Protein 5A57 (pdb70)

InterPro domains:
  IPR000421 Coagulation factor 5/8, C-terminal domain [PF00754] (1504-1621)
  IPR005877 YSIRK Gram-positive signal peptide [PF04650] (7-32)
  IPR005877 YSIRK Gram-positive signal peptide [TIGR01168] (1-39)
  IPR008979 Galactose-binding-like domain superfamily [SSF49785] (1490-1622)
  IPR013780 Glycosyl hydrolase, all-beta [G3DSA:2.60.40.1180] (894-1050)
  IPR014718 Glycoside hydrolase-type carbohydrate-binding [G3DSA:2.70.98.10] (316-599)
  IPR019931 LPXTG cell wall anchor motif [PF00746] (1735-1766)
  IPR019931 LPXTG cell wall anchor motif [PS50847] (1735-1767)
  IPR025706 Endo-alpha-N-acetylgalactosaminidase [PF12905] (587-877)
  IPR025706 Endo-alpha-N-acetylgalactosaminidase [cd14244] (600-900)
  IPR035364 Glycosyl hydrolase 101, beta-sandwich domain [PF17451] (883-1017)
  IPR040502 Endo-alpha-N-acetylgalactosaminidase, domain 6 [PF17974] (1207-1404)
  IPR040575 Endo-alpha-N-acetylgalactosaminidase, N-terminal [PF17995] (125-306)
  IPR040633 Galactose mutarotase-like fold domain [PF18080] (334-586)
  IPR049314 Endo-alpha-N-acetylgalactosaminidase, domain 5 [PF21466] (1059-1206)

Solvent-accessible surface area: 40754 Å² total; per-residue (Å²): 146,85,132,32,111,17,107,134,49,114,40,93,202,26,85,55,32,42,0,69,20,211,75,2,67,0,25,0,1,59,46,0,5,3,4,67,60,0,26,18,105,79,49,53,0,8,1,10,28,58,57,52,42,28,0,53,0,26,122,56,154,5,101,12,116,33,83,52,122,67,56,74,118,37,4,0,47,0,57,0,95,2,178,28,91,90,77,68,6,69,4,38,1,16,0,82,1,66,3,56,94,42,28,0,27,6,39,1,60,122,24,50,24,97,30,163,28,63,42,36,105,154,14,135,49,80,66,78,5,4,35,10,0,8,7,50,24,10,6,15,0,2,0,7,26,101,43,98,36,9,60,1,8,0,0,7,5,14,22,35,0,18,80,52,4,18,36,105,46,100,5,63,29,47,16,165,124,17,81,76,5,1,0,0,1,0,0,0,6,63,101,0,0,0,0,0,20,0,16,2,13,8,54,95,34,56,52,55,71,22,10,1,4,0,14,1,101,14,48,28,15,2,81,4,0,38,0,4,1,6,4,0,44,6,24,20,12,61,18,58,161,11,44,2,11,32,96,62,7,40,59,76,1,13,0,41,0,2,1,16,59,53,44,27,93,31,188,86,17,19,26,12,0,0,0,40,14,0,42,84,8,13,26,70,2,77,11,54,98,72,0,46,14,0,1,0,1,0,0,1,1,8,8,1,1,26,5,13,10,2,3,16,38,1,1,5,8,0,0,21,0,22,13,12,0,14,16,1,2,0,0,0,1,8,2,4,13,8,13,19,4,21,15,6,7,15,1,30,5,16,33,1,0,156,32,7,22,11,41,114,30,0,90,38,0,7,101,67,0,99,128,22,0,5,40,2,0,0,6,2,0,0,0,5,0,1,5,16,4,132,55,2,50,67,133,15,4,70,80,50,150,123,53,53,40,12,57,18,121,52,58,2,8,10,0,0,6,0,18,2,22,46,2,7,13,82,45,3,44,48,11,0,78,61,0,57,183,75,2,19,117,42,7,2,0,0,1,0,18,16,5,21,73,31,45,2,34,91,15,24,3,31,9,3,17,2,0,0,48,2,0,19,169,15,49,4,2,0,0,1,22,46,4,72,5,2,1,15,12,0,0,2,0,3,56,3,1,1,9,75,26,36,27,51,62,66,3,0,2,8,5,23,0,0,16,0,0,2,4,11,2,0,4,0,10,6,2,26,72,158,72,15,1,2,13,1,11,28,5,0,2,10,1,9,8,4,100,4,21,18,5,30,80,12,57,20,86,25,76,21,2,3,40,11,1,1,46,48,0,0,4,4,0,4,0,3,23,10,39,2,12,38,23,60,82,21,90,85,12,66,19,102,28,76,85,49,92,30,148,26,62,0,16,35,86,0,13,0,54,38,107,101,133,42,93,0,20,0,44,6,88,29,34,78,25,136,24,99,67,1,62,44,15,34,0,27,27,92,63,32,63,0,11,61,11,44,2,7,0,0,12,3,53,38,49,10,62,20,138,174,35,66,95,93,96,38,10,3,0,2,2,6,47,110,88,33,65,31,80,10,67,7,30,107,91,9,26,207,35,126,0,21,4,5,39,0,33,24,67,0,26,38,126,84,95,86,22,118,44,150,132,18,96,3,79,3,104,41,105,40,69,31,4,10,0,0,10,42,47,137,25,122,61,84,124,6,47,11,2,45,47,7,37,9,67,0,2,14,3,17,22,57,39,23,174,48,9,99,54,71,50,74,52,85,65,9,81,44,25,120,9,84,20,38,49,13,0,0,49,0,64,29,4,184,141,117,1,13,0,33,15,106,2,81,70,11,98,71,126,26,92,3,0,0,3,0,0,0,0,0,34,6,106,14,75,0,12,0,22,0,50,8,57,143,91,109,10,76,18,53,5,59,105,14,14,7,34,6,43,10,57,2,30,38,6,1,20,141,172,68,5,0,5,43,115,71,38,0,30,0,17,30,0,9,0,5,1,43,3,33,100,96,35,75,83,0,31,0,25,0,6,0,72,55,18,125,106,5,0,15,0,10,25,0,11,6,24,96,15,87,7,59,7,32,31,94,150,10,20,29,44,198,56,42,3,70,7,67,0,44,59,10,11,13,4,3,15,0,5,17,7,6,18,20,34,29,40,32,18,11,55,3,0,1,1,50,68,42,100,63,27,0,21,58,56,39,32,35,9,60,0,21,7,1,29,100,33,85,40,0,1,8,0,8,22,3,18,50,104,167,27,3,2,0,7,0,6,15,13,12,28,38,0,68,45,56,93,23,10,76,0,26,1,37,5,0,0,0,1,70,53,0,1,0,3,0,18,8,129,15,58,33,89,89,139,82,33,148,35,85,85,59,84,10,62,7,0,45,72,109,31,196,138,5,49,160,10,76,28,54,5,79,4,21,153,105,20,34,4,2,0,0,0,31,0,4,30,61,88,30,68,38,107,82,38,85,52,17,56,7,54,8,45,0,5,26,2,0,0,2,0,39,2,49,2,32,103,24,115,61,86,60,184,47,126,93,101

CATH classification: 2.70.98.10 (+4 more: 3.20.20.80, 2.60.40.1180, 2.60.120.260)

Foldseek 3Di:
DDFDFDAADDCVVWDWDWADDPFKIFIATQQAGATQWMDGPRDIWGWQNHDDQWKAWVNHIWRWGWGKDAPDRFKIKIKTFTDDVVQQFGKIWMWMWGDDRQKTKIFGPDIGQPQDDDALAFDPDQSSDRWKIGPPSRFRTKHKQVAAAWKKKFAFFFLFLFDARMDIGHFHGVDDWFWAFGQWMWIDHQFKIKIKEWPAQDAPDPGRRANRQKIWGWDHHGSIIMIGIGGGMHTAWDADPRGTFHRVLGDTIMMMMGMDGQDQPPSGHDVLRNLVRCLVVYAAFPQLQQLLQALAEAEFWFFFQFLQDALLNVLQVLLLCCQQVVFGAHEYEYQQQADSTHQAQALQLQRGYVLSPHLVSNLVSLVVSVVSNYAYEYEHELWKHFLQHPPDDPQFFDADPVGHFLWDDQFLATITTGQNSSCSSPDSLVSLVSNCVSNPDRHEAYEYEPQPVQSNHDRGRSSVVSVSVSNVVSVYAYEYAFLPHDPRHHAEHNQQQAVPPDASRTYFGNYPSSCLNPLLRHQNHAAADCQSDRCNPAPQLHGHHHDYQQFVQLHNQPLVSSLSSVQGRVSNSVQSQWHWNDWAWDDWDWDDHPHDIHIHIGIAWIWTAHPVGWIKIKGQQDPHSPDLSNNWIWIDINRFTQGTGQKGWAKDQAGNSGHGHDQQPTKTKIAGQDFDKDKGAAPPVQQPAWKWKFWRRSQHGDDIDIFDRDPRMGMDGDDHSTMMMMGRDDDDDDDSQDSPPQQWGNQQQSNQDLVQWDKDADCVQWDWDAALSGGTWIKGAQDQFKIKTKHARPDDDAQAKKKKWKWKAAQAQWWKKKWKDQVVDIAMFTDGHQAAAAQASSHQCHQCQSSDRPPSTGRIDIFMWIDTHHDDRPGMMIMIMTGDDHDMMIIGGIGMGGWDDQAAQRHGGPDHHKGKFQVQTDSGADPQKHFHCLPGNDSASKHKAFDDPPQQADPHLRAQHHCHQDDGIWIKGFQSFQRLTFGIKGWVSRPWQAAFFKKKKKWWKAALAWQQKWKWKAFGHQDSVGGDIDTGGGGHAGPPHPHTDMDIDMDHGHNSRGMMIGMGGRNDDFDLPPDDDSSSRNRHSRMMIIGTIIMGTDDQDDCSVVD

Nearest PDB structures (foldseek):
  5a5a-assembly1_A  TM=1.001E+00  e=0.000E+00  Streptococcus pneumoniae TIGR4
  5a58-assembly1_A  TM=1.001E+00  e=0.000E+00  Streptococcus pneumoniae TIGR4
  5a56-assembly1_A  TM=1.001E+00  e=0.000E+00  Streptococcus pneumoniae TIGR4
  3ecq-assembly2_B  TM=9.953E-01  e=0.000E+00  Streptococcus pneumoniae R6
  3ecq-assembly1_A  TM=9.976E-01  e=0.000E+00  Streptococcus pneumoniae R6

Secondary structure (DSSP, 8-state):
-PPP-------TT--EEEEE-SSEEEEEETTSS-EEEEEETTEEEE---S----EEETTEEE--EEEEEEEETTEEEEEEEEEEGGGTEEEEEEEEEEEETTEEEEEEEEEEE-S---TTSB-S-GGGS--EEE-TTS-SEEEETTSTT-EEEEE-----TTS--EEEEE--SS----EEEESEEEEE-SS-EEEEEE-----SSSGGGSS--EEEEEEEETTEEEEEEEEPPEE---EETTEEPPGGG----EEEEEEES-SSSSS--SHHHHHHHHTTTS---TTGGGGGGEEEEEEEE--TT--SS-HHHHHHHHHHHHHHTTS-EEEEEEET-BTTSTTSSTT-TT-B-TTTTHHHHHHHHHHHHGGGTEEEEEEEESSEE-TTSTT--GGGB-B-TTS-B-EEEESSSEEEEB-HHHHHHTTHHHHHHHHHHHH-S---EEEEESTTSSTTS--SHHHHHHHHHHHHHTT-EEEESSTTS-TTT-SBBHHHHSTTSS-TTSSS---HHHHHHHGGG-B-S----GGG-GGGSS-TT-------SBBGGG---HHHHHHHIIIIIHHHHHHTTSEEEEEEE---EEEEETTEEEEE--EEEEEEE-TT--EEEEEES-S-TTSGGGG-EEEEETTEEEEETTEEEEEE-B-TTSPBPPGGG-EEEEEESS-S-EEEEPPHHHHTS--EEEEEETTEEEEEEEPPPBTTEEEE---TT--EEEESS--------TTTTTTSS-TTS-SS--TTSEEES-GGGEEEEE-TTS-EEEEE-SBSS-EEEEEE--SPPTT-EEEEEEEEEE-SSS-EEEEEE-SS-EEEEEESS------BTTSTT-SSGGG-SBTTB---EEEEEEEE--S--TT-EEEEEE-SBSS-EEEEEEEEEE-----BTTBSSS-SS-EEE-STT-SSTBTTEEE-STTSSBS-SEEEEE--TTTTSTTGGG--S-S-SSTTEEEEE-S--S--EEEEEE-TTTS---BT-EEEEEEEEEESSTTSEEEEEEESS----PPP-EEEE---SSTT-SS-EEEEEEEEB-TTS-EEEEEEE-SSPP--TT--HHHHHHHTTT-EEEEEEEEEEE---GGGGG-

Radius of gyration: 33.56 Å; Cα contacts (8 Å, |Δi|>4): 3228; chains: 1; bounding box: 84×86×98 Å

B-factor: mean 14.47, std 9.48, range [5.16, 58.96]

Structure (mmCIF, N/CA/C/O backbone):
data_5A57
#
_entry.id   5A57
#
_cell.length_a   87.150
_cell.length_b   122.190
_cell.length_c   139.850
_cell.angle_alpha   90.00
_cell.angle_beta   90.00
_cell.angle_gamma   90.00
#
_symmetry.space_group_name_H-M   'P 2 21 21'
#
loop_
_entity.id
_entity.type
_entity.pdbx_description
1 polymer ENDO-ALPHA-N-ACETYLGALACTOSAMINIDASE
2 non-polymer 'CALCIUM ION'
3 non-polymer 'CITRIC ACID'
4 non-polymer '(Z)-[(3R,4R,5R,6R)-3-acetamido-6-(hydroxymethyl)-4,5-bis(oxidanyl)oxan-2-ylidene]amino] N-phenylcarbamate'
5 non-polymer 1,2-ETHANEDIOL
6 non-polymer beta-D-galactopyranose
7 water water
#
loop_
_atom_site.group_PDB
_atom_site.id
_atom_site.type_symbol
_atom_site.label_atom_id
_atom_site.label_alt_id
_atom_site.label_comp_id
_atom_site.label_asym_id
_atom_site.label_entity_id
_atom_site.label_seq_id
_atom_site.pdbx_PDB_ins_code
_atom_site.Cartn_x
_atom_site.Cartn_y
_atom_site.Cartn_z
_atom_site.occupancy
_atom_site.B_iso_or_equiv
_atom_site.auth_seq_id
_atom_site.auth_comp_id
_atom_site.auth_asym_id
_atom_site.auth_atom_id
_atom_site.pdbx_PDB_model_num
ATOM 1 N N . MET A 1 1 ? -12.465 10.868 -64.569 1.00 26.16 316 MET A N 1
ATOM 2 C CA . MET A 1 1 ? -11.471 9.861 -64.099 1.00 29.90 316 MET A CA 1
ATOM 3 C C . MET A 1 1 ? -11.703 8.592 -64.904 1.00 26.57 316 MET A C 1
ATOM 4 O O . MET A 1 1 ? -12.844 8.211 -65.078 1.00 26.25 316 MET A O 1
ATOM 9 N N . GLU A 1 2 ? -10.635 7.969 -65.408 1.00 28.30 317 GLU A N 1
ATOM 10 C CA . GLU A 1 2 ? -10.738 6.702 -66.150 1.00 26.87 317 GLU A CA 1
ATOM 11 C C . GLU A 1 2 ? -10.928 5.526 -65.175 1.00 25.75 317 GLU A C 1
ATOM 12 O O . GLU A 1 2 ? -10.463 5.617 -64.029 1.00 25.11 317 GLU A O 1
ATOM 14 N N . LYS A 1 3 ? -11.612 4.472 -65.643 1.00 24.79 318 LYS A N 1
ATOM 15 C CA . LYS A 1 3 ? -11.721 3.195 -64.902 1.00 24.19 318 LYS A CA 1
ATOM 16 C C . LYS A 1 3 ? -10.363 2.684 -64.454 1.00 21.90 318 LYS A C 1
ATOM 17 O O . LYS A 1 3 ? -9.396 2.668 -65.203 1.00 22.91 318 LYS A O 1
ATOM 23 N N . GLU A 1 4 ? -10.290 2.286 -63.196 1.00 15.87 319 GLU A N 1
ATOM 24 C CA . GLU A 1 4 ? -9.035 1.983 -62.563 1.00 14.33 319 GLU A CA 1
ATOM 25 C C . GLU A 1 4 ? -8.743 0.495 -62.632 1.00 12.86 319 GLU A C 1
ATOM 26 O O . GLU A 1 4 ? -9.650 -0.322 -62.656 1.00 14.43 319 GLU A O 1
ATOM 32 N N A THR A 1 5 ? -7.459 0.166 -62.643 0.26 13.90 320 THR A N 1
ATOM 33 N N B THR A 1 5 ? -7.452 0.192 -62.675 0.74 14.11 320 THR A N 1
ATOM 34 C CA A THR A 1 5 ? -7.028 -1.229 -62.651 0.26 14.17 320 THR A CA 1
ATOM 35 C CA B THR A 1 5 ? -6.970 -1.207 -62.641 0.74 14.69 320 THR A CA 1
ATOM 36 C C A THR A 1 5 ? -5.826 -1.400 -61.732 0.26 13.72 320 THR A C 1
ATOM 37 C C B THR A 1 5 ? -5.836 -1.374 -61.655 0.74 14.17 320 THR A C 1
ATOM 38 O O A THR A 1 5 ? -5.051 -0.469 -61.523 0.26 14.36 320 THR A O 1
ATOM 39 O O B THR A 1 5 ? -5.090 -0.456 -61.303 0.74 15.41 320 THR A O 1
ATOM 46 N N . GLY A 1 6 ? -5.669 -2.614 -61.193 1.00 12.67 321 GLY A N 1
ATOM 47 C CA . GLY A 1 6 ? -4.585 -2.980 -60.339 1.00 12.70 321 GLY A CA 1
ATOM 48 C C . GLY A 1 6 ? -4.219 -4.425 -60.610 1.00 11.45 321 GLY A C 1
ATOM 49 O O . GLY A 1 6 ? -4.882 -5.098 -61.391 1.00 12.57 321 GLY A O 1
ATOM 50 N N . PRO A 1 7 ? -3.165 -4.868 -59.935 1.00 11.48 322 PRO A N 1
ATOM 51 C CA . PRO A 1 7 ? -2.771 -6.276 -60.137 1.00 10.83 322 PRO A CA 1
ATOM 52 C C . PRO A 1 7 ? -3.883 -7.231 -59.820 1.00 10.90 322 PRO A C 1
ATOM 53 O O . PRO A 1 7 ? -4.623 -7.067 -58.842 1.00 10.60 322 PRO A O 1
ATOM 57 N N . GLU A 1 8 ? -4.000 -8.284 -60.629 1.00 10.07 323 GLU A N 1
ATOM 58 C CA . GLU A 1 8 ? -4.802 -9.453 -60.281 1.00 10.93 323 GLU A CA 1
ATOM 59 C C . GLU A 1 8 ? -4.079 -10.245 -59.184 1.00 9.98 323 GLU A C 1
ATOM 60 O O . GLU A 1 8 ? -2.941 -9.934 -58.811 1.00 11.77 323 GLU A O 1
ATOM 66 N N . VAL A 1 9 ? -4.791 -11.243 -58.657 1.00 10.87 324 VAL A N 1
ATOM 67 C CA . VAL A 1 9 ? -4.290 -12.057 -57.575 1.00 10.65 324 VAL A CA 1
ATOM 68 C C . VAL A 1 9 ? -3.957 -13.490 -58.055 1.00 8.93 324 VAL A C 1
ATOM 69 O O . VAL A 1 9 ? -4.803 -14.189 -58.628 1.00 8.95 324 VAL A O 1
ATOM 73 N N . ASP A 1 10 ? -2.690 -13.816 -57.841 1.00 9.39 325 ASP A N 1
ATOM 74 C CA . ASP A 1 10 ? -2.156 -15.182 -58.068 1.00 9.31 325 ASP A CA 1
ATOM 75 C C . ASP A 1 10 ? -1.959 -15.832 -56.712 1.00 9.20 325 ASP A C 1
ATOM 76 O O . ASP A 1 10 ? -1.029 -15.501 -56.012 1.00 9.66 325 ASP A O 1
ATOM 81 N N . ASP A 1 11 ? -2.865 -16.741 -56.387 1.00 9.04 326 ASP A N 1
ATOM 82 C CA . ASP A 1 11 ? -2.823 -17.458 -55.108 1.00 8.92 326 ASP A CA 1
ATOM 83 C C . ASP A 1 11 ? -2.291 -18.889 -55.263 1.00 9.39 326 ASP A C 1
ATOM 84 O O . ASP A 1 11 ? -2.532 -19.784 -54.425 1.00 9.46 326 ASP A O 1
ATOM 89 N N . SER A 1 12 ? -1.533 -19.113 -56.329 1.00 9.19 327 SER A N 1
ATOM 90 C CA . SER A 1 12 ? -0.933 -20.475 -56.532 1.00 9.34 327 SER A CA 1
ATOM 91 C C . SER A 1 12 ? -0.047 -20.945 -55.418 1.00 10.42 327 SER A C 1
ATOM 92 O O . SER A 1 12 ? 0.031 -22.147 -55.152 1.00 11.79 327 SER A O 1
ATOM 95 N N . LYS A 1 13 ? 0.643 -20.052 -54.729 1.00 10.10 328 LYS A N 1
ATOM 96 C CA . LYS A 1 13 ? 1.560 -20.427 -53.651 1.00 11.50 328 LYS A CA 1
ATOM 97 C C . LYS A 1 13 ? 0.918 -20.263 -52.249 1.00 13.49 328 LYS A C 1
ATOM 98 O O . LYS A 1 13 ? 1.602 -20.423 -51.249 1.00 17.61 328 LYS A O 1
ATOM 104 N N . VAL A 1 14 ? -0.386 -20.062 -52.197 1.00 10.63 329 VAL A N 1
ATOM 105 C CA . VAL A 1 14 ? -1.095 -19.853 -50.936 1.00 11.33 329 VAL A CA 1
ATOM 106 C C . VAL A 1 14 ? -1.908 -21.100 -50.566 1.00 10.65 329 VAL A C 1
ATOM 107 O O . VAL A 1 14 ? -2.577 -21.701 -51.423 1.00 10.71 329 VAL A O 1
ATOM 111 N N . THR A 1 15 ? -1.807 -21.471 -49.286 1.00 11.39 330 THR A N 1
ATOM 112 C CA . THR A 1 15 ? -2.552 -22.546 -48.666 1.00 11.57 330 THR A CA 1
ATOM 113 C C . THR A 1 15 ? -3.623 -21.905 -47.747 1.00 10.72 330 THR A C 1
ATOM 114 O O . THR A 1 15 ? -3.253 -21.371 -46.703 1.00 12.36 330 THR A O 1
ATOM 118 N N . TYR A 1 16 ? -4.869 -21.981 -48.152 1.00 11.59 331 TYR A N 1
ATOM 119 C CA . TYR A 1 16 ? -6.003 -21.546 -47.352 1.00 11.40 331 TYR A CA 1
ATOM 120 C C . TYR A 1 16 ? -6.607 -22.648 -46.513 1.00 12.34 331 TYR A C 1
ATOM 121 O O . TYR A 1 16 ? -6.504 -23.828 -46.857 1.00 14.01 331 TYR A O 1
ATOM 130 N N . ASP A 1 17 ? -7.164 -22.263 -45.381 1.00 12.48 332 ASP A N 1
ATOM 131 C CA . ASP A 1 17 ? -7.993 -23.114 -44.545 1.00 12.23 332 ASP A CA 1
ATOM 132 C C . ASP A 1 17 ? -9.347 -22.407 -44.366 1.00 11.64 332 ASP A C 1
ATOM 133 O O . ASP A 1 17 ? -9.544 -21.284 -44.833 1.00 11.43 332 ASP A O 1
ATOM 138 N N . THR A 1 18 ? -10.282 -23.050 -43.700 1.00 12.21 333 THR A N 1
ATOM 139 C CA A THR A 1 18 ? -11.518 -22.384 -43.337 0.53 12.16 333 THR A CA 1
ATOM 140 C CA B THR A 1 18 ? -11.541 -22.428 -43.357 0.47 11.84 333 THR A CA 1
ATOM 141 C C . THR A 1 18 ? -11.792 -22.613 -41.868 1.00 12.68 333 THR A C 1
ATOM 142 O O . THR A 1 18 ? -11.510 -23.685 -41.301 1.00 14.43 333 THR A O 1
ATOM 149 N N . ILE A 1 19 ? -12.309 -21.588 -41.224 1.00 11.41 334 ILE A N 1
ATOM 150 C CA . ILE A 1 19 ? -12.910 -21.704 -39.902 1.00 11.04 334 ILE A CA 1
ATOM 151 C C . ILE A 1 19 ? -14.344 -21.247 -40.021 1.00 10.43 334 ILE A C 1
ATOM 152 O O . ILE A 1 19 ? -14.695 -20.383 -40.840 1.00 11.09 334 ILE A O 1
ATOM 157 N N . GLN A 1 20 ? -15.254 -21.844 -39.237 1.00 10.77 335 GLN A N 1
ATOM 158 C CA . GLN A 1 20 ? -16.648 -21.587 -39.407 1.00 10.99 335 GLN A CA 1
ATOM 159 C C . GLN A 1 20 ? -17.485 -21.929 -38.183 1.00 10.81 335 GLN A C 1
ATOM 160 O O . GLN A 1 20 ? -17.176 -22.880 -37.471 1.00 12.90 335 GLN A O 1
ATOM 166 N N . SER A 1 21 ? -18.524 -21.136 -38.002 1.00 10.00 336 SER A N 1
ATOM 167 C CA . SER A 1 21 ? -19.626 -21.409 -37.078 1.00 10.73 336 SER A CA 1
ATOM 168 C C . SER A 1 21 ? -20.708 -22.078 -37.891 1.00 12.02 336 SER A C 1
ATOM 169 O O . SER A 1 21 ? -20.480 -22.398 -39.090 1.00 13.21 336 SER A O 1
ATOM 172 N N . LYS A 1 22 ? -21.903 -22.249 -37.332 1.00 13.00 337 LYS A N 1
ATOM 173 C CA . LYS A 1 22 ? -23.033 -22.734 -38.136 1.00 14.23 337 LYS A CA 1
ATOM 174 C C . LYS A 1 22 ? -23.543 -21.710 -39.145 1.00 14.46 337 LYS A C 1
ATOM 175 O O . LYS A 1 22 ? -24.181 -22.078 -40.131 1.00 17.62 337 LYS A O 1
ATOM 181 N N . VAL A 1 23 ? -23.255 -20.409 -38.961 1.00 12.68 338 VAL A N 1
ATOM 182 C CA . VAL A 1 23 ? -23.792 -19.395 -39.842 1.00 12.01 338 VAL A CA 1
ATOM 183 C C . VAL A 1 23 ? -22.741 -18.664 -40.694 1.00 10.58 338 VAL A C 1
ATOM 184 O O . VAL A 1 23 ? -23.098 -18.094 -41.735 1.00 12.31 338 VAL A O 1
ATOM 188 N N . LEU A 1 24 ? -21.492 -18.638 -40.239 1.00 9.69 339 LEU A N 1
ATOM 189 C CA . LEU A 1 24 ? -20.446 -17.846 -40.911 1.00 9.22 339 LEU A CA 1
ATOM 190 C C . LEU A 1 24 ? -19.213 -18.656 -41.185 1.00 9.57 339 LEU A C 1
ATOM 191 O O . LEU A 1 24 ? -18.657 -19.284 -40.285 1.00 9.77 339 LEU A O 1
ATOM 196 N N . LYS A 1 25 ? -18.742 -18.597 -42.441 1.00 9.77 340 LYS A N 1
ATOM 197 C CA A LYS A 1 25 ? -17.493 -19.226 -42.792 0.53 10.64 340 LYS A CA 1
ATOM 198 C CA B LYS A 1 25 ? -17.480 -19.224 -42.868 0.47 10.57 340 LYS A CA 1
ATOM 199 C C . LYS A 1 25 ? -16.472 -18.167 -43.203 1.00 10.21 340 LYS A C 1
ATOM 200 O O . LYS A 1 25 ? -16.826 -17.214 -43.902 1.00 10.58 340 LYS A O 1
ATOM 211 N N . ALA A 1 26 ? -15.238 -18.336 -42.725 1.00 9.57 341 ALA A N 1
ATOM 212 C CA . ALA A 1 26 ? -14.116 -17.476 -43.081 1.00 9.79 341 ALA A CA 1
ATOM 213 C C . ALA A 1 26 ? -13.023 -18.334 -43.727 1.00 10.76 341 ALA A C 1
ATOM 214 O O . ALA A 1 26 ? -12.510 -19.283 -43.116 1.00 11.02 341 ALA A O 1
ATOM 216 N N . VAL A 1 27 ? -12.611 -17.950 -44.934 1.00 10.45 342 VAL A N 1
ATOM 217 C CA . VAL A 1 27 ? -11.441 -18.539 -45.585 1.00 10.35 342 VAL A CA 1
ATOM 218 C C . VAL A 1 27 ? -10.221 -17.774 -45.115 1.00 10.05 342 VAL A C 1
ATOM 219 O O . VAL A 1 27 ? -10.165 -16.534 -45.276 1.00 10.47 342 VAL A O 1
ATOM 223 N N . ILE A 1 28 ? -9.257 -18.448 -44.515 1.00 8.96 343 ILE A N 1
ATOM 224 C CA . ILE A 1 28 ? -8.115 -17.839 -43.901 1.00 9.25 343 ILE A CA 1
ATOM 225 C C . ILE A 1 28 ? -6.808 -18.354 -44.465 1.00 9.60 343 ILE A C 1
ATOM 226 O O . ILE A 1 28 ? -6.694 -19.558 -44.818 1.00 10.62 343 ILE A O 1
ATOM 231 N N . ASP A 1 29 ? -5.806 -17.529 -44.587 1.00 8.71 344 ASP A N 1
ATOM 232 C CA . ASP A 1 29 ? -4.487 -17.936 -45.034 1.00 9.85 344 ASP A CA 1
ATOM 233 C C . ASP A 1 29 ? -3.760 -18.665 -43.931 1.00 10.43 344 ASP A C 1
ATOM 234 O O . ASP A 1 29 ? -3.699 -18.197 -42.803 1.00 10.60 344 ASP A O 1
ATOM 239 N N . GLN A 1 30 ? -3.132 -19.801 -44.216 1.00 10.26 345 GLN A N 1
ATOM 240 C CA . GLN A 1 30 ? -2.265 -20.417 -43.223 1.00 11.47 345 GLN A CA 1
ATOM 241 C C . GLN A 1 30 ? -0.938 -19.699 -42.971 1.00 11.58 345 GLN A C 1
ATOM 242 O O . GLN A 1 30 ? -0.264 -19.934 -41.948 1.00 12.31 345 GLN A O 1
ATOM 248 N N . ALA A 1 31 ? -0.564 -18.783 -43.864 1.00 11.39 346 ALA A N 1
ATOM 249 C CA . ALA A 1 31 ? 0.730 -18.121 -43.783 1.00 11.61 346 ALA A CA 1
ATOM 250 C C . ALA A 1 31 ? 0.713 -16.853 -42.916 1.00 11.00 346 ALA A C 1
ATOM 251 O O . ALA A 1 31 ? 1.788 -16.336 -42.571 1.00 12.84 346 ALA A O 1
ATOM 253 N N . PHE A 1 32 ? -0.466 -16.362 -42.579 1.00 11.25 347 PHE A N 1
ATOM 254 C CA . PHE A 1 32 ? -0.590 -15.016 -41.999 1.00 10.87 347 PHE A CA 1
ATOM 255 C C . PHE A 1 32 ? -2.043 -14.881 -41.589 1.00 10.28 347 PHE A C 1
ATOM 256 O O . PHE A 1 32 ? -2.925 -15.425 -42.265 1.00 10.67 347 PHE A O 1
ATOM 264 N N . PRO A 1 33 ? -2.369 -14.178 -40.466 1.00 9.27 348 PRO A N 1
ATOM 265 C CA . PRO A 1 33 ? -3.748 -14.083 -40.024 1.00 9.58 348 PRO A CA 1
ATOM 266 C C . PRO A 1 33 ? -4.567 -13.091 -40.829 1.00 10.64 348 PRO A C 1
ATOM 267 O O . PRO A 1 33 ? -4.838 -11.955 -40.382 1.00 12.40 348 PRO A O 1
ATOM 271 N N . ARG A 1 34 ? -4.951 -13.539 -42.014 1.00 10.17 349 ARG A N 1
ATOM 272 C CA . ARG A 1 34 ? -5.705 -12.792 -43.016 1.00 10.33 349 ARG A CA 1
ATOM 273 C C . ARG A 1 34 ? -6.965 -13.604 -43.344 1.00 11.06 349 ARG A C 1
ATOM 274 O O . ARG A 1 34 ? -6.881 -14.827 -43.629 1.00 10.62 349 ARG A O 1
ATOM 282 N N . VAL A 1 35 ? -8.111 -12.948 -43.423 1.00 9.72 350 VAL A N 1
ATOM 283 C CA . VAL A 1 35 ? -9.360 -13.500 -43.940 1.00 9.03 350 VAL A CA 1
ATOM 284 C C . VAL A 1 35 ? -9.475 -13.086 -45.393 1.00 9.62 350 VAL A C 1
ATOM 285 O O . VAL A 1 35 ? -9.515 -11.898 -45.711 1.00 9.45 350 VAL A O 1
ATOM 289 N N . LYS A 1 36 ? -9.499 -14.049 -46.308 1.00 8.90 351 LYS A N 1
ATOM 290 C CA . LYS A 1 36 ? -9.728 -13.771 -47.726 1.00 9.66 351 LYS A CA 1
ATOM 291 C C . LYS A 1 36 ? -11.169 -13.359 -47.995 1.00 9.31 351 LYS A C 1
ATOM 292 O O . LYS A 1 36 ? -11.426 -12.400 -48.709 1.00 10.16 351 LYS A O 1
ATOM 298 N N . GLU A 1 37 ? -12.134 -14.104 -47.444 1.00 9.68 352 GLU A N 1
ATOM 299 C CA A GLU A 1 37 ? -13.549 -13.911 -47.755 0.52 10.09 352 GLU A CA 1
ATOM 300 C CA B GLU A 1 37 ? -13.530 -13.813 -47.664 0.48 10.44 352 GLU A CA 1
ATOM 301 C C . GLU A 1 37 ? -14.425 -14.537 -46.665 1.00 9.91 352 GLU A C 1
ATOM 302 O O . GLU A 1 37 ? -14.030 -15.550 -46.045 1.00 11.12 352 GLU A O 1
ATOM 313 N N . TYR A 1 38 ? -15.601 -13.990 -46.489 1.00 9.44 353 TYR A N 1
ATOM 314 C CA . TYR A 1 38 ? -16.632 -14.458 -45.574 1.00 9.24 353 TYR A CA 1
ATOM 315 C C . TYR A 1 38 ? -17.854 -14.919 -46.361 1.00 9.58 353 TYR A C 1
ATOM 316 O O . TYR A 1 38 ? -18.207 -14.276 -47.372 1.00 10.13 353 TYR A O 1
ATOM 325 N N . SER A 1 39 ? -18.546 -15.947 -45.857 1.00 9.76 354 SER A N 1
ATOM 326 C CA A SER A 1 39 ? -19.819 -16.365 -46.420 0.35 9.85 354 SER A CA 1
ATOM 327 C CA B SER A 1 39 ? -19.829 -16.320 -46.420 0.23 9.89 354 SER A CA 1
ATOM 328 C CA C SER A 1 39 ? -19.793 -16.396 -46.419 0.42 10.10 354 SER A CA 1
ATOM 329 C C . SER A 1 39 ? -20.845 -16.520 -45.315 1.00 9.61 354 SER A C 1
ATOM 330 O O . SER A 1 39 ? -20.541 -17.139 -44.291 1.00 9.74 354 SER A O 1
ATOM 337 N N . LEU A 1 40 ? -22.022 -15.961 -45.541 1.00 9.27 355 LEU A N 1
ATOM 338 C CA . LEU A 1 40 ? -23.167 -16.101 -44.625 1.00 10.02 355 LEU A CA 1
ATOM 339 C C . LEU A 1 40 ? -24.446 -16.143 -45.456 1.00 10.64 355 LEU A C 1
ATOM 340 O O . LEU A 1 40 ? -24.699 -15.266 -46.287 1.00 10.65 355 LEU A O 1
ATOM 345 N N . ASN A 1 41 ? -25.253 -17.200 -45.237 1.00 11.89 356 ASN A N 1
ATOM 346 C CA . ASN A 1 41 ? -26.501 -17.432 -45.986 1.00 13.35 356 ASN A CA 1
ATOM 347 C C . ASN A 1 41 ? -26.371 -17.330 -47.504 1.00 12.89 356 ASN A C 1
ATOM 348 O O . ASN A 1 41 ? -27.251 -16.767 -48.194 1.00 14.78 356 ASN A O 1
ATOM 353 N N . GLY A 1 42 ? -25.255 -17.852 -47.998 1.00 13.08 357 GLY A N 1
ATOM 354 C CA . GLY A 1 42 ? -24.983 -17.900 -49.420 1.00 13.97 357 GLY A CA 1
ATOM 355 C C . GLY A 1 42 ? -24.582 -16.575 -50.034 1.00 13.08 357 GLY A C 1
ATOM 356 O O . GLY A 1 42 ? -24.474 -16.458 -51.242 1.00 15.76 357 GLY A O 1
ATOM 357 N N . HIS A 1 43 ? -24.338 -15.551 -49.200 1.00 11.22 358 HIS A N 1
ATOM 358 C CA . HIS A 1 43 ? -23.814 -14.257 -49.617 1.00 10.93 358 HIS A CA 1
ATOM 359 C C . HIS A 1 43 ? -22.390 -14.107 -49.142 1.00 10.25 358 HIS A C 1
ATOM 360 O O . HIS A 1 43 ? -21.963 -14.778 -48.186 1.00 10.76 358 HIS A O 1
ATOM 367 N N . THR A 1 44 ? -21.615 -13.238 -49.796 1.00 9.79 359 THR A N 1
ATOM 368 C CA . THR A 1 44 ? -20.228 -13.102 -49.451 1.00 11.08 359 THR A CA 1
ATOM 369 C C . THR A 1 44 ? -19.835 -11.635 -49.231 1.00 9.90 359 THR A C 1
ATOM 370 O O . THR A 1 44 ? -20.361 -10.723 -49.832 1.00 10.12 359 THR A O 1
ATOM 374 N N . LEU A 1 45 ? -18.839 -11.442 -48.364 1.00 8.88 360 LEU A N 1
ATOM 375 C CA . LEU A 1 45 ? -18.082 -10.213 -48.276 1.00 8.65 360 LEU A CA 1
ATOM 376 C C . LEU A 1 45 ? -16.611 -10.582 -48.320 1.00 8.19 360 LEU A C 1
ATOM 377 O O . LEU A 1 45 ? -16.169 -11.495 -47.623 1.00 8.81 360 LEU A O 1
ATOM 382 N N . PRO A 1 46 ? -15.838 -9.867 -49.117 1.00 8.20 361 PRO A N 1
ATOM 383 C CA . PRO A 1 46 ? -14.381 -10.045 -49.095 1.00 8.47 361 PRO A CA 1
ATOM 384 C C . PRO A 1 46 ? -13.768 -9.597 -47.791 1.00 8.38 361 PRO A C 1
ATOM 385 O O . PRO A 1 46 ? -14.400 -8.841 -47.026 1.00 8.48 361 PRO A O 1
ATOM 389 N N . GLY A 1 47 ? -12.559 -10.052 -47.543 1.00 8.36 362 GLY A N 1
ATOM 390 C CA . GLY A 1 47 ? -11.724 -9.613 -46.461 1.00 8.36 362 GLY A CA 1
ATOM 391 C C . GLY A 1 47 ? -10.589 -8.832 -47.031 1.00 8.44 362 GLY A C 1
ATOM 392 O O . GLY A 1 47 ? -10.760 -7.706 -47.517 1.00 9.26 362 GLY A O 1
ATOM 393 N N . GLN A 1 48 ? -9.385 -9.381 -46.974 1.00 7.87 363 GLN A N 1
ATOM 394 C CA . GLN A 1 48 ? -8.200 -8.860 -47.594 1.00 7.99 363 GLN A CA 1
ATOM 395 C C . GLN A 1 48 ? -7.882 -9.886 -48.715 1.00 8.58 363 GLN A C 1
ATOM 396 O O . GLN A 1 48 ? -7.363 -10.961 -48.444 1.00 8.73 363 GLN A O 1
ATOM 402 N N . VAL A 1 49 ? -8.242 -9.531 -49.947 1.00 9.47 364 VAL A N 1
ATOM 403 C CA A VAL A 1 49 ? -8.150 -10.479 -51.078 0.57 10.20 364 VAL A CA 1
ATOM 404 C CA B VAL A 1 49 ? -8.129 -10.544 -51.017 0.43 10.16 364 VAL A CA 1
ATOM 405 C C . VAL A 1 49 ? -6.698 -10.637 -51.537 1.00 11.12 364 VAL A C 1
ATOM 406 O O . VAL A 1 49 ? -6.269 -11.720 -51.941 1.00 13.38 364 VAL A O 1
ATOM 413 N N . GLN A 1 50 ? -5.927 -9.563 -51.476 1.00 10.43 365 GLN A N 1
ATOM 414 C CA . GLN A 1 50 ? -4.523 -9.518 -51.890 1.00 11.79 365 GLN A CA 1
ATOM 415 C C . GLN A 1 50 ? -3.635 -9.698 -50.666 1.00 11.88 365 GLN A C 1
ATOM 416 O O . GLN A 1 50 ? -3.666 -8.854 -49.767 1.00 11.53 365 GLN A O 1
ATOM 422 N N . GLN A 1 51 ? -2.837 -10.766 -50.606 1.00 11.98 366 GLN A N 1
ATOM 423 C CA A GLN A 1 51 ? -1.861 -11.058 -49.508 0.47 12.51 366 GLN A CA 1
ATOM 424 C CA B GLN A 1 51 ? -1.969 -10.923 -49.462 0.53 11.92 366 GLN A CA 1
ATOM 425 C C . GLN A 1 51 ? -0.978 -9.800 -49.283 1.00 12.78 366 GLN A C 1
ATOM 426 O O . GLN A 1 51 ? -0.541 -9.146 -50.242 1.00 14.35 366 GLN A O 1
ATOM 437 N N . PHE A 1 52 ? -0.699 -9.504 -48.023 1.00 11.84 367 PHE A N 1
ATOM 438 C CA . PHE A 1 52 ? 0.201 -8.465 -47.625 1.00 11.85 367 PHE A CA 1
ATOM 439 C C . PHE A 1 52 ? 0.866 -8.983 -46.339 1.00 11.48 367 PHE A C 1
ATOM 440 O O . PHE A 1 52 ? 0.460 -8.647 -45.216 1.00 10.66 367 PHE A O 1
ATOM 448 N N . ASN A 1 53 ? 1.891 -9.840 -46.457 1.00 11.66 368 ASN A N 1
ATOM 449 C CA . ASN A 1 53 ? 2.445 -10.540 -45.322 1.00 12.37 368 ASN A CA 1
ATOM 450 C C . ASN A 1 53 ? 3.527 -9.718 -44.644 1.00 14.34 368 ASN A C 1
ATOM 451 O O . ASN A 1 53 ? 4.718 -10.079 -44.622 1.00 19.06 368 ASN A O 1
ATOM 456 N N . GLN A 1 54 ? 3.118 -8.564 -44.126 1.00 12.77 369 GLN A N 1
ATOM 457 C CA . GLN A 1 54 ? 3.998 -7.628 -43.437 1.00 14.30 369 GLN A CA 1
ATOM 458 C C . GLN A 1 54 ? 3.210 -7.033 -42.284 1.00 11.70 369 GLN A C 1
ATOM 459 O O . GLN A 1 54 ? 1.991 -6.905 -42.380 1.00 12.77 369 GLN A O 1
ATOM 465 N N . VAL A 1 55 ? 3.910 -6.706 -41.219 1.00 11.03 370 VAL A N 1
ATOM 466 C CA . VAL A 1 55 ? 3.349 -5.892 -40.119 1.00 10.52 370 VAL A CA 1
ATOM 467 C C . VAL A 1 55 ? 4.336 -4.766 -39.896 1.00 11.65 370 VAL A C 1
ATOM 468 O O . VAL A 1 55 ? 5.447 -4.769 -40.386 1.00 12.13 370 VAL A O 1
ATOM 472 N N . PHE A 1 56 ? 3.915 -3.759 -39.145 1.00 10.99 371 PHE A N 1
ATOM 473 C CA . PHE A 1 56 ? 4.810 -2.670 -38.783 1.00 10.94 371 PHE A CA 1
ATOM 474 C C . PHE A 1 56 ? 4.945 -2.642 -37.282 1.00 11.53 371 PHE A C 1
ATOM 475 O O . PHE A 1 56 ? 3.963 -2.562 -36.538 1.00 10.30 371 PHE A O 1
ATOM 483 N N . ILE A 1 57 ? 6.164 -2.848 -36.811 1.00 10.67 372 ILE A N 1
ATOM 484 C CA . ILE A 1 57 ? 6.485 -2.894 -35.397 1.00 11.33 372 ILE A CA 1
ATOM 485 C C . ILE A 1 57 ? 7.368 -1.684 -35.101 1.00 11.66 372 ILE A C 1
ATOM 486 O O . ILE A 1 57 ? 8.380 -1.480 -35.756 1.00 11.55 372 ILE A O 1
ATOM 491 N N . ASN A 1 58 ? 6.923 -0.821 -34.181 1.00 11.91 373 ASN A N 1
ATOM 492 C CA . ASN A 1 58 ? 7.636 0.430 -33.921 1.00 12.42 373 ASN A CA 1
ATOM 493 C C . ASN A 1 58 ? 7.854 1.254 -35.190 1.00 13.49 373 ASN A C 1
ATOM 494 O O . ASN A 1 58 ? 8.879 1.910 -35.338 1.00 13.80 373 ASN A O 1
ATOM 499 N N . ASN A 1 59 ? 6.870 1.237 -36.092 1.00 13.30 374 ASN A N 1
ATOM 500 C CA . ASN A 1 59 ? 6.930 1.899 -37.367 1.00 14.29 374 ASN A CA 1
ATOM 501 C C . ASN A 1 59 ? 8.017 1.377 -38.308 1.00 14.35 374 ASN A C 1
ATOM 502 O O . ASN A 1 59 ? 8.379 2.071 -39.266 1.00 17.48 374 ASN A O 1
ATOM 507 N N . HIS A 1 60 ? 8.429 0.116 -38.117 1.00 13.49 375 HIS A N 1
ATOM 508 C CA . HIS A 1 60 ? 9.379 -0.548 -39.027 1.00 14.33 375 HIS A CA 1
ATOM 509 C C . HIS A 1 60 ? 8.724 -1.732 -39.677 1.00 13.19 375 HIS A C 1
ATOM 510 O O . HIS A 1 60 ? 8.082 -2.513 -39.014 1.00 12.33 375 HIS A O 1
ATOM 517 N N . ARG A 1 61 ? 8.864 -1.853 -40.974 1.00 14.27 376 ARG A N 1
ATOM 518 C CA . ARG A 1 61 ? 8.306 -2.983 -41.719 1.00 15.95 376 ARG A CA 1
ATOM 519 C C . ARG A 1 61 ? 8.984 -4.295 -41.358 1.00 15.45 376 ARG A C 1
ATOM 520 O O . ARG A 1 61 ? 10.243 -4.383 -41.355 1.00 15.86 376 ARG A O 1
ATOM 528 N N . ILE A 1 62 ? 8.191 -5.300 -40.995 1.00 13.42 377 ILE A N 1
ATOM 529 C CA . ILE A 1 62 ? 8.734 -6.613 -40.635 1.00 14.34 377 ILE A CA 1
ATOM 530 C C . ILE A 1 62 ? 7.953 -7.677 -41.379 1.00 13.92 377 ILE A C 1
ATOM 531 O O . ILE A 1 62 ? 6.736 -7.619 -41.485 1.00 13.86 377 ILE A O 1
ATOM 536 N N . THR A 1 63 ? 8.680 -8.629 -41.983 1.00 13.35 378 THR A N 1
ATOM 537 C CA . THR A 1 63 ? 8.069 -9.821 -42.575 1.00 13.62 378 THR A CA 1
ATOM 538 C C . THR A 1 63 ? 8.081 -10.900 -41.519 1.00 14.04 378 THR A C 1
ATOM 539 O O . THR A 1 63 ? 9.127 -11.420 -41.142 1.00 14.57 378 THR A O 1
ATOM 543 N N . PRO A 1 64 ? 6.947 -11.168 -40.882 1.00 12.89 379 PRO A N 1
ATOM 544 C CA . PRO A 1 64 ? 6.980 -12.096 -39.778 1.00 13.54 379 PRO A CA 1
ATOM 545 C C . PRO A 1 64 ? 7.267 -13.540 -40.216 1.00 13.56 379 PRO A C 1
ATOM 546 O O . PRO A 1 64 ? 6.907 -13.906 -41.317 1.00 14.25 379 PRO A O 1
ATOM 550 N N . GLU A 1 65 ? 7.917 -14.305 -39.343 1.00 13.53 380 GLU A N 1
ATOM 551 C CA . GLU A 1 65 ? 8.078 -15.747 -39.551 1.00 14.72 380 GLU A CA 1
ATOM 552 C C . GLU A 1 65 ? 6.935 -16.455 -38.824 1.00 12.58 380 GLU A C 1
ATOM 553 O O . GLU A 1 65 ? 6.825 -16.407 -37.587 1.00 12.15 380 GLU A O 1
ATOM 559 N N . VAL A 1 66 ? 6.046 -17.067 -39.593 1.00 12.86 381 VAL A N 1
ATOM 560 C CA . VAL A 1 66 ? 4.725 -17.498 -39.084 1.00 12.56 381 VAL A CA 1
ATOM 561 C C . VAL A 1 66 ? 4.597 -18.994 -39.067 1.00 13.86 381 VAL A C 1
ATOM 562 O O . VAL A 1 66 ? 4.960 -19.654 -40.042 1.00 16.24 381 VAL A O 1
ATOM 566 N N . THR A 1 67 ? 4.114 -19.520 -37.977 1.00 13.17 382 THR A N 1
ATOM 567 C CA . THR A 1 67 ? 3.643 -20.903 -37.932 1.00 14.40 382 THR A CA 1
ATOM 568 C C . THR A 1 67 ? 2.163 -20.968 -37.545 1.00 14.35 382 THR A C 1
ATOM 569 O O . THR A 1 67 ? 1.656 -20.099 -36.802 1.00 15.48 382 THR A O 1
ATOM 573 N N . TYR A 1 68 ? 1.444 -21.959 -38.038 1.00 13.07 383 TYR A N 1
ATOM 574 C CA . TYR A 1 68 ? 0.020 -22.012 -38.011 1.00 12.09 383 TYR A CA 1
ATOM 575 C C . TYR A 1 68 ? -0.479 -23.278 -37.336 1.00 12.99 383 TYR A C 1
ATOM 576 O O . TYR A 1 68 ? 0.083 -24.382 -37.580 1.00 14.52 383 TYR A O 1
ATOM 585 N N . LYS A 1 69 ? -1.576 -23.178 -36.591 1.00 13.14 384 LYS A N 1
ATOM 586 C CA . LYS A 1 69 ? -2.293 -24.364 -36.133 1.00 14.81 384 LYS A CA 1
ATOM 587 C C . LYS A 1 69 ? -3.785 -24.110 -36.126 1.00 14.43 384 LYS A C 1
ATOM 588 O O . LYS A 1 69 ? -4.225 -23.107 -35.522 1.00 13.97 384 LYS A O 1
ATOM 594 N N . LYS A 1 70 ? -4.570 -24.972 -36.751 1.00 14.28 385 LYS A N 1
ATOM 595 C CA . LYS A 1 70 ? -6.017 -24.926 -36.642 1.00 14.09 385 LYS A CA 1
ATOM 596 C C . LYS A 1 70 ? -6.394 -25.582 -35.334 1.00 14.89 385 LYS A C 1
ATOM 597 O O . LYS A 1 70 ? -6.097 -26.786 -35.117 1.00 17.72 385 LYS A O 1
ATOM 603 N N . ILE A 1 71 ? -6.937 -24.811 -34.394 1.00 14.36 386 ILE A N 1
ATOM 604 C CA . ILE A 1 71 ? -7.194 -25.299 -33.036 1.00 14.81 386 ILE A CA 1
ATOM 605 C C . ILE A 1 71 ? -8.455 -26.135 -33.013 1.00 16.63 386 ILE A C 1
ATOM 606 O O . ILE A 1 71 ? -8.510 -27.192 -32.365 1.00 19.46 386 ILE A O 1
ATOM 611 N N . ASN A 1 72 ? -9.494 -25.678 -33.672 1.00 14.65 387 ASN A N 1
ATOM 612 C CA . ASN A 1 72 ? -10.756 -26.384 -33.746 1.00 14.76 387 ASN A CA 1
ATOM 613 C C . ASN A 1 72 ? -11.574 -25.839 -34.904 1.00 14.53 387 ASN A C 1
ATOM 614 O O . ASN A 1 72 ? -11.009 -25.100 -35.736 1.00 13.79 387 ASN A O 1
ATOM 619 N N . GLU A 1 73 ? -12.845 -26.197 -35.028 1.00 15.30 388 GLU A N 1
ATOM 620 C CA . GLU A 1 73 ? -13.608 -25.876 -36.239 1.00 14.99 388 GLU A CA 1
ATOM 621 C C . GLU A 1 73 ? -13.751 -24.364 -36.412 1.00 12.64 388 GLU A C 1
ATOM 622 O O . GLU A 1 73 ? -13.926 -23.880 -37.516 1.00 12.84 388 GLU A O 1
ATOM 628 N N . THR A 1 74 ? -13.686 -23.627 -35.305 1.00 11.71 389 THR A N 1
ATOM 629 C CA . THR A 1 74 ? -13.921 -22.168 -35.341 1.00 10.74 389 THR A CA 1
ATOM 630 C C . THR A 1 74 ? -12.685 -21.318 -35.159 1.00 10.07 389 THR A C 1
ATOM 631 O O . THR A 1 74 ? -12.829 -20.069 -35.242 1.00 10.19 389 THR A O 1
ATOM 635 N N . THR A 1 75 ? -11.556 -21.887 -34.850 1.00 10.53 390 THR A N 1
ATOM 636 C CA . THR A 1 75 ? -10.421 -21.155 -34.274 1.00 10.96 390 THR A CA 1
ATOM 637 C C . THR A 1 75 ? -9.102 -21.557 -34.852 1.00 11.37 390 THR A C 1
ATOM 638 O O . THR A 1 75 ? -8.799 -22.779 -34.974 1.00 11.39 390 THR A O 1
ATOM 642 N N . ALA A 1 76 ? -8.272 -20.601 -35.259 1.00 10.97 391 ALA A N 1
ATOM 643 C CA . ALA A 1 76 ? -6.949 -20.810 -35.730 1.00 10.20 391 ALA A CA 1
ATOM 644 C C . ALA A 1 76 ? -5.945 -19.930 -34.998 1.00 10.94 391 ALA A C 1
ATOM 645 O O . ALA A 1 76 ? -6.329 -18.811 -34.580 1.00 10.93 391 ALA A O 1
ATOM 647 N N . GLU A 1 77 ? -4.714 -20.380 -34.825 1.00 10.96 392 GLU A N 1
ATOM 648 C CA . GLU A 1 77 ? -3.665 -19.689 -34.102 1.00 10.94 392 GLU A CA 1
ATOM 649 C C . GLU A 1 77 ? -2.423 -19.575 -34.934 1.00 10.86 392 GLU A C 1
ATOM 650 O O . GLU A 1 77 ? -2.088 -20.471 -35.697 1.00 11.15 392 GLU A O 1
ATOM 656 N N . TYR A 1 78 ? -1.759 -18.430 -34.828 1.00 9.65 393 TYR A N 1
ATOM 657 C CA . TYR A 1 78 ? -0.574 -18.100 -35.536 1.00 9.86 393 TYR A CA 1
ATOM 658 C C . TYR A 1 78 ? 0.493 -17.633 -34.576 1.00 11.55 393 TYR A C 1
ATOM 659 O O . TYR A 1 78 ? 0.253 -16.698 -33.805 1.00 12.17 393 TYR A O 1
ATOM 668 N N . LEU A 1 79 ? 1.693 -18.211 -34.634 1.00 10.59 394 LEU A N 1
ATOM 669 C CA . LEU A 1 79 ? 2.834 -17.676 -33.931 1.00 11.38 394 LEU A CA 1
ATOM 670 C C . LEU A 1 79 ? 3.679 -16.890 -34.927 1.00 11.47 394 LEU A C 1
ATOM 671 O O . LEU A 1 79 ? 4.032 -17.411 -35.980 1.00 11.79 394 LEU A O 1
ATOM 676 N N . MET A 1 80 ? 3.971 -15.624 -34.611 1.00 11.55 395 MET A N 1
ATOM 677 C CA . MET A 1 80 ? 4.570 -14.683 -35.519 1.00 11.63 395 MET A CA 1
ATOM 678 C C . MET A 1 80 ? 5.854 -14.135 -34.919 1.00 11.73 395 MET A C 1
ATOM 679 O O . MET A 1 80 ? 5.813 -13.335 -33.969 1.00 12.77 395 MET A O 1
ATOM 684 N N . LYS A 1 81 ? 6.995 -14.617 -35.411 1.00 12.38 396 LYS A N 1
ATOM 685 C CA . LYS A 1 81 ? 8.288 -14.168 -34.925 1.00 13.37 396 LYS A CA 1
ATOM 686 C C . LYS A 1 81 ? 8.687 -12.906 -35.690 1.00 13.00 396 LYS A C 1
ATOM 687 O O . LYS A 1 81 ? 8.514 -12.829 -36.880 1.00 13.15 396 LYS A O 1
ATOM 693 N N . LEU A 1 82 ? 9.174 -11.908 -34.918 1.00 13.56 397 LEU A N 1
ATOM 694 C CA . LEU A 1 82 ? 9.485 -10.588 -35.406 1.00 14.83 397 LEU A CA 1
ATOM 695 C C . LEU A 1 82 ? 10.950 -10.229 -35.132 1.00 14.45 397 LEU A C 1
ATOM 696 O O . LEU A 1 82 ? 11.358 -10.087 -33.988 1.00 15.64 397 LEU A O 1
ATOM 701 N N . ARG A 1 83 ? 11.706 -10.040 -36.202 1.00 14.61 398 ARG A N 1
ATOM 702 C CA . ARG A 1 83 ? 13.128 -9.767 -36.056 1.00 17.62 398 ARG A CA 1
ATOM 703 C C . ARG A 1 83 ? 13.611 -8.663 -37.007 1.00 17.15 398 ARG A C 1
ATOM 704 O O . ARG A 1 83 ? 13.365 -8.694 -38.215 1.00 19.14 398 ARG A O 1
ATOM 712 N N . ASP A 1 84 ? 14.261 -7.651 -36.418 1.00 16.92 399 ASP A N 1
ATOM 713 C CA . ASP A 1 84 ? 14.906 -6.608 -37.183 1.00 18.86 399 ASP A CA 1
ATOM 714 C C . ASP A 1 84 ? 16.060 -6.116 -36.321 1.00 19.54 399 ASP A C 1
ATOM 715 O O . ASP A 1 84 ? 15.881 -5.285 -35.470 1.00 18.23 399 ASP A O 1
ATOM 720 N N . ASP A 1 85 ? 17.255 -6.669 -36.550 1.00 20.59 400 ASP A N 1
ATOM 721 C CA . ASP A 1 85 ? 18.400 -6.348 -35.711 1.00 20.98 400 ASP A CA 1
ATOM 722 C C . ASP A 1 85 ? 18.794 -4.886 -35.781 1.00 19.31 400 ASP A C 1
ATOM 723 O O . ASP A 1 85 ? 19.156 -4.320 -34.770 1.00 21.19 400 ASP A O 1
ATOM 728 N N . ALA A 1 86 ? 18.709 -4.310 -36.969 1.00 20.59 401 ALA A N 1
ATOM 729 C CA . ALA A 1 86 ? 19.047 -2.895 -37.197 1.00 20.36 401 ALA A CA 1
ATOM 730 C C . ALA A 1 86 ? 18.212 -1.967 -36.320 1.00 22.68 401 ALA A C 1
ATOM 731 O O . ALA A 1 86 ? 18.661 -0.896 -35.909 1.00 22.62 401 ALA A O 1
ATOM 733 N N . HIS A 1 87 ? 16.994 -2.383 -36.008 1.00 21.42 402 HIS A N 1
ATOM 734 C CA . HIS A 1 87 ? 16.093 -1.549 -35.203 1.00 20.38 402 HIS A CA 1
ATOM 735 C C . HIS A 1 87 ? 15.780 -2.140 -33.866 1.00 19.03 402 HIS A C 1
ATOM 736 O O . HIS A 1 87 ? 14.820 -1.737 -33.203 1.00 17.23 402 HIS A O 1
ATOM 743 N N . LEU A 1 88 ? 16.585 -3.101 -33.426 1.00 17.61 403 LEU A N 1
ATOM 744 C CA . LEU A 1 88 ? 16.511 -3.680 -32.107 1.00 17.42 403 LEU A CA 1
ATOM 745 C C . LEU A 1 88 ? 15.132 -4.300 -31.812 1.00 16.71 403 LEU A C 1
ATOM 746 O O . LEU A 1 88 ? 14.637 -4.241 -30.692 1.00 18.20 403 LEU A O 1
ATOM 751 N N . ILE A 1 89 ? 14.586 -4.964 -32.828 1.00 14.85 404 ILE A N 1
ATOM 752 C CA . ILE A 1 89 ? 13.313 -5.667 -32.649 1.00 15.06 404 ILE A CA 1
ATOM 753 C C . ILE A 1 89 ? 13.605 -7.163 -32.599 1.00 14.69 404 ILE A C 1
ATOM 754 O O . ILE A 1 89 ? 14.207 -7.725 -33.544 1.00 16.02 404 ILE A O 1
ATOM 759 N N . ASN A 1 90 ? 13.186 -7.788 -31.516 1.00 14.20 405 ASN A N 1
ATOM 760 C CA . ASN A 1 90 ? 13.358 -9.221 -31.312 1.00 15.71 405 ASN A CA 1
ATOM 761 C C . ASN A 1 90 ? 12.231 -9.675 -30.418 1.00 13.83 405 ASN A C 1
ATOM 762 O O . ASN A 1 90 ? 12.284 -9.553 -29.213 1.00 15.05 405 ASN A O 1
ATOM 767 N N . ALA A 1 91 ? 11.161 -10.178 -31.037 1.00 14.66 406 ALA A N 1
ATOM 768 C CA . ALA A 1 91 ? 9.938 -10.431 -30.315 1.00 14.24 406 ALA A CA 1
ATOM 769 C C . ALA A 1 91 ? 9.101 -11.480 -31.016 1.00 14.15 406 ALA A C 1
ATOM 770 O O . ALA A 1 91 ? 9.410 -11.929 -32.116 1.00 13.98 406 ALA A O 1
ATOM 772 N N . GLU A 1 92 ? 8.02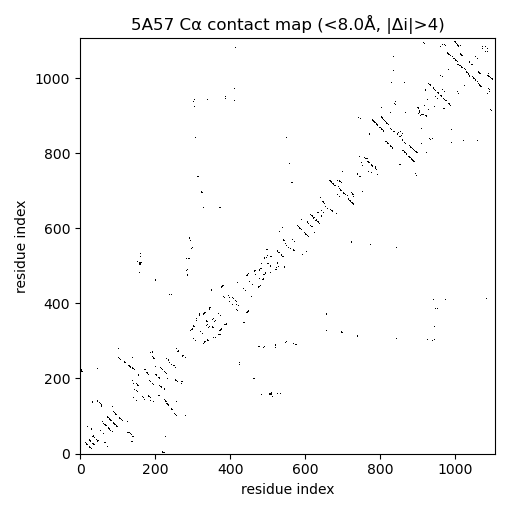9 -11.892 -30.376 1.00 14.20 407 GLU A N 1
ATOM 773 C CA . GLU A 1 92 ? 7.053 -12.746 -31.017 1.00 14.91 407 GLU A CA 1
ATOM 774 C C . GLU A 1 92 ? 5.682 -12.459 -30.464 1.00 13.59 407 GLU A C 1
ATOM 775 O O . GLU A 1 92 ? 5.500 -12.150 -29.275 1.00 16.00 407 GLU A O 1
ATOM 781 N N . MET A 1 93 ? 4.713 -12.629 -31.333 1.00 12.54 408 MET A N 1
ATOM 782 C CA . MET A 1 93 ? 3.330 -12.414 -30.949 1.00 12.09 408 MET A CA 1
ATOM 783 C C . MET A 1 93 ? 2.493 -13.599 -31.477 1.00 11.42 408 MET A C 1
ATOM 784 O O . MET A 1 93 ? 2.773 -14.147 -32.569 1.00 11.66 408 MET A O 1
ATOM 789 N N . THR A 1 94 ? 1.484 -13.953 -30.717 1.00 10.40 409 THR A N 1
ATOM 790 C CA . THR A 1 94 ? 0.528 -14.997 -31.073 1.00 10.30 409 THR A CA 1
ATOM 791 C C . THR A 1 94 ? -0.804 -14.337 -31.382 1.00 10.56 409 THR A C 1
ATOM 792 O O . THR A 1 94 ? -1.280 -13.500 -30.605 1.00 9.98 409 THR A O 1
ATOM 796 N N . VAL A 1 95 ? -1.378 -14.697 -32.510 1.00 9.54 410 VAL A N 1
ATOM 797 C CA . VAL A 1 95 ? -2.656 -14.182 -32.994 1.00 9.20 410 VAL A CA 1
ATOM 798 C C . VAL A 1 95 ? -3.633 -15.316 -33.132 1.00 9.52 410 VAL A C 1
ATOM 799 O O . VAL A 1 95 ? -3.295 -16.371 -33.679 1.00 9.74 410 VAL A O 1
ATOM 803 N N . ARG A 1 96 ? -4.844 -15.135 -32.666 1.00 9.24 411 ARG A N 1
ATOM 804 C CA . ARG A 1 96 ? -5.958 -16.051 -32.935 1.00 9.35 411 ARG A CA 1
ATOM 805 C C . ARG A 1 96 ? -7.006 -15.394 -33.774 1.00 9.69 411 ARG A C 1
ATOM 806 O O . ARG A 1 96 ? -7.366 -14.211 -33.569 1.00 10.38 411 ARG A O 1
ATOM 814 N N . LEU A 1 97 ? -7.528 -16.140 -34.749 1.00 8.23 412 LEU A N 1
ATOM 815 C CA . LEU A 1 97 ? -8.749 -15.875 -35.448 1.00 8.23 412 LEU A CA 1
ATOM 816 C C . LEU A 1 97 ? -9.822 -16.823 -34.988 1.00 8.41 412 LEU A C 1
ATOM 817 O O . LEU A 1 97 ? -9.581 -18.019 -35.005 1.00 9.43 412 LEU A O 1
ATOM 822 N N . GLN A 1 98 ? -10.970 -16.314 -34.611 1.00 8.43 413 GLN A N 1
ATOM 823 C CA . GLN A 1 98 ? -12.054 -17.156 -34.088 1.00 8.86 413 GLN A CA 1
ATOM 824 C C . GLN A 1 98 ? -13.376 -16.700 -34.553 1.00 8.86 413 GLN A C 1
ATOM 825 O O . GLN A 1 98 ? -13.747 -15.508 -34.428 1.00 8.86 413 GLN A O 1
ATOM 831 N N . VAL A 1 99 ? -14.172 -17.612 -35.088 1.00 8.58 414 VAL A N 1
ATOM 832 C CA . VAL A 1 99 ? -15.548 -17.321 -35.481 1.00 8.38 414 VAL A CA 1
ATOM 833 C C . VAL A 1 99 ? -16.489 -17.667 -34.313 1.00 8.80 414 VAL A C 1
ATOM 834 O O . VAL A 1 99 ? -16.400 -18.762 -33.728 1.00 9.61 414 VAL A O 1
ATOM 838 N N . VAL A 1 100 ? -17.311 -16.709 -33.914 1.00 7.87 415 VAL A N 1
ATOM 839 C CA . VAL A 1 100 ? -18.333 -16.867 -32.891 1.00 8.59 415 VAL A CA 1
ATOM 840 C C . VAL A 1 100 ? -19.638 -16.482 -33.522 1.00 7.67 415 VAL A C 1
ATOM 841 O O . VAL A 1 100 ? -19.954 -15.303 -33.737 1.00 8.28 415 VAL A O 1
ATOM 845 N N . ASP A 1 101 ? -20.419 -17.471 -33.939 1.00 8.17 416 ASP A N 1
ATOM 846 C CA . ASP A 1 101 ? -21.653 -17.229 -34.701 1.00 8.13 416 ASP A CA 1
ATOM 847 C C . ASP A 1 101 ? -21.338 -16.294 -35.905 1.00 7.96 416 ASP A C 1
ATOM 848 O O . ASP A 1 101 ? -20.546 -16.700 -36.771 1.00 8.20 416 ASP A O 1
ATOM 853 N N . ASN A 1 102 ? -21.961 -15.115 -35.960 1.00 7.68 417 ASN A N 1
ATOM 854 C CA . ASN A 1 102 ? -21.753 -14.158 -37.063 1.00 7.88 417 ASN A CA 1
ATOM 855 C C . ASN A 1 102 ? -20.637 -13.132 -36.789 1.00 7.55 417 ASN A C 1
ATOM 856 O O . ASN A 1 102 ? -20.598 -12.117 -37.464 1.00 7.97 417 ASN A O 1
ATOM 861 N N . GLN A 1 103 ? -19.749 -13.421 -35.864 1.00 7.32 418 GLN A N 1
ATOM 862 C CA . GLN A 1 103 ? -18.612 -12.546 -35.515 1.00 7.21 418 GLN A CA 1
ATOM 863 C C . GLN A 1 103 ? -17.323 -13.234 -35.859 1.00 7.28 418 GLN A C 1
ATOM 864 O O . GLN A 1 103 ? -17.164 -14.465 -35.715 1.00 8.69 418 GLN A O 1
ATOM 870 N N . LEU A 1 104 ? -16.330 -12.446 -36.233 1.00 7.58 419 LEU A N 1
ATOM 871 C CA . LEU A 1 104 ? -14.964 -12.871 -36.381 1.00 8.16 419 LEU A CA 1
ATOM 872 C C . LEU A 1 104 ? -14.123 -12.080 -35.400 1.00 8.06 419 LEU A C 1
ATOM 873 O O . LEU A 1 104 ? -14.146 -10.843 -35.411 1.00 8.96 419 LEU A O 1
ATOM 878 N N . HIS A 1 105 ? -13.407 -12.777 -34.532 1.00 7.67 420 HIS A N 1
ATOM 879 C CA . HIS A 1 105 ? -12.562 -12.167 -33.500 1.00 7.74 420 HIS A CA 1
ATOM 880 C C . HIS A 1 105 ? -11.120 -12.286 -33.905 1.00 8.14 420 HIS A C 1
ATOM 881 O O . HIS A 1 105 ? -10.635 -13.377 -34.236 1.00 9.15 420 HIS A O 1
ATOM 888 N N . PHE A 1 106 ? -10.395 -11.171 -33.879 1.00 7.75 421 PHE A N 1
ATOM 889 C CA . PHE A 1 106 ? -8.964 -11.073 -34.122 1.00 7.81 421 PHE A CA 1
ATOM 890 C C . PHE A 1 106 ? -8.321 -10.693 -32.794 1.00 8.27 421 PHE A C 1
ATOM 891 O O . PHE A 1 106 ? -8.619 -9.621 -32.242 1.00 8.39 421 PHE A O 1
ATOM 899 N N . ASP A 1 107 ? -7.516 -11.542 -32.193 1.00 8.06 422 ASP A N 1
ATOM 900 C CA . ASP A 1 107 ? -6.864 -11.245 -30.915 1.00 8.59 422 ASP A CA 1
ATOM 901 C C . ASP A 1 107 ? -5.399 -11.526 -30.938 1.00 9.01 422 ASP A C 1
ATOM 902 O O . ASP A 1 107 ? -4.989 -12.643 -31.337 1.00 9.59 422 ASP A O 1
ATOM 907 N N . VAL A 1 108 ? -4.574 -10.597 -30.478 1.00 9.07 423 VAL A N 1
ATOM 908 C CA . VAL A 1 108 ? -3.187 -10.866 -30.122 1.00 9.71 423 VAL A CA 1
ATOM 909 C C . VAL A 1 108 ? -3.230 -11.383 -28.715 1.00 10.13 423 VAL A C 1
ATOM 910 O O . VAL A 1 108 ? -3.557 -10.638 -27.783 1.00 10.81 423 VAL A O 1
ATOM 914 N N . THR A 1 109 ? -3.000 -12.676 -28.526 1.00 10.12 424 THR A N 1
ATOM 915 C CA . THR A 1 109 ? -3.235 -13.330 -27.261 1.00 10.65 424 THR A CA 1
ATOM 916 C C . THR A 1 109 ? -1.999 -13.348 -26.361 1.00 11.50 424 THR A C 1
ATOM 917 O O . THR A 1 109 ? -2.120 -13.613 -25.164 1.00 12.81 424 THR A O 1
ATOM 921 N N . LYS A 1 110 ? -0.839 -13.125 -26.945 1.00 11.67 425 LYS A N 1
ATOM 922 C CA . LYS A 1 110 ? 0.444 -13.149 -26.225 1.00 12.52 425 LYS A CA 1
ATOM 923 C C . LYS A 1 110 ? 1.471 -12.346 -26.998 1.00 12.50 425 LYS A C 1
ATOM 924 O O . LYS A 1 110 ? 1.535 -12.459 -28.212 1.00 12.20 425 LYS A O 1
ATOM 930 N N . ILE A 1 111 ? 2.257 -11.524 -26.291 1.00 11.14 426 ILE A N 1
ATOM 931 C CA . ILE A 1 111 ? 3.371 -10.786 -26.837 1.00 11.29 426 ILE A CA 1
ATOM 932 C C . ILE A 1 111 ? 4.584 -11.036 -25.954 1.00 13.09 426 ILE A C 1
ATOM 933 O O . ILE A 1 111 ? 4.491 -10.863 -24.722 1.00 15.48 426 ILE A O 1
ATOM 938 N N . VAL A 1 112 ? 5.717 -11.395 -26.596 1.00 13.52 427 VAL A N 1
ATOM 939 C CA . VAL A 1 112 ? 6.986 -11.574 -25.887 1.00 14.08 427 VAL A CA 1
ATOM 940 C C . VAL A 1 112 ? 7.990 -10.686 -26.546 1.00 13.96 427 VAL A C 1
ATOM 941 O O . VAL A 1 112 ? 8.238 -10.828 -27.739 1.00 14.70 427 VAL A O 1
ATOM 945 N N . ASN A 1 113 ? 8.568 -9.742 -25.779 1.00 13.55 428 ASN A N 1
ATOM 946 C CA . ASN A 1 113 ? 9.710 -8.973 -26.197 1.00 14.62 428 ASN A CA 1
ATOM 947 C C . ASN A 1 113 ? 10.933 -9.584 -25.546 1.00 14.73 428 ASN A C 1
ATOM 948 O O . ASN A 1 113 ? 10.998 -9.686 -24.336 1.00 15.75 428 ASN A O 1
ATOM 953 N N . HIS A 1 114 ? 11.844 -10.078 -26.379 1.00 15.06 429 HIS A N 1
ATOM 954 C CA . HIS A 1 114 ? 13.085 -10.672 -25.894 1.00 15.92 429 HIS A CA 1
ATOM 955 C C . HIS A 1 114 ? 14.075 -9.643 -25.391 1.00 16.93 429 HIS A C 1
ATOM 956 O O . HIS A 1 114 ? 15.031 -9.999 -24.668 1.00 19.00 429 HIS A O 1
ATOM 963 N N . ASN A 1 115 ? 13.872 -8.364 -25.680 1.00 16.18 430 ASN A N 1
ATOM 964 C CA . ASN A 1 115 ? 14.641 -7.315 -25.016 1.00 16.30 430 ASN A CA 1
ATOM 965 C C . ASN A 1 115 ? 14.205 -7.214 -23.559 1.00 18.35 430 ASN A C 1
ATOM 966 O O . ASN A 1 115 ? 13.012 -7.425 -23.235 1.00 19.94 430 ASN A O 1
ATOM 971 N N . GLN A 1 116 ? 15.132 -6.856 -22.681 1.00 18.39 431 GLN A N 1
ATOM 972 C CA . GLN A 1 116 ? 14.786 -6.716 -21.275 1.00 20.75 431 GLN A CA 1
ATOM 973 C C . GLN A 1 116 ? 14.027 -5.393 -21.004 1.00 18.33 431 GLN A C 1
ATOM 974 O O . GLN A 1 116 ? 14.534 -4.310 -21.296 1.00 20.59 431 GLN A O 1
ATOM 980 N N . VAL A 1 117 ? 12.815 -5.538 -20.490 1.00 18.49 432 VAL A N 1
ATOM 981 C CA . VAL A 1 117 ? 11.948 -4.386 -20.178 1.00 17.20 432 VAL A CA 1
ATOM 982 C C . VAL A 1 117 ? 11.268 -4.684 -18.865 1.00 17.59 432 VAL A C 1
ATOM 983 O O . VAL A 1 117 ? 10.702 -5.762 -18.669 1.00 19.68 432 VAL A O 1
ATOM 987 N N . THR A 1 118 ? 11.265 -3.724 -17.947 1.00 16.66 433 THR A N 1
ATOM 988 C CA . THR A 1 118 ? 10.618 -3.930 -16.671 1.00 17.90 433 THR A CA 1
ATOM 989 C C . THR A 1 118 ? 9.662 -2.748 -16.423 1.00 16.28 433 THR A C 1
ATOM 990 O O . THR A 1 118 ? 10.140 -1.655 -16.148 1.00 16.91 433 THR A O 1
ATOM 994 N N . PRO A 1 119 ? 8.334 -2.993 -16.551 1.00 16.38 434 PRO A N 1
ATOM 995 C CA . PRO A 1 119 ? 7.381 -1.911 -16.289 1.00 16.95 434 PRO A CA 1
ATOM 996 C C . PRO A 1 119 ? 7.659 -1.275 -14.940 1.00 15.90 434 PRO A C 1
ATOM 997 O O . PRO A 1 119 ? 7.904 -1.992 -13.941 1.00 16.48 434 PRO A O 1
ATOM 1001 N N . GLY A 1 120 ? 7.683 0.047 -14.914 1.00 15.87 435 GLY A N 1
ATOM 1002 C CA . GLY A 1 120 ? 7.986 0.807 -13.722 1.00 16.74 435 GLY A CA 1
ATOM 1003 C C . GLY A 1 120 ? 9.432 1.147 -13.469 1.00 18.62 435 GLY A C 1
ATOM 1004 O O . GLY A 1 120 ? 9.731 1.833 -12.504 1.00 20.41 435 GLY A O 1
ATOM 1005 N N . GLN A 1 121 ? 10.333 0.631 -14.300 1.00 20.26 436 GLN A N 1
ATOM 1006 C CA . GLN A 1 121 ? 11.771 0.837 -14.130 1.00 20.33 436 GLN A CA 1
ATOM 1007 C C . GLN A 1 121 ? 12.353 1.552 -15.348 1.00 20.64 436 GLN A C 1
ATOM 1008 O O . GLN A 1 121 ? 11.749 1.604 -16.422 1.00 19.02 436 GLN A O 1
ATOM 1014 N N . LYS A 1 122 ? 13.563 2.068 -15.204 1.00 19.65 437 LYS A N 1
ATOM 1015 C CA . LYS A 1 122 ? 14.257 2.726 -16.263 1.00 21.33 437 LYS A CA 1
ATOM 1016 C C . LYS A 1 122 ? 14.610 1.733 -17.396 1.00 20.93 437 LYS A C 1
ATOM 1017 O O . LYS A 1 122 ? 14.825 0.526 -17.139 1.00 22.85 437 LYS A O 1
ATOM 1023 N N . ILE A 1 123 ? 14.563 2.242 -18.626 1.00 18.00 438 ILE A N 1
ATOM 1024 C CA . ILE A 1 123 ? 15.134 1.526 -19.789 1.00 19.56 438 ILE A CA 1
ATOM 1025 C C . ILE A 1 123 ? 16.200 2.401 -20.440 1.00 20.73 438 ILE A C 1
ATOM 1026 O O . ILE A 1 123 ? 15.976 3.584 -20.681 1.00 19.95 438 ILE A O 1
ATOM 1031 N N . ASP A 1 124 ? 17.385 1.843 -20.746 1.00 24.26 439 ASP A N 1
ATOM 1032 C CA . ASP A 1 124 ? 18.395 2.749 -21.305 1.00 27.81 439 ASP A CA 1
ATOM 1033 C C . ASP A 1 124 ? 18.235 3.052 -22.765 1.00 23.73 439 ASP A C 1
ATOM 1034 O O . ASP A 1 124 ? 18.722 4.050 -23.233 1.00 24.24 439 ASP A O 1
ATOM 1039 N N . ASP A 1 125 ? 17.505 2.216 -23.513 1.00 22.07 440 ASP A N 1
ATOM 1040 C CA . ASP A 1 125 ? 17.185 2.568 -24.874 1.00 21.37 440 ASP A CA 1
ATOM 1041 C C . ASP A 1 125 ? 15.691 2.296 -25.155 1.00 19.10 440 ASP A C 1
ATOM 1042 O O . ASP A 1 125 ? 15.294 1.137 -25.242 1.00 17.29 440 ASP A O 1
ATOM 1047 N N . GLU A 1 126 ? 14.883 3.343 -25.265 1.00 20.46 441 GLU A N 1
ATOM 1048 C CA . GLU A 1 126 ? 13.442 3.181 -25.567 1.00 19.46 441 GLU A CA 1
ATOM 1049 C C . GLU A 1 126 ? 13.142 2.482 -26.897 1.00 17.43 441 GLU A C 1
ATOM 1050 O O . GLU A 1 126 ? 12.082 1.923 -27.029 1.00 16.76 441 GLU A O 1
ATOM 1056 N N . SER A 1 127 ? 14.073 2.470 -27.865 1.00 18.18 442 SER A N 1
ATOM 1057 C CA A SER A 1 127 ? 13.916 1.702 -29.091 0.46 18.30 442 SER A CA 1
ATOM 1058 C CA B SER A 1 127 ? 13.850 1.723 -29.088 0.54 18.27 442 SER A CA 1
ATOM 1059 C C . SER A 1 127 ? 13.767 0.223 -28.799 1.00 16.96 442 SER A C 1
ATOM 1060 O O . SER A 1 127 ? 13.209 -0.556 -29.606 1.00 17.75 442 SER A O 1
ATOM 1065 N N . LYS A 1 128 ? 14.242 -0.213 -27.638 1.00 15.54 443 LYS A N 1
ATOM 1066 C CA . LYS A 1 128 ? 14.112 -1.618 -27.253 1.00 15.41 443 LYS A CA 1
ATOM 1067 C C . LYS A 1 128 ? 12.715 -2.037 -26.823 1.00 14.83 443 LYS A C 1
ATOM 1068 O O . LYS A 1 128 ? 12.417 -3.199 -26.682 1.00 13.85 443 LYS A O 1
ATOM 1074 N N . LEU A 1 129 ? 11.867 -1.046 -26.572 1.00 13.82 444 LEU A N 1
ATOM 1075 C CA . LEU A 1 129 ? 10.492 -1.307 -26.222 1.00 13.03 444 LEU A CA 1
ATOM 1076 C C . LEU A 1 129 ? 9.747 -1.817 -27.463 1.00 12.30 444 LEU A C 1
ATOM 1077 O O . LEU A 1 129 ? 10.072 -1.404 -28.569 1.00 13.96 444 LEU A O 1
ATOM 1082 N N . LEU A 1 130 ? 8.765 -2.661 -27.259 1.00 11.61 445 LEU A N 1
ATOM 1083 C CA . LEU A 1 130 ? 7.854 -3.042 -28.344 1.00 11.99 445 LEU A CA 1
ATOM 1084 C C . LEU A 1 130 ? 6.608 -2.149 -28.125 1.00 10.50 445 LEU A C 1
ATOM 1085 O O . LEU A 1 130 ? 5.735 -2.522 -27.310 1.00 11.10 445 LEU A O 1
ATOM 1090 N N . SER A 1 131 ? 6.626 -1.008 -28.787 1.00 10.86 446 SER A N 1
ATOM 1091 C CA A SER A 1 131 ? 5.690 0.066 -28.457 0.51 10.72 446 SER A CA 1
ATOM 1092 C CA B SER A 1 131 ? 5.717 0.099 -28.496 0.49 11.18 446 SER A CA 1
ATOM 1093 C C . SER A 1 131 ? 4.488 0.148 -29.369 1.00 11.21 446 SER A C 1
ATOM 1094 O O . SER A 1 131 ? 3.446 0.609 -28.909 1.00 10.84 446 SER A O 1
ATOM 1099 N N . SER A 1 132 ? 4.586 -0.278 -30.624 1.00 10.21 447 SER A N 1
ATOM 1100 C CA . SER A 1 132 ? 3.427 -0.242 -31.485 1.00 10.54 447 SER A CA 1
ATOM 1101 C C . SER A 1 132 ? 3.420 -1.472 -32.378 1.00 10.67 447 SER A C 1
ATOM 1102 O O . SER A 1 132 ? 4.484 -1.946 -32.830 1.00 11.22 447 SER A O 1
ATOM 1105 N N . ILE A 1 133 ? 2.211 -1.967 -32.654 1.00 9.78 448 ILE A N 1
ATOM 1106 C CA . ILE A 1 133 ? 1.984 -3.123 -33.516 1.00 10.07 448 ILE A CA 1
ATOM 1107 C C . ILE A 1 133 ? 0.919 -2.722 -34.487 1.00 9.77 448 ILE A C 1
ATOM 1108 O O . ILE A 1 133 ? -0.216 -2.415 -34.078 1.00 8.40 448 ILE A O 1
ATOM 1113 N N . SER A 1 134 ? 1.216 -2.754 -35.787 1.00 9.28 449 SER A N 1
ATOM 1114 C CA . SER A 1 134 ? 0.239 -2.392 -36.826 1.00 9.16 449 SER A CA 1
ATOM 1115 C C . SER A 1 134 ? 0.038 -3.507 -37.857 1.00 9.51 449 SER A C 1
ATOM 1116 O O . SER A 1 134 ? 1.033 -4.025 -38.440 1.00 9.37 449 SER A O 1
ATOM 1119 N N . PHE A 1 135 ? -1.210 -3.843 -38.081 1.00 8.76 450 PHE A N 1
ATOM 1120 C CA . PHE A 1 135 ? -1.625 -4.754 -39.143 1.00 9.31 450 PHE A CA 1
ATOM 1121 C C . PHE A 1 135 ? -2.338 -3.931 -40.211 1.00 9.33 450 PHE A C 1
ATOM 1122 O O . PHE A 1 135 ? -3.161 -4.447 -40.973 1.00 9.38 450 PHE A O 1
ATOM 1130 N N . LEU A 1 136 ? -2.057 -2.624 -40.307 1.00 9.63 451 LEU A N 1
ATOM 1131 C CA . LEU A 1 136 ? -2.561 -1.859 -41.452 1.00 10.45 451 LEU A CA 1
ATOM 1132 C C . LEU A 1 136 ? -2.089 -2.493 -42.736 1.00 10.05 451 LEU A C 1
ATOM 1133 O O . LEU A 1 136 ? -0.918 -2.926 -42.813 1.00 10.84 451 LEU A O 1
ATOM 1138 N N . GLY A 1 137 ? -2.980 -2.573 -43.704 1.00 9.75 452 GLY A N 1
ATOM 1139 C CA . GLY A 1 137 ? -2.698 -3.281 -44.951 1.00 9.90 452 GLY A CA 1
ATOM 1140 C C . GLY A 1 137 ? -3.392 -4.617 -45.041 1.00 9.53 452 GLY A C 1
ATOM 1141 O O . GLY A 1 137 ? -3.461 -5.224 -46.154 1.00 11.30 452 GLY A O 1
ATOM 1142 N N . ASN A 1 138 ? -3.925 -5.125 -43.929 1.00 9.11 453 ASN A N 1
ATOM 1143 C CA . ASN A 1 138 ? -4.761 -6.307 -43.921 1.00 9.16 453 ASN A CA 1
ATOM 1144 C C . ASN A 1 138 ? -6.161 -5.959 -43.468 1.00 8.70 453 ASN A C 1
ATOM 1145 O O . ASN A 1 138 ? -6.432 -5.901 -42.260 1.00 9.85 453 ASN A O 1
ATOM 1150 N N . ALA A 1 139 ? -7.030 -5.689 -44.423 1.00 7.84 454 ALA A N 1
ATOM 1151 C CA . ALA A 1 139 ? -8.443 -5.384 -44.123 1.00 7.73 454 ALA A CA 1
ATOM 1152 C C . ALA A 1 139 ? -9.078 -6.526 -43.399 1.00 7.76 454 ALA A C 1
ATOM 1153 O O . ALA A 1 139 ? -8.936 -7.703 -43.807 1.00 8.52 454 ALA A O 1
ATOM 1155 N N . LEU A 1 140 ? -9.789 -6.253 -42.307 1.00 7.40 455 LEU A N 1
ATOM 1156 C CA . LEU A 1 140 ? -10.601 -7.265 -41.629 1.00 7.98 455 LEU A CA 1
ATOM 1157 C C . LEU A 1 140 ? -11.870 -7.605 -42.412 1.00 7.50 455 LEU A C 1
ATOM 1158 O O . LEU A 1 140 ? -12.419 -8.725 -42.302 1.00 8.14 455 LEU A O 1
ATOM 1163 N N . VAL A 1 141 ? -12.411 -6.680 -43.197 1.00 6.96 456 VAL A N 1
ATOM 1164 C CA . VAL A 1 141 ? -13.569 -6.898 -44.052 1.00 7.33 456 VAL A CA 1
ATOM 1165 C C . VAL A 1 141 ? -13.550 -5.795 -45.087 1.00 7.28 456 VAL A C 1
ATOM 1166 O O . VAL A 1 141 ? -12.979 -4.715 -44.848 1.00 8.10 456 VAL A O 1
ATOM 1170 N N . SER A 1 142 ? -14.159 -6.060 -46.233 1.00 7.39 457 SER A N 1
ATOM 1171 C CA . SER A 1 142 ? -14.207 -5.099 -47.342 1.00 7.52 457 SER A CA 1
ATOM 1172 C C . SER A 1 142 ? -15.447 -5.346 -48.181 1.00 7.79 457 SER A C 1
ATOM 1173 O O . SER A 1 142 ? -16.228 -6.262 -47.924 1.00 8.15 457 SER A O 1
ATOM 1176 N N . VAL A 1 143 ? -15.645 -4.465 -49.153 1.00 8.35 458 VAL A N 1
ATOM 1177 C CA . VAL A 1 143 ? -16.634 -4.644 -50.176 1.00 8.78 458 VAL A CA 1
ATOM 1178 C C . VAL A 1 143 ? -15.995 -4.201 -51.510 1.00 8.50 458 VAL A C 1
ATOM 1179 O O . VAL A 1 143 ? -15.146 -3.318 -51.560 1.00 9.16 458 VAL A O 1
ATOM 1183 N N . SER A 1 144 ? -16.433 -4.830 -52.609 1.00 8.91 459 SER A N 1
ATOM 1184 C CA . SER A 1 144 ? -15.913 -4.579 -53.964 1.00 9.70 459 SER A CA 1
ATOM 1185 C C . SER A 1 144 ? -16.939 -3.846 -54.789 1.00 10.09 459 SER A C 1
ATOM 1186 O O . SER A 1 144 ? -18.144 -4.118 -54.706 1.00 9.99 459 SER A O 1
ATOM 1189 N N . SER A 1 145 ? -16.420 -2.985 -55.669 1.00 9.78 460 SER A N 1
ATOM 1190 C CA . SER A 1 145 ? -17.254 -2.305 -56.641 1.00 10.10 460 SER A CA 1
ATOM 1191 C C . SER A 1 145 ? -17.986 -3.197 -57.620 1.00 11.70 460 SER A C 1
ATOM 1192 O O . SER A 1 145 ? -18.963 -2.748 -58.233 1.00 13.30 460 SER A O 1
ATOM 1195 N N . ASP A 1 146 ? -17.564 -4.448 -57.742 1.00 11.55 461 ASP A N 1
ATOM 1196 C CA . ASP A 1 146 ? -18.295 -5.412 -58.550 1.00 13.65 461 ASP A CA 1
ATOM 1197 C C . ASP A 1 146 ? -19.529 -5.972 -57.865 1.00 13.96 461 ASP A C 1
ATOM 1198 O O . ASP A 1 146 ? -20.322 -6.701 -58.474 1.00 16.01 461 ASP A O 1
ATOM 1203 N N . GLN A 1 147 ? -19.711 -5.701 -56.572 1.00 11.56 462 GLN A N 1
ATOM 1204 C CA . GLN A 1 147 ? -20.854 -6.189 -55.876 1.00 11.29 462 GLN A CA 1
ATOM 1205 C C . GLN A 1 147 ? -21.980 -5.168 -55.900 1.00 11.34 462 GLN A C 1
ATOM 1206 O O . GLN A 1 147 ? -21.743 -3.962 -55.695 1.00 12.76 462 GLN A O 1
ATOM 1212 N N . THR A 1 148 ? -23.206 -5.635 -56.014 1.00 11.51 463 THR A N 1
ATOM 1213 C CA . THR A 1 148 ? -24.353 -4.766 -56.032 1.00 12.04 463 THR A CA 1
ATOM 1214 C C . THR A 1 148 ? -24.543 -4.072 -54.682 1.00 11.75 463 THR A C 1
ATOM 1215 O O . THR A 1 148 ? -24.460 -4.731 -53.632 1.00 11.82 463 THR A O 1
ATOM 1219 N N . GLY A 1 149 ? -24.794 -2.772 -54.718 1.00 12.06 464 GLY A N 1
ATOM 1220 C CA . GLY A 1 149 ? -25.099 -2.036 -53.488 1.00 12.18 464 GLY A CA 1
ATOM 1221 C C . GLY A 1 149 ? -23.868 -1.737 -52.644 1.00 12.37 464 GLY A C 1
ATOM 1222 O O . GLY A 1 149 ? -24.026 -1.348 -51.475 1.00 12.18 464 GLY A O 1
ATOM 1223 N N . ALA A 1 150 ? -22.673 -1.859 -53.208 1.00 10.51 465 ALA A N 1
ATOM 1224 C CA . ALA A 1 150 ? -21.426 -1.701 -52.450 1.00 10.08 465 ALA A CA 1
ATOM 1225 C C . ALA A 1 150 ? -21.313 -0.280 -51.905 1.00 10.30 465 ALA A C 1
ATOM 1226 O O . ALA A 1 150 ? -21.270 0.700 -52.626 1.00 9.91 465 ALA A O 1
ATOM 1228 N N . LYS A 1 151 ? -21.175 -0.169 -50.588 1.00 9.62 466 LYS A N 1
ATOM 1229 C CA . LYS A 1 151 ? -21.065 1.136 -49.915 1.00 10.16 466 LYS A CA 1
ATOM 1230 C C . LYS A 1 151 ? -20.273 1.038 -48.623 1.00 9.07 466 LYS A C 1
ATOM 1231 O O . LYS A 1 151 ? -20.240 -0.014 -47.955 1.00 8.62 466 LYS A O 1
ATOM 1237 N N . PHE A 1 152 ? -19.614 2.144 -48.284 1.00 8.27 467 PHE A N 1
ATOM 1238 C CA . PHE A 1 152 ? -18.893 2.332 -47.038 1.00 7.87 467 PHE A CA 1
ATOM 1239 C C . PHE A 1 152 ? -19.524 3.504 -46.297 1.00 7.76 467 PHE A C 1
ATOM 1240 O O . PHE A 1 152 ? -19.853 4.536 -46.886 1.00 8.70 467 PHE A O 1
ATOM 1248 N N . ASP A 1 153 ? -19.684 3.369 -44.986 1.00 7.43 468 ASP A N 1
ATOM 1249 C CA . ASP A 1 153 ? -20.200 4.441 -44.138 1.00 7.72 468 ASP A CA 1
ATOM 1250 C C . ASP A 1 153 ? -19.329 4.503 -42.908 1.00 7.85 468 ASP A C 1
ATOM 1251 O O . ASP A 1 153 ? -19.115 3.488 -42.243 1.00 7.82 468 ASP A O 1
ATOM 1256 N N . GLY A 1 154 ? -18.819 5.688 -42.554 1.00 7.46 469 GLY A N 1
ATOM 1257 C CA . GLY A 1 154 ? -17.912 5.844 -41.418 1.00 7.31 469 GLY A CA 1
ATOM 1258 C C . GLY A 1 154 ? -18.154 7.122 -40.683 1.00 7.38 469 GLY A C 1
ATOM 1259 O O . GLY A 1 154 ? -18.583 8.101 -41.281 1.00 7.97 469 GLY A O 1
ATOM 1260 N N . ALA A 1 155 ? -17.802 7.100 -39.417 1.00 6.76 470 ALA A N 1
ATOM 1261 C CA . ALA A 1 155 ? -17.927 8.268 -38.548 1.00 6.73 470 ALA A CA 1
ATOM 1262 C C . ALA A 1 155 ? -16.564 8.756 -38.099 1.00 6.83 470 ALA A C 1
ATOM 1263 O O . ALA A 1 155 ? -15.727 7.958 -37.655 1.00 6.74 470 ALA A O 1
ATOM 1265 N N . THR A 1 156 ? -16.375 10.075 -38.135 1.00 7.43 471 THR A N 1
ATOM 1266 C CA . THR A 1 156 ? -15.283 10.760 -37.501 1.00 7.50 471 THR A CA 1
ATOM 1267 C C . THR A 1 156 ? -15.797 11.735 -36.464 1.00 7.51 471 THR A C 1
ATOM 1268 O O . THR A 1 156 ? -16.967 12.110 -36.516 1.00 7.73 471 THR A O 1
ATOM 1272 N N . MET A 1 157 ? -14.923 12.205 -35.570 1.00 7.39 472 MET A N 1
ATOM 1273 C CA . MET A 1 157 ? -15.316 13.174 -34.546 1.00 7.26 472 MET A CA 1
ATOM 1274 C C . MET A 1 157 ? -15.518 14.549 -35.169 1.00 7.82 472 MET A C 1
ATOM 1275 O O . MET A 1 157 ? -14.587 15.134 -35.745 1.00 8.45 472 MET A O 1
ATOM 1280 N N . SER A 1 158 ? -16.714 15.106 -34.994 1.00 8.02 473 SER A N 1
ATOM 1281 C CA . SER A 1 158 ? -17.015 16.518 -35.239 1.00 7.58 473 SER A CA 1
ATOM 1282 C C . SER A 1 158 ? -17.780 17.008 -34.049 1.00 7.34 473 SER A C 1
ATOM 1283 O O . SER A 1 158 ? -18.701 16.338 -33.580 1.00 8.00 473 SER A O 1
ATOM 1286 N N . ASN A 1 159 ? -17.445 18.209 -33.560 1.00 7.09 474 ASN A N 1
ATOM 1287 C CA . ASN A 1 159 ? -18.150 18.897 -32.492 1.00 7.36 474 ASN A CA 1
ATOM 1288 C C . ASN A 1 159 ? -18.778 20.192 -32.996 1.00 7.09 474 ASN A C 1
ATOM 1289 O O . ASN A 1 159 ? -19.300 20.959 -32.199 1.00 7.53 474 ASN A O 1
ATOM 1294 N N . ASN A 1 160 ? -18.761 20.390 -34.305 1.00 7.38 475 ASN A N 1
ATOM 1295 C CA . ASN A 1 160 ? -19.334 21.575 -34.952 1.00 7.69 475 ASN A CA 1
ATOM 1296 C C . ASN A 1 160 ? -20.726 21.227 -35.421 1.00 7.54 475 ASN A C 1
ATOM 1297 O O . ASN A 1 160 ? -20.887 20.305 -36.214 1.00 7.42 475 ASN A O 1
ATOM 1302 N N . THR A 1 161 ? -21.743 21.949 -34.935 1.00 7.70 476 THR A N 1
ATOM 1303 C CA . THR A 1 161 ? -23.140 21.606 -35.231 1.00 7.99 476 THR A CA 1
ATOM 1304 C C . THR A 1 161 ? -23.493 21.724 -36.718 1.00 8.00 476 THR A C 1
ATOM 1305 O O . THR A 1 161 ? -24.469 21.136 -37.151 1.00 8.19 476 THR A O 1
ATOM 1309 N N . HIS A 1 162 ? -22.657 22.437 -37.491 1.00 8.24 477 HIS A N 1
ATOM 1310 C CA . HIS A 1 162 ? -22.855 22.573 -38.936 1.00 8.44 477 HIS A CA 1
ATOM 1311 C C . HIS A 1 162 ? -22.297 21.451 -39.751 1.00 8.82 477 HIS A C 1
ATOM 1312 O O . HIS A 1 162 ? -22.578 21.373 -40.969 1.00 10.06 477 HIS A O 1
ATOM 1319 N N . VAL A 1 163 ? -21.403 20.624 -39.162 1.00 8.56 478 VAL A N 1
ATOM 1320 C CA . VAL A 1 163 ? -20.572 19.704 -39.974 1.00 8.49 478 VAL A CA 1
ATOM 1321 C C . VAL A 1 163 ? -20.744 18.299 -39.409 1.00 8.21 478 VAL A C 1
ATOM 1322 O O . VAL A 1 163 ? -20.301 17.999 -38.307 1.00 8.60 478 VAL A O 1
ATOM 1326 N N . SER A 1 164 ? -21.397 17.451 -40.174 1.00 7.75 479 SER A N 1
ATOM 1327 C CA . SER A 1 164 ? -21.492 16.040 -39.821 1.00 7.76 479 SER A CA 1
ATOM 1328 C C . SER A 1 164 ? -20.125 15.410 -39.874 1.00 7.84 479 SER A C 1
ATOM 1329 O O . SER A 1 164 ? -19.349 15.645 -40.813 1.00 9.85 479 SER A O 1
ATOM 1332 N N . GLY A 1 165 ? -19.825 14.538 -38.898 1.00 6.95 480 GLY A N 1
ATOM 1333 C CA . GLY A 1 165 ? -18.591 13.703 -38.939 1.00 7.62 480 GLY A CA 1
ATOM 1334 C C . GLY A 1 165 ? -18.679 12.530 -39.848 1.00 7.84 480 GLY A C 1
ATOM 1335 O O . GLY A 1 165 ? -17.702 11.788 -39.936 1.00 8.79 480 GLY A O 1
ATOM 1336 N N . ASP A 1 166 ? -19.799 12.267 -40.483 1.00 7.42 481 ASP A N 1
ATOM 1337 C CA . ASP A 1 166 ? -20.036 11.000 -41.179 1.00 8.18 481 ASP A CA 1
ATOM 1338 C C . ASP A 1 166 ? -19.742 11.131 -42.664 1.00 8.87 481 ASP A C 1
ATOM 1339 O O . ASP A 1 166 ? -20.112 12.118 -43.310 1.00 9.62 481 ASP A O 1
ATOM 1344 N N . ASP A 1 167 ? -19.146 10.076 -43.212 1.00 8.82 482 ASP A N 1
ATOM 1345 C CA . ASP A 1 167 ? -18.962 9.895 -44.633 1.00 9.35 482 ASP A CA 1
ATOM 1346 C C . ASP A 1 167 ? -19.809 8.713 -45.112 1.00 8.83 482 ASP A C 1
ATOM 1347 O O . ASP A 1 167 ? -19.874 7.641 -44.466 1.00 8.72 482 ASP A O 1
ATOM 1352 N N . HIS A 1 168 ? -20.442 8.883 -46.264 1.00 9.11 483 HIS A N 1
ATOM 1353 C CA . HIS A 1 168 ? -21.234 7.868 -46.934 1.00 9.11 483 HIS A CA 1
ATOM 1354 C C . HIS A 1 168 ? -20.732 7.788 -48.353 1.00 9.84 483 HIS A C 1
ATOM 1355 O O . HIS A 1 168 ? -20.900 8.747 -49.120 1.00 11.25 483 HIS A O 1
ATOM 1362 N N . ILE A 1 169 ? -20.053 6.701 -48.684 1.00 10.16 484 ILE A N 1
ATOM 1363 C CA . ILE A 1 169 ? -19.216 6.591 -49.942 1.00 11.86 484 ILE A CA 1
ATOM 1364 C C . ILE A 1 169 ? -19.688 5.376 -50.710 1.00 11.43 484 ILE A C 1
ATOM 1365 O O . ILE A 1 169 ? -19.568 4.231 -50.242 1.00 12.48 484 ILE A O 1
ATOM 1370 N N . ASP A 1 170 ? -20.199 5.572 -51.923 1.00 11.69 485 ASP A N 1
ATOM 1371 C CA . ASP A 1 170 ? -20.467 4.465 -52.807 1.00 11.53 485 ASP A CA 1
ATOM 1372 C C . ASP A 1 170 ? -19.130 3.909 -53.326 1.00 10.84 485 ASP A C 1
ATOM 1373 O O . ASP A 1 170 ? -18.211 4.663 -53.669 1.00 10.74 485 ASP A O 1
ATOM 1378 N N . VAL A 1 171 ? -19.033 2.579 -53.307 1.00 10.42 486 VAL A N 1
ATOM 1379 C CA . VAL A 1 171 ? -17.826 1.904 -53.731 1.00 9.73 486 VAL A CA 1
ATOM 1380 C C . VAL A 1 171 ? -17.990 1.564 -55.221 1.00 10.30 486 VAL A C 1
ATOM 1381 O O . VAL A 1 171 ? -18.721 0.656 -55.587 1.00 10.68 486 VAL A O 1
ATOM 1385 N N . THR A 1 172 ? -17.283 2.363 -56.011 1.00 10.50 487 THR A N 1
ATOM 1386 C CA . THR A 1 172 ? -17.435 2.365 -57.462 1.00 11.63 487 THR A CA 1
ATOM 1387 C C . THR A 1 172 ? -16.064 2.320 -58.113 1.00 10.18 487 THR A C 1
ATOM 1388 O O . THR A 1 172 ? -15.031 2.543 -57.494 1.00 11.67 487 THR A O 1
ATOM 1392 N N . ASN A 1 173 ? -16.076 2.050 -59.437 1.00 12.20 488 ASN A N 1
ATOM 1393 C CA . ASN A 1 173 ? -14.851 2.132 -60.215 1.00 12.09 488 ASN A CA 1
ATOM 1394 C C . ASN A 1 173 ? -15.110 2.964 -61.490 1.00 12.74 488 ASN A C 1
ATOM 1395 O O . ASN A 1 173 ? -15.848 2.503 -62.364 1.00 14.19 488 ASN A O 1
ATOM 1400 N N . PRO A 1 174 ? -14.570 4.207 -61.542 1.00 11.88 489 PRO A N 1
ATOM 1401 C CA . PRO A 1 174 ? -13.572 4.798 -60.652 1.00 12.08 489 PRO A CA 1
ATOM 1402 C C . PRO A 1 174 ? -14.206 5.365 -59.367 1.00 10.62 489 PRO A C 1
ATOM 1403 O O . PRO A 1 174 ? -15.422 5.544 -59.308 1.00 11.63 489 PRO A O 1
ATOM 1407 N N . MET A 1 175 ? -13.350 5.648 -58.411 1.00 10.86 490 MET A N 1
ATOM 1408 C CA . MET A 1 175 ? -13.765 6.472 -57.252 1.00 11.46 490 MET A CA 1
ATOM 1409 C C . MET A 1 175 ? -12.582 7.216 -56.721 1.00 12.47 490 MET A C 1
ATOM 1410 O O . MET A 1 175 ? -11.434 6.919 -57.007 1.00 13.20 490 MET A O 1
ATOM 1415 N N . LYS A 1 176 ? -12.870 8.212 -55.862 1.00 14.17 491 LYS A N 1
ATOM 1416 C CA . LYS A 1 176 ? -11.814 8.913 -55.192 1.00 15.91 491 LYS A CA 1
ATOM 1417 C C . LYS A 1 176 ? -10.986 8.054 -54.254 1.00 15.17 491 LYS A C 1
ATOM 1418 O O . LYS A 1 176 ? -11.511 7.111 -53.643 1.00 13.83 491 LYS A O 1
ATOM 1424 N N . ASP A 1 177 ? -9.703 8.327 -54.175 1.00 15.72 492 ASP A N 1
ATOM 1425 C CA . ASP A 1 177 ? -8.824 7.622 -53.237 1.00 15.78 492 ASP A CA 1
ATOM 1426 C C . ASP A 1 177 ? -9.357 7.819 -51.834 1.00 14.92 492 ASP A C 1
ATOM 1427 O O . ASP A 1 177 ? -9.971 8.825 -51.504 1.00 16.17 492 ASP A O 1
ATOM 1432 N N . LEU A 1 178 ? -9.086 6.837 -50.992 1.00 12.66 493 LEU A N 1
ATOM 1433 C CA . LEU A 1 178 ? -9.534 6.817 -49.603 1.00 11.50 493 LEU A CA 1
ATOM 1434 C C . LEU A 1 178 ? -8.476 6.135 -48.779 1.00 10.71 493 LEU A C 1
ATOM 1435 O O . LEU A 1 178 ? -8.097 4.986 -49.037 1.00 10.19 493 LEU A O 1
ATOM 1440 N N . ALA A 1 179 ? -7.962 6.843 -47.771 1.00 9.24 494 ALA A N 1
ATOM 1441 C CA . ALA A 1 179 ? -7.016 6.375 -46.822 1.00 9.45 494 ALA A CA 1
ATOM 1442 C C . ALA A 1 179 ? -7.165 7.231 -45.570 1.00 9.72 494 ALA A C 1
ATOM 1443 O O . ALA A 1 179 ? -6.548 8.273 -45.424 1.00 11.12 494 ALA A O 1
ATOM 1445 N N . LYS A 1 180 ? -8.040 6.789 -44.654 1.00 8.72 495 LYS A N 1
ATOM 1446 C CA A LYS A 1 180 ? -8.583 7.694 -43.648 0.45 8.54 495 LYS A CA 1
ATOM 1447 C CA B LYS A 1 180 ? -8.584 7.690 -43.652 0.55 8.42 495 LYS A CA 1
ATOM 1448 C C . LYS A 1 180 ? -8.984 6.963 -42.382 1.00 8.16 495 LYS A C 1
ATOM 1449 O O . LYS A 1 180 ? -9.569 5.864 -42.445 1.00 8.48 495 LYS A O 1
ATOM 1460 N N . GLY A 1 181 ? -8.703 7.585 -41.245 1.00 7.91 496 GLY A N 1
ATOM 1461 C CA . GLY A 1 181 ? -9.128 7.041 -39.951 1.00 7.54 496 GLY A CA 1
ATOM 1462 C C . GLY A 1 181 ? -10.574 7.319 -39.623 1.00 7.33 496 GLY A C 1
ATOM 1463 O O . GLY A 1 181 ? -11.129 8.338 -40.000 1.00 7.43 496 GLY A O 1
ATOM 1464 N N . TYR A 1 182 ? -11.167 6.357 -38.945 1.00 6.61 497 TYR A N 1
ATOM 1465 C CA . TYR A 1 182 ? -12.525 6.418 -38.501 1.00 6.68 497 TYR A CA 1
ATOM 1466 C C . TYR A 1 182 ? -12.717 5.862 -37.121 1.00 6.73 497 TYR A C 1
ATOM 1467 O O . TYR A 1 182 ? -11.980 4.998 -36.655 1.00 6.59 497 TYR A O 1
ATOM 1476 N N . MET A 1 183 ? -13.722 6.383 -36.414 1.00 6.47 498 MET A N 1
ATOM 1477 C CA . MET A 1 183 ? -14.172 5.841 -35.136 1.00 6.57 498 MET A CA 1
ATOM 1478 C C . MET A 1 183 ? -15.043 4.584 -35.272 1.00 6.59 498 MET A C 1
ATOM 1479 O O . MET A 1 183 ? -14.906 3.646 -34.464 1.00 6.71 498 MET A O 1
ATOM 1484 N N . TYR A 1 184 ? -15.908 4.588 -36.261 1.00 6.38 499 TYR A N 1
ATOM 1485 C CA . TYR A 1 184 ? -16.901 3.559 -36.582 1.00 6.40 499 TYR A CA 1
ATOM 1486 C C . TYR A 1 184 ? -16.880 3.444 -38.081 1.00 6.90 499 TYR A C 1
ATOM 1487 O O . TYR A 1 184 ? -16.713 4.442 -38.805 1.00 7.46 499 TYR A O 1
ATOM 1496 N N . GLY A 1 185 ? -17.006 2.223 -38.587 1.00 6.59 500 GLY A N 1
ATOM 1497 C CA . GLY A 1 185 ? -16.989 1.974 -40.006 1.00 6.58 500 GLY A CA 1
ATOM 1498 C C . GLY A 1 185 ? -17.744 0.719 -40.382 1.00 6.57 500 GLY A C 1
ATOM 1499 O O . GLY A 1 185 ? -17.654 -0.284 -39.687 1.00 6.69 500 GLY A O 1
ATOM 1500 N N . PHE A 1 186 ? -18.446 0.808 -41.510 1.00 6.81 501 PHE A N 1
ATOM 1501 C CA . PHE A 1 186 ? -19.321 -0.229 -42.012 1.00 6.83 501 PHE A CA 1
ATOM 1502 C C . PHE A 1 186 ? -19.106 -0.381 -43.503 1.00 7.26 501 PHE A C 1
ATOM 1503 O O . PHE A 1 186 ? -19.011 0.615 -44.209 1.00 7.59 501 PHE A O 1
ATOM 1511 N N . VAL A 1 187 ? -19.119 -1.611 -43.990 1.00 7.01 502 VAL A N 1
ATOM 1512 C CA . VAL A 1 187 ? -19.232 -1.894 -45.420 1.00 7.36 502 VAL A CA 1
ATOM 1513 C C . VAL A 1 187 ? -20.458 -2.730 -45.638 1.00 7.70 502 VAL A C 1
ATOM 1514 O O . VAL A 1 187 ? -20.856 -3.493 -44.780 1.00 8.17 502 VAL A O 1
ATOM 1518 N N . SER A 1 188 ? -21.056 -2.618 -46.801 1.00 7.93 503 SER A N 1
ATOM 1519 C CA . SER A 1 188 ? -22.283 -3.390 -47.088 1.00 7.95 503 SER A CA 1
ATOM 1520 C C . SER A 1 188 ? -22.490 -3.510 -48.572 1.00 8.63 503 SER A C 1
ATOM 1521 O O . SER A 1 188 ? -22.038 -2.676 -49.345 1.00 8.59 503 SER A O 1
ATOM 1524 N N . THR A 1 189 ? -23.164 -4.620 -48.915 1.00 8.73 504 THR A N 1
ATOM 1525 C CA . THR A 1 189 ? -23.759 -4.820 -50.226 1.00 8.86 504 THR A CA 1
ATOM 1526 C C . THR A 1 189 ? -25.257 -4.716 -50.066 1.00 9.65 504 THR A C 1
ATOM 1527 O O . THR A 1 189 ? -25.785 -4.260 -49.013 1.00 11.07 504 THR A O 1
ATOM 1531 N N . ASP A 1 190 ? -26.032 -5.156 -51.075 1.00 10.02 505 ASP A N 1
ATOM 1532 C CA . ASP A 1 190 ? -27.476 -5.297 -50.897 1.00 11.22 505 ASP A CA 1
ATOM 1533 C C . ASP A 1 190 ? -27.884 -6.530 -50.135 1.00 11.07 505 ASP A C 1
ATOM 1534 O O . ASP A 1 190 ? -29.067 -6.714 -49.866 1.00 12.20 505 ASP A O 1
ATOM 1539 N N . LYS A 1 191 ? -26.936 -7.340 -49.707 1.00 10.16 506 LYS A N 1
ATOM 1540 C CA . LYS A 1 191 ? -27.220 -8.586 -49.008 1.00 10.94 506 LYS A CA 1
ATOM 1541 C C . LYS A 1 191 ? -26.617 -8.725 -47.630 1.00 9.64 506 LYS A C 1
ATOM 1542 O O . LYS A 1 191 ? -27.187 -9.413 -46.767 1.00 10.08 506 LYS A O 1
ATOM 1548 N N . LEU A 1 192 ? -25.447 -8.119 -47.414 1.00 8.95 507 LEU A N 1
ATOM 1549 C CA . LEU A 1 192 ? -24.732 -8.251 -46.130 1.00 8.97 507 LEU A CA 1
ATOM 1550 C C . LEU A 1 192 ? -24.167 -6.891 -45.743 1.00 8.52 507 LEU A C 1
ATOM 1551 O O . LEU A 1 192 ? -23.711 -6.106 -46.581 1.00 9.00 507 LEU A O 1
ATOM 1556 N N . ALA A 1 193 ? -24.161 -6.654 -44.438 1.00 8.46 508 ALA A N 1
ATOM 1557 C CA . ALA A 1 193 ? -23.478 -5.512 -43.828 1.00 7.93 508 ALA A CA 1
ATOM 1558 C C . ALA A 1 193 ? -22.501 -5.985 -42.799 1.00 7.92 508 ALA A C 1
ATOM 1559 O O . ALA A 1 193 ? -22.728 -7.003 -42.119 1.00 9.12 508 ALA A O 1
ATOM 1561 N N . ALA A 1 194 ? -21.388 -5.281 -42.632 1.00 6.97 509 ALA A N 1
ATOM 1562 C CA . ALA A 1 194 ? -20.364 -5.628 -41.630 1.00 6.98 509 ALA A CA 1
ATOM 1563 C C . ALA A 1 194 ? -19.902 -4.354 -40.918 1.00 7.59 509 ALA A C 1
ATOM 1564 O O . ALA A 1 194 ? -19.747 -3.295 -41.522 1.00 7.77 509 ALA A O 1
ATOM 1566 N N . GLY A 1 195 ? -19.705 -4.497 -39.621 1.00 7.34 510 GLY A N 1
ATOM 1567 C CA . GLY A 1 195 ? -19.111 -3.455 -38.780 1.00 7.13 510 GLY A CA 1
ATOM 1568 C C . GLY A 1 195 ? -17.851 -3.968 -38.139 1.00 7.33 510 GLY A C 1
ATOM 1569 O O . GLY A 1 195 ? -17.679 -5.175 -37.880 1.00 7.36 510 GLY A O 1
ATOM 1570 N N . VAL A 1 196 ? -16.923 -3.068 -37.859 1.00 7.01 511 VAL A N 1
ATOM 1571 C CA . VAL A 1 196 ? -15.632 -3.394 -37.260 1.00 6.77 511 VAL A CA 1
ATOM 1572 C C . VAL A 1 196 ? -15.389 -2.613 -35.979 1.00 6.90 511 VAL A C 1
ATOM 1573 O O . VAL A 1 196 ? -15.526 -1.397 -35.972 1.00 6.18 511 VAL A O 1
ATOM 1577 N N . TRP A 1 197 ? -14.938 -3.310 -34.948 1.00 6.67 512 TRP A N 1
ATOM 1578 C CA . TRP A 1 197 ? -14.516 -2.725 -33.667 1.00 6.62 512 TRP A CA 1
ATOM 1579 C C . TRP A 1 197 ? -13.050 -3.037 -33.501 1.00 6.61 512 TRP A C 1
ATOM 1580 O O . TRP A 1 197 ? -12.550 -4.089 -33.927 1.00 6.62 512 TRP A O 1
ATOM 1591 N N . SER A 1 198 ? -12.326 -2.136 -32.839 1.00 6.77 513 SER A N 1
ATOM 1592 C CA . SER A 1 198 ? -10.975 -2.353 -32.392 1.00 6.43 513 SER A CA 1
ATOM 1593 C C . SER A 1 198 ? -10.744 -1.643 -31.077 1.00 6.23 513 SER A C 1
ATOM 1594 O O . SER A 1 198 ? -11.328 -0.577 -30.883 1.00 6.45 513 SER A O 1
ATOM 1597 N N . ASN A 1 199 ? -9.896 -2.211 -30.225 1.00 6.38 514 ASN A N 1
ATOM 1598 C CA . ASN A 1 199 ? -9.433 -1.509 -29.020 1.00 6.49 514 ASN A CA 1
ATOM 1599 C C . ASN A 1 199 ? -8.208 -0.647 -29.244 1.00 6.72 514 ASN A C 1
ATOM 1600 O O . ASN A 1 199 ? -7.711 -0.019 -28.310 1.00 6.62 514 ASN A O 1
ATOM 1605 N N . SER A 1 200 ? -7.776 -0.472 -30.506 1.00 6.57 515 SER A N 1
ATOM 1606 C CA . SER A 1 200 ? -6.681 0.413 -30.860 1.00 6.77 515 SER A CA 1
ATOM 1607 C C . SER A 1 200 ? -6.937 1.816 -30.296 1.00 6.83 515 SER A C 1
ATOM 1608 O O . SER A 1 200 ? -7.967 2.426 -30.610 1.00 7.12 515 SER A O 1
ATOM 1611 N N . GLN A 1 201 ? -5.943 2.357 -29.597 1.00 6.84 516 GLN A N 1
ATOM 1612 C CA . GLN A 1 201 ? -5.988 3.785 -29.201 1.00 7.25 516 GLN A CA 1
ATOM 1613 C C . GLN A 1 201 ? -5.136 4.665 -30.065 1.00 7.50 516 GLN A C 1
ATOM 1614 O O . GLN A 1 201 ? -4.603 5.711 -29.645 1.00 8.28 516 GLN A O 1
ATOM 1620 N N . ASN A 1 202 ? -5.068 4.315 -31.348 1.00 7.27 517 ASN A N 1
ATOM 1621 C CA . ASN A 1 202 ? -4.437 5.138 -32.365 1.00 7.73 517 ASN A CA 1
ATOM 1622 C C . ASN A 1 202 ? -5.022 6.545 -32.448 1.00 8.46 517 ASN A C 1
ATOM 1623 O O . ASN A 1 202 ? -6.253 6.736 -32.304 1.00 8.61 517 ASN A O 1
ATOM 1628 N N . SER A 1 203 ? -4.165 7.492 -32.822 1.00 9.40 518 SER A N 1
ATOM 1629 C CA . SER A 1 203 ? -4.595 8.790 -33.308 1.00 10.11 518 SER A CA 1
ATOM 1630 C C . SER A 1 203 ? -3.784 9.192 -34.519 1.00 9.96 518 SER A C 1
ATOM 1631 O O . SER A 1 203 ? -2.556 8.939 -34.530 1.00 12.18 518 SER A O 1
ATOM 1634 N N . TYR A 1 204 ? -4.419 9.841 -35.470 1.00 10.05 519 TYR A N 1
ATOM 1635 C CA . TYR A 1 204 ? -3.745 10.437 -36.650 1.00 10.33 519 TYR A CA 1
ATOM 1636 C C . TYR A 1 204 ? -3.638 11.954 -36.507 1.00 10.89 519 TYR A C 1
ATOM 1637 O O . TYR A 1 204 ? -3.222 12.632 -37.459 1.00 13.69 519 TYR A O 1
ATOM 1646 N N . GLY A 1 205 ? -4.057 12.482 -35.357 1.00 10.65 520 GLY A N 1
ATOM 1647 C CA . GLY A 1 205 ? -4.096 13.932 -35.167 1.00 10.66 520 GLY A CA 1
ATOM 1648 C C . GLY A 1 205 ? -5.288 14.328 -34.322 1.00 11.76 520 GLY A C 1
ATOM 1649 O O . GLY A 1 205 ? -6.009 13.491 -33.749 1.00 12.75 520 GLY A O 1
ATOM 1650 N N . GLY A 1 206 ? -5.471 15.635 -34.186 1.00 11.87 521 GLY A N 1
ATOM 1651 C CA . GLY A 1 206 ? -6.637 16.148 -33.484 1.00 11.78 521 GLY A CA 1
ATOM 1652 C C . GLY A 1 206 ? -7.873 16.153 -34.344 1.00 12.58 521 GLY A C 1
ATOM 1653 O O . GLY A 1 206 ? -7.859 15.805 -35.537 1.00 12.53 521 GLY A O 1
ATOM 1654 N N . GLY A 1 207 ? -8.975 16.636 -33.746 1.00 11.99 522 GLY A N 1
ATOM 1655 C CA . GLY A 1 207 ? -10.186 16.854 -34.501 1.00 11.94 522 GLY A CA 1
ATOM 1656 C C . GLY A 1 207 ? -10.658 15.534 -35.110 1.00 10.29 522 GLY A C 1
ATOM 1657 O O . GLY A 1 207 ? -10.736 14.504 -34.370 1.00 12.35 522 GLY A O 1
ATOM 1658 N N . SER A 1 208 ? -10.987 15.604 -36.378 1.00 11.71 523 SER A N 1
ATOM 1659 C CA . SER A 1 208 ? -11.554 14.473 -37.093 1.00 11.28 523 SER A CA 1
ATOM 1660 C C . SER A 1 208 ? -10.510 13.371 -37.300 1.00 11.96 523 SER A C 1
ATOM 1661 O O . SER A 1 208 ? -10.884 12.294 -37.747 1.00 10.68 523 SER A O 1
ATOM 1664 N N . ASN A 1 209 ? -9.234 13.641 -37.006 1.00 10.07 524 ASN A N 1
ATOM 1665 C CA . ASN A 1 209 ? -8.196 12.604 -37.099 1.00 10.17 524 ASN A CA 1
ATOM 1666 C C . ASN A 1 209 ? -7.982 11.850 -35.814 1.00 9.46 524 ASN A C 1
ATOM 1667 O O . ASN A 1 209 ? -7.165 10.903 -35.754 1.00 10.35 524 ASN A O 1
ATOM 1672 N N . ASP A 1 210 ? -8.750 12.135 -34.770 1.00 9.48 525 ASP A N 1
ATOM 1673 C CA . ASP A 1 210 ? -8.538 11.560 -33.500 1.00 8.52 525 ASP A CA 1
ATOM 1674 C C . ASP A 1 210 ? -9.546 10.393 -33.201 1.00 7.79 525 ASP A C 1
ATOM 1675 O O . ASP A 1 210 ? -10.534 10.278 -33.904 1.00 7.94 525 ASP A O 1
ATOM 1680 N N . TRP A 1 211 ? -9.250 9.522 -32.235 1.00 7.58 526 TRP A N 1
ATOM 1681 C CA . TRP A 1 211 ? -10.121 8.415 -31.874 1.00 7.17 526 TRP A CA 1
ATOM 1682 C C . TRP A 1 211 ? -10.261 7.462 -33.064 1.00 7.07 526 TRP A C 1
ATOM 1683 O O . TRP A 1 211 ? -11.237 6.711 -33.218 1.00 7.19 526 TRP A O 1
ATOM 1694 N N . THR A 1 212 ? -9.224 7.430 -33.902 1.00 6.99 527 THR A N 1
ATOM 1695 C CA . THR A 1 212 ? -9.273 6.742 -35.184 1.00 6.99 527 THR A CA 1
ATOM 1696 C C . THR A 1 212 ? -8.782 5.313 -35.041 1.00 7.19 527 THR A C 1
ATOM 1697 O O . THR A 1 212 ? -7.705 4.946 -35.468 1.00 7.45 527 THR A O 1
ATOM 1701 N N . ARG A 1 213 ? -9.622 4.513 -34.411 1.00 6.60 528 ARG A N 1
ATOM 1702 C CA . ARG A 1 213 ? -9.345 3.097 -34.086 1.00 6.34 528 ARG A CA 1
ATOM 1703 C C . ARG A 1 213 ? -9.418 2.239 -35.330 1.00 6.36 528 ARG A C 1
ATOM 1704 O O . ARG A 1 213 ? -8.864 1.131 -35.308 1.00 6.60 528 ARG A O 1
ATOM 1712 N N . LEU A 1 214 ? -10.075 2.731 -36.369 1.00 6.13 529 LEU A N 1
ATOM 1713 C CA . LEU A 1 214 ? -10.139 2.066 -37.677 1.00 6.09 529 LEU A CA 1
ATOM 1714 C C . LEU A 1 214 ? -9.462 2.894 -38.727 1.00 6.80 529 LEU A C 1
ATOM 1715 O O . LEU A 1 214 ? -9.372 4.125 -38.592 1.00 7.13 529 LEU A O 1
ATOM 1720 N N . THR A 1 215 ? -9.016 2.258 -39.805 1.00 7.16 530 THR A N 1
ATOM 1721 C CA . THR A 1 215 ? -8.586 2.994 -41.004 1.00 7.52 530 THR A CA 1
ATOM 1722 C C . THR A 1 215 ? -9.280 2.345 -42.197 1.00 7.59 530 THR A C 1
ATOM 1723 O O . THR A 1 215 ? -9.281 1.098 -42.330 1.00 8.15 530 THR A O 1
ATOM 1727 N N . ALA A 1 216 ? -9.922 3.147 -43.043 1.00 7.93 531 ALA A N 1
ATOM 1728 C CA . ALA A 1 216 ? -10.500 2.658 -44.285 1.00 7.94 531 ALA A CA 1
ATOM 1729 C C . ALA A 1 216 ? -9.567 2.954 -45.432 1.00 8.81 531 ALA A C 1
ATOM 1730 O O . ALA A 1 216 ? -9.006 4.026 -45.503 1.00 9.07 531 ALA A O 1
ATOM 1732 N N . TYR A 1 217 ? -9.452 1.996 -46.356 1.00 9.31 532 TYR A N 1
ATOM 1733 C CA A TYR A 1 217 ? -8.501 2.115 -47.460 0.50 10.05 532 TYR A CA 1
ATOM 1734 C CA B TYR A 1 217 ? -8.501 2.086 -47.494 0.50 10.05 532 TYR A CA 1
ATOM 1735 C C . TYR A 1 217 ? -9.127 1.555 -48.731 1.00 10.16 532 TYR A C 1
ATOM 1736 O O . TYR A 1 217 ? -9.706 0.448 -48.753 1.00 9.02 532 TYR A O 1
ATOM 1753 N N . LYS A 1 218 ? -9.023 2.324 -49.813 1.00 9.83 533 LYS A N 1
ATOM 1754 C CA . LYS A 1 218 ? -9.379 1.853 -51.148 1.00 10.92 533 LYS A CA 1
ATOM 1755 C C . LYS A 1 218 ? -8.173 1.129 -51.738 1.00 10.99 533 LYS A C 1
ATOM 1756 O O . LYS A 1 218 ? -7.072 1.659 -51.738 1.00 13.85 533 LYS A O 1
ATOM 1762 N N . GLU A 1 219 ? -8.397 -0.072 -52.240 1.00 10.04 534 GLU A N 1
ATOM 1763 C CA . GLU A 1 219 ? -7.362 -0.835 -52.949 1.00 11.21 534 GLU A CA 1
ATOM 1764 C C . GLU A 1 219 ? -7.980 -1.324 -54.238 1.00 10.62 534 GLU A C 1
ATOM 1765 O O . GLU A 1 219 ? -9.053 -1.940 -54.239 1.00 10.79 534 GLU A O 1
ATOM 1771 N N . THR A 1 220 ? -7.289 -1.102 -55.373 1.00 10.55 535 THR A N 1
ATOM 1772 C CA . THR A 1 220 ? -7.737 -1.565 -56.676 1.00 11.10 535 THR A CA 1
ATOM 1773 C C . THR A 1 220 ? -7.076 -2.929 -56.957 1.00 10.82 535 THR A C 1
ATOM 1774 O O . THR A 1 220 ? -5.829 -3.048 -56.876 1.00 12.03 535 THR A O 1
ATOM 1778 N N . VAL A 1 221 ? -7.921 -3.925 -57.162 1.00 10.51 536 VAL A N 1
ATOM 1779 C CA . VAL A 1 221 ? -7.491 -5.299 -57.458 1.00 10.63 536 VAL A CA 1
ATOM 1780 C C . VAL A 1 221 ? -8.160 -5.702 -58.747 1.00 10.47 536 VAL A C 1
ATOM 1781 O O . VAL A 1 221 ? -9.361 -5.732 -58.886 1.00 11.20 536 VAL A O 1
ATOM 1785 N N . GLY A 1 222 ? -7.346 -6.008 -59.761 1.00 11.97 537 GLY A N 1
ATOM 1786 C CA . GLY A 1 222 ? -7.916 -6.253 -61.081 1.00 12.82 537 GLY A CA 1
ATOM 1787 C C . GLY A 1 222 ? -8.728 -5.070 -61.565 1.00 11.96 537 GLY A C 1
ATOM 1788 O O . GLY A 1 222 ? -8.206 -3.955 -61.485 1.00 12.98 537 GLY A O 1
ATOM 1789 N N . ASN A 1 223 ? -9.953 -5.319 -62.004 1.00 13.57 538 ASN A N 1
ATOM 1790 C CA . ASN A 1 223 ? -10.839 -4.286 -62.495 1.00 14.73 538 ASN A CA 1
ATOM 1791 C C . ASN A 1 223 ? -11.777 -3.739 -61.446 1.00 13.18 538 ASN A C 1
ATOM 1792 O O . ASN A 1 223 ? -12.776 -3.114 -61.792 1.00 13.47 538 ASN A O 1
ATOM 1797 N N . ALA A 1 224 ? -11.510 -4.030 -60.178 1.00 12.28 539 ALA A N 1
ATOM 1798 C CA . ALA A 1 224 ? -12.464 -3.613 -59.093 1.00 11.45 539 ALA A CA 1
ATOM 1799 C C . ALA A 1 224 ? -11.764 -2.782 -58.040 1.00 10.69 539 ALA A C 1
ATOM 1800 O O . ALA A 1 224 ? -10.624 -2.979 -57.699 1.00 10.83 539 ALA A O 1
ATOM 1802 N N . ASN A 1 225 ? -12.511 -1.834 -57.478 1.00 10.13 540 ASN A N 1
ATOM 1803 C CA . ASN A 1 225 ? -12.050 -1.139 -56.297 1.00 10.13 540 ASN A CA 1
ATOM 1804 C C . ASN A 1 225 ? -12.697 -1.788 -55.075 1.00 9.18 540 ASN A C 1
ATOM 1805 O O . ASN A 1 225 ? -13.900 -2.037 -55.049 1.00 10.60 540 ASN A O 1
ATOM 1810 N N . TYR A 1 226 ? -11.869 -2.020 -54.089 1.00 9.80 541 TYR A N 1
ATOM 1811 C CA . TYR A 1 226 ? -12.316 -2.528 -52.768 1.00 9.74 541 TYR A CA 1
ATOM 1812 C C . TYR A 1 226 ? -12.139 -1.419 -51.783 1.00 10.44 541 TYR A C 1
ATOM 1813 O O . TYR A 1 226 ? -11.130 -0.750 -51.792 1.00 11.83 541 TYR A O 1
ATOM 1822 N N . VAL A 1 227 ? -13.114 -1.239 -50.892 1.00 9.05 542 VAL A N 1
ATOM 1823 C CA . VAL A 1 227 ? -12.894 -0.413 -49.708 1.00 8.36 542 VAL A CA 1
ATOM 1824 C C . VAL A 1 227 ? -12.914 -1.391 -48.533 1.00 7.51 542 VAL A C 1
ATOM 1825 O O . VAL A 1 227 ? -13.908 -2.077 -48.305 1.00 8.36 542 VAL A O 1
ATOM 1829 N N . GLY A 1 228 ? -11.782 -1.425 -47.833 1.00 7.39 543 GLY A N 1
ATOM 1830 C CA . GLY A 1 228 ? -11.637 -2.287 -46.669 1.00 7.67 543 GLY A CA 1
ATOM 1831 C C . GLY A 1 228 ? -11.469 -1.494 -45.405 1.00 7.50 543 GLY A C 1
ATOM 1832 O O . GLY A 1 228 ? -10.956 -0.360 -45.410 1.00 8.05 543 GLY A O 1
ATOM 1833 N N . ILE A 1 229 ? -11.813 -2.139 -44.292 1.00 7.14 544 ILE A N 1
ATOM 1834 C CA . ILE A 1 229 ? -11.709 -1.549 -42.972 1.00 6.98 544 ILE A CA 1
ATOM 1835 C C . ILE A 1 229 ? -10.661 -2.338 -42.203 1.00 7.39 544 ILE A C 1
ATOM 1836 O O . ILE A 1 229 ? -10.803 -3.579 -42.054 1.00 7.22 544 ILE A O 1
ATOM 1841 N N . HIS A 1 230 ? -9.633 -1.625 -41.773 1.00 7.24 545 HIS A N 1
ATOM 1842 C CA . HIS A 1 230 ? -8.479 -2.145 -41.040 1.00 7.27 545 HIS A CA 1
ATOM 1843 C C . HIS A 1 230 ? -8.546 -1.683 -39.616 1.00 7.26 545 HIS A C 1
ATOM 1844 O O . HIS A 1 230 ? -9.035 -0.582 -39.358 1.00 7.43 545 HIS A O 1
ATOM 1851 N N . SER A 1 231 ? -8.023 -2.449 -38.675 1.00 7.25 546 SER A N 1
ATOM 1852 C CA . SER A 1 231 ? -7.694 -1.857 -37.400 1.00 7.36 546 SER A CA 1
ATOM 1853 C C . SER A 1 231 ? -6.526 -0.909 -37.563 1.00 7.51 546 SER A C 1
ATOM 1854 O O . SER A 1 231 ? -5.541 -1.200 -38.213 1.00 8.01 546 SER A O 1
ATOM 1857 N N . SER A 1 232 ? -6.617 0.272 -36.955 1.00 7.34 547 SER A N 1
ATOM 1858 C CA . SER A 1 232 ? -5.473 1.106 -36.813 1.00 7.46 547 SER A CA 1
ATOM 1859 C C . SER A 1 232 ? -4.452 0.468 -35.845 1.00 7.41 547 SER A C 1
ATOM 1860 O O . SER A 1 232 ? -4.774 -0.494 -35.132 1.00 6.74 547 SER A O 1
ATOM 1863 N N . GLU A 1 233 ? -3.258 1.036 -35.779 1.00 7.94 548 GLU A N 1
ATOM 1864 C CA A GLU A 1 233 ? -2.129 0.613 -34.958 0.53 8.39 548 GLU A CA 1
ATOM 1865 C CA B GLU A 1 233 ? -2.222 0.440 -34.990 0.47 8.62 548 GLU A CA 1
ATOM 1866 C C . GLU A 1 233 ? -2.528 0.430 -33.499 1.00 7.93 548 GLU A C 1
ATOM 1867 O O . GLU A 1 233 ? -3.237 1.311 -32.943 1.00 8.02 548 GLU A O 1
ATOM 1878 N N . TRP A 1 234 ? -2.005 -0.566 -32.830 1.00 7.68 549 TRP A N 1
ATOM 1879 C CA . TRP A 1 234 ? -2.180 -0.775 -31.413 1.00 7.79 549 TRP A CA 1
ATOM 1880 C C . TRP A 1 234 ? -0.931 -0.361 -30.690 1.00 8.45 549 TRP A C 1
ATOM 1881 O O . TRP A 1 234 ? 0.199 -0.420 -31.247 1.00 8.90 549 TRP A O 1
ATOM 1892 N N . GLN A 1 235 ? -1.088 0.032 -29.434 1.00 8.96 550 GLN A N 1
ATOM 1893 C CA . GLN A 1 235 ? 0.020 0.414 -28.548 1.00 8.80 550 GLN A CA 1
ATOM 1894 C C . GLN A 1 235 ? 0.313 -0.705 -27.575 1.00 8.87 550 GLN A C 1
ATOM 1895 O O . GLN A 1 235 ? -0.540 -1.521 -27.225 1.00 9.07 550 GLN A O 1
ATOM 1901 N N . TRP A 1 236 ? 1.554 -0.729 -27.060 1.00 9.23 551 TRP A N 1
ATOM 1902 C CA . TRP A 1 236 ? 1.981 -1.777 -26.128 1.00 8.74 551 TRP A CA 1
ATOM 1903 C C . TRP A 1 236 ? 2.933 -1.190 -25.075 1.00 10.09 551 TRP A C 1
ATOM 1904 O O . TRP A 1 236 ? 2.434 -0.445 -24.190 1.00 9.70 551 TRP A O 1
ATOM 1915 N N . GLU A 1 237 ? 4.234 -1.511 -25.076 1.00 9.97 552 GLU A N 1
ATOM 1916 C CA . GLU A 1 237 ? 5.183 -1.012 -24.051 1.00 10.29 552 GLU A CA 1
ATOM 1917 C C . GLU A 1 237 ? 5.627 0.381 -24.398 1.00 10.73 552 GLU A C 1
ATOM 1918 O O . GLU A 1 237 ? 6.155 0.637 -25.474 1.00 11.20 552 GLU A O 1
ATOM 1924 N N . LYS A 1 238 ? 5.429 1.315 -23.448 1.00 10.28 553 LYS A N 1
ATOM 1925 C CA . LYS A 1 238 ? 5.749 2.703 -23.618 1.00 10.04 553 LYS A CA 1
ATOM 1926 C C . LYS A 1 238 ? 6.405 3.205 -22.330 1.00 9.63 553 LYS A C 1
ATOM 1927 O O . LYS A 1 238 ? 6.262 2.629 -21.255 1.00 9.57 553 LYS A O 1
ATOM 1933 N N . ALA A 1 239 ? 7.092 4.324 -22.498 1.00 11.01 554 ALA A N 1
ATOM 1934 C CA . ALA A 1 239 ? 7.862 4.940 -21.412 1.00 11.02 554 ALA A CA 1
ATOM 1935 C C . ALA A 1 239 ? 7.749 6.460 -21.526 1.00 11.02 554 ALA A C 1
ATOM 1936 O O . ALA A 1 239 ? 7.407 7.000 -22.572 1.00 11.98 554 ALA A O 1
ATOM 1938 N N . TYR A 1 240 ? 8.129 7.146 -20.427 1.00 10.53 555 TYR A N 1
ATOM 1939 C CA . TYR A 1 240 ? 8.282 8.582 -20.440 1.00 10.75 555 TYR A CA 1
ATOM 1940 C C . TYR A 1 240 ? 9.617 8.934 -19.799 1.00 10.73 555 TYR A C 1
ATOM 1941 O O . TYR A 1 240 ? 9.905 8.546 -18.708 1.00 11.40 555 TYR A O 1
ATOM 1950 N N . LYS A 1 241 ? 10.425 9.629 -20.600 1.00 12.43 556 LYS A N 1
ATOM 1951 C CA . LYS A 1 241 ? 11.780 9.991 -20.184 1.00 12.44 556 LYS A CA 1
ATOM 1952 C C . LYS A 1 241 ? 12.537 8.788 -19.647 1.00 13.56 556 LYS A C 1
ATOM 1953 O O . LYS A 1 241 ? 13.215 8.833 -18.642 1.00 14.31 556 LYS A O 1
ATOM 1959 N N . GLY A 1 242 ? 12.392 7.667 -20.366 1.00 13.91 557 GLY A N 1
ATOM 1960 C CA . GLY A 1 242 ? 13.101 6.477 -19.973 1.00 14.76 557 GLY A CA 1
ATOM 1961 C C . GLY A 1 242 ? 12.505 5.606 -18.902 1.00 15.94 557 GLY A C 1
ATOM 1962 O O . GLY A 1 242 ? 13.039 4.531 -18.604 1.00 18.93 557 GLY A O 1
ATOM 1963 N N . ILE A 1 243 ? 11.400 6.050 -18.264 1.00 12.59 558 ILE A N 1
ATOM 1964 C CA . ILE A 1 243 ? 10.770 5.268 -17.241 1.00 11.76 558 ILE A CA 1
ATOM 1965 C C . ILE A 1 243 ? 9.577 4.528 -17.840 1.00 11.36 558 ILE A C 1
ATOM 1966 O O . ILE A 1 243 ? 8.644 5.152 -18.339 1.00 11.22 558 ILE A O 1
ATOM 1971 N N . VAL A 1 244 ? 9.649 3.221 -17.842 1.00 10.56 559 VAL A N 1
ATOM 1972 C CA . VAL A 1 244 ? 8.616 2.388 -18.448 1.00 10.54 559 VAL A CA 1
ATOM 1973 C C . VAL A 1 244 ? 7.334 2.520 -17.627 1.00 10.29 559 VAL A C 1
ATOM 1974 O O . VAL A 1 244 ? 7.331 2.468 -16.399 1.00 10.46 559 VAL A O 1
ATOM 1978 N N . PHE A 1 245 ? 6.228 2.716 -18.334 1.00 9.12 560 PHE A N 1
ATOM 1979 C CA . PHE A 1 245 ? 4.950 2.858 -17.666 1.00 8.90 560 PHE A CA 1
ATOM 1980 C C . PHE A 1 245 ? 4.490 1.606 -16.939 1.00 9.15 560 PHE A C 1
ATOM 1981 O O . PHE A 1 245 ? 4.977 0.464 -17.212 1.00 9.98 560 PHE A O 1
ATOM 1989 N N . PRO A 1 246 ? 3.541 1.707 -16.009 1.00 8.31 561 PRO A N 1
ATOM 1990 C CA . PRO A 1 246 ? 3.058 0.496 -15.331 1.00 8.58 561 PRO A CA 1
ATOM 1991 C C . PRO A 1 246 ? 2.467 -0.551 -16.273 1.00 8.51 561 PRO A C 1
ATOM 1992 O O . PRO A 1 246 ? 1.929 -0.240 -17.344 1.00 7.99 561 PRO A O 1
ATOM 1996 N N . GLU A 1 247 ? 2.506 -1.805 -15.823 1.00 9.52 562 GLU A N 1
ATOM 1997 C CA . GLU A 1 247 ? 1.971 -2.927 -16.589 1.00 9.30 562 GLU A CA 1
ATOM 1998 C C . GLU A 1 247 ? 0.520 -2.727 -16.987 1.00 9.04 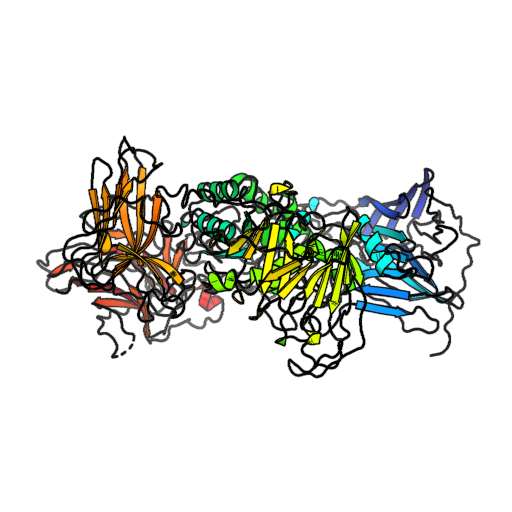562 GLU A C 1
ATOM 1999 O O . GLU A 1 247 ? 0.133 -3.103 -18.099 1.00 9.22 562 GLU A O 1
ATOM 2005 N N . TYR A 1 248 ? -0.287 -2.072 -16.129 1.00 8.61 563 TYR A N 1
ATOM 2006 C CA . TYR A 1 248 ? -1.709 -1.957 -16.423 1.00 8.35 563 TYR A CA 1
ATOM 2007 C C . TYR A 1 248 ? -1.977 -1.097 -17.650 1.00 8.16 563 TYR A C 1
ATOM 2008 O O . TYR A 1 248 ? -3.117 -1.087 -18.189 1.00 8.57 563 TYR A O 1
ATOM 2017 N N . THR A 1 249 ? -0.967 -0.346 -18.098 1.00 7.89 564 THR A N 1
ATOM 2018 C CA . THR A 1 249 ? -1.111 0.455 -19.295 1.00 8.07 564 THR A CA 1
ATOM 2019 C C . THR A 1 249 ? -1.030 -0.384 -20.582 1.00 9.57 564 THR A C 1
ATOM 2020 O O . THR A 1 249 ? -1.292 0.145 -21.657 1.00 8.91 564 THR A O 1
ATOM 2024 N N . LYS A 1 250 ? -0.664 -1.659 -20.482 1.00 9.26 565 LYS A N 1
ATOM 2025 C CA . LYS A 1 250 ? -0.576 -2.568 -21.646 1.00 10.15 565 LYS A CA 1
ATOM 2026 C C . LYS A 1 250 ? -1.870 -3.345 -21.745 1.00 10.02 565 LYS A C 1
ATOM 2027 O O . LYS A 1 250 ? -2.259 -4.034 -20.811 1.00 11.13 565 LYS A O 1
ATOM 2033 N N . GLU A 1 251 ? -2.563 -3.197 -22.878 1.00 9.44 566 GLU A N 1
ATOM 2034 C CA . GLU A 1 251 ? -3.800 -3.897 -23.159 1.00 9.49 566 GLU A CA 1
ATOM 2035 C C . GLU A 1 251 ? -3.596 -4.685 -24.471 1.00 8.64 566 GLU A C 1
ATOM 2036 O O . GLU A 1 251 ? -3.152 -4.130 -25.462 1.00 8.67 566 GLU A O 1
ATOM 2042 N N . LEU A 1 252 ? -3.832 -5.999 -24.381 1.00 8.65 567 LEU A N 1
ATOM 2043 C CA . LEU A 1 252 ? -3.588 -6.844 -25.568 1.00 8.57 567 LEU A CA 1
ATOM 2044 C C . LEU A 1 252 ? -4.465 -6.364 -26.751 1.00 8.05 567 LEU A C 1
ATOM 2045 O O . LEU A 1 252 ? -5.673 -6.177 -26.597 1.00 8.54 567 LEU A O 1
ATOM 2050 N N . PRO A 1 253 ? -3.879 -6.254 -27.937 1.00 7.77 568 PRO A N 1
ATOM 2051 C CA . PRO A 1 253 ? -4.650 -5.888 -29.144 1.00 7.80 568 PRO A CA 1
ATOM 2052 C C . PRO A 1 253 ? -5.814 -6.821 -29.401 1.00 7.57 568 PRO A C 1
ATOM 2053 O O . PRO A 1 253 ? -5.672 -8.076 -29.351 1.00 7.44 568 PRO A O 1
ATOM 2057 N N . SER A 1 254 ? -6.939 -6.244 -29.785 1.00 7.64 569 SER A N 1
ATOM 2058 C CA A SER A 1 254 ? -8.154 -6.967 -30.094 0.62 7.48 569 SER A CA 1
ATOM 2059 C CA B SER A 1 254 ? -8.127 -6.990 -30.147 0.38 7.83 569 SER A CA 1
ATOM 2060 C C . SER A 1 254 ? -8.969 -6.197 -31.138 1.00 7.64 569 SER A C 1
ATOM 2061 O O . SER A 1 254 ? -9.046 -4.962 -31.089 1.00 8.08 569 SER A O 1
ATOM 2066 N N . ALA A 1 255 ? -9.586 -6.922 -32.059 1.00 7.12 570 ALA A N 1
ATOM 2067 C CA . ALA A 1 255 ? -10.554 -6.364 -32.968 1.00 7.02 570 ALA A CA 1
ATOM 2068 C C . ALA A 1 255 ? -11.610 -7.408 -33.302 1.00 7.30 570 ALA A C 1
ATOM 2069 O O . ALA A 1 255 ? -11.414 -8.599 -33.054 1.00 7.07 570 ALA A O 1
ATOM 2071 N N . LYS A 1 256 ? -12.749 -6.959 -33.794 1.00 6.85 571 LYS A N 1
ATOM 2072 C CA . LYS A 1 256 ? -13.831 -7.844 -34.146 1.00 6.66 571 LYS A CA 1
ATOM 2073 C C . LYS A 1 256 ? -14.582 -7.339 -35.342 1.00 7.13 571 LYS A C 1
ATOM 2074 O O . LYS A 1 256 ? -14.684 -6.127 -35.555 1.00 7.22 571 LYS A O 1
ATOM 2080 N N . VAL A 1 257 ? -15.096 -8.257 -36.132 1.00 6.98 572 VAL A N 1
ATOM 2081 C CA . VAL A 1 257 ? -16.022 -8.003 -37.208 1.00 6.97 572 VAL A CA 1
ATOM 2082 C C . VAL A 1 257 ? -17.364 -8.661 -36.924 1.00 7.07 572 VAL A C 1
ATOM 2083 O O . VAL A 1 257 ? -17.368 -9.779 -36.395 1.00 7.51 572 VAL A O 1
ATOM 2087 N N . VAL A 1 258 ? -18.464 -8.041 -37.266 1.00 6.74 573 VAL A N 1
ATOM 2088 C CA . VAL A 1 258 ? -19.776 -8.707 -37.224 1.00 7.05 573 VAL A CA 1
ATOM 2089 C C . VAL A 1 258 ? -20.420 -8.531 -38.583 1.00 7.21 573 VAL A C 1
ATOM 2090 O O . VAL A 1 258 ? -20.319 -7.468 -39.213 1.00 7.76 573 VAL A O 1
ATOM 2094 N N . ILE A 1 259 ? -21.073 -9.606 -39.057 1.00 7.94 574 ILE A N 1
ATOM 2095 C CA . ILE A 1 259 ? -21.666 -9.673 -40.380 1.00 8.29 574 ILE A CA 1
ATOM 2096 C C . ILE A 1 259 ? -23.121 -10.027 -40.248 1.00 7.84 574 ILE A C 1
ATOM 2097 O O . ILE A 1 259 ? -23.458 -10.981 -39.521 1.00 8.97 574 ILE A O 1
ATOM 2102 N N . THR A 1 260 ? -23.980 -9.264 -40.894 1.00 7.95 575 THR A N 1
ATOM 2103 C CA . THR A 1 260 ? -25.395 -9.378 -40.717 1.00 8.79 575 THR A CA 1
ATOM 2104 C C . THR A 1 260 ? -26.205 -9.191 -41.975 1.00 8.75 575 THR A C 1
ATOM 2105 O O . THR A 1 260 ? -25.801 -8.459 -42.876 1.00 8.97 575 THR A O 1
ATOM 2109 N N . GLU A 1 261 ? -27.380 -9.842 -42.044 1.00 9.80 576 GLU A N 1
ATOM 2110 C CA . GLU A 1 261 ? -28.373 -9.507 -43.021 1.00 10.34 576 GLU A CA 1
ATOM 2111 C C . GLU A 1 261 ? -29.312 -8.442 -42.415 1.00 9.86 576 GLU A C 1
ATOM 2112 O O . GLU A 1 261 ? -28.968 -7.829 -41.368 1.00 10.13 576 GLU A O 1
ATOM 2118 N N . ASP A 1 262 ? -30.454 -8.170 -43.018 1.00 10.24 577 ASP A N 1
ATOM 2119 C CA . ASP A 1 262 ? -31.363 -7.139 -42.523 1.00 10.45 577 ASP A CA 1
ATOM 2120 C C . ASP A 1 262 ? -31.638 -7.365 -41.051 1.00 11.04 577 ASP A C 1
ATOM 2121 O O . ASP A 1 262 ? -31.959 -8.469 -40.641 1.00 11.82 577 ASP A O 1
ATOM 2126 N N . ALA A 1 263 ? -31.479 -6.318 -40.227 1.00 9.97 578 ALA A N 1
ATOM 2127 C CA . ALA A 1 263 ? -31.607 -6.406 -38.773 1.00 10.64 578 ALA A CA 1
ATOM 2128 C C . ALA A 1 263 ? -32.686 -5.481 -38.220 1.00 11.58 578 ALA A C 1
ATOM 2129 O O . ALA A 1 263 ? -32.959 -5.506 -37.004 1.00 13.06 578 ALA A O 1
ATOM 2131 N N . ASN A 1 264 ? -33.280 -4.631 -39.062 1.00 10.81 579 ASN A N 1
ATOM 2132 C CA . ASN A 1 264 ? -34.385 -3.739 -38.658 1.00 11.45 579 ASN A CA 1
ATOM 2133 C C . ASN A 1 264 ? -35.655 -3.886 -39.492 1.00 12.55 579 ASN A C 1
ATOM 2134 O O . ASN A 1 264 ? -36.517 -3.015 -39.478 1.00 13.44 579 ASN A O 1
ATOM 2139 N N . ALA A 1 265 ? -35.715 -4.996 -40.236 1.00 12.78 580 ALA A N 1
ATOM 2140 C CA . ALA A 1 265 ? -36.946 -5.373 -40.971 1.00 13.88 580 ALA A CA 1
ATOM 2141 C C . ALA A 1 265 ? -37.412 -4.355 -41.997 1.00 15.00 580 ALA A C 1
ATOM 2142 O O . ALA A 1 265 ? -38.606 -4.333 -42.377 1.00 18.47 580 ALA A O 1
ATOM 2144 N N . ASP A 1 266 ? -36.508 -3.511 -42.525 1.00 13.12 581 ASP A N 1
ATOM 2145 C CA . ASP A 1 266 ? -36.857 -2.535 -43.557 1.00 13.65 581 ASP A CA 1
ATOM 2146 C C . ASP A 1 266 ? -36.624 -3.093 -44.999 1.00 13.86 581 ASP A C 1
ATOM 2147 O O . ASP A 1 266 ? -36.849 -2.378 -45.985 1.00 14.99 581 ASP A O 1
ATOM 2152 N N . LYS A 1 267 ? -36.166 -4.340 -45.034 1.00 15.05 582 LYS A N 1
ATOM 2153 C CA . LYS A 1 267 ? -35.893 -5.102 -46.266 1.00 17.01 582 LYS A CA 1
ATOM 2154 C C . LYS A 1 267 ? -34.821 -4.463 -47.097 1.00 16.40 582 LYS A C 1
ATOM 2155 O O . LYS A 1 267 ? -34.717 -4.736 -48.306 1.00 17.81 582 LYS A O 1
ATOM 2161 N N . ASN A 1 268 ? -33.984 -3.620 -46.481 1.00 14.85 583 ASN A N 1
ATOM 2162 C CA . ASN A 1 268 ? -32.788 -3.068 -47.096 1.00 15.84 583 ASN A CA 1
ATOM 2163 C C . ASN A 1 268 ? -31.589 -3.418 -46.208 1.00 13.35 583 ASN A C 1
ATOM 2164 O O . ASN A 1 268 ? -31.735 -3.536 -45.002 1.00 14.29 583 ASN A O 1
ATOM 2169 N N . VAL A 1 269 ? -30.451 -3.671 -46.837 1.00 11.55 584 VAL A N 1
ATOM 2170 C CA . VAL A 1 269 ? -29.200 -3.963 -46.116 1.00 10.80 584 VAL A CA 1
ATOM 2171 C C . VAL A 1 269 ? -28.283 -2.770 -46.290 1.00 10.78 584 VAL A C 1
ATOM 2172 O O . VAL A 1 269 ? -27.941 -2.348 -47.394 1.00 10.86 584 VAL A O 1
ATOM 2176 N N . ASP A 1 270 ? -27.921 -2.130 -45.154 1.00 9.43 585 ASP A N 1
ATOM 2177 C CA . ASP A 1 270 ? -27.121 -0.951 -45.185 1.00 10.07 585 ASP A CA 1
ATOM 2178 C C . ASP A 1 270 ? -26.392 -0.784 -43.834 1.00 9.07 585 ASP A C 1
ATOM 2179 O O . ASP A 1 270 ? -26.388 -1.672 -43.008 1.00 8.62 585 ASP A O 1
ATOM 2184 N N . TRP A 1 271 ? -25.730 0.340 -43.668 1.00 8.47 586 TRP A N 1
ATOM 2185 C CA . TRP A 1 271 ? -24.919 0.497 -42.450 1.00 8.05 586 TRP A CA 1
ATOM 2186 C C . TRP A 1 271 ? -25.733 0.372 -41.191 1.00 8.46 586 TRP A C 1
ATOM 2187 O O . TRP A 1 271 ? -25.174 0.035 -40.155 1.00 8.06 586 TRP A O 1
ATOM 2198 N N . GLN A 1 272 ? -27.029 0.701 -41.225 1.00 7.88 587 GLN A N 1
ATOM 2199 C CA . GLN A 1 272 ? -27.833 0.656 -40.010 1.00 8.34 587 GLN A CA 1
ATOM 2200 C C . GLN A 1 272 ? -27.931 -0.726 -39.478 1.00 8.36 587 GLN A C 1
ATOM 2201 O O . GLN A 1 272 ? -27.944 -0.964 -38.265 1.00 8.43 587 GLN A O 1
ATOM 2207 N N . ASP A 1 273 ? -28.035 -1.732 -40.361 1.00 7.72 588 ASP A N 1
ATOM 2208 C CA . ASP A 1 273 ? -27.998 -3.113 -39.940 1.00 7.58 588 ASP A CA 1
ATOM 2209 C C . ASP A 1 273 ? -26.683 -3.488 -39.260 1.00 7.53 588 ASP A C 1
ATOM 2210 O O . ASP A 1 273 ? -26.637 -4.151 -38.237 1.00 7.53 588 ASP A O 1
ATOM 2215 N N . GLY A 1 274 ? -25.569 -3.051 -39.891 1.00 7.29 589 GLY A N 1
ATOM 2216 C CA . GLY A 1 274 ? -24.287 -3.225 -39.330 1.00 7.25 589 GLY A CA 1
ATOM 2217 C C . GLY A 1 274 ? -24.158 -2.577 -37.927 1.00 7.05 589 GLY A C 1
ATOM 2218 O O . GLY A 1 274 ? -23.557 -3.151 -37.033 1.00 7.58 589 GLY A O 1
ATOM 2219 N N . ALA A 1 275 ? -24.740 -1.375 -37.772 1.00 7.29 590 ALA A N 1
ATOM 2220 C CA . ALA A 1 275 ? -24.669 -0.658 -36.502 1.00 7.12 590 ALA A CA 1
ATOM 2221 C C . ALA A 1 275 ? -25.429 -1.355 -35.387 1.00 8.22 590 ALA A C 1
ATOM 2222 O O . ALA A 1 275 ? -24.963 -1.433 -34.254 1.00 8.17 590 ALA A O 1
ATOM 2224 N N . ILE A 1 276 ? -26.570 -1.938 -35.703 1.00 7.40 591 ILE A N 1
ATOM 2225 C CA . ILE A 1 276 ? -27.312 -2.718 -34.744 1.00 7.58 591 ILE A CA 1
ATOM 2226 C C . ILE A 1 276 ? -26.463 -3.904 -34.330 1.00 7.72 591 ILE A C 1
ATOM 2227 O O . ILE A 1 276 ? -26.294 -4.187 -33.124 1.00 8.44 591 ILE A O 1
ATOM 2232 N N . ALA A 1 277 ? -25.924 -4.645 -35.310 1.00 7.17 592 ALA A N 1
ATOM 2233 C CA . ALA A 1 277 ? -25.110 -5.797 -35.004 1.00 7.34 592 ALA A CA 1
ATOM 2234 C C . ALA A 1 277 ? -23.862 -5.426 -34.180 1.00 7.16 592 ALA A C 1
ATOM 2235 O O . ALA A 1 277 ? -23.416 -6.193 -33.318 1.00 8.11 592 ALA A O 1
ATOM 2237 N N . TYR A 1 278 ? -23.265 -4.282 -34.515 1.00 6.99 593 TYR A N 1
ATOM 2238 C CA . TYR A 1 278 ? -22.057 -3.789 -33.872 1.00 6.65 593 TYR A CA 1
ATOM 2239 C C . TYR A 1 278 ? -22.205 -3.689 -32.350 1.00 6.12 593 TYR A C 1
ATOM 2240 O O . TYR A 1 278 ? -21.197 -3.825 -31.652 1.00 6.18 593 TYR A O 1
ATOM 2249 N N . ARG A 1 279 ? -23.426 -3.450 -31.856 1.00 6.24 594 ARG A N 1
ATOM 2250 C CA . ARG A 1 279 ? -23.565 -3.368 -30.386 1.00 6.64 594 ARG A CA 1
ATOM 2251 C C . ARG A 1 279 ? -23.155 -4.633 -29.669 1.00 7.12 594 ARG A C 1
ATOM 2252 O O . ARG A 1 279 ? -22.796 -4.588 -28.491 1.00 7.32 594 ARG A O 1
ATOM 2260 N N . SER A 1 280 ? -23.132 -5.800 -30.358 1.00 7.02 595 SER A N 1
ATOM 2261 C CA . SER A 1 280 ? -22.675 -7.043 -29.741 1.00 7.37 595 SER A CA 1
ATOM 2262 C C . SER A 1 280 ? -21.186 -7.182 -29.632 1.00 7.33 595 SER A C 1
ATOM 2263 O O . SER A 1 280 ? -20.715 -8.017 -28.908 1.00 8.40 595 SER A O 1
ATOM 2266 N N . ILE A 1 281 ? -20.427 -6.442 -30.439 1.00 6.72 596 ILE A N 1
ATOM 2267 C CA . ILE A 1 281 ? -18.978 -6.555 -30.468 1.00 6.84 596 ILE A CA 1
ATOM 2268 C C . ILE A 1 281 ? -18.232 -5.353 -29.884 1.00 7.46 596 ILE A C 1
ATOM 2269 O O . ILE A 1 281 ? -17.046 -5.392 -29.750 1.00 8.27 596 ILE A O 1
ATOM 2274 N N . MET A 1 282 ? -18.953 -4.279 -29.618 1.00 6.64 597 MET A N 1
ATOM 2275 C CA . MET A 1 282 ? -18.294 -3.022 -29.212 1.00 6.77 597 MET A CA 1
ATOM 2276 C C . MET A 1 282 ? -17.921 -3.003 -27.729 1.00 6.75 597 MET A C 1
ATOM 2277 O O . MET A 1 282 ? -18.579 -3.627 -26.903 1.00 7.36 597 MET A O 1
ATOM 2282 N N . ASN A 1 283 ? -16.917 -2.202 -27.407 1.00 6.82 598 ASN A N 1
ATOM 2283 C CA . ASN A 1 283 ? -16.736 -1.764 -26.036 1.00 6.58 598 ASN A CA 1
ATOM 2284 C C . ASN A 1 283 ? -17.975 -0.978 -25.562 1.00 6.57 598 ASN A C 1
ATOM 2285 O O . ASN A 1 283 ? -18.580 -0.250 -26.353 1.00 6.94 598 ASN A O 1
ATOM 2290 N N . ASN A 1 284 ? -18.267 -1.071 -24.277 1.00 7.04 599 ASN A N 1
ATOM 2291 C CA . ASN A 1 284 ? -19.347 -0.319 -23.634 1.00 7.08 599 ASN A CA 1
ATOM 2292 C C . ASN A 1 284 ? -18.736 0.443 -22.463 1.00 8.04 599 ASN A C 1
ATOM 2293 O O . ASN A 1 284 ? -18.198 -0.205 -21.537 1.00 8.82 599 ASN A O 1
ATOM 2298 N N . PRO A 1 285 ? -18.871 1.775 -22.461 1.00 7.32 600 PRO A N 1
ATOM 2299 C CA . PRO A 1 285 ? -18.254 2.560 -21.385 1.00 7.50 600 PRO A CA 1
ATOM 2300 C C . PRO A 1 285 ? -18.791 2.176 -20.052 1.00 7.55 600 PRO A C 1
ATOM 2301 O O . PRO A 1 285 ? -20.003 2.033 -19.881 1.00 7.77 600 PRO A O 1
ATOM 2305 N N . GLN A 1 286 ? -17.905 2.018 -19.064 1.00 7.00 601 GLN A N 1
ATOM 2306 C CA . GLN A 1 286 ? -18.324 1.458 -17.806 1.00 7.22 601 GLN A CA 1
ATOM 2307 C C . GLN A 1 286 ? -19.318 2.395 -17.119 1.00 6.91 601 GLN A C 1
ATOM 2308 O O . GLN A 1 286 ? -19.119 3.631 -17.068 1.00 7.32 601 GLN A O 1
ATOM 2314 N N . GLY A 1 287 ? -20.399 1.818 -16.615 1.00 7.09 602 GLY A N 1
ATOM 2315 C CA . GLY A 1 287 ? -21.488 2.589 -15.994 1.00 7.30 602 GLY A CA 1
ATOM 2316 C C . GLY A 1 287 ? -22.545 3.076 -16.920 1.00 7.27 602 GLY A C 1
ATOM 2317 O O . GLY A 1 287 ? -23.503 3.711 -16.458 1.00 7.63 602 GLY A O 1
ATOM 2318 N N . TRP A 1 288 ? -22.475 2.713 -18.201 1.00 7.32 603 TRP A N 1
ATOM 2319 C CA . TRP A 1 288 ? -23.448 3.225 -19.188 1.00 7.54 603 TRP A CA 1
ATOM 2320 C C . TRP A 1 288 ? -24.881 2.897 -18.842 1.00 7.94 603 TRP A C 1
ATOM 2321 O O . TRP A 1 288 ? -25.786 3.683 -19.171 1.00 7.84 603 TRP A O 1
ATOM 2332 N N . GLU A 1 289 ? -25.111 1.754 -18.209 1.00 8.85 604 GLU A N 1
ATOM 2333 C CA . GLU A 1 289 ? -26.502 1.366 -17.925 1.00 9.14 604 GLU A CA 1
ATOM 2334 C C . GLU A 1 289 ? -27.226 2.364 -17.076 1.00 9.31 604 GLU A C 1
ATOM 2335 O O . GLU A 1 289 ? -28.454 2.455 -17.173 1.00 9.96 604 GLU A O 1
ATOM 2341 N N . LYS A 1 290 ? -26.523 3.116 -16.254 1.00 8.38 605 LYS A N 1
ATOM 2342 C CA . LYS A 1 290 ? -27.174 4.084 -15.370 1.00 9.08 605 LYS A CA 1
ATOM 2343 C C . LYS A 1 290 ? -27.703 5.300 -16.114 1.00 8.40 605 LYS A C 1
ATOM 2344 O O . LYS A 1 290 ? -28.592 6.003 -15.630 1.00 8.91 605 LYS A O 1
ATOM 2350 N N . VAL A 1 291 ? -27.065 5.661 -17.229 1.00 7.65 606 VAL A N 1
ATOM 2351 C CA . VAL A 1 291 ? -27.283 6.956 -17.865 1.00 7.73 606 VAL A CA 1
ATOM 2352 C C . VAL A 1 291 ? -28.747 7.239 -18.154 1.00 7.30 606 VAL A C 1
ATOM 2353 O O . VAL A 1 291 ? -29.243 8.322 -17.852 1.00 6.68 606 VAL A O 1
ATOM 2357 N N . LYS A 1 292 ? -29.464 6.262 -18.719 1.00 7.34 607 LYS A N 1
ATOM 2358 C CA . LYS A 1 292 ? -30.856 6.477 -19.156 1.00 6.93 607 LYS A CA 1
ATOM 2359 C C . LYS A 1 292 ? -31.779 6.913 -18.010 1.00 7.21 607 LYS A C 1
ATOM 2360 O O . LYS A 1 292 ? -32.788 7.527 -18.295 1.00 7.24 607 LYS A O 1
ATOM 2366 N N . ASP A 1 293 ? -31.418 6.601 -16.765 1.00 6.96 608 ASP A N 1
ATOM 2367 C CA . ASP A 1 293 ? -32.265 7.008 -15.614 1.00 7.54 608 ASP A CA 1
ATOM 2368 C C . ASP A 1 293 ? -31.742 8.194 -14.826 1.00 7.98 608 ASP A C 1
ATOM 2369 O O . ASP A 1 293 ? -32.410 8.623 -13.865 1.00 8.10 608 ASP A O 1
ATOM 2374 N N . ILE A 1 294 ? -30.607 8.737 -15.242 1.00 7.96 609 ILE A N 1
ATOM 2375 C CA . ILE A 1 294 ? -30.155 9.990 -14.621 1.00 8.38 609 ILE A CA 1
ATOM 2376 C C . ILE A 1 294 ? -30.749 11.135 -15.381 1.00 8.40 609 ILE A C 1
ATOM 2377 O O . ILE A 1 294 ? -30.204 11.666 -16.343 1.00 8.98 609 ILE A O 1
ATOM 2382 N N . THR A 1 295 ? -31.943 11.522 -14.974 1.00 7.93 610 THR A N 1
ATOM 2383 C CA . THR A 1 295 ? -32.727 12.551 -15.620 1.00 8.38 610 THR A CA 1
ATOM 2384 C C . THR A 1 295 ? -32.343 13.945 -15.175 1.00 7.44 610 THR A C 1
ATOM 2385 O O . THR A 1 295 ? -32.362 14.899 -15.974 1.00 7.77 610 THR A O 1
ATOM 2389 N N . ALA A 1 296 ? -31.963 14.068 -13.916 1.00 7.16 611 ALA A N 1
ATOM 2390 C CA . ALA A 1 296 ? -31.692 15.391 -13.286 1.00 6.83 611 ALA A CA 1
ATOM 2391 C C . ALA A 1 296 ? -30.217 15.531 -12.857 1.00 6.35 611 ALA A C 1
ATOM 2392 O O . ALA A 1 296 ? -29.876 15.298 -11.694 1.00 6.77 611 ALA A O 1
ATOM 2394 N N . TYR A 1 297 ? -29.359 15.918 -13.806 1.00 6.17 612 TYR A N 1
ATOM 2395 C CA . TYR A 1 297 ? -27.996 16.285 -13.551 1.00 6.03 612 TYR A CA 1
ATOM 2396 C C . TYR A 1 297 ? -27.959 17.726 -13.074 1.00 5.95 612 TYR A C 1
ATOM 2397 O O . TYR A 1 297 ? -28.757 18.584 -13.534 1.00 6.65 612 TYR A O 1
ATOM 2406 N N . ARG A 1 298 ? -26.964 18.019 -12.265 1.00 5.51 613 ARG A N 1
ATOM 2407 C CA . ARG A 1 298 ? -26.638 19.384 -11.841 1.00 5.76 613 ARG A CA 1
ATOM 2408 C C . ARG A 1 298 ? -25.378 19.348 -11.007 1.00 5.98 613 ARG A C 1
ATOM 2409 O O . ARG A 1 298 ? -24.912 18.279 -10.615 1.00 6.27 613 ARG A O 1
ATOM 2417 N N . ILE A 1 299 ? -24.861 20.538 -10.704 1.00 6.13 614 ILE A N 1
ATOM 2418 C CA . ILE A 1 299 ? -23.663 20.735 -9.922 1.00 6.14 614 ILE A CA 1
ATOM 2419 C C . ILE A 1 299 ? -23.998 21.432 -8.620 1.00 6.25 614 ILE A C 1
ATOM 2420 O O . ILE A 1 299 ? -24.699 22.450 -8.612 1.00 6.62 614 ILE A O 1
ATOM 2425 N N . ALA A 1 300 ? -23.462 20.937 -7.514 1.00 6.01 615 ALA A N 1
ATOM 2426 C CA . ALA A 1 300 ? -23.495 21.593 -6.215 1.00 5.91 615 ALA A CA 1
ATOM 2427 C C . ALA A 1 300 ? -22.088 22.059 -5.875 1.00 6.10 615 ALA A C 1
ATOM 2428 O O . ALA A 1 300 ? -21.154 21.258 -5.829 1.00 6.07 615 ALA A O 1
ATOM 2430 N N . MET A 1 301 ? -21.906 23.362 -5.714 1.00 6.32 616 MET A N 1
ATOM 2431 C CA . MET A 1 301 ? -20.600 23.979 -5.655 1.00 6.19 616 MET A CA 1
ATOM 2432 C C . MET A 1 301 ? -20.201 24.466 -4.254 1.00 5.73 616 MET A C 1
ATOM 2433 O O . MET A 1 301 ? -21.001 25.038 -3.511 1.00 6.47 616 MET A O 1
ATOM 2438 N N . ASN A 1 302 ? -18.937 24.202 -3.929 1.00 5.81 617 ASN A N 1
ATOM 2439 C CA . ASN A 1 302 ? -18.291 24.804 -2.759 1.00 5.34 617 ASN A CA 1
ATOM 2440 C C . ASN A 1 302 ? -17.047 25.498 -3.238 1.00 5.71 617 ASN A C 1
ATOM 2441 O O . ASN A 1 302 ? -16.431 25.050 -4.223 1.00 5.97 617 ASN A O 1
ATOM 2446 N N . PHE A 1 303 ? -16.681 26.594 -2.585 1.00 5.68 618 PHE A N 1
ATOM 2447 C CA . PHE A 1 303 ? -15.587 27.410 -3.066 1.00 5.84 618 PHE A CA 1
ATOM 2448 C C . PHE A 1 303 ? -15.043 28.312 -1.982 1.00 5.96 618 PHE A C 1
ATOM 2449 O O . PHE A 1 303 ? -15.812 28.929 -1.242 1.00 6.32 618 PHE A O 1
ATOM 2457 N N . GLY A 1 304 ? -13.740 28.416 -1.912 1.00 5.89 619 GLY A N 1
ATOM 2458 C CA . GLY A 1 304 ? -13.048 29.433 -1.127 1.00 6.06 619 GLY A CA 1
ATOM 2459 C C . GLY A 1 304 ? -13.298 29.371 0.359 1.00 6.12 619 GLY A C 1
ATOM 2460 O O . GLY A 1 304 ? -13.403 30.420 1.026 1.00 5.86 619 GLY A O 1
ATOM 2461 N N . SER A 1 305 ? -13.415 28.146 0.897 1.00 5.68 620 SER A N 1
ATOM 2462 C CA . SER A 1 305 ? -13.544 27.915 2.328 1.00 5.83 620 SER A CA 1
ATOM 2463 C C . SER A 1 305 ? -14.936 28.218 2.832 1.00 5.49 620 SER A C 1
ATOM 2464 O O . SER A 1 305 ? -15.199 28.062 4.046 1.00 5.87 620 SER A O 1
ATOM 2467 N N . GLN A 1 306 ? -15.879 28.607 1.975 1.00 5.50 621 GLN A N 1
ATOM 2468 C CA . GLN A 1 306 ? -17.194 29.059 2.387 1.00 5.77 621 GLN A CA 1
ATOM 2469 C C . GLN A 1 306 ? -18.155 27.979 2.763 1.00 5.64 621 GLN A C 1
ATOM 2470 O O . GLN A 1 306 ? -19.113 28.253 3.476 1.00 5.49 621 GLN A O 1
ATOM 2476 N N . ALA A 1 307 ? -17.984 26.759 2.258 1.00 5.56 622 ALA A N 1
ATOM 2477 C CA . ALA A 1 307 ? -18.908 25.683 2.567 1.00 5.88 622 ALA A CA 1
ATOM 2478 C C . ALA A 1 307 ? -20.356 26.068 2.259 1.00 6.05 622 ALA A C 1
ATOM 2479 O O . ALA A 1 307 ? -21.283 25.850 3.051 1.00 6.64 622 ALA A O 1
ATOM 2481 N N . GLN A 1 308 ? -20.557 26.559 1.035 1.00 6.08 623 GLN A N 1
ATOM 2482 C CA . GLN A 1 308 ? -21.858 26.915 0.496 1.00 6.04 623 GLN A CA 1
ATOM 2483 C C . GLN A 1 308 ? -22.844 25.767 0.491 1.00 6.48 623 GLN A C 1
ATOM 2484 O O . GLN A 1 308 ? -24.059 25.958 0.661 1.00 7.91 623 GLN A O 1
ATOM 2490 N N . ASN A 1 309 ? -22.323 24.597 0.223 1.00 6.31 624 ASN A N 1
ATOM 2491 C CA . ASN A 1 309 ? -23.116 23.415 0.029 1.00 6.24 624 ASN A CA 1
ATOM 2492 C C . ASN A 1 309 ? -22.556 22.197 0.800 1.00 6.09 624 ASN A C 1
ATOM 2493 O O . ASN A 1 309 ? -21.913 21.300 0.219 1.00 6.45 624 ASN A O 1
ATOM 2498 N N . PRO A 1 310 ? -22.743 22.178 2.114 1.00 6.05 625 PRO A N 1
ATOM 2499 C CA . PRO A 1 310 ? -22.332 21.023 2.907 1.00 6.19 625 PRO A CA 1
ATOM 2500 C C . PRO A 1 310 ? -22.980 19.741 2.379 1.00 6.01 625 PRO A C 1
ATOM 2501 O O . PRO A 1 310 ? -24.074 19.781 1.852 1.00 6.35 625 PRO A O 1
ATOM 2505 N N . PHE A 1 311 ? -22.293 18.614 2.556 1.00 5.96 626 PHE A N 1
ATOM 2506 C CA . PHE A 1 311 ? -22.764 17.347 2.002 1.00 5.93 626 PHE A CA 1
ATOM 2507 C C . PHE A 1 311 ? -24.210 17.077 2.422 1.00 6.38 626 PHE A C 1
ATOM 2508 O O . PHE A 1 311 ? -25.033 16.617 1.626 1.00 6.94 626 PHE A O 1
ATOM 2516 N N . LEU A 1 312 ? -24.534 17.306 3.706 1.00 6.44 627 LEU A N 1
ATOM 2517 C CA . LEU A 1 312 ? -25.871 16.904 4.160 1.00 6.73 627 LEU A CA 1
ATOM 2518 C C . LEU A 1 312 ? -26.958 17.840 3.616 1.00 7.30 627 LEU A C 1
ATOM 2519 O O . LEU A 1 312 ? -28.110 17.444 3.440 1.00 7.30 627 LEU A O 1
ATOM 2524 N N . MET A 1 313 ? -26.597 19.062 3.261 1.00 6.87 628 MET A N 1
ATOM 2525 C CA A MET A 1 313 ? -27.564 19.961 2.682 0.53 7.13 628 MET A CA 1
ATOM 2526 C CA B MET A 1 313 ? -27.546 19.995 2.662 0.47 7.34 628 MET A CA 1
ATOM 2527 C C . MET A 1 313 ? -27.958 19.515 1.267 1.00 7.39 628 MET A C 1
ATOM 2528 O O . MET A 1 313 ? -29.101 19.662 0.848 1.00 6.96 628 MET A O 1
ATOM 2537 N N . THR A 1 314 ? -26.994 18.949 0.539 1.00 6.58 629 THR A N 1
ATOM 2538 C CA . THR A 1 314 ? -27.268 18.465 -0.819 1.00 6.71 629 THR A CA 1
ATOM 2539 C C . THR A 1 314 ? -28.374 17.420 -0.778 1.00 6.57 629 THR A C 1
ATOM 2540 O O . THR A 1 314 ? -29.145 17.307 -1.726 1.00 6.97 629 THR A O 1
ATOM 2544 N N . LEU A 1 315 ? -28.476 16.642 0.299 1.00 6.44 630 LEU A N 1
ATOM 2545 C CA . LEU A 1 315 ? -29.561 15.678 0.430 1.00 6.90 630 LEU A CA 1
ATOM 2546 C C . LEU A 1 315 ? -30.931 16.321 0.443 1.00 6.99 630 LEU A C 1
ATOM 2547 O O . LEU A 1 315 ? -31.887 15.778 -0.113 1.00 7.32 630 LEU A O 1
ATOM 2552 N N . ASP A 1 316 ? -31.066 17.508 1.008 1.00 7.31 631 ASP A N 1
ATOM 2553 C CA . ASP A 1 316 ? -32.332 18.220 0.941 1.00 7.58 631 ASP A CA 1
ATOM 2554 C C . ASP A 1 316 ? -32.670 18.676 -0.456 1.00 6.73 631 ASP A C 1
ATOM 2555 O O . ASP A 1 316 ? -33.831 18.599 -0.880 1.00 6.68 631 ASP A O 1
ATOM 2560 N N . GLY A 1 317 ? -31.667 19.116 -1.248 1.00 6.40 632 GLY A N 1
ATOM 2561 C CA . GLY A 1 317 ? -31.966 19.407 -2.646 1.00 6.38 632 GLY A CA 1
ATOM 2562 C C . GLY A 1 317 ? -32.414 18.193 -3.431 1.00 6.49 632 GLY A C 1
ATOM 2563 O O . GLY A 1 317 ? -33.321 18.275 -4.256 1.00 6.78 632 GLY A O 1
ATOM 2564 N N . ILE A 1 318 ? -31.802 17.044 -3.135 1.00 5.96 633 ILE A N 1
ATOM 2565 C CA . ILE A 1 318 ? -32.220 15.772 -3.727 1.00 6.26 633 ILE A CA 1
ATOM 2566 C C . ILE A 1 318 ? -33.679 15.470 -3.393 1.00 6.72 633 ILE A C 1
ATOM 2567 O O . ILE A 1 318 ? -34.454 15.057 -4.261 1.00 6.64 633 ILE A O 1
ATOM 2572 N N . LYS A 1 319 ? -34.077 15.722 -2.156 1.00 6.94 634 LYS A N 1
ATOM 2573 C CA . LYS A 1 319 ? -35.469 15.476 -1.766 1.00 7.17 634 LYS A CA 1
ATOM 2574 C C . LYS A 1 319 ? -36.453 16.432 -2.433 1.00 7.15 634 LYS A C 1
ATOM 2575 O O . LYS A 1 319 ? -37.552 16.009 -2.851 1.00 7.36 634 LYS A O 1
ATOM 2581 N N . LYS A 1 320 ? -36.094 17.696 -2.614 1.00 6.84 635 LYS A N 1
ATOM 2582 C CA . LYS A 1 320 ? -36.964 18.631 -3.360 1.00 7.23 635 LYS A CA 1
ATOM 2583 C C . LYS A 1 320 ? -37.200 18.072 -4.763 1.00 7.35 635 LYS A C 1
ATOM 2584 O O . LYS A 1 320 ? -38.319 18.005 -5.245 1.00 8.13 635 LYS A O 1
ATOM 2590 N N . ILE A 1 321 ? -36.127 17.663 -5.438 1.00 7.16 636 ILE A N 1
ATOM 2591 C CA . ILE A 1 321 ? -36.212 17.223 -6.819 1.00 7.46 636 ILE A CA 1
ATOM 2592 C C . ILE A 1 321 ? -36.957 15.904 -6.885 1.00 7.68 636 ILE A C 1
ATOM 2593 O O . ILE A 1 321 ? -37.692 15.675 -7.842 1.00 7.39 636 ILE A O 1
ATOM 2598 N N . ASN A 1 322 ? -36.791 15.030 -5.897 1.00 7.85 637 ASN A N 1
ATOM 2599 C CA . ASN A 1 322 ? -37.544 13.774 -5.843 1.00 7.84 637 ASN A CA 1
ATOM 2600 C C . ASN A 1 322 ? -39.029 14.037 -5.804 1.00 8.21 637 ASN A C 1
ATOM 2601 O O . ASN A 1 322 ? -39.781 13.433 -6.550 1.00 8.56 637 ASN A O 1
ATOM 2606 N N . LEU A 1 323 ? -39.459 14.994 -4.980 1.00 8.24 638 LEU A N 1
ATOM 2607 C CA . LEU A 1 323 ? -40.861 15.368 -4.914 1.00 8.90 638 LEU A CA 1
ATOM 2608 C C . LEU A 1 323 ? -41.325 15.959 -6.221 1.00 9.12 638 LEU A C 1
ATOM 2609 O O . LEU A 1 323 ? -42.401 15.573 -6.757 1.00 10.46 638 LEU A O 1
ATOM 2614 N N . HIS A 1 324 ? -40.603 16.942 -6.715 1.00 8.55 639 HIS A N 1
ATOM 2615 C CA . HIS A 1 324 ? -41.025 17.765 -7.814 1.00 8.27 639 HIS A CA 1
ATOM 2616 C C . HIS A 1 324 ? -41.058 17.001 -9.124 1.00 8.82 639 HIS A C 1
ATOM 2617 O O . HIS A 1 324 ? -41.826 17.328 -10.052 1.00 9.44 639 HIS A O 1
ATOM 2624 N N . THR A 1 325 ? -40.228 15.979 -9.243 1.00 8.85 640 THR A N 1
ATOM 2625 C CA . THR A 1 325 ? -40.205 15.119 -10.425 1.00 9.15 640 THR A CA 1
ATOM 2626 C C . THR A 1 325 ? -41.018 13.833 -10.243 1.00 9.25 640 THR A C 1
ATOM 2627 O O . THR A 1 325 ? -41.096 12.995 -11.185 1.00 9.56 640 THR A O 1
ATOM 2631 N N . ASP A 1 326 ? -41.613 13.595 -9.076 1.00 9.18 641 ASP A N 1
ATOM 2632 C CA . ASP A 1 326 ? -42.214 12.317 -8.754 1.00 9.71 641 ASP A CA 1
ATOM 2633 C C . ASP A 1 326 ? -41.260 11.161 -9.029 1.00 9.76 641 ASP A C 1
ATOM 2634 O O . ASP A 1 326 ? -41.634 10.124 -9.579 1.00 10.79 641 ASP A O 1
ATOM 2639 N N . GLY A 1 327 ? -40.051 11.267 -8.476 1.00 8.48 642 GLY A N 1
ATOM 2640 C CA . GLY A 1 327 ? -39.180 10.115 -8.474 1.00 8.52 642 GLY A CA 1
ATOM 2641 C C . GLY A 1 327 ? -38.351 9.873 -9.724 1.00 8.41 642 GLY A C 1
ATOM 2642 O O . GLY A 1 327 ? -38.041 8.705 -10.001 1.00 9.35 642 GLY A O 1
ATOM 2643 N N . LEU A 1 328 ? -37.899 10.912 -10.384 1.00 7.87 643 LEU A N 1
ATOM 2644 C CA . LEU A 1 328 ? -36.887 10.743 -11.470 1.00 8.39 643 LEU A CA 1
ATOM 2645 C C . LEU A 1 328 ? -35.504 10.712 -10.879 1.00 8.21 643 LEU A C 1
ATOM 2646 O O . LEU A 1 328 ? -35.229 11.300 -9.840 1.00 8.83 643 LEU A O 1
ATOM 2651 N N . GLY A 1 329 ? -34.626 9.966 -11.525 1.00 7.34 644 GLY A N 1
ATOM 2652 C CA . GLY A 1 329 ? -33.228 9.842 -11.042 1.00 6.63 644 GLY A CA 1
ATOM 2653 C C . GLY A 1 329 ? -32.436 11.097 -11.245 1.00 6.68 644 GLY A C 1
ATOM 2654 O O . GLY A 1 329 ? -32.765 11.962 -12.045 1.00 6.65 644 GLY A O 1
ATOM 2655 N N . GLN A 1 330 ? -31.352 11.166 -10.478 1.00 6.56 645 GLN A N 1
ATOM 2656 C CA . GLN A 1 330 ? -30.546 12.372 -10.390 1.00 6.56 645 GLN A CA 1
ATOM 2657 C C . GLN A 1 330 ? -29.071 12.057 -10.413 1.00 6.68 645 GLN A C 1
ATOM 2658 O O . GLN A 1 330 ? -28.656 10.974 -10.026 1.00 7.19 645 GLN A O 1
ATOM 2664 N N . GLY A 1 331 ? -28.281 13.053 -10.790 1.00 6.16 646 GLY A N 1
ATOM 2665 C CA . GLY A 1 331 ? -26.831 12.993 -10.807 1.00 6.02 646 GLY A CA 1
ATOM 2666 C C . GLY A 1 331 ? -26.304 14.327 -10.345 1.00 5.94 646 GLY A C 1
ATOM 2667 O O . GLY A 1 331 ? -26.436 15.339 -11.061 1.00 7.01 646 GLY A O 1
ATOM 2668 N N . VAL A 1 332 ? -25.732 14.355 -9.145 1.00 6.12 647 VAL A N 1
ATOM 2669 C CA . VAL A 1 332 ? -25.216 15.607 -8.604 1.00 6.27 647 VAL A CA 1
ATOM 2670 C C . VAL A 1 332 ? -23.701 15.587 -8.550 1.00 5.99 647 VAL A C 1
ATOM 2671 O O . VAL A 1 332 ? -23.134 14.771 -7.843 1.00 6.32 647 VAL A O 1
ATOM 2675 N N . LEU A 1 333 ? -23.091 16.448 -9.357 1.00 5.96 648 LEU A N 1
ATOM 2676 C CA . LEU A 1 333 ? -21.649 16.629 -9.424 1.00 6.35 648 LEU A CA 1
ATOM 2677 C C . LEU A 1 333 ? -21.232 17.593 -8.350 1.00 6.09 648 LEU A C 1
ATOM 2678 O O . LEU A 1 333 ? -21.656 18.762 -8.330 1.00 6.26 648 LEU A O 1
ATOM 2683 N N . LEU A 1 334 ? -20.394 17.120 -7.451 1.00 5.91 649 LEU A N 1
ATOM 2684 C CA . LEU A 1 334 ? -19.934 17.883 -6.289 1.00 5.85 649 LEU A CA 1
ATOM 2685 C C . LEU A 1 334 ? -18.639 18.567 -6.678 1.00 6.08 649 LEU A C 1
ATOM 2686 O O . LEU A 1 334 ? -17.539 17.996 -6.632 1.00 6.59 649 LEU A O 1
ATOM 2691 N N . LYS A 1 335 ? -18.765 19.781 -7.200 1.00 6.46 650 LYS A N 1
ATOM 2692 C CA . LYS A 1 335 ? -17.664 20.605 -7.632 1.00 6.78 650 LYS A CA 1
ATOM 2693 C C . LYS A 1 335 ? -17.200 21.404 -6.446 1.00 6.54 650 LYS A C 1
ATOM 2694 O O . LYS A 1 335 ? -17.841 22.397 -6.066 1.00 6.88 650 LYS A O 1
ATOM 2700 N N . GLY A 1 336 ? -16.098 20.989 -5.844 1.00 5.51 651 GLY A N 1
ATOM 2701 C CA . GLY A 1 336 ? -15.666 21.494 -4.549 1.00 5.68 651 GLY A CA 1
ATOM 2702 C C . GLY A 1 336 ? -15.897 20.520 -3.431 1.00 5.58 651 GLY A C 1
ATOM 2703 O O . GLY A 1 336 ? -15.876 20.937 -2.256 1.00 6.28 651 GLY A O 1
ATOM 2704 N N . TYR A 1 337 ? -16.002 19.205 -3.730 1.00 5.54 652 TYR A N 1
ATOM 2705 C CA . TYR A 1 337 ? -16.105 18.215 -2.688 1.00 5.67 652 TYR A CA 1
ATOM 2706 C C . TYR A 1 337 ? -14.870 18.110 -1.796 1.00 5.47 652 TYR A C 1
ATOM 2707 O O . TYR A 1 337 ? -14.960 17.554 -0.688 1.00 5.81 652 TYR A O 1
ATOM 2716 N N . GLY A 1 338 ? -13.725 18.588 -2.291 1.00 5.21 653 GLY A N 1
ATOM 2717 C CA . GLY A 1 338 ? -12.426 18.407 -1.682 1.00 5.37 653 GLY A CA 1
ATOM 2718 C C . GLY A 1 338 ? -11.833 19.690 -1.135 1.00 5.33 653 GLY A C 1
ATOM 2719 O O . GLY A 1 338 ? -12.188 20.797 -1.569 1.00 5.92 653 GLY A O 1
ATOM 2720 N N . SER A 1 339 ? -10.936 19.547 -0.196 1.00 5.44 654 SER A N 1
ATOM 2721 C CA . SER A 1 339 ? -10.090 20.656 0.228 1.00 5.62 654 SER A CA 1
ATOM 2722 C C . SER A 1 339 ? -11.000 21.828 0.654 1.00 6.22 654 SER A C 1
ATOM 2723 O O . SER A 1 339 ? -12.024 21.615 1.288 1.00 6.33 654 SER A O 1
ATOM 2726 N N . GLU A 1 340 ? -10.613 23.038 0.278 1.00 5.77 655 GLU A N 1
ATOM 2727 C CA . GLU A 1 340 ? -11.385 24.246 0.606 1.00 6.04 655 GLU A CA 1
ATOM 2728 C C . GLU A 1 340 ? -12.490 24.527 -0.387 1.00 5.78 655 GLU A C 1
ATOM 2729 O O . GLU A 1 340 ? -13.236 25.491 -0.236 1.00 6.02 655 GLU A O 1
ATOM 2735 N N . GLY A 1 341 ? -12.646 23.670 -1.390 1.00 5.58 656 GLY A N 1
ATOM 2736 C CA . GLY A 1 341 ? -13.677 23.803 -2.429 1.00 5.54 656 GLY A CA 1
ATOM 2737 C C . GLY A 1 341 ? -13.109 23.649 -3.820 1.00 5.97 656 GLY A C 1
ATOM 2738 O O . GLY A 1 341 ? -12.036 23.054 -4.029 1.00 5.74 656 GLY A O 1
ATOM 2739 N N . HIS A 1 342 ? -13.849 24.162 -4.792 1.00 5.90 657 HIS A N 1
ATOM 2740 C CA . HIS A 1 342 ? -13.508 24.039 -6.195 1.00 5.98 657 HIS A CA 1
ATOM 2741 C C . HIS A 1 342 ? -12.231 24.777 -6.492 1.00 6.01 657 HIS A C 1
ATOM 2742 O O . HIS A 1 342 ? -12.008 25.915 -6.082 1.00 6.61 657 HIS A O 1
ATOM 2749 N N . ASP A 1 343 ? -11.302 24.099 -7.169 1.00 6.24 658 ASP A N 1
ATOM 2750 C CA . ASP A 1 343 ? -10.017 24.655 -7.497 1.00 6.69 658 ASP A CA 1
ATOM 2751 C C . ASP A 1 343 ? -9.136 24.915 -6.314 1.00 7.17 658 ASP A C 1
ATOM 2752 O O . ASP A 1 343 ? -8.191 25.707 -6.386 1.00 8.78 658 ASP A O 1
ATOM 2757 N N . SER A 1 344 ? -9.357 24.195 -5.216 1.00 6.55 659 SER A N 1
ATOM 2758 C CA . SER A 1 344 ? -8.396 24.104 -4.099 1.00 6.79 659 SER A CA 1
ATOM 2759 C C . SER A 1 344 ? -7.869 22.669 -4.022 1.00 7.20 659 SER A C 1
ATOM 2760 O O . SER A 1 344 ? -8.619 21.695 -4.238 1.00 7.87 659 SER A O 1
ATOM 2763 N N . GLY A 1 345 ? -6.595 22.506 -3.691 1.00 7.13 660 GLY A N 1
ATOM 2764 C CA . GLY A 1 345 ? -6.067 21.202 -3.214 1.00 7.22 660 GLY A CA 1
ATOM 2765 C C . GLY A 1 345 ? -6.019 20.118 -4.283 1.00 7.03 660 GLY A C 1
ATOM 2766 O O . GLY A 1 345 ? -6.064 18.931 -3.952 1.00 7.72 660 GLY A O 1
ATOM 2767 N N . HIS A 1 346 ? -5.907 20.490 -5.557 1.00 6.58 661 HIS A N 1
ATOM 2768 C CA . HIS A 1 346 ? -6.000 19.471 -6.624 1.00 6.53 661 HIS A CA 1
ATOM 2769 C C . HIS A 1 346 ? -4.885 18.445 -6.495 1.00 6.80 661 HIS A C 1
ATOM 2770 O O . HIS A 1 346 ? -3.773 18.679 -6.025 1.00 7.47 661 HIS A O 1
ATOM 2777 N N . LEU A 1 347 ? -5.281 17.271 -7.000 1.00 6.46 662 LEU A N 1
ATOM 2778 C CA . LEU A 1 347 ? -4.495 16.029 -7.063 1.00 6.65 662 LEU A CA 1
ATOM 2779 C C . LEU A 1 347 ? -4.679 15.193 -5.808 1.00 6.66 662 LEU A C 1
ATOM 2780 O O . LEU A 1 347 ? -4.527 13.944 -5.878 1.00 6.92 662 LEU A O 1
ATOM 2785 N N . ASN A 1 348 ? -4.942 15.784 -4.629 1.00 6.23 663 ASN A N 1
ATOM 2786 C CA . ASN A 1 348 ? -5.134 15.018 -3.420 1.00 6.45 663 ASN A CA 1
ATOM 2787 C C . ASN A 1 348 ? -6.581 14.588 -3.352 1.00 6.38 663 ASN A C 1
ATOM 2788 O O . ASN A 1 348 ? -7.427 15.173 -2.659 1.00 6.29 663 ASN A O 1
ATOM 2793 N N . TYR A 1 349 ? -6.896 13.549 -4.130 1.00 6.58 664 TYR A N 1
ATOM 2794 C CA . TYR A 1 349 ? -8.293 13.177 -4.333 1.00 6.14 664 TYR A CA 1
ATOM 2795 C C . TYR A 1 349 ? -8.960 12.776 -3.039 1.00 6.16 664 TYR A C 1
ATOM 2796 O O . TYR A 1 349 ? -10.169 12.973 -2.832 1.00 6.78 664 TYR A O 1
ATOM 2805 N N . ALA A 1 350 ? -8.223 12.127 -2.149 1.00 6.32 665 ALA A N 1
ATOM 2806 C CA . ALA A 1 350 ? -8.717 11.653 -0.875 1.00 6.42 665 ALA A CA 1
ATOM 2807 C C . ALA A 1 350 ? -8.970 12.744 0.159 1.00 6.80 665 ALA A C 1
ATOM 2808 O O . ALA A 1 350 ? -9.547 12.461 1.174 1.00 7.06 665 ALA A O 1
ATOM 2810 N N . ASP A 1 351 ? -8.542 13.987 -0.112 1.00 6.73 666 ASP A N 1
ATOM 2811 C CA . ASP A 1 351 ? -8.736 15.083 0.848 1.00 7.49 666 ASP A CA 1
ATOM 2812 C C . ASP A 1 351 ? -10.168 15.623 0.667 1.00 7.17 666 ASP A C 1
ATOM 2813 O O . ASP A 1 351 ? -10.404 16.622 -0.004 1.00 8.17 666 ASP A O 1
ATOM 2818 N N . ILE A 1 352 ? -11.096 14.917 1.249 1.00 6.49 667 ILE A N 1
ATOM 2819 C CA . ILE A 1 352 ? -12.522 15.266 1.224 1.00 6.84 667 ILE A CA 1
ATOM 2820 C C . ILE A 1 352 ? -12.696 16.486 2.125 1.00 6.99 667 ILE A C 1
ATOM 2821 O O . ILE A 1 352 ? -12.163 16.568 3.224 1.00 8.32 667 ILE A O 1
ATOM 2826 N N . GLY A 1 353 ? -13.470 17.474 1.653 1.00 6.44 668 GLY A N 1
ATOM 2827 C CA . GLY A 1 353 ? -13.539 18.768 2.327 1.00 6.55 668 GLY A CA 1
ATOM 2828 C C . GLY A 1 353 ? -14.013 18.693 3.756 1.00 6.80 668 GLY A C 1
ATOM 2829 O O . GLY A 1 353 ? -15.133 18.255 4.036 1.00 6.83 668 GLY A O 1
ATOM 2830 N N . LYS A 1 354 ? -13.191 19.185 4.668 1.00 7.37 669 LYS A N 1
ATOM 2831 C CA . LYS A 1 354 ? -13.558 19.087 6.075 1.00 7.74 669 LYS A CA 1
ATOM 2832 C C . LYS A 1 354 ? -14.653 20.084 6.454 1.00 6.99 669 LYS A C 1
ATOM 2833 O O . LYS A 1 354 ? -15.530 19.798 7.256 1.00 6.86 669 LYS A O 1
ATOM 2839 N N . ARG A 1 355 ? -14.652 21.275 5.862 1.00 6.20 670 ARG A N 1
ATOM 2840 C CA . ARG A 1 355 ? -15.579 22.302 6.291 1.00 6.30 670 ARG A CA 1
ATOM 2841 C C . ARG A 1 355 ? -16.990 22.043 5.811 1.00 6.11 670 ARG A C 1
ATOM 2842 O O . ARG A 1 355 ? -17.939 22.693 6.294 1.00 6.11 670 ARG A O 1
ATOM 2850 N N . ILE A 1 356 ? -17.162 21.105 4.862 1.00 6.13 671 ILE A N 1
ATOM 2851 C CA . ILE A 1 356 ? -18.499 20.716 4.375 1.00 6.02 671 ILE A CA 1
ATOM 2852 C C . ILE A 1 356 ? -18.995 19.410 4.999 1.00 5.88 671 ILE A C 1
ATOM 2853 O O . ILE A 1 356 ? -20.086 18.925 4.623 1.00 6.43 671 ILE A O 1
ATOM 2858 N N . GLY A 1 357 ? -18.229 18.889 5.964 1.00 6.20 672 GLY A N 1
ATOM 2859 C CA . GLY A 1 357 ? -18.637 17.713 6.796 1.00 6.37 672 GLY A CA 1
ATOM 2860 C C . GLY A 1 357 ? -17.754 16.498 6.650 1.00 6.63 672 GLY A C 1
ATOM 2861 O O . GLY A 1 357 ? -18.014 15.469 7.323 1.00 7.07 672 GLY A O 1
ATOM 2862 N N . GLY A 1 358 ? -16.758 16.559 5.810 1.00 6.27 673 GLY A N 1
ATOM 2863 C CA . GLY A 1 358 ? -15.799 15.482 5.730 1.00 6.42 673 GLY A CA 1
ATOM 2864 C C . GLY A 1 358 ? -16.340 14.187 5.157 1.00 6.67 673 GLY A C 1
ATOM 2865 O O . GLY A 1 358 ? -17.446 14.106 4.643 1.00 6.55 673 GLY A O 1
ATOM 2866 N N . VAL A 1 359 ? -15.471 13.172 5.234 1.00 6.63 674 VAL A N 1
ATOM 2867 C CA . VAL A 1 359 ? -15.818 11.838 4.714 1.00 7.37 674 VAL A CA 1
ATOM 2868 C C . VAL A 1 359 ? -17.055 11.278 5.392 1.00 7.20 674 VAL A C 1
ATOM 2869 O O . VAL A 1 359 ? -17.873 10.630 4.728 1.00 6.91 674 VAL A O 1
ATOM 2873 N N . GLU A 1 360 ? -17.299 11.577 6.674 1.00 7.54 675 GLU A N 1
ATOM 2874 C CA . GLU A 1 360 ? -18.431 10.991 7.336 1.00 9.14 675 GLU A CA 1
ATOM 2875 C C . GLU A 1 360 ? -19.716 11.484 6.720 1.00 7.74 675 GLU A C 1
ATOM 2876 O O . GLU A 1 360 ? -20.642 10.716 6.438 1.00 7.17 675 GLU A O 1
ATOM 2882 N N . ASP A 1 361 ? -19.821 12.779 6.471 1.00 6.88 676 ASP A N 1
ATOM 2883 C CA . ASP A 1 361 ? -21.069 13.308 5.900 1.00 6.95 676 ASP A CA 1
ATOM 2884 C C . ASP A 1 361 ? -21.192 12.964 4.403 1.00 6.33 676 ASP A C 1
ATOM 2885 O O . ASP A 1 361 ? -22.260 12.813 3.888 1.00 6.26 676 ASP A O 1
ATOM 2890 N N . PHE A 1 362 ? -20.080 12.837 3.696 1.00 5.87 677 PHE A N 1
ATOM 2891 C CA . PHE A 1 362 ? -20.097 12.387 2.305 1.00 5.86 677 PHE A CA 1
ATOM 2892 C C . PHE A 1 362 ? -20.665 10.968 2.249 1.00 6.21 677 PHE A C 1
ATOM 2893 O O . PHE A 1 362 ? -21.531 10.664 1.435 1.00 6.50 677 PHE A O 1
ATOM 2901 N N . LYS A 1 363 ? -20.157 10.114 3.124 1.00 6.28 678 LYS A N 1
ATOM 2902 C CA . LYS A 1 363 ? -20.681 8.727 3.175 1.00 6.94 678 LYS A CA 1
ATOM 2903 C C . LYS A 1 363 ? -22.164 8.711 3.454 1.00 6.53 678 LYS A C 1
ATOM 2904 O O . LYS A 1 363 ? -22.944 7.972 2.783 1.00 7.41 678 LYS A O 1
ATOM 2910 N N . THR A 1 364 ? -22.642 9.542 4.381 1.00 6.48 679 THR A N 1
ATOM 2911 C CA . THR A 1 364 ? -24.082 9.596 4.659 1.00 6.90 679 THR A CA 1
ATOM 2912 C C . THR A 1 364 ? -24.890 10.075 3.469 1.00 7.50 679 THR A C 1
ATOM 2913 O O . THR A 1 364 ? -25.928 9.510 3.114 1.00 7.27 679 THR A O 1
ATOM 2917 N N . LEU A 1 365 ? -24.394 11.109 2.807 1.00 6.76 680 LEU A N 1
ATOM 2918 C CA . LEU A 1 365 ? -25.055 11.601 1.611 1.00 6.93 680 LEU A CA 1
ATOM 2919 C C . LEU A 1 365 ? -25.183 10.498 0.564 1.00 6.73 680 LEU A C 1
ATOM 2920 O O . LEU A 1 365 ? -26.266 10.338 -0.020 1.00 6.71 680 LEU A O 1
ATOM 2925 N N . ILE A 1 366 ? -24.078 9.826 0.242 1.00 7.00 681 ILE A N 1
ATOM 2926 C CA . ILE A 1 366 ? -24.100 8.727 -0.780 1.00 7.22 681 ILE A CA 1
ATOM 2927 C C . ILE A 1 366 ? -25.134 7.693 -0.357 1.00 7.22 681 ILE A C 1
ATOM 2928 O O . ILE A 1 366 ? -25.979 7.288 -1.205 1.00 7.57 681 ILE A O 1
ATOM 2933 N N . GLU A 1 367 ? -25.130 7.227 0.880 1.00 7.03 682 GLU A N 1
ATOM 2934 C CA . GLU A 1 367 ? -26.053 6.180 1.296 1.00 7.69 682 GLU A CA 1
ATOM 2935 C C . GLU A 1 367 ? -27.483 6.580 1.298 1.00 7.68 682 GLU A C 1
ATOM 2936 O O . GLU A 1 367 ? -28.333 5.860 0.760 1.00 7.82 682 GLU A O 1
ATOM 2942 N N . LYS A 1 368 ? -27.772 7.726 1.864 1.00 7.65 683 LYS A N 1
ATOM 2943 C CA . LYS A 1 368 ? -29.154 8.158 1.961 1.00 8.30 683 LYS A CA 1
ATOM 2944 C C . LYS A 1 368 ? -29.764 8.569 0.630 1.00 7.85 683 LYS A C 1
ATOM 2945 O O . LYS A 1 368 ? -30.983 8.533 0.441 1.00 7.88 683 LYS A O 1
ATOM 2951 N N . ALA A 1 369 ? -28.919 8.939 -0.308 1.00 7.27 684 ALA A N 1
ATOM 2952 C CA . ALA A 1 369 ? -29.371 9.361 -1.627 1.00 7.33 684 ALA A CA 1
ATOM 2953 C C . ALA A 1 369 ? -29.846 8.165 -2.479 1.00 7.85 684 ALA A C 1
ATOM 2954 O O . ALA A 1 369 ? -30.587 8.356 -3.434 1.00 7.58 684 ALA A O 1
ATOM 2956 N N . LYS A 1 370 ? -29.397 6.962 -2.176 1.00 8.25 685 LYS A N 1
ATOM 2957 C CA . LYS A 1 370 ? -29.723 5.782 -3.008 1.00 8.57 685 LYS A CA 1
ATOM 2958 C C . LYS A 1 370 ? -31.208 5.591 -3.192 1.00 8.77 685 LYS A C 1
ATOM 2959 O O . LYS A 1 370 ? -31.662 5.290 -4.296 1.00 8.68 685 LYS A O 1
ATOM 2965 N N . LYS A 1 371 ? -31.990 5.752 -2.135 1.00 8.47 686 LYS A N 1
ATOM 2966 C CA . LYS A 1 371 ? -33.417 5.502 -2.273 1.00 9.89 686 LYS A CA 1
ATOM 2967 C C . LYS A 1 371 ? -34.139 6.501 -3.152 1.00 9.59 686 LYS A C 1
ATOM 2968 O O . LYS A 1 371 ? -35.243 6.222 -3.625 1.00 10.94 686 LYS A O 1
ATOM 2974 N N . TYR A 1 372 ? -33.510 7.648 -3.458 1.00 8.21 687 TYR A N 1
ATOM 2975 C CA . TYR A 1 372 ? -34.009 8.666 -4.356 1.00 8.25 687 TYR A CA 1
ATOM 2976 C C . TYR A 1 372 ? -33.410 8.528 -5.766 1.00 7.90 687 TYR A C 1
ATOM 2977 O O . TYR A 1 372 ? -33.651 9.348 -6.619 1.00 7.89 687 TYR A O 1
ATOM 2986 N N . GLY A 1 373 ? -32.687 7.440 -6.025 1.00 8.63 688 GLY A N 1
ATOM 2987 C CA . GLY A 1 373 ? -32.001 7.290 -7.302 1.00 8.43 688 GLY A CA 1
ATOM 2988 C C . GLY A 1 373 ? -31.077 8.436 -7.628 1.00 8.16 688 GLY A C 1
ATOM 2989 O O . GLY A 1 373 ? -30.910 8.806 -8.764 1.00 8.20 688 GLY A O 1
ATOM 2990 N N . ALA A 1 374 ? -30.478 9.002 -6.586 1.00 7.95 689 ALA A N 1
ATOM 2991 C CA . ALA A 1 374 ? -29.595 10.135 -6.751 1.00 7.68 689 ALA A CA 1
ATOM 2992 C C . ALA A 1 374 ? -28.175 9.704 -6.603 1.00 7.85 689 ALA A C 1
ATOM 2993 O O . ALA A 1 374 ? -27.781 9.188 -5.551 1.00 9.64 689 ALA A O 1
ATOM 2995 N N . HIS A 1 375 ? -27.453 9.828 -7.683 1.00 8.11 690 HIS A N 1
ATOM 2996 C CA . HIS A 1 375 ? -26.060 9.401 -7.829 1.00 8.64 690 HIS A CA 1
ATOM 2997 C C . HIS A 1 375 ? -25.171 10.588 -7.666 1.00 8.52 690 HIS A C 1
ATOM 2998 O O . HIS A 1 375 ? -25.466 11.660 -8.204 1.00 9.09 690 HIS A O 1
ATOM 3005 N N . LEU A 1 376 ? -24.104 10.444 -6.897 1.00 6.89 691 LEU A N 1
ATOM 3006 C CA . LEU A 1 376 ? -23.150 11.520 -6.681 1.00 6.31 691 LEU A CA 1
ATOM 3007 C C . LEU A 1 376 ? -21.930 11.309 -7.533 1.00 5.98 691 LEU A C 1
ATOM 3008 O O . LEU A 1 376 ? -21.478 10.168 -7.783 1.00 5.93 691 LEU A O 1
ATOM 3013 N N . GLY A 1 377 ? -21.359 12.410 -8.005 1.00 5.82 692 GLY A N 1
ATOM 3014 C CA . GLY A 1 377 ? -20.064 12.438 -8.647 1.00 5.75 692 GLY A CA 1
ATOM 3015 C C . GLY A 1 377 ? -19.191 13.516 -8.052 1.00 5.61 692 GLY A C 1
ATOM 3016 O O . GLY A 1 377 ? -19.686 14.379 -7.307 1.00 6.05 692 GLY A O 1
ATOM 3017 N N . ILE A 1 378 ? -17.887 13.453 -8.330 1.00 5.38 693 ILE A N 1
ATOM 3018 C CA . ILE A 1 378 ? -16.967 14.490 -7.856 1.00 5.61 693 ILE A CA 1
ATOM 3019 C C . ILE A 1 378 ? -16.190 15.051 -9.014 1.00 5.64 693 ILE A C 1
ATOM 3020 O O . ILE A 1 378 ? -15.906 14.378 -10.010 1.00 5.74 693 ILE A O 1
ATOM 3025 N N . HIS A 1 379 ? -15.786 16.321 -8.857 1.00 5.16 694 HIS A N 1
ATOM 3026 C CA . HIS A 1 379 ? -14.906 17.014 -9.812 1.00 5.46 694 HIS A CA 1
ATOM 3027 C C . HIS A 1 379 ? -13.478 16.909 -9.335 1.00 5.83 694 HIS A C 1
ATOM 3028 O O . HIS A 1 379 ? -13.151 17.331 -8.209 1.00 5.94 694 HIS A O 1
ATOM 3035 N N . VAL A 1 380 ? -12.604 16.363 -10.181 1.00 5.36 695 VAL A N 1
ATOM 3036 C CA . VAL A 1 380 ? -11.188 16.257 -9.900 1.00 5.90 695 VAL A CA 1
ATOM 3037 C C . VAL A 1 380 ? -10.391 16.836 -11.049 1.00 5.81 695 VAL A C 1
ATOM 3038 O O . VAL A 1 380 ? -10.942 17.165 -12.116 1.00 6.20 695 VAL A O 1
ATOM 3042 N N . ASN A 1 381 ? -9.071 16.981 -10.856 1.00 6.21 696 ASN A N 1
ATOM 3043 C CA . ASN A 1 381 ? -8.199 17.535 -11.852 1.00 5.93 696 ASN A CA 1
ATOM 3044 C C . ASN A 1 381 ? -6.963 16.642 -11.859 1.00 6.07 696 ASN A C 1
ATOM 3045 O O . ASN A 1 381 ? -6.483 16.260 -10.790 1.00 6.85 696 ASN A O 1
ATOM 3050 N N . ALA A 1 382 ? -6.470 16.313 -13.052 1.00 6.20 697 ALA A N 1
ATOM 3051 C CA . ALA A 1 382 ? -5.249 15.509 -13.242 1.00 6.58 697 ALA A CA 1
ATOM 3052 C C . ALA A 1 382 ? -4.277 16.294 -14.122 1.00 6.79 697 ALA A C 1
ATOM 3053 O O . ALA A 1 382 ? -3.406 15.701 -14.781 1.00 7.00 697 ALA A O 1
ATOM 3055 N N . SER A 1 383 ? -4.397 17.632 -14.176 1.00 6.03 698 SER A N 1
ATOM 3056 C CA . SER A 1 383 ? -3.602 18.463 -15.038 1.00 6.25 698 SER A CA 1
ATOM 3057 C C . SER A 1 383 ? -2.838 19.607 -14.390 1.00 6.62 698 SER A C 1
ATOM 3058 O O . SER A 1 383 ? -1.917 20.147 -15.040 1.00 7.03 698 SER A O 1
ATOM 3061 N N . GLU A 1 384 ? -3.198 20.018 -13.179 1.00 6.97 699 GLU A N 1
ATOM 3062 C CA . GLU A 1 384 ? -2.554 21.167 -12.544 1.00 8.02 699 GLU A CA 1
ATOM 3063 C C . GLU A 1 384 ? -2.746 21.054 -11.047 1.00 8.09 699 GLU A C 1
ATOM 3064 O O . GLU A 1 384 ? -3.647 20.362 -10.569 1.00 8.43 699 GLU A O 1
ATOM 3070 N N . THR A 1 385 ? -1.913 21.750 -10.295 1.00 7.43 700 THR A N 1
ATOM 3071 C CA . THR A 1 385 ? -2.024 21.738 -8.844 1.00 8.63 700 THR A CA 1
ATOM 3072 C C . THR A 1 385 ? -1.515 23.066 -8.243 1.00 7.95 700 THR A C 1
ATOM 3073 O O . THR A 1 385 ? -1.044 23.924 -8.976 1.00 8.24 700 THR A O 1
ATOM 3077 N N . TYR A 1 386 ? -1.648 23.196 -6.939 1.00 7.45 701 TYR A N 1
ATOM 3078 C CA . TYR A 1 386 ? -1.322 24.422 -6.195 1.00 7.34 701 TYR A CA 1
ATOM 3079 C C . TYR A 1 386 ? -0.368 24.072 -5.093 1.00 7.63 701 TYR A C 1
ATOM 3080 O O . TYR A 1 386 ? -0.428 22.935 -4.594 1.00 7.55 701 TYR A O 1
ATOM 3089 N N . PRO A 1 387 ? 0.509 24.991 -4.679 1.00 6.94 702 PRO A N 1
ATOM 3090 C CA . PRO A 1 387 ? 1.478 24.725 -3.637 1.00 7.22 702 PRO A CA 1
ATOM 3091 C C . PRO A 1 387 ? 0.915 24.050 -2.394 1.00 7.04 702 PRO A C 1
ATOM 3092 O O . PRO A 1 387 ? 1.563 23.199 -1.772 1.00 7.80 702 PRO A O 1
ATOM 3096 N N . GLU A 1 388 ? -0.282 24.439 -1.960 1.00 6.97 703 GLU A N 1
ATOM 3097 C CA . GLU A 1 388 ? -0.972 23.841 -0.810 1.00 7.30 703 GLU A CA 1
ATOM 3098 C C . GLU A 1 388 ? -1.148 22.316 -0.869 1.00 7.10 703 GLU A C 1
ATOM 3099 O O . GLU A 1 388 ? -1.182 21.653 0.173 1.00 8.03 703 GLU A O 1
ATOM 3105 N N . SER A 1 389 ? -1.273 21.756 -2.068 1.00 7.44 704 SER A N 1
ATOM 3106 C CA . SER A 1 389 ? -1.554 20.320 -2.188 1.00 7.73 704 SER A CA 1
ATOM 3107 C C . SER A 1 389 ? -0.425 19.463 -1.743 1.00 8.00 704 SER A C 1
ATOM 3108 O O . SER A 1 389 ? 0.728 19.721 -2.117 1.00 8.16 704 SER A O 1
ATOM 3111 N N . LYS A 1 390 ? -0.771 18.399 -1.038 1.00 8.39 705 LYS A N 1
ATOM 3112 C CA . LYS A 1 390 ? 0.189 17.375 -0.650 1.00 10.00 705 LYS A CA 1
ATOM 3113 C C . LYS A 1 390 ? 1.051 16.892 -1.812 1.00 9.73 705 LYS A C 1
ATOM 3114 O O . LYS A 1 390 ? 2.224 16.534 -1.640 1.00 10.10 705 LYS A O 1
ATOM 3120 N N . TYR A 1 391 ? 0.462 16.855 -2.996 1.00 8.62 706 TYR A N 1
ATOM 3121 C CA . TYR A 1 391 ? 1.132 16.305 -4.170 1.00 8.80 706 TYR A CA 1
ATOM 3122 C C . TYR A 1 391 ? 1.856 17.337 -5.024 1.00 9.36 706 TYR A C 1
ATOM 3123 O O . TYR A 1 391 ? 2.458 17.006 -6.049 1.00 10.33 706 TYR A O 1
ATOM 3132 N N . PHE A 1 392 ? 1.869 18.584 -4.581 1.00 8.97 707 PHE A N 1
ATOM 3133 C CA . PHE A 1 392 ? 2.747 19.565 -5.225 1.00 8.58 707 PHE A CA 1
ATOM 3134 C C . PHE A 1 392 ? 4.180 19.255 -4.837 1.00 8.97 707 PHE A C 1
ATOM 3135 O O . PHE A 1 392 ? 4.498 19.110 -3.656 1.00 9.99 707 PHE A O 1
ATOM 3143 N N . ASN A 1 393 ? 5.020 19.111 -5.852 1.00 9.20 708 ASN A N 1
ATOM 3144 C CA . ASN A 1 393 ? 6.431 18.774 -5.715 1.00 10.37 708 ASN A CA 1
ATOM 3145 C C . ASN A 1 393 ? 7.087 19.164 -7.006 1.00 10.18 708 ASN A C 1
ATOM 3146 O O . ASN A 1 393 ? 6.475 19.024 -8.086 1.00 10.12 708 ASN A O 1
ATOM 3151 N N . GLU A 1 394 ? 8.357 19.575 -6.971 1.00 10.06 709 GLU A N 1
ATOM 3152 C CA . GLU A 1 394 ? 9.001 19.977 -8.203 1.00 11.27 709 GLU A CA 1
ATOM 3153 C C . GLU A 1 394 ? 8.987 18.931 -9.311 1.00 10.29 709 GLU A C 1
ATOM 3154 O O . GLU A 1 394 ? 8.865 19.276 -10.481 1.00 10.71 709 GLU A O 1
ATOM 3160 N N . LYS A 1 395 ? 9.075 17.674 -8.906 1.00 10.45 710 LYS A N 1
ATOM 3161 C CA . LYS A 1 395 ? 9.227 16.589 -9.866 1.00 10.33 710 LYS A CA 1
ATOM 3162 C C . LYS A 1 395 ? 8.014 16.412 -10.763 1.00 9.68 710 LYS A C 1
ATOM 3163 O O . LYS A 1 395 ? 8.176 15.968 -11.896 1.00 10.21 710 LYS A O 1
ATOM 3169 N N . ILE A 1 396 ? 6.821 16.748 -10.249 1.00 8.67 711 ILE A N 1
ATOM 3170 C CA . ILE A 1 396 ? 5.598 16.544 -10.999 1.00 8.43 711 ILE A CA 1
ATOM 3171 C C . ILE A 1 396 ? 5.204 17.710 -11.901 1.00 8.28 711 ILE A C 1
ATOM 3172 O O . ILE A 1 396 ? 4.371 17.569 -12.769 1.00 8.58 711 ILE A O 1
ATOM 3177 N N . LEU A 1 397 ? 5.863 18.852 -11.713 1.00 8.38 712 LEU A N 1
ATOM 3178 C CA . LEU A 1 397 ? 5.464 20.050 -12.400 1.00 8.88 712 LEU A CA 1
ATOM 3179 C C . LEU A 1 397 ? 5.892 20.044 -13.825 1.00 9.05 712 LEU A C 1
ATOM 3180 O O . LEU A 1 397 ? 7.025 19.553 -14.149 1.00 8.93 712 LEU A O 1
ATOM 3185 N N . ARG A 1 398 ? 5.060 20.590 -14.699 1.00 9.25 713 ARG A N 1
ATOM 3186 C CA . ARG A 1 398 ? 5.372 20.703 -16.100 1.00 10.41 713 ARG A CA 1
ATOM 3187 C C . ARG A 1 398 ? 6.261 21.900 -16.360 1.00 11.44 713 ARG A C 1
ATOM 3188 O O . ARG A 1 398 ? 5.990 22.990 -15.886 1.00 11.11 713 ARG A O 1
ATOM 3196 N N . LYS A 1 399 ? 7.359 21.687 -17.087 1.00 13.53 714 LYS A N 1
ATOM 3197 C CA . LYS A 1 399 ? 8.249 22.764 -17.460 1.00 14.43 714 LYS A CA 1
ATOM 3198 C C . LYS A 1 399 ? 8.234 22.874 -18.974 1.00 16.02 714 LYS A C 1
ATOM 3199 O O . LYS A 1 399 ? 8.078 21.895 -19.696 1.00 17.70 714 LYS A O 1
ATOM 3205 N N . ASN A 1 400 ? 8.408 24.103 -19.445 1.00 16.14 715 ASN A N 1
ATOM 3206 C CA . ASN A 1 400 ? 8.560 24.417 -20.856 1.00 18.74 715 ASN A CA 1
ATOM 3207 C C . ASN A 1 400 ? 9.976 24.008 -21.317 1.00 20.78 715 ASN A C 1
ATOM 3208 O O . ASN A 1 400 ? 10.873 23.793 -20.498 1.00 20.27 715 ASN A O 1
ATOM 3213 N N . PRO A 1 401 ? 10.188 23.919 -22.645 1.00 24.37 716 PRO A N 1
ATOM 3214 C CA . PRO A 1 401 ? 11.530 23.554 -23.103 1.00 25.78 716 PRO A CA 1
ATOM 3215 C C . PRO A 1 401 ? 12.646 24.458 -22.573 1.00 24.35 716 PRO A C 1
ATOM 3216 O O . PRO A 1 401 ? 13.763 23.977 -22.318 1.00 28.63 716 PRO A O 1
ATOM 3220 N N . ASP A 1 402 ? 12.347 25.742 -22.365 1.00 24.03 717 ASP A N 1
ATOM 3221 C CA . ASP A 1 402 ? 13.299 26.697 -21.806 1.00 24.87 717 ASP A CA 1
ATOM 3222 C C . ASP A 1 402 ? 13.545 26.610 -20.292 1.00 24.07 717 ASP A C 1
ATOM 3223 O O . ASP A 1 402 ? 14.353 27.373 -19.741 1.00 27.29 717 ASP A O 1
ATOM 3228 N N . GLY A 1 403 ? 12.847 25.701 -19.596 1.00 21.56 718 GLY A N 1
ATOM 3229 C CA . GLY A 1 403 ? 13.072 25.538 -18.161 1.00 21.54 718 GLY A CA 1
ATOM 3230 C C . GLY A 1 403 ? 12.025 26.217 -17.275 1.00 18.86 718 GLY A C 1
ATOM 3231 O O . GLY A 1 403 ? 11.967 25.958 -16.066 1.00 20.00 718 GLY A O 1
ATOM 3232 N N . SER A 1 404 ? 11.255 27.109 -17.879 1.00 16.64 719 SER A N 1
ATOM 3233 C CA . SER A 1 404 ? 10.244 27.882 -17.147 1.00 15.55 719 SER A CA 1
ATOM 3234 C C . SER A 1 404 ? 9.100 26.926 -16.780 1.00 13.50 719 SER A C 1
ATOM 3235 O O . SER A 1 404 ? 8.842 25.917 -17.446 1.00 14.01 719 SER A O 1
ATOM 3238 N N . TYR A 1 405 ? 8.425 27.277 -15.701 1.00 13.23 720 TYR A N 1
ATOM 3239 C CA . TYR A 1 405 ? 7.166 26.579 -15.380 1.00 11.58 720 TYR A CA 1
ATOM 3240 C C . TYR A 1 405 ? 6.102 26.844 -16.378 1.00 11.12 720 TYR A C 1
ATOM 3241 O O . TYR A 1 405 ? 5.933 27.950 -16.887 1.00 11.78 720 TYR A O 1
ATOM 3250 N N . SER A 1 406 ? 5.314 25.801 -16.652 1.00 9.80 721 SER A N 1
ATOM 3251 C CA . SER A 1 406 ? 4.096 25.955 -17.390 1.00 10.05 721 SER A CA 1
ATOM 3252 C C . SER A 1 406 ? 3.013 26.305 -16.372 1.00 9.88 721 SER A C 1
ATOM 3253 O O . SER A 1 406 ? 2.447 25.415 -15.723 1.00 9.16 721 SER A O 1
ATOM 3256 N N . TYR A 1 407 ? 2.763 27.577 -16.191 1.00 8.18 722 TYR A N 1
ATOM 3257 C CA . TYR A 1 407 ? 1.786 28.010 -15.189 1.00 8.72 722 TYR A CA 1
ATOM 3258 C C . TYR A 1 407 ? 0.385 27.637 -15.630 1.00 8.76 722 TYR A C 1
ATOM 3259 O O . TYR A 1 407 ? 0.039 27.724 -16.800 1.00 9.44 722 TYR A O 1
ATOM 3268 N N . GLY A 1 408 ? -0.435 27.295 -14.626 1.00 9.29 723 GLY A N 1
ATOM 3269 C CA . GLY A 1 408 ? -1.797 26.876 -14.833 1.00 9.73 723 GLY A CA 1
ATOM 3270 C C . GLY A 1 408 ? -2.757 27.924 -14.337 1.00 9.91 723 GLY A C 1
ATOM 3271 O O . GLY A 1 408 ? -2.455 29.120 -14.387 1.00 9.89 723 GLY A O 1
ATOM 3272 N N . TRP A 1 409 ? -3.917 27.461 -13.847 1.00 9.77 724 TRP A N 1
ATOM 3273 C CA . TRP A 1 409 ? -4.973 28.357 -13.474 1.00 9.62 724 TRP A CA 1
ATOM 3274 C C . TRP A 1 409 ? -4.560 29.221 -12.274 1.00 10.58 724 TRP A C 1
ATOM 3275 O O . TRP A 1 409 ? -3.851 28.786 -11.365 1.00 10.66 724 TRP A O 1
ATOM 3286 N N . ASN A 1 410 ? -4.972 30.484 -12.281 1.00 10.21 725 ASN A N 1
ATOM 3287 C CA . ASN A 1 410 ? -4.826 31.422 -11.180 1.00 10.73 725 ASN A CA 1
ATOM 3288 C C . ASN A 1 410 ? -6.217 31.876 -10.782 1.00 10.35 725 ASN A C 1
ATOM 3289 O O . ASN A 1 410 ? -6.989 32.391 -11.586 1.00 10.94 725 ASN A O 1
ATOM 3294 N N . TRP A 1 411 ? -6.550 31.666 -9.526 1.00 9.30 726 TRP A N 1
ATOM 3295 C CA . TRP A 1 411 ? -7.864 32.180 -8.996 1.00 8.17 726 TRP A CA 1
ATOM 3296 C C . TRP A 1 411 ? -7.765 32.446 -7.506 1.00 9.42 726 TRP A C 1
ATOM 3297 O O . TRP A 1 411 ? -7.542 33.576 -7.056 1.00 9.45 726 TRP A O 1
ATOM 3308 N N . LEU A 1 412 ? -7.807 31.414 -6.675 1.00 8.59 727 LEU A N 1
ATOM 3309 C CA . LEU A 1 412 ? -7.529 31.586 -5.257 1.00 7.94 727 LEU A CA 1
ATOM 3310 C C . LEU A 1 412 ? -6.025 31.676 -4.962 1.00 7.46 727 LEU A C 1
ATOM 3311 O O . LEU A 1 412 ? -5.555 32.307 -4.009 1.00 7.70 727 LEU A O 1
ATOM 3316 N N . ASP A 1 413 ? -5.283 30.897 -5.742 1.00 7.11 728 ASP A N 1
ATOM 3317 C CA . ASP A 1 413 ? -3.816 30.823 -5.720 1.00 7.46 728 ASP A CA 1
ATOM 3318 C C . ASP A 1 413 ? -3.358 30.672 -7.180 1.00 7.21 728 ASP A C 1
ATOM 3319 O O . ASP A 1 413 ? -4.167 30.390 -8.072 1.00 8.18 728 ASP A O 1
ATOM 3324 N N . GLN A 1 414 ? -2.040 30.778 -7.397 1.00 8.03 729 GLN A N 1
ATOM 3325 C CA . GLN A 1 414 ? -1.479 30.527 -8.709 1.00 7.94 729 GLN A CA 1
ATOM 3326 C C . GLN A 1 414 ? -1.046 29.064 -8.812 1.00 8.01 729 GLN A C 1
ATOM 3327 O O . GLN A 1 414 ? -0.115 28.638 -8.086 1.00 8.95 729 GLN A O 1
ATOM 3333 N N . GLY A 1 415 ? -1.701 28.342 -9.707 1.00 7.62 730 GLY A N 1
ATOM 3334 C CA . GLY A 1 415 ? -1.399 26.923 -9.955 1.00 8.56 730 GLY A CA 1
ATOM 3335 C C . GLY A 1 415 ? -0.307 26.756 -11.000 1.00 7.95 730 GLY A C 1
ATOM 3336 O O . GLY A 1 415 ? 0.015 27.672 -11.757 1.00 7.61 730 GLY A O 1
ATOM 3337 N N . ILE A 1 416 ? 0.240 25.548 -11.045 1.00 7.85 731 ILE A N 1
ATOM 3338 C CA . ILE A 1 416 ? 1.242 25.143 -12.045 1.00 7.77 731 ILE A CA 1
ATOM 3339 C C . ILE A 1 416 ? 0.739 23.837 -12.682 1.00 7.67 731 ILE A C 1
ATOM 3340 O O . ILE A 1 416 ? 0.268 22.937 -11.967 1.00 7.57 731 ILE A O 1
ATOM 3345 N N . ASN A 1 417 ? 0.838 23.748 -13.984 1.00 7.65 732 ASN A N 1
ATOM 3346 C CA . ASN A 1 417 ? 0.451 22.543 -14.693 1.00 7.92 732 ASN A CA 1
ATOM 3347 C C . ASN A 1 417 ? 1.390 21.417 -14.265 1.00 7.63 732 ASN A C 1
ATOM 3348 O O . ASN A 1 417 ? 2.567 21.643 -13.935 1.00 7.87 732 ASN A O 1
ATOM 3353 N N . ILE A 1 418 ? 0.854 20.194 -14.290 1.00 7.82 733 ILE A N 1
ATOM 3354 C CA . ILE A 1 418 ? 1.628 19.000 -14.033 1.00 7.69 733 ILE A CA 1
ATOM 3355 C C . ILE A 1 418 ? 1.892 18.277 -15.333 1.00 7.58 733 ILE A C 1
ATOM 3356 O O . ILE A 1 418 ? 1.221 18.487 -16.349 1.00 7.93 733 ILE A O 1
ATOM 3361 N N . ASP A 1 419 ? 2.888 17.408 -15.290 1.00 7.41 734 ASP A N 1
ATOM 3362 C CA . ASP A 1 419 ? 3.225 16.572 -16.429 1.00 7.84 734 ASP A CA 1
ATOM 3363 C C . ASP A 1 419 ? 2.530 15.227 -16.230 1.00 7.69 734 ASP A C 1
ATOM 3364 O O . ASP A 1 419 ? 2.902 14.431 -15.380 1.00 7.11 734 ASP A O 1
ATOM 3369 N N . ALA A 1 420 ? 1.449 15.042 -16.990 1.00 7.15 735 ALA A N 1
ATOM 3370 C CA . ALA A 1 420 ? 0.561 13.889 -16.796 1.00 6.88 735 ALA A CA 1
ATOM 3371 C C . ALA A 1 420 ? 1.270 12.587 -17.108 1.00 6.78 735 ALA A C 1
ATOM 3372 O O . ALA A 1 420 ? 0.964 11.544 -16.493 1.00 7.15 735 ALA A O 1
ATOM 3374 N N . ALA A 1 421 ? 2.176 12.598 -18.066 1.00 7.21 736 ALA A N 1
ATOM 3375 C CA . ALA A 1 421 ? 2.934 11.374 -18.404 1.00 7.19 736 ALA A CA 1
ATOM 3376 C C . ALA A 1 421 ? 3.874 11.012 -17.252 1.00 7.50 736 ALA A C 1
ATOM 3377 O O . ALA A 1 421 ? 3.958 9.841 -16.811 1.00 7.77 736 ALA A O 1
ATOM 3379 N N . TYR A 1 422 ? 4.574 12.019 -16.692 1.00 6.98 737 TYR A N 1
ATOM 3380 C CA . TYR A 1 422 ? 5.365 11.770 -15.495 1.00 7.42 737 TYR A CA 1
ATOM 3381 C C . TYR A 1 422 ? 4.494 11.206 -14.381 1.00 7.10 737 TYR A C 1
ATOM 3382 O O . TYR A 1 422 ? 4.840 10.247 -13.682 1.00 7.52 737 TYR A O 1
ATOM 3391 N N . ASP A 1 423 ? 3.304 11.813 -14.200 1.00 7.26 738 ASP A N 1
ATOM 3392 C CA . ASP A 1 423 ? 2.396 11.417 -13.145 1.00 7.17 738 ASP A CA 1
ATOM 3393 C C . ASP A 1 423 ? 2.012 9.930 -13.239 1.00 6.87 738 ASP A C 1
ATOM 3394 O O . ASP A 1 423 ? 2.139 9.169 -12.274 1.00 6.91 738 ASP A O 1
ATOM 3399 N N . LEU A 1 424 ? 1.569 9.529 -14.432 1.00 7.28 739 LEU A N 1
ATOM 3400 C CA . LEU A 1 424 ? 1.225 8.134 -14.709 1.00 7.39 739 LEU A CA 1
ATOM 3401 C C . LEU A 1 424 ? 2.396 7.230 -14.353 1.00 7.48 739 LEU A C 1
ATOM 3402 O O . LEU A 1 424 ? 2.216 6.177 -13.750 1.00 7.22 739 LEU A O 1
ATOM 3407 N N . ALA A 1 425 ? 3.614 7.644 -14.727 1.00 6.99 740 ALA A N 1
ATOM 3408 C CA . ALA A 1 425 ? 4.824 6.826 -14.505 1.00 7.53 740 ALA A CA 1
ATOM 3409 C C . ALA A 1 425 ? 5.310 6.815 -13.075 1.00 8.49 740 ALA A C 1
ATOM 3410 O O . ALA A 1 425 ? 6.199 6.026 -12.751 1.00 9.27 740 ALA A O 1
ATOM 3412 N N . HIS A 1 426 ? 4.714 7.633 -12.213 1.00 7.84 741 HIS A N 1
ATOM 3413 C CA . HIS A 1 426 ? 5.136 7.831 -10.835 1.00 8.40 741 HIS A CA 1
ATOM 3414 C C . HIS A 1 426 ? 3.957 7.867 -9.903 1.00 8.47 741 HIS A C 1
ATOM 3415 O O . HIS A 1 426 ? 3.778 8.771 -9.094 1.00 9.37 741 HIS A O 1
ATOM 3422 N N . GLY A 1 427 ? 3.128 6.842 -9.976 1.00 8.29 742 GLY A N 1
ATOM 3423 C CA . GLY A 1 427 ? 2.181 6.550 -8.918 1.00 8.40 742 GLY A CA 1
ATOM 3424 C C . GLY A 1 427 ? 0.830 7.244 -8.916 1.00 7.41 742 GLY A C 1
ATOM 3425 O O . GLY A 1 427 ? 0.138 7.235 -7.890 1.00 8.43 742 GLY A O 1
ATOM 3426 N N . ARG A 1 428 ? 0.394 7.752 -10.063 1.00 7.13 743 ARG A N 1
ATOM 3427 C CA . ARG A 1 428 ? -0.954 8.343 -10.086 1.00 6.73 743 ARG A CA 1
ATOM 3428 C C . ARG A 1 428 ? -2.069 7.411 -9.579 1.00 6.89 743 ARG A C 1
ATOM 3429 O O . ARG A 1 428 ? -2.975 7.809 -8.870 1.00 7.23 743 ARG A O 1
ATOM 3437 N N . LEU A 1 429 ? -2.009 6.135 -9.962 1.00 6.87 744 LEU A N 1
ATOM 3438 C CA . LEU A 1 429 ? -3.028 5.179 -9.603 1.00 7.18 744 LEU A CA 1
ATOM 3439 C C . LEU A 1 429 ? -3.301 5.176 -8.104 1.00 7.25 744 LEU A C 1
ATOM 3440 O O . LEU A 1 429 ? -4.460 5.113 -7.691 1.00 6.67 744 LEU A O 1
ATOM 3445 N N . ALA A 1 430 ? -2.269 5.217 -7.280 1.00 7.26 745 ALA A N 1
ATOM 3446 C CA . ALA A 1 430 ? -2.444 5.147 -5.877 1.00 6.94 745 ALA A CA 1
ATOM 3447 C C . ALA A 1 430 ? -3.298 6.299 -5.300 1.00 7.01 745 ALA A C 1
ATOM 3448 O O . ALA A 1 430 ? -3.955 6.126 -4.265 1.00 7.51 745 ALA A O 1
ATOM 3450 N N . ARG A 1 431 ? -3.299 7.454 -5.972 1.00 6.50 746 ARG A N 1
ATOM 3451 C CA . ARG A 1 431 ? -4.124 8.537 -5.466 1.00 6.40 746 ARG A CA 1
ATOM 3452 C C . ARG A 1 431 ? -5.613 8.196 -5.572 1.00 5.97 746 ARG A C 1
ATOM 3453 O O . ARG A 1 431 ? -6.406 8.536 -4.693 1.00 6.30 746 ARG A O 1
ATOM 3461 N N . TRP A 1 432 ? -6.006 7.519 -6.664 1.00 6.21 747 TRP A N 1
ATOM 3462 C CA . TRP A 1 432 ? -7.390 7.041 -6.784 1.00 6.13 747 TRP A CA 1
ATOM 3463 C C . TRP A 1 432 ? -7.701 5.988 -5.739 1.00 6.09 747 TRP A C 1
ATOM 3464 O O . TRP A 1 432 ? -8.747 5.965 -5.115 1.00 6.81 747 TRP A O 1
ATOM 3475 N N . GLU A 1 433 ? -6.756 5.047 -5.569 1.00 6.89 748 GLU A N 1
ATOM 3476 C CA . GLU A 1 433 ? -6.911 3.985 -4.585 1.00 6.76 748 GLU A CA 1
ATOM 3477 C C . GLU A 1 433 ? -7.079 4.543 -3.174 1.00 6.63 748 GLU A C 1
ATOM 3478 O O . GLU A 1 433 ? -7.872 4.031 -2.383 1.00 6.60 748 GLU A O 1
ATOM 3484 N N . ASP A 1 434 ? -6.350 5.597 -2.842 1.00 6.61 749 ASP A N 1
ATOM 3485 C CA . ASP A 1 434 ? -6.464 6.208 -1.523 1.00 7.17 749 ASP A CA 1
ATOM 3486 C C . ASP A 1 434 ? -7.862 6.818 -1.297 1.00 6.48 749 ASP A C 1
ATOM 3487 O O . ASP A 1 434 ? -8.465 6.686 -0.253 1.00 6.53 749 ASP A O 1
ATOM 3492 N N . LEU A 1 435 ? -8.376 7.509 -2.336 1.00 6.52 750 LEU A N 1
ATOM 3493 C CA . LEU A 1 435 ? -9.755 7.987 -2.247 1.00 6.67 750 LEU A CA 1
ATOM 3494 C C . LEU A 1 435 ? -10.749 6.861 -2.030 1.00 6.45 750 LEU A C 1
ATOM 3495 O O . LEU A 1 435 ? -11.622 6.951 -1.194 1.00 6.08 750 LEU A O 1
ATOM 3500 N N . LYS A 1 436 ? -10.600 5.785 -2.804 1.00 6.29 751 LYS A N 1
ATOM 3501 C CA . LYS A 1 436 ? -11.521 4.677 -2.682 1.00 6.32 751 LYS A CA 1
ATOM 3502 C C . LYS A 1 436 ? -11.491 4.051 -1.306 1.00 5.89 751 LYS A C 1
ATOM 3503 O O . LYS A 1 436 ? -12.536 3.726 -0.753 1.00 6.31 751 LYS A O 1
ATOM 3509 N N . LYS A 1 437 ? -10.298 3.897 -0.754 1.00 6.38 752 LYS A N 1
ATOM 3510 C CA . LYS A 1 437 ? -10.147 3.359 0.606 1.00 7.38 752 LYS A CA 1
ATOM 3511 C C . LYS A 1 437 ? -10.850 4.217 1.628 1.00 7.92 752 LYS A C 1
ATOM 3512 O O . LYS A 1 437 ? -11.547 3.709 2.510 1.00 9.13 752 LYS A O 1
ATOM 3518 N N . LYS A 1 438 ? -10.692 5.536 1.515 1.00 6.96 753 LYS A N 1
ATOM 3519 C CA . LYS A 1 438 ? -11.271 6.449 2.496 1.00 8.03 753 LYS A CA 1
ATOM 3520 C C . LYS A 1 438 ? -12.781 6.589 2.354 1.00 7.48 753 LYS A C 1
ATOM 3521 O O . LYS A 1 438 ? -13.502 6.582 3.350 1.00 7.88 753 LYS A O 1
ATOM 3527 N N . LEU A 1 439 ? -13.245 6.702 1.119 1.00 7.30 754 LEU A N 1
ATOM 3528 C CA . LEU A 1 439 ? -14.667 6.991 0.865 1.00 7.60 754 LEU A CA 1
ATOM 3529 C C . LEU A 1 439 ? -15.575 5.754 0.895 1.00 7.84 754 LEU A C 1
ATOM 3530 O O . LEU A 1 439 ? -16.712 5.832 1.296 1.00 8.96 754 LEU A O 1
ATOM 3535 N N . GLY A 1 440 ? -15.055 4.625 0.448 1.00 7.41 755 GLY A N 1
ATOM 3536 C CA . GLY A 1 440 ? -15.855 3.431 0.330 1.00 7.81 755 GLY A CA 1
ATOM 3537 C C . GLY A 1 440 ? -16.652 3.350 -0.929 1.00 7.83 755 GLY A C 1
ATOM 3538 O O . GLY A 1 440 ? -16.326 3.996 -1.940 1.00 8.02 755 GLY A O 1
ATOM 3539 N N . ASP A 1 441 ? -17.725 2.586 -0.886 1.00 7.59 756 ASP A N 1
ATOM 3540 C CA . ASP A 1 441 ? -18.491 2.249 -2.052 1.00 7.91 756 ASP A CA 1
ATOM 3541 C C . ASP A 1 441 ? -19.601 3.278 -2.301 1.00 7.76 756 ASP A C 1
ATOM 3542 O O . ASP A 1 441 ? -19.997 4.060 -1.423 1.00 8.90 756 ASP A O 1
ATOM 3547 N N . GLY A 1 442 ? -20.150 3.216 -3.493 1.00 8.07 757 GLY A N 1
ATOM 3548 C CA . GLY A 1 442 ? -21.393 3.893 -3.810 1.00 7.78 757 GLY A CA 1
ATOM 3549 C C . GLY A 1 442 ? -21.277 5.186 -4.568 1.00 7.35 757 GLY A C 1
ATOM 3550 O O . GLY A 1 442 ? -22.285 5.674 -5.067 1.00 7.80 757 GLY A O 1
ATOM 3551 N N . LEU A 1 443 ? -20.072 5.754 -4.645 1.00 6.82 758 LEU A N 1
ATOM 3552 C CA . LEU A 1 443 ? -19.878 6.917 -5.524 1.00 6.69 758 LEU A CA 1
ATOM 3553 C C . LEU A 1 443 ? -20.138 6.470 -6.945 1.00 6.64 758 LEU A C 1
ATOM 3554 O O . LEU A 1 443 ? -19.648 5.400 -7.367 1.00 7.44 758 LEU A O 1
ATOM 3559 N N . ASP A 1 444 ? -20.821 7.301 -7.742 1.00 6.43 759 ASP A N 1
ATOM 3560 C CA . ASP A 1 444 ? -21.102 6.947 -9.108 1.00 6.62 759 ASP A CA 1
ATOM 3561 C C . ASP A 1 444 ? -19.974 7.378 -10.037 1.00 6.82 759 ASP A C 1
ATOM 3562 O O . ASP A 1 444 ? -19.263 6.524 -10.606 1.00 7.50 759 ASP A O 1
ATOM 3567 N N . PHE A 1 445 ? -19.705 8.669 -10.190 1.00 6.25 760 PHE A N 1
ATOM 3568 C CA . PHE A 1 445 ? -18.852 9.144 -11.294 1.00 6.16 760 PHE A CA 1
ATOM 3569 C C . PHE A 1 445 ? -17.729 10.035 -10.835 1.00 6.07 760 PHE A C 1
ATOM 3570 O O . PHE A 1 445 ? -17.852 10.778 -9.845 1.00 6.11 760 PHE A O 1
ATOM 3578 N N . ILE A 1 446 ? -16.664 10.001 -11.594 1.00 6.04 761 ILE A N 1
ATOM 3579 C CA . ILE A 1 446 ? -15.562 10.944 -11.495 1.00 6.12 761 ILE A CA 1
ATOM 3580 C C . ILE A 1 446 ? -15.593 11.784 -12.743 1.00 6.32 761 ILE A C 1
ATOM 3581 O O . ILE A 1 446 ? -15.470 11.279 -13.861 1.00 6.84 761 ILE A O 1
ATOM 3586 N N . TYR A 1 447 ? -15.740 13.086 -12.566 1.00 6.01 762 TYR A N 1
ATOM 3587 C CA . TYR A 1 447 ? -15.635 14.077 -13.639 1.00 6.01 762 TYR A CA 1
ATOM 3588 C C . TYR A 1 447 ? -14.241 14.686 -13.574 1.00 5.72 762 TYR A C 1
ATOM 3589 O O . TYR A 1 447 ? -13.872 15.293 -12.558 1.00 5.76 762 TYR A O 1
ATOM 3598 N N . VAL A 1 448 ? -13.452 14.474 -14.617 1.00 5.58 763 VAL A N 1
ATOM 3599 C CA . VAL A 1 448 ? -12.079 14.996 -14.705 1.00 5.87 763 VAL A CA 1
ATOM 3600 C C . VAL A 1 448 ? -12.132 16.280 -15.526 1.00 5.93 763 VAL A C 1
ATOM 3601 O O . VAL A 1 448 ? -12.357 16.288 -16.735 1.00 6.81 763 VAL A O 1
ATOM 3605 N N . ASP A 1 449 ? -11.987 17.396 -14.827 1.00 5.92 764 ASP A N 1
ATOM 3606 C CA . ASP A 1 449 ? -11.971 18.708 -15.450 1.00 6.29 764 ASP A CA 1
ATOM 3607 C C . ASP A 1 449 ? -10.705 18.892 -16.260 1.00 6.39 764 ASP A C 1
ATOM 3608 O O . ASP A 1 449 ? -9.683 18.300 -15.927 1.00 6.28 764 ASP A O 1
ATOM 3613 N N . VAL A 1 450 ? -10.756 19.755 -17.277 1.00 6.85 765 VAL A N 1
ATOM 3614 C CA . VAL A 1 450 ? -9.571 20.260 -18.038 1.00 7.62 765 VAL A CA 1
ATOM 3615 C C . VAL A 1 450 ? -9.001 19.242 -19.038 1.00 7.50 765 VAL A C 1
ATOM 3616 O O . VAL A 1 450 ? -8.706 19.592 -20.187 1.00 7.02 765 VAL A O 1
ATOM 3620 N N . TRP A 1 451 ? -8.839 18.007 -18.593 1.00 6.69 766 TRP A N 1
ATOM 3621 C CA . TRP A 1 451 ? -8.192 16.943 -19.353 1.00 6.63 766 TRP A CA 1
ATOM 3622 C C . TRP A 1 451 ? -8.723 16.907 -20.762 1.00 7.43 766 TRP A C 1
ATOM 3623 O O . TRP A 1 451 ? -9.928 16.859 -20.984 1.00 7.24 766 TRP A O 1
ATOM 3634 N N . GLY A 1 452 ? -7.814 16.914 -21.726 1.00 7.98 767 GLY A N 1
ATOM 3635 C CA . GLY A 1 452 ? -8.144 16.927 -23.136 1.00 9.04 767 GLY A CA 1
ATOM 3636 C C . GLY A 1 452 ? -7.781 18.221 -23.785 1.00 10.68 767 GLY A C 1
ATOM 3637 O O . GLY A 1 452 ? -7.861 18.319 -25.022 1.00 14.07 767 GLY A O 1
ATOM 3638 N N . ASN A 1 453 ? -7.345 19.220 -23.017 1.00 10.21 768 ASN A N 1
ATOM 3639 C CA . ASN A 1 453 ? -6.857 20.471 -23.574 1.00 10.98 768 ASN A CA 1
ATOM 3640 C C . ASN A 1 453 ? -5.360 20.625 -23.678 1.00 11.53 768 ASN A C 1
ATOM 3641 O O . ASN A 1 453 ? -4.844 21.702 -24.055 1.00 14.24 768 ASN A O 1
ATOM 3646 N N . GLY A 1 454 ? -4.627 19.565 -23.310 1.00 10.87 769 GLY A N 1
ATOM 3647 C CA . GLY A 1 454 ? -3.163 19.619 -23.388 1.00 11.29 769 GLY A CA 1
ATOM 3648 C C . GLY A 1 454 ? -2.353 20.348 -22.338 1.00 11.41 769 GLY A C 1
ATOM 3649 O O . GLY A 1 454 ? -1.113 20.368 -22.418 1.00 11.43 769 GLY A O 1
ATOM 3650 N N . GLN A 1 455 ? -2.994 20.931 -21.317 1.00 11.52 770 GLN A N 1
ATOM 3651 C CA . GLN A 1 455 ? -2.279 21.628 -20.254 1.00 12.20 770 GLN A CA 1
ATOM 3652 C C . GLN A 1 455 ? -1.240 20.755 -19.607 1.00 10.63 770 GLN A C 1
ATOM 3653 O O . GLN A 1 455 ? -0.167 21.238 -19.247 1.00 11.40 770 GLN A O 1
ATOM 3659 N N . SER A 1 456 ? -1.544 19.476 -19.442 1.00 9.79 771 SER A N 1
ATOM 3660 C CA . SER A 1 456 ? -0.652 18.530 -18.783 1.00 9.22 771 SER A CA 1
ATOM 3661 C C . SER A 1 456 ? 0.106 17.653 -19.762 1.00 9.14 771 SER A C 1
ATOM 3662 O O . SER A 1 456 ? 0.652 16.638 -19.360 1.00 9.41 771 SER A O 1
ATOM 3665 N N . GLY A 1 457 ? 0.176 18.107 -21.023 1.00 9.07 772 GLY A N 1
ATOM 3666 C CA . GLY A 1 457 ? 0.812 17.358 -22.087 1.00 9.14 772 GLY A CA 1
ATOM 3667 C C . GLY A 1 457 ? -0.168 16.474 -22.828 1.00 9.90 772 GLY A C 1
ATOM 3668 O O . GLY A 1 457 ? -1.279 16.864 -23.120 1.00 11.93 772 GLY A O 1
ATOM 3669 N N . ASP A 1 458 ? 0.235 15.261 -23.117 1.00 9.88 773 ASP A N 1
ATOM 3670 C CA . ASP A 1 458 ? -0.577 14.360 -23.894 1.00 9.82 773 ASP A CA 1
ATOM 3671 C C . ASP A 1 458 ? -1.833 13.932 -23.099 1.00 8.46 773 ASP A C 1
ATOM 3672 O O . ASP A 1 458 ? -1.743 13.299 -22.035 1.00 8.68 773 ASP A O 1
ATOM 3677 N N . ASN A 1 459 ? -2.983 14.284 -23.656 1.00 8.06 774 ASN A N 1
ATOM 3678 C CA . ASN A 1 459 ? -4.280 13.931 -23.095 1.00 7.74 774 ASN A CA 1
ATOM 3679 C C . ASN A 1 459 ? -5.113 13.281 -24.201 1.00 7.73 774 ASN A C 1
ATOM 3680 O O . ASN A 1 459 ? -6.351 13.360 -24.191 1.00 8.54 774 ASN A O 1
ATOM 3685 N N . GLY A 1 460 ? -4.459 12.617 -25.157 1.00 7.96 775 GLY A N 1
ATOM 3686 C CA . GLY A 1 460 ? -5.137 12.003 -26.247 1.00 7.56 775 GLY A CA 1
ATOM 3687 C C . GLY A 1 460 ? -5.795 10.646 -25.972 1.00 7.23 775 GLY A C 1
ATOM 3688 O O . GLY A 1 460 ? -6.071 10.278 -24.826 1.00 7.30 775 GLY A O 1
ATOM 3689 N N . ALA A 1 461 ? -6.104 9.916 -27.037 1.00 7.44 776 ALA A N 1
ATOM 3690 C CA . ALA A 1 461 ? -6.866 8.691 -26.897 1.00 6.82 776 ALA A CA 1
ATOM 3691 C C . ALA A 1 461 ? -6.213 7.686 -25.946 1.00 6.53 776 ALA A C 1
ATOM 3692 O O . ALA A 1 461 ? -6.848 7.164 -25.032 1.00 6.28 776 ALA A O 1
ATOM 3694 N N . TRP A 1 462 ? -4.944 7.364 -26.198 1.00 6.91 777 TRP A N 1
ATOM 3695 C CA . TRP A 1 462 ? -4.261 6.385 -25.379 1.00 6.56 777 TRP A CA 1
ATOM 3696 C C . TRP A 1 462 ? -4.208 6.828 -23.922 1.00 6.37 777 TRP A C 1
ATOM 3697 O O . TRP A 1 462 ? -4.548 6.067 -23.028 1.00 6.89 777 TRP A O 1
ATOM 3708 N N . ALA A 1 463 ? -3.780 8.072 -23.676 1.00 6.37 778 ALA A N 1
ATOM 3709 C CA . ALA A 1 463 ? -3.596 8.549 -22.316 1.00 6.03 778 ALA A CA 1
ATOM 3710 C C . ALA A 1 463 ? -4.934 8.645 -21.588 1.00 6.00 778 ALA A C 1
ATOM 3711 O O . ALA A 1 463 ? -5.024 8.427 -20.392 1.00 5.86 778 ALA A O 1
ATOM 3713 N N . THR A 1 464 ? -5.983 8.987 -22.341 1.00 5.86 779 THR A N 1
ATOM 3714 C CA . THR A 1 464 ? -7.335 9.069 -21.761 1.00 5.75 779 THR A CA 1
ATOM 3715 C C . THR A 1 464 ? -7.867 7.695 -21.371 1.00 5.61 779 THR A C 1
ATOM 3716 O O . THR A 1 464 ? -8.504 7.519 -20.349 1.00 5.88 779 THR A O 1
ATOM 3720 N N . HIS A 1 465 ? -7.591 6.699 -22.221 1.00 5.81 780 HIS A N 1
ATOM 3721 C CA . HIS A 1 465 ? -8.012 5.337 -21.902 1.00 5.96 780 HIS A CA 1
ATOM 3722 C C . HIS A 1 465 ? -7.335 4.823 -20.635 1.00 5.66 780 HIS A C 1
ATOM 3723 O O . HIS A 1 465 ? -7.972 4.193 -19.791 1.00 6.08 780 HIS A O 1
ATOM 3730 N N . VAL A 1 466 ? -6.047 5.137 -20.486 1.00 5.83 781 VAL A N 1
ATOM 3731 C CA . VAL A 1 466 ? -5.328 4.738 -19.279 1.00 6.01 781 VAL A CA 1
ATOM 3732 C C . VAL A 1 466 ? -5.930 5.397 -18.035 1.00 5.83 781 VAL A C 1
ATOM 3733 O O . VAL A 1 466 ? -6.223 4.762 -17.046 1.00 6.41 781 VAL A O 1
ATOM 3737 N N . LEU A 1 467 ? -6.195 6.707 -18.120 1.00 6.03 782 LEU A N 1
ATOM 3738 C CA . LEU A 1 467 ? -6.816 7.424 -17.011 1.00 6.12 782 LEU A CA 1
ATOM 3739 C C . LEU A 1 467 ? -8.175 6.888 -16.632 1.00 6.20 782 LEU A C 1
ATOM 3740 O O . LEU A 1 467 ? -8.479 6.654 -15.463 1.00 6.32 782 LEU A O 1
ATOM 3745 N N . ALA A 1 468 ? -8.994 6.659 -17.653 1.00 6.04 783 ALA A N 1
ATOM 3746 C CA . ALA A 1 468 ? -10.334 6.116 -17.455 1.00 6.30 783 ALA A CA 1
ATOM 3747 C C . ALA A 1 468 ? -10.261 4.735 -16.815 1.00 6.23 783 ALA A C 1
ATOM 3748 O O . ALA A 1 468 ? -11.070 4.403 -15.967 1.00 6.92 783 ALA A O 1
ATOM 3750 N N . LYS A 1 469 ? -9.307 3.916 -17.242 1.00 6.73 784 LYS A N 1
ATOM 3751 C CA . LYS A 1 469 ? -9.172 2.567 -16.663 1.00 7.39 784 LYS A CA 1
ATOM 3752 C C . LYS A 1 469 ? -8.846 2.636 -15.176 1.00 7.20 784 LYS A C 1
ATOM 3753 O O . LYS A 1 469 ? -9.324 1.859 -14.376 1.00 7.03 784 LYS A O 1
ATOM 3759 N N . GLU A 1 470 ? -7.995 3.584 -14.777 1.00 6.38 785 GLU A N 1
ATOM 3760 C CA . GLU A 1 470 ? -7.662 3.731 -13.352 1.00 6.58 785 GLU A CA 1
ATOM 3761 C C . GLU A 1 470 ? -8.907 4.051 -12.531 1.00 6.75 785 GLU A C 1
ATOM 3762 O O . GLU A 1 470 ? -9.155 3.508 -11.443 1.00 6.91 785 GLU A O 1
ATOM 3768 N N . ILE A 1 471 ? -9.708 4.984 -13.057 1.00 6.25 786 ILE A N 1
ATOM 3769 C CA . ILE A 1 471 ? -10.947 5.415 -12.398 1.00 6.09 786 ILE A CA 1
ATOM 3770 C C . ILE A 1 471 ? -11.974 4.254 -12.364 1.00 6.14 786 ILE A C 1
ATOM 3771 O O . ILE A 1 471 ? -12.596 3.963 -11.323 1.00 6.01 786 ILE A O 1
ATOM 3776 N N . ASN A 1 472 ? -12.173 3.621 -13.543 1.00 6.34 787 ASN A N 1
ATOM 3777 C CA . ASN A 1 472 ? -13.128 2.534 -13.654 1.00 6.20 787 ASN A CA 1
ATOM 3778 C C . ASN A 1 472 ? -12.744 1.388 -12.713 1.00 6.58 787 ASN A C 1
ATOM 3779 O O . ASN A 1 472 ? -13.649 0.762 -12.139 1.00 6.66 787 ASN A O 1
ATOM 3784 N N . LYS A 1 473 ? -11.458 1.155 -12.513 1.00 6.83 788 LYS A N 1
ATOM 3785 C CA . LYS A 1 473 ? -11.045 0.035 -11.632 1.00 7.83 788 LYS A CA 1
ATOM 3786 C C . LYS A 1 473 ? -11.492 0.204 -10.199 1.00 7.68 788 LYS A C 1
ATOM 3787 O O . LYS A 1 473 ? -11.626 -0.774 -9.452 1.00 9.06 788 LYS A O 1
ATOM 3793 N N . GLN A 1 474 ? -11.673 1.445 -9.764 1.00 6.93 789 GLN A N 1
ATOM 3794 C CA . GLN A 1 474 ? -12.149 1.731 -8.434 1.00 6.91 789 GLN A CA 1
ATOM 3795 C C . GLN A 1 474 ? -13.666 1.515 -8.287 1.00 7.17 789 GLN A C 1
ATOM 3796 O O . GLN A 1 474 ? -14.249 1.678 -7.201 1.00 8.27 789 GLN A O 1
ATOM 3802 N N . GLY A 1 475 ? -14.339 1.267 -9.409 1.00 6.84 790 GLY A N 1
ATOM 3803 C CA . GLY A 1 475 ? -15.785 1.156 -9.492 1.00 7.30 790 GLY A CA 1
ATOM 3804 C C . GLY A 1 475 ? -16.544 2.374 -9.932 1.00 7.41 790 GLY A C 1
ATOM 3805 O O . GLY A 1 475 ? -17.761 2.456 -9.734 1.00 9.45 790 GLY A O 1
ATOM 3806 N N . TRP A 1 476 ? -15.827 3.339 -10.496 1.00 6.23 791 TRP A N 1
ATOM 3807 C CA . TRP A 1 476 ? -16.389 4.643 -10.840 1.00 5.93 791 TRP A CA 1
ATOM 3808 C C . TRP A 1 476 ? -16.561 4.800 -12.329 1.00 5.73 791 TRP A C 1
ATOM 3809 O O . TRP A 1 476 ? -15.749 4.350 -13.152 1.00 6.29 791 TRP A O 1
ATOM 3820 N N . ARG A 1 477 ? -17.602 5.508 -12.696 1.00 5.81 792 ARG A N 1
ATOM 3821 C CA . ARG A 1 477 ? -17.967 5.861 -14.062 1.00 6.13 792 ARG A CA 1
ATOM 3822 C C . ARG A 1 477 ? -17.193 7.091 -14.495 1.00 6.47 792 ARG A C 1
ATOM 3823 O O . ARG A 1 477 ? -17.015 8.023 -13.707 1.00 7.38 792 ARG A O 1
ATOM 3831 N N . PHE A 1 478 ? -16.759 7.151 -15.742 1.00 6.07 793 PHE A N 1
ATOM 3832 C CA . PHE A 1 478 ? -15.968 8.267 -16.263 1.00 5.98 793 PHE A CA 1
ATOM 3833 C C . PHE A 1 478 ? -16.778 9.375 -16.967 1.00 6.04 793 PHE A C 1
ATOM 3834 O O . PHE A 1 478 ? -17.733 9.070 -17.700 1.00 6.46 793 PHE A O 1
ATOM 3842 N N . ALA A 1 479 ? -16.401 10.629 -16.686 1.00 5.85 794 ALA A N 1
ATOM 3843 C CA . ALA A 1 479 ? -17.035 11.817 -17.244 1.00 5.90 794 ALA A CA 1
ATOM 3844 C C . ALA A 1 479 ? -15.956 12.844 -17.497 1.00 6.16 794 ALA A C 1
ATOM 3845 O O . ALA A 1 479 ? -14.970 12.919 -16.734 1.00 6.27 794 ALA A O 1
ATOM 3847 N N . ILE A 1 480 ? -16.101 13.668 -18.521 1.00 6.31 795 ILE A N 1
ATOM 3848 C CA . ILE A 1 480 ? -15.073 14.651 -18.905 1.00 6.86 795 ILE A CA 1
ATOM 3849 C C . ILE A 1 480 ? -15.750 15.932 -19.394 1.00 6.31 795 ILE A C 1
ATOM 3850 O O . ILE A 1 480 ? -16.980 16.042 -19.464 1.00 6.43 795 ILE A O 1
ATOM 3855 N N . GLU A 1 481 ? -14.927 16.939 -19.684 1.00 6.51 796 GLU A N 1
ATOM 3856 C CA . GLU A 1 481 ? -15.417 18.269 -19.973 1.00 6.78 796 GLU A CA 1
ATOM 3857 C C . GLU A 1 481 ? -15.832 18.414 -21.422 1.00 7.27 796 GLU A C 1
ATOM 3858 O O . GLU A 1 481 ? -16.913 18.961 -21.697 1.00 8.15 796 GLU A O 1
ATOM 3864 N N . TRP A 1 482 ? -14.965 18.058 -22.354 1.00 7.14 797 TRP A N 1
ATOM 3865 C CA . TRP A 1 482 ? -15.059 18.466 -23.752 1.00 7.30 797 TRP A CA 1
ATOM 3866 C C . TRP A 1 482 ? -15.915 17.520 -24.564 1.00 7.57 797 TRP A C 1
ATOM 3867 O O . TRP A 1 482 ? -15.941 16.300 -24.347 1.00 7.50 797 TRP A O 1
ATOM 3878 N N . GLY A 1 483 ? -16.583 18.075 -25.570 1.00 7.51 798 GLY A N 1
ATOM 3879 C CA . GLY A 1 483 ? -17.356 17.288 -26.531 1.00 7.45 798 GLY A CA 1
ATOM 3880 C C . GLY A 1 483 ? -16.511 16.240 -27.218 1.00 7.76 798 GLY A C 1
ATOM 3881 O O . GLY A 1 483 ? -16.977 15.145 -27.514 1.00 8.48 798 GLY A O 1
ATOM 3882 N N . HIS A 1 484 ? -15.256 16.556 -27.466 1.00 7.84 799 HIS A N 1
ATOM 3883 C CA . HIS A 1 484 ? -14.311 15.613 -28.132 1.00 8.81 799 HIS A CA 1
ATOM 3884 C C . HIS A 1 484 ? -13.586 14.695 -27.204 1.00 8.93 799 HIS A C 1
ATOM 3885 O O . HIS A 1 484 ? -12.788 13.864 -27.703 1.00 10.92 799 HIS A O 1
ATOM 3892 N N . GLY A 1 485 ? -13.731 14.845 -25.889 1.00 7.58 800 GLY A N 1
ATOM 3893 C CA . GLY A 1 485 ? -12.966 14.055 -24.951 1.00 7.80 800 GLY A CA 1
ATOM 3894 C C . GLY A 1 485 ? -13.485 12.669 -24.709 1.00 7.91 800 GLY A C 1
ATOM 3895 O O . GLY A 1 485 ? -14.651 12.384 -24.830 1.00 8.02 800 GLY A O 1
ATOM 3896 N N . GLY A 1 486 ? -12.590 11.767 -24.309 1.00 6.99 801 GLY A N 1
ATOM 3897 C CA . GLY A 1 486 ? -13.015 10.465 -23.807 1.00 6.54 801 GLY A CA 1
ATOM 3898 C C . GLY A 1 486 ? -14.016 9.723 -24.661 1.00 6.24 801 GLY A C 1
ATOM 3899 O O . GLY A 1 486 ? -14.982 9.157 -24.136 1.00 6.77 801 GLY A O 1
ATOM 3900 N N . GLU A 1 487 ? -13.834 9.649 -25.969 1.00 5.91 802 GLU A N 1
ATOM 3901 C CA . GLU A 1 487 ? -14.885 9.039 -26.807 1.00 6.18 802 GLU A CA 1
ATOM 3902 C C . GLU A 1 487 ? -15.051 7.563 -26.444 1.00 6.41 802 GLU A C 1
ATOM 3903 O O . GLU A 1 487 ? -16.161 7.052 -26.512 1.00 6.62 802 GLU A O 1
ATOM 3909 N N . TYR A 1 488 ? -13.962 6.907 -26.074 1.00 6.12 803 TYR A N 1
ATOM 3910 C CA . TYR A 1 488 ? -14.023 5.466 -25.783 1.00 6.01 803 TYR A CA 1
ATOM 3911 C C . TYR A 1 488 ? -14.725 5.156 -24.461 1.00 5.91 803 TYR A C 1
ATOM 3912 O O . TYR A 1 488 ? -15.556 4.248 -24.369 1.00 6.40 803 TYR A O 1
ATOM 3921 N N . ASP A 1 489 ? -14.354 5.882 -23.389 1.00 5.93 804 ASP A N 1
ATOM 3922 C CA . ASP A 1 489 ? -14.782 5.541 -22.030 1.00 6.17 804 ASP A CA 1
ATOM 3923 C C . ASP A 1 489 ? -15.757 6.477 -21.358 1.00 5.90 804 ASP A C 1
ATOM 3924 O O . ASP A 1 489 ? -16.307 6.119 -20.340 1.00 6.17 804 ASP A O 1
ATOM 3929 N N . SER A 1 490 ? -15.974 7.676 -21.883 1.00 5.86 805 SER A N 1
ATOM 3930 C CA . SER A 1 490 ? -16.863 8.628 -21.181 1.00 5.96 805 SER A CA 1
ATOM 3931 C C . SER A 1 490 ? -18.331 8.315 -21.362 1.00 6.18 805 SER A C 1
ATOM 3932 O O . SER A 1 490 ? -18.799 7.744 -22.366 1.00 6.67 805 SER A O 1
ATOM 3935 N N . THR A 1 491 ? -19.084 8.687 -20.336 1.00 5.93 806 THR A N 1
ATOM 3936 C CA . THR A 1 491 ? -20.526 8.582 -20.327 1.00 5.94 806 THR A CA 1
ATOM 3937 C C . THR A 1 491 ? -21.223 9.936 -20.247 1.00 5.71 806 THR A C 1
ATOM 3938 O O . THR A 1 491 ? -22.441 10.006 -20.246 1.00 5.96 806 THR A O 1
ATOM 3942 N N . PHE A 1 492 ? -20.441 11.007 -20.136 1.00 6.00 807 PHE A N 1
ATOM 3943 C CA . PHE A 1 492 ? -20.974 12.363 -19.900 1.00 5.98 807 PHE A CA 1
ATOM 3944 C C . PHE A 1 492 ? -19.913 13.337 -20.299 1.00 5.91 807 PHE A C 1
ATOM 3945 O O . PHE A 1 492 ? -18.766 13.231 -19.881 1.00 6.08 807 PHE A O 1
ATOM 3953 N N . HIS A 1 493 ? -20.319 14.360 -21.023 1.00 5.74 808 HIS A N 1
ATOM 3954 C CA . HIS A 1 493 ? -19.438 15.428 -21.480 1.00 6.02 808 HIS A CA 1
ATOM 3955 C C . HIS A 1 493 ? -20.063 16.725 -21.111 1.00 6.20 808 HIS A C 1
ATOM 3956 O O . HIS A 1 493 ? -21.134 17.063 -21.615 1.00 6.51 808 HIS A O 1
ATOM 3963 N N . HIS A 1 494 ? -19.414 17.489 -20.251 1.00 6.29 809 HIS A N 1
ATOM 3964 C CA . HIS A 1 494 ? -20.073 18.688 -19.743 1.00 6.22 809 HIS A CA 1
ATOM 3965 C C . HIS A 1 494 ? -20.443 19.675 -20.852 1.00 6.47 809 HIS A C 1
ATOM 3966 O O . HIS A 1 494 ? -21.557 20.262 -20.826 1.00 6.57 809 HIS A O 1
ATOM 3973 N N . TRP A 1 495 ? -19.558 19.892 -21.806 1.00 6.31 810 TRP A N 1
ATOM 3974 C CA . TRP A 1 495 ? -19.812 20.832 -22.888 1.00 7.14 810 TRP A CA 1
ATOM 3975 C C . TRP A 1 495 ? -20.719 20.282 -23.976 1.00 6.81 810 TRP A C 1
ATOM 3976 O O . TRP A 1 495 ? -21.093 21.028 -24.870 1.00 8.68 810 TRP A O 1
ATOM 3987 N N . ALA A 1 496 ? -21.115 19.028 -23.923 1.00 6.31 811 ALA A N 1
ATOM 3988 C CA . ALA A 1 496 ? -22.268 18.527 -24.686 1.00 6.95 811 ALA A CA 1
ATOM 3989 C C . ALA A 1 496 ? -23.570 18.802 -23.928 1.00 6.93 811 ALA A C 1
ATOM 3990 O O . ALA A 1 496 ? -24.575 19.213 -24.521 1.00 6.84 811 ALA A O 1
ATOM 3992 N N . ALA A 1 497 ? -23.587 18.560 -22.636 1.00 7.34 812 ALA A N 1
ATOM 3993 C CA . ALA A 1 497 ? -24.804 18.592 -21.808 1.00 7.77 812 ALA A CA 1
ATOM 3994 C C . ALA A 1 497 ? -25.207 19.963 -21.390 1.00 8.63 812 ALA A C 1
ATOM 3995 O O . ALA A 1 497 ? -26.443 20.209 -21.250 1.00 10.35 812 ALA A O 1
ATOM 3997 N N . ASP A 1 498 ? -24.274 20.880 -21.156 1.00 8.37 813 ASP A N 1
ATOM 3998 C CA . ASP A 1 498 ? -24.622 22.309 -20.932 1.00 8.75 813 ASP A CA 1
ATOM 3999 C C . ASP A 1 498 ? -24.554 22.959 -22.267 1.00 9.81 813 ASP A C 1
ATOM 4000 O O . ASP A 1 498 ? -23.471 23.188 -22.829 1.00 9.59 813 ASP A O 1
ATOM 4005 N N . LEU A 1 499 ? -25.737 23.210 -22.821 1.00 9.51 814 LEU A N 1
ATOM 4006 C CA . LEU A 1 499 ? -25.813 23.675 -24.196 1.00 9.84 814 LEU A CA 1
ATOM 4007 C C . LEU A 1 499 ? -25.269 25.065 -24.402 1.00 11.03 814 LEU A C 1
ATOM 4008 O O . LEU A 1 499 ? -24.914 25.439 -25.497 1.00 10.43 814 LEU A O 1
ATOM 4013 N N . THR A 1 500 ? -25.150 25.822 -23.322 1.00 10.77 815 THR A N 1
ATOM 4014 C CA . THR A 1 500 ? -24.697 27.222 -23.437 1.00 11.76 815 THR A CA 1
ATOM 4015 C C . THR A 1 500 ? -23.208 27.333 -23.706 1.00 11.98 815 THR A C 1
ATOM 4016 O O . THR A 1 500 ? -22.756 28.370 -24.247 1.00 13.77 815 THR A O 1
ATOM 4020 N N . TYR A 1 501 ? -22.381 26.349 -23.338 1.00 12.30 816 TYR A N 1
ATOM 4021 C CA . TYR A 1 501 ? -20.948 26.569 -23.464 1.00 12.12 816 TYR A CA 1
ATOM 4022 C C . TYR A 1 501 ? -20.408 26.481 -24.836 1.00 12.02 816 TYR A C 1
ATOM 4023 O O . TYR A 1 501 ? -20.829 25.668 -25.631 1.00 11.43 816 TYR A O 1
ATOM 4032 N N . GLY A 1 502 ? -19.385 27.289 -25.123 1.00 11.50 817 GLY A N 1
ATOM 4033 C CA . GLY A 1 502 ? -18.507 27.024 -26.244 1.00 11.96 817 GLY A CA 1
ATOM 4034 C C . GLY A 1 502 ? -18.930 27.510 -27.602 1.00 11.58 817 GLY A C 1
ATOM 4035 O O . GLY A 1 502 ? -18.095 27.631 -28.458 1.00 12.82 817 GLY A O 1
ATOM 4036 N N . GLY A 1 503 ? -20.222 27.672 -27.811 1.00 10.87 818 GLY A N 1
ATOM 4037 C CA . GLY A 1 503 ? -20.761 27.983 -29.119 1.00 10.37 818 GLY A CA 1
ATOM 4038 C C . GLY A 1 503 ? -20.753 26.777 -30.034 1.00 9.21 818 GLY A C 1
ATOM 4039 O O . GLY A 1 503 ? -20.387 25.631 -29.640 1.00 9.61 818 GLY A O 1
ATOM 4040 N N . TYR A 1 504 ? -21.124 27.038 -31.276 1.00 9.62 819 TYR A N 1
ATOM 4041 C CA . TYR A 1 504 ? -21.526 25.966 -32.170 1.00 9.49 819 TYR A CA 1
ATOM 4042 C C . TYR A 1 504 ? -20.421 25.007 -32.578 1.00 9.63 819 TYR A C 1
ATOM 4043 O O . TYR A 1 504 ? -20.708 23.925 -33.106 1.00 9.41 819 TYR A O 1
ATOM 4052 N N . THR A 1 505 ? -19.170 25.418 -32.422 1.00 9.30 820 THR A N 1
ATOM 4053 C CA . THR A 1 505 ? -18.025 24.572 -32.806 1.00 9.69 820 THR A CA 1
ATOM 4054 C C . THR A 1 505 ? -17.550 23.629 -31.716 1.00 9.90 820 THR A C 1
ATOM 4055 O O . THR A 1 505 ? -16.672 22.797 -31.988 1.00 10.49 820 THR A O 1
ATOM 4059 N N . ASN A 1 506 ? -18.122 23.724 -30.537 1.00 8.99 821 ASN A N 1
ATOM 4060 C CA . ASN A 1 506 ? -17.601 23.063 -29.322 1.00 9.78 821 ASN A CA 1
ATOM 4061 C C . ASN A 1 506 ? -18.659 22.254 -28.558 1.00 8.43 821 ASN A C 1
ATOM 4062 O O . ASN A 1 506 ? -18.612 22.151 -27.358 1.00 9.22 821 ASN A O 1
ATOM 4067 N N . LYS A 1 507 ? -19.609 21.668 -29.294 1.00 7.27 822 LYS A N 1
ATOM 4068 C CA . LYS A 1 507 ? -20.696 20.925 -28.686 1.00 7.38 822 LYS A CA 1
ATOM 4069 C C . LYS A 1 507 ? -20.464 19.424 -28.749 1.00 6.87 822 LYS A C 1
ATOM 4070 O O . LYS A 1 507 ? -19.323 18.971 -28.840 1.00 7.44 822 LYS A O 1
ATOM 4076 N N . GLY A 1 508 ? -21.536 18.654 -28.651 1.00 7.00 823 GLY A N 1
ATOM 4077 C CA . GLY A 1 508 ? -21.455 17.197 -28.661 1.00 6.83 823 GLY A CA 1
ATOM 4078 C C . GLY A 1 508 ? -21.101 16.620 -29.995 1.00 6.67 823 GLY A C 1
ATOM 4079 O O . GLY A 1 508 ? -20.817 17.326 -30.963 1.00 7.30 823 GLY A O 1
ATOM 4080 N N . ILE A 1 509 ? -21.106 15.290 -30.044 1.00 6.78 824 ILE A N 1
ATOM 4081 C CA . ILE A 1 509 ? -20.619 14.543 -31.210 1.00 6.60 824 ILE A CA 1
ATOM 4082 C C . ILE A 1 509 ? -21.653 14.612 -32.327 1.00 6.76 824 ILE A C 1
ATOM 4083 O O . ILE A 1 509 ? -22.739 14.016 -32.230 1.00 6.79 824 ILE A O 1
ATOM 4088 N N . ASN A 1 510 ? -21.327 15.342 -33.365 1.00 6.50 825 ASN A N 1
ATOM 4089 C CA . ASN A 1 510 ? -22.237 15.550 -34.486 1.00 6.88 825 ASN A CA 1
ATOM 4090 C C . ASN A 1 510 ? -22.086 14.433 -35.530 1.00 6.85 825 ASN A C 1
ATOM 4091 O O . ASN A 1 510 ? -21.465 14.600 -36.553 1.00 7.49 825 ASN A O 1
ATOM 4096 N N . SER A 1 511 ? -22.667 13.295 -35.213 1.00 6.17 826 SER A N 1
ATOM 4097 C CA . SER A 1 511 ? -22.542 12.068 -36.040 1.00 6.37 826 SER A CA 1
ATOM 4098 C C . SER A 1 511 ? -23.820 11.300 -35.832 1.00 6.60 826 SER A C 1
ATOM 4099 O O . SER A 1 511 ? -24.117 10.844 -34.735 1.00 7.20 826 SER A O 1
ATOM 4102 N N . ALA A 1 512 ? -24.577 11.082 -36.905 1.00 6.62 827 ALA A N 1
ATOM 4103 C CA . ALA A 1 512 ? -25.743 10.218 -36.887 1.00 6.68 827 ALA A CA 1
ATOM 4104 C C . ALA A 1 512 ? -25.356 8.775 -36.647 1.00 6.81 827 ALA A C 1
ATOM 4105 O O . ALA A 1 512 ? -26.031 8.052 -35.910 1.00 6.93 827 ALA A O 1
ATOM 4107 N N . ILE A 1 513 ? -24.266 8.318 -37.284 1.00 6.89 828 ILE A N 1
ATOM 4108 C CA . ILE A 1 513 ? -23.811 6.941 -37.096 1.00 6.82 828 ILE A CA 1
ATOM 4109 C C . ILE A 1 513 ? -23.481 6.690 -35.623 1.00 6.40 828 ILE A C 1
ATOM 4110 O O . ILE A 1 513 ? -23.914 5.707 -35.035 1.00 6.62 828 ILE A O 1
ATOM 4115 N N . THR A 1 514 ? -22.721 7.605 -35.038 1.00 6.03 829 THR A N 1
ATOM 4116 C CA . THR A 1 514 ? -22.288 7.382 -33.654 1.00 6.36 829 THR A CA 1
ATOM 4117 C C . THR A 1 514 ? -23.460 7.480 -32.676 1.00 6.19 829 THR A C 1
ATOM 4118 O O . THR A 1 514 ? -23.576 6.664 -31.765 1.00 6.62 829 THR A O 1
ATOM 4122 N N . ARG A 1 515 ? -24.345 8.446 -32.925 1.00 6.29 830 ARG A N 1
ATOM 4123 C CA . ARG A 1 515 ? -25.490 8.591 -32.044 1.00 6.11 830 ARG A CA 1
ATOM 4124 C C . ARG A 1 515 ? -26.462 7.429 -32.207 1.00 5.89 830 ARG A C 1
ATOM 4125 O O . ARG A 1 515 ? -27.017 6.913 -31.232 1.00 5.68 830 ARG A O 1
ATOM 4133 N N . PHE A 1 516 ? -26.632 6.935 -33.418 1.00 6.33 831 PHE A N 1
ATOM 4134 C CA . PHE A 1 516 ? -27.454 5.714 -33.617 1.00 6.38 831 PHE A CA 1
ATOM 4135 C C . PHE A 1 516 ? -26.925 4.603 -32.703 1.00 6.32 831 PHE A C 1
ATOM 4136 O O . PHE A 1 516 ? -27.661 3.939 -31.975 1.00 6.30 831 PHE A O 1
ATOM 4144 N N . ILE A 1 517 ? -25.605 4.388 -32.743 1.00 5.91 832 ILE A N 1
ATOM 4145 C CA . ILE A 1 517 ? -25.009 3.297 -32.022 1.00 6.33 832 ILE A CA 1
ATOM 4146 C C . ILE A 1 517 ? -25.116 3.454 -30.515 1.00 6.24 832 ILE A C 1
ATOM 4147 O O . ILE A 1 517 ? -25.460 2.505 -29.788 1.00 6.94 832 ILE A O 1
ATOM 4152 N N . ARG A 1 518 ? -24.796 4.663 -30.023 1.00 6.30 833 ARG A N 1
ATOM 4153 C CA . ARG A 1 518 ? -24.566 4.876 -28.606 1.00 6.56 833 ARG A CA 1
ATOM 4154 C C . ARG A 1 518 ? -25.501 5.853 -27.880 1.00 6.44 833 ARG A C 1
ATOM 4155 O O . ARG A 1 518 ? -25.218 6.157 -26.708 1.00 6.50 833 ARG A O 1
ATOM 4163 N N . ASN A 1 519 ? -26.576 6.329 -28.487 1.00 6.15 834 ASN A N 1
ATOM 4164 C CA . ASN A 1 519 ? -27.401 7.322 -27.857 1.00 6.40 834 ASN A CA 1
ATOM 4165 C C . ASN A 1 519 ? -27.788 6.952 -26.455 1.00 6.37 834 ASN A C 1
ATOM 4166 O O . ASN A 1 519 ? -27.894 7.829 -25.575 1.00 6.48 834 ASN A O 1
ATOM 4171 N N . HIS A 1 520 ? -28.124 5.699 -26.203 1.00 6.44 835 HIS A N 1
ATOM 4172 C CA . HIS A 1 520 ? -28.623 5.214 -24.919 1.00 6.51 835 HIS A CA 1
ATOM 4173 C C . HIS A 1 520 ? -27.562 5.082 -23.857 1.00 6.61 835 HIS A C 1
ATOM 4174 O O . HIS A 1 520 ? -27.907 4.782 -22.703 1.00 7.15 835 HIS A O 1
ATOM 4181 N N . GLN A 1 521 ? -26.293 5.227 -24.202 1.00 6.26 836 GLN A N 1
ATOM 4182 C CA . GLN A 1 521 ? -25.186 4.917 -23.290 1.00 6.07 836 GLN A CA 1
ATOM 4183 C C . GLN A 1 521 ? -24.479 6.125 -22.671 1.00 6.09 836 GLN A C 1
ATOM 4184 O O . GLN A 1 521 ? -23.613 5.930 -21.797 1.00 6.64 836 GLN A O 1
ATOM 4190 N N . LYS A 1 522 ? -24.768 7.319 -23.150 1.00 6.11 837 LYS A N 1
ATOM 4191 C CA . LYS A 1 522 ? -24.003 8.505 -22.720 1.00 6.53 837 LYS A CA 1
ATOM 4192 C C . LYS A 1 522 ? -24.752 9.768 -23.076 1.00 6.59 837 LYS A C 1
ATOM 4193 O O . LYS A 1 522 ? -25.660 9.738 -23.930 1.00 6.77 837 LYS A O 1
ATOM 4199 N N . ASP A 1 523 ? -24.407 10.862 -22.387 1.00 5.84 838 ASP A N 1
ATOM 4200 C CA . ASP A 1 523 ? -24.842 12.192 -22.747 1.00 6.20 838 ASP A CA 1
ATOM 4201 C C . ASP A 1 523 ? -23.643 12.881 -23.369 1.00 6.14 838 ASP A C 1
ATOM 4202 O O . ASP A 1 523 ? -22.805 13.480 -22.682 1.00 6.41 838 ASP A O 1
ATOM 4207 N N . ALA A 1 524 ? -23.544 12.752 -24.686 1.00 5.94 839 ALA A N 1
ATOM 4208 C CA . ALA A 1 524 ? -22.383 13.142 -25.493 1.00 5.94 839 ALA A CA 1
ATOM 4209 C C . ALA A 1 524 ? -22.798 13.807 -26.808 1.00 5.88 839 ALA A C 1
ATOM 4210 O O . ALA A 1 524 ? -21.976 13.872 -27.745 1.00 6.16 839 ALA A O 1
ATOM 4212 N N . TRP A 1 525 ? -24.073 14.207 -26.927 1.00 6.37 840 TRP A N 1
ATOM 4213 C CA . TRP A 1 525 ? -24.694 14.463 -28.223 1.00 6.11 840 TRP A CA 1
ATOM 4214 C C . TRP A 1 525 ? -24.981 15.929 -28.434 1.00 6.41 840 TRP A C 1
ATOM 4215 O O . TRP A 1 525 ? -24.694 16.769 -27.556 1.00 6.49 840 TRP A O 1
ATOM 4226 N N . VAL A 1 526 ? -25.570 16.248 -29.573 1.00 6.75 841 VAL A N 1
ATOM 4227 C CA . VAL A 1 526 ? -26.025 17.594 -29.889 1.00 7.25 841 VAL A CA 1
ATOM 4228 C C . VAL A 1 526 ? -27.479 17.739 -29.411 1.00 7.02 841 VAL A C 1
ATOM 4229 O O . VAL A 1 526 ? -28.393 17.071 -29.923 1.00 7.62 841 VAL A O 1
ATOM 4233 N N . GLY A 1 527 ? -27.720 18.623 -28.441 1.00 6.83 842 GLY A N 1
ATOM 4234 C CA . GLY A 1 527 ? -29.046 18.950 -27.961 1.00 7.86 842 GLY A CA 1
ATOM 4235 C C . GLY A 1 527 ? -29.655 20.124 -28.689 1.00 7.73 842 GLY A C 1
ATOM 4236 O O . GLY A 1 527 ? -29.042 20.740 -29.582 1.00 8.29 842 GLY A O 1
ATOM 4237 N N . ASP A 1 528 ? -30.897 20.432 -28.315 1.00 8.05 843 ASP A N 1
ATOM 4238 C CA . ASP A 1 528 ? -31.635 21.521 -28.957 1.00 8.11 843 ASP A CA 1
ATOM 4239 C C . ASP A 1 528 ? -31.151 22.898 -28.522 1.00 8.11 843 ASP A C 1
ATOM 4240 O O . ASP A 1 528 ? -31.342 23.305 -27.363 1.00 8.68 843 ASP A O 1
ATOM 4245 N N . TYR A 1 529 ? -30.546 23.641 -29.424 1.00 7.60 844 TYR A N 1
ATOM 4246 C CA . TYR A 1 529 ? -30.088 24.987 -29.146 1.00 8.38 844 TYR A CA 1
ATOM 4247 C C . TYR A 1 529 ? -30.107 25.680 -30.508 1.00 9.26 844 TYR A C 1
ATOM 4248 O O . TYR A 1 529 ? -29.144 25.656 -31.275 1.00 8.91 844 TYR A O 1
ATOM 4257 N N . ARG A 1 530 ? -31.247 26.291 -30.825 1.00 9.31 845 ARG A N 1
ATOM 4258 C CA . ARG A 1 530 ? -31.556 26.736 -32.180 1.00 9.83 845 ARG A CA 1
ATOM 4259 C C . ARG A 1 530 ? -30.518 27.688 -32.750 1.00 9.15 845 ARG A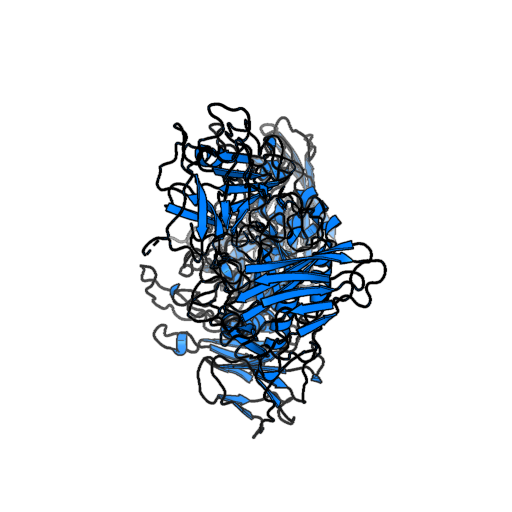 C 1
ATOM 4260 O O . ARG A 1 530 ? -30.212 27.664 -33.948 1.00 9.31 845 ARG A O 1
ATOM 4268 N N . SER A 1 531 ? -29.933 28.530 -31.907 1.00 9.84 846 SER A N 1
ATOM 4269 C CA . SER A 1 531 ? -28.992 29.519 -32.366 1.00 10.15 846 SER A CA 1
ATOM 4270 C C . SER A 1 531 ? -27.658 28.938 -32.900 1.00 10.00 846 SER A C 1
ATOM 4271 O O . SER A 1 531 ? -26.851 29.660 -33.497 1.00 11.93 846 SER A O 1
ATOM 4274 N N . TYR A 1 532 ? -27.417 27.647 -32.657 1.00 9.14 847 TYR A N 1
ATOM 4275 C CA . TYR A 1 532 ? -26.263 26.974 -33.247 1.00 9.02 847 TYR A CA 1
ATOM 4276 C C . TYR A 1 532 ? -26.525 26.362 -34.594 1.00 8.49 847 TYR A C 1
ATOM 4277 O O . TYR A 1 532 ? -25.584 25.926 -35.279 1.00 9.49 847 TYR A O 1
ATOM 4286 N N . GLY A 1 533 ? -27.808 26.265 -34.989 1.00 8.86 848 GLY A N 1
ATOM 4287 C CA . GLY A 1 533 ? -28.129 25.714 -36.269 1.00 8.44 848 GLY A CA 1
ATOM 4288 C C . GLY A 1 533 ? -27.746 24.269 -36.456 1.00 8.72 848 GLY A C 1
ATOM 4289 O O . GLY A 1 533 ? -27.514 23.532 -35.474 1.00 8.84 848 GLY A O 1
ATOM 4290 N N . GLY A 1 534 ? -27.732 23.826 -37.710 1.00 8.77 849 GLY A N 1
ATOM 4291 C CA . GLY A 1 534 ? -27.331 22.462 -38.030 1.00 8.53 849 GLY A CA 1
ATOM 4292 C C . GLY A 1 534 ? -28.064 21.429 -37.219 1.00 8.13 849 GLY A C 1
ATOM 4293 O O . GLY A 1 534 ? -29.288 21.480 -37.051 1.00 8.61 849 GLY A O 1
ATOM 4294 N N . ALA A 1 535 ? -27.288 20.458 -36.678 1.00 7.91 850 ALA A N 1
ATOM 4295 C CA . ALA A 1 535 ? -27.817 19.385 -35.871 1.00 7.65 850 ALA A CA 1
ATOM 4296 C C . ALA A 1 535 ? -28.515 19.827 -34.596 1.00 7.49 850 ALA A C 1
ATOM 4297 O O . ALA A 1 535 ? -29.271 19.041 -34.059 1.00 8.65 850 ALA A O 1
ATOM 4299 N N . ALA A 1 536 ? -28.228 21.047 -34.125 1.00 7.46 851 ALA A N 1
ATOM 4300 C CA . ALA A 1 536 ? -28.748 21.573 -32.891 1.00 7.49 851 ALA A CA 1
ATOM 4301 C C . ALA A 1 536 ? -30.089 22.283 -33.119 1.00 7.75 851 ALA A C 1
ATOM 4302 O O . ALA A 1 536 ? -30.723 22.679 -32.164 1.00 7.77 851 ALA A O 1
ATOM 4304 N N . ASN A 1 537 ? -30.544 22.428 -34.375 1.00 8.62 852 ASN A N 1
ATOM 4305 C CA . ASN A 1 537 ? -31.878 22.959 -34.619 1.00 8.76 852 ASN A CA 1
ATOM 4306 C C . ASN A 1 537 ? -32.921 21.846 -34.505 1.00 8.49 852 ASN A C 1
ATOM 4307 O O . ASN A 1 537 ? -33.330 21.233 -35.509 1.00 9.48 852 ASN A O 1
ATOM 4312 N N . TYR A 1 538 ? -33.271 21.509 -33.268 1.00 8.11 853 TYR A N 1
ATOM 4313 C CA . TYR A 1 538 ? -34.257 20.535 -32.926 1.00 7.96 853 TYR A CA 1
ATOM 4314 C C . TYR A 1 538 ? -33.883 19.102 -33.323 1.00 7.70 853 TYR A C 1
ATOM 4315 O O . TYR A 1 538 ? -34.508 18.441 -34.185 1.00 8.57 853 TYR A O 1
ATOM 4324 N N . PRO A 1 539 ? -32.866 18.539 -32.639 1.00 7.27 854 PRO A N 1
ATOM 4325 C CA . PRO A 1 539 ? -32.576 17.129 -32.866 1.00 7.10 854 PRO A CA 1
ATOM 4326 C C . PRO A 1 539 ? -33.749 16.251 -32.489 1.00 7.37 854 PRO A C 1
ATOM 4327 O O . PRO A 1 539 ? -34.355 16.425 -31.410 1.00 7.52 854 PRO A O 1
ATOM 4331 N N . LEU A 1 540 ? -34.068 15.242 -33.280 1.00 7.25 855 LEU A N 1
ATOM 4332 C CA . LEU A 1 540 ? -35.259 14.427 -32.970 1.00 7.43 855 LEU A CA 1
ATOM 4333 C C . LEU A 1 540 ? -35.107 13.619 -31.681 1.00 7.49 855 LEU A C 1
ATOM 4334 O O . LEU A 1 540 ? -36.089 13.394 -30.978 1.00 8.31 855 LEU A O 1
ATOM 4339 N N . LEU A 1 541 ? -33.879 13.168 -31.370 1.00 7.17 856 LEU A N 1
ATOM 4340 C CA . LEU A 1 541 ? -33.639 12.458 -30.126 1.00 7.38 856 LEU A CA 1
ATOM 4341 C C . LEU A 1 541 ? -33.466 13.379 -28.915 1.00 7.18 856 LEU A C 1
ATOM 4342 O O . LEU A 1 541 ? -33.192 12.915 -27.823 1.00 7.83 856 LEU A O 1
ATOM 4347 N N . GLY A 1 542 ? -33.641 14.679 -29.085 1.00 7.31 857 GLY A N 1
ATOM 4348 C CA . GLY A 1 542 ? -33.406 15.576 -27.980 1.00 7.07 857 GLY A CA 1
ATOM 4349 C C . GLY A 1 542 ? -31.905 15.655 -27.760 1.00 6.98 857 GLY A C 1
ATOM 4350 O O . GLY A 1 542 ? -31.109 15.742 -28.678 1.00 7.70 857 GLY A O 1
ATOM 4351 N N . GLY A 1 543 ? -31.555 15.594 -26.485 1.00 6.99 858 GLY A N 1
ATOM 4352 C CA . GLY A 1 543 ? -30.190 15.690 -26.043 1.00 6.82 858 GLY A CA 1
ATOM 4353 C C . GLY A 1 543 ? -30.137 16.435 -24.743 1.00 7.10 858 GLY A C 1
ATOM 4354 O O . GLY A 1 543 ? -30.830 17.440 -24.554 1.00 7.36 858 GLY A O 1
ATOM 4355 N N . TYR A 1 544 ? -29.303 15.946 -23.835 1.00 6.41 859 TYR A N 1
ATOM 4356 C CA . TYR A 1 544 ? -29.329 16.478 -22.475 1.00 6.72 859 TYR A CA 1
ATOM 4357 C C . TYR A 1 544 ? -29.080 17.980 -22.470 1.00 6.89 859 TYR A C 1
ATOM 4358 O O . TYR A 1 544 ? -28.217 18.499 -23.167 1.00 7.60 859 TYR A O 1
ATOM 4367 N N . SER A 1 545 ? -29.897 18.687 -21.676 1.00 7.01 860 SER A N 1
ATOM 4368 C CA . SER A 1 545 ? -29.734 20.081 -21.369 1.00 7.26 860 SER A CA 1
ATOM 4369 C C . SER A 1 545 ? -29.624 20.266 -19.866 1.00 7.30 860 SER A C 1
ATOM 4370 O O . SER A 1 545 ? -30.575 20.047 -19.115 1.00 6.80 860 SER A O 1
ATOM 4373 N N . MET A 1 546 ? -28.433 20.653 -19.433 1.00 7.43 861 MET A N 1
ATOM 4374 C CA . MET A 1 546 ? -28.104 20.799 -18.016 1.00 7.87 861 MET A CA 1
ATOM 4375 C C . MET A 1 546 ? -28.180 22.250 -17.582 1.00 8.22 861 MET A C 1
ATOM 4376 O O . MET A 1 546 ? -27.638 23.163 -18.227 1.00 10.12 861 MET A O 1
ATOM 4381 N N . LYS A 1 547 ? -28.925 22.439 -16.507 1.00 7.50 862 LYS A N 1
ATOM 4382 C CA . LYS A 1 547 ? -28.956 23.699 -15.759 1.00 7.98 862 LYS A CA 1
ATOM 4383 C C . LYS A 1 547 ? -28.632 23.369 -14.308 1.00 7.27 862 LYS A C 1
ATOM 4384 O O . LYS A 1 547 ? -28.413 22.202 -13.970 1.00 7.12 862 LYS A O 1
ATOM 4390 N N . ASP A 1 548 ? -28.611 24.381 -13.422 1.00 6.46 863 ASP A N 1
ATOM 4391 C CA . ASP A 1 548 ? -28.126 24.194 -12.072 1.00 6.72 863 ASP A CA 1
ATOM 4392 C C . ASP A 1 548 ? -28.855 25.135 -11.131 1.00 6.97 863 ASP A C 1
ATOM 4393 O O . ASP A 1 548 ? -29.369 26.168 -11.577 1.00 7.26 863 ASP A O 1
ATOM 4398 N N . PHE A 1 549 ? -28.888 24.803 -9.844 1.00 6.08 864 PHE A N 1
ATOM 4399 C CA . PHE A 1 549 ? -29.395 25.782 -8.852 1.00 6.61 864 PHE A CA 1
ATOM 4400 C C . PHE A 1 549 ? -28.566 25.864 -7.578 1.00 6.67 864 PHE A C 1
ATOM 4401 O O . PHE A 1 549 ? -28.912 26.672 -6.694 1.00 7.51 864 PHE A O 1
ATOM 4409 N N . GLU A 1 550 ? -27.471 25.111 -7.469 1.00 6.58 865 GLU A N 1
ATOM 4410 C CA . GLU A 1 550 ? -26.656 25.071 -6.239 1.00 6.52 865 GLU A CA 1
ATOM 4411 C C . GLU A 1 550 ? -25.278 25.664 -6.452 1.00 6.39 865 GLU A C 1
ATOM 4412 O O . GLU A 1 550 ? -24.269 25.207 -5.915 1.00 6.21 865 GLU A O 1
ATOM 4418 N N . GLY A 1 551 ? -25.216 26.755 -7.214 1.00 6.32 866 GLY A N 1
ATOM 4419 C CA . GLY A 1 551 ? -24.123 27.688 -7.099 1.00 6.43 866 GLY A CA 1
ATOM 4420 C C . GLY A 1 551 ? -23.111 27.740 -8.209 1.00 6.24 866 GLY A C 1
ATOM 4421 O O . GLY A 1 551 ? -22.336 28.682 -8.310 1.00 6.92 866 GLY A O 1
ATOM 4422 N N . TRP A 1 552 ? -23.116 26.740 -9.087 1.00 6.35 867 TRP A N 1
ATOM 4423 C CA . TRP A 1 552 ? -22.168 26.696 -10.218 1.00 6.94 867 TRP A CA 1
ATOM 4424 C C . TRP A 1 552 ? -22.436 27.861 -11.109 1.00 7.01 867 TRP A C 1
ATOM 4425 O O . TRP A 1 552 ? -23.581 28.077 -11.517 1.00 6.89 867 TRP A O 1
ATOM 4436 N N . GLN A 1 553 ? -21.379 28.638 -11.376 1.00 7.79 868 GLN A N 1
ATOM 4437 C CA . GLN A 1 553 ? -21.462 29.860 -12.210 1.00 9.09 868 GLN A CA 1
ATOM 4438 C C . GLN A 1 553 ? -22.616 30.755 -11.714 1.00 8.07 868 GLN A C 1
ATOM 4439 O O . GLN A 1 553 ? -23.290 31.451 -12.454 1.00 8.13 868 GLN A O 1
ATOM 4445 N N . GLY A 1 554 ? -22.762 30.768 -10.413 1.00 7.61 869 GLY A N 1
ATOM 4446 C CA . GLY A 1 554 ? -23.753 31.608 -9.729 1.00 8.08 869 GLY A CA 1
ATOM 4447 C C . GLY A 1 554 ? -25.153 31.158 -9.860 1.00 8.67 869 GLY A C 1
ATOM 4448 O O . GLY A 1 554 ? -26.102 31.857 -9.404 1.00 11.58 869 GLY A O 1
ATOM 4449 N N . ARG A 1 555 ? -25.415 29.993 -10.427 1.00 7.23 870 ARG A N 1
ATOM 4450 C CA . ARG A 1 555 ? -26.759 29.568 -10.738 1.00 7.66 870 ARG A CA 1
ATOM 4451 C C . ARG A 1 555 ? -27.563 29.196 -9.511 1.00 7.59 870 ARG A C 1
ATOM 4452 O O . ARG A 1 555 ? -27.086 28.462 -8.635 1.00 7.39 870 ARG A O 1
ATOM 4460 N N . SER A 1 556 ? -28.799 29.696 -9.433 1.00 7.94 871 SER A N 1
ATOM 4461 C CA . SER A 1 556 ? -29.687 29.561 -8.295 1.00 8.04 871 SER A CA 1
ATOM 4462 C C . SER A 1 556 ? -31.155 29.357 -8.669 1.00 8.03 871 SER A C 1
ATOM 4463 O O . SER A 1 556 ? -31.979 29.296 -7.772 1.00 9.00 871 SER A O 1
ATOM 4466 N N . ASP A 1 557 ? -31.481 29.205 -9.945 1.00 8.32 872 ASP A N 1
ATOM 4467 C CA . ASP A 1 557 ? -32.882 29.224 -10.382 1.00 8.53 872 ASP A CA 1
ATOM 4468 C C . ASP A 1 557 ? -33.463 27.829 -10.292 1.00 8.71 872 ASP A C 1
ATOM 4469 O O . ASP A 1 557 ? -33.425 27.054 -11.261 1.00 8.60 872 ASP A O 1
ATOM 4474 N N . TYR A 1 558 ? -34.026 27.519 -9.134 1.00 8.35 873 TYR A N 1
ATOM 4475 C CA . TYR A 1 558 ? -34.649 26.250 -8.885 1.00 8.08 873 TYR A CA 1
ATOM 4476 C C . TYR A 1 558 ? -35.817 25.964 -9.843 1.00 8.66 873 TYR A C 1
ATOM 4477 O O . TYR A 1 558 ? -35.906 24.892 -10.453 1.00 8.28 873 TYR A O 1
ATOM 4486 N N . ASN A 1 559 ? -36.740 26.927 -9.993 1.00 9.55 874 ASN A N 1
ATOM 4487 C CA . ASN A 1 559 ? -37.936 26.648 -10.806 1.00 9.98 874 ASN A CA 1
ATOM 4488 C C . ASN A 1 559 ? -37.548 26.465 -12.262 1.00 8.86 874 ASN A C 1
ATOM 4489 O O . ASN A 1 559 ? -38.074 25.568 -12.924 1.00 9.37 874 ASN A O 1
ATOM 4494 N N . GLY A 1 560 ? -36.633 27.254 -12.754 1.00 8.47 875 GLY A N 1
ATOM 4495 C CA . GLY A 1 560 ? -36.204 27.114 -14.143 1.00 8.07 875 GLY A CA 1
ATOM 4496 C C . GLY A 1 560 ? -35.427 25.830 -14.366 1.00 8.06 875 GLY A C 1
ATOM 4497 O O . GLY A 1 560 ? -35.477 25.261 -15.475 1.00 8.38 875 GLY A O 1
ATOM 4498 N N . TYR A 1 561 ? -34.745 25.369 -13.335 1.00 7.38 876 TYR A N 1
ATOM 4499 C CA . TYR A 1 561 ? -34.058 24.069 -13.389 1.00 7.30 876 TYR A CA 1
ATOM 4500 C C . TYR A 1 561 ? -35.100 22.978 -13.672 1.00 7.23 876 TYR A C 1
ATOM 4501 O O . TYR A 1 561 ? -34.905 22.128 -14.565 1.00 7.19 876 TYR A O 1
ATOM 4510 N N . VAL A 1 562 ? -36.172 22.951 -12.895 1.00 7.32 877 VAL A N 1
ATOM 4511 C CA . VAL A 1 562 ? -37.185 21.934 -13.044 1.00 8.05 877 VAL A CA 1
ATOM 4512 C C . VAL A 1 562 ? -37.940 22.038 -14.359 1.00 8.12 877 VAL A C 1
ATOM 4513 O O . VAL A 1 562 ? -38.183 21.037 -15.036 1.00 9.14 877 VAL A O 1
ATOM 4517 N N . THR A 1 563 ? -38.318 23.233 -14.768 1.00 7.78 878 THR A N 1
ATOM 4518 C CA A THR A 1 563 ? -38.990 23.421 -16.051 0.53 7.92 878 THR A CA 1
ATOM 4519 C CA B THR A 1 563 ? -39.025 23.323 -16.047 0.47 7.76 878 THR A CA 1
ATOM 4520 C C . THR A 1 563 ? -38.109 22.859 -17.183 1.00 7.72 878 THR A C 1
ATOM 4521 O O . THR A 1 563 ? -38.578 22.185 -18.086 1.00 8.09 878 THR A O 1
ATOM 4528 N N . ASN A 1 564 ? -36.816 23.157 -17.132 1.00 7.40 879 ASN A N 1
ATOM 4529 C CA . ASN A 1 564 ? -35.886 22.650 -18.138 1.00 7.65 879 ASN A CA 1
ATOM 4530 C C . ASN A 1 564 ? -35.773 21.126 -18.174 1.00 7.59 879 ASN A C 1
ATOM 4531 O O . ASN A 1 564 ? -35.684 20.529 -19.259 1.00 7.81 879 ASN A O 1
ATOM 4536 N N . LEU A 1 565 ? -35.826 20.479 -17.003 1.00 7.22 880 LEU A N 1
ATOM 4537 C CA . LEU A 1 565 ? -35.837 19.015 -16.979 1.00 6.83 880 LEU A CA 1
ATOM 4538 C C . LEU A 1 565 ? -37.008 18.507 -17.811 1.00 6.90 880 LEU A C 1
ATOM 4539 O O . LEU A 1 565 ? -36.864 17.568 -18.602 1.00 6.96 880 LEU A O 1
ATOM 4544 N N . PHE A 1 566 ? -38.189 19.064 -17.599 1.00 7.08 881 PHE A N 1
ATOM 4545 C CA . PHE A 1 566 ? -39.335 18.588 -18.338 1.00 7.65 881 PHE A CA 1
ATOM 4546 C C . PHE A 1 566 ? -39.366 19.036 -19.773 1.00 7.80 881 PHE A C 1
ATOM 4547 O O . PHE A 1 566 ? -39.852 18.314 -20.629 1.00 8.47 881 PHE A O 1
ATOM 4555 N N . ALA A 1 567 ? -38.821 20.178 -20.086 1.00 7.84 882 ALA A N 1
ATOM 4556 C CA . ALA A 1 567 ? -38.871 20.724 -21.480 1.00 8.38 882 ALA A CA 1
ATOM 4557 C C . ALA A 1 567 ? -37.919 19.931 -22.404 1.00 9.52 882 ALA A C 1
ATOM 4558 O O . ALA A 1 567 ? -38.207 19.798 -23.587 1.00 10.59 882 ALA A O 1
ATOM 4560 N N . HIS A 1 568 ? -36.778 19.456 -21.894 1.00 8.94 883 HIS A N 1
ATOM 4561 C CA . HIS A 1 568 ? -35.771 18.759 -22.706 1.00 9.13 883 HIS A CA 1
ATOM 4562 C C . HIS A 1 568 ? -35.426 17.376 -22.228 1.00 8.87 883 HIS A C 1
ATOM 4563 O O . HIS A 1 568 ? -35.168 16.470 -23.033 1.00 8.74 883 HIS A O 1
ATOM 4570 N N . ASP A 1 569 ? -35.261 17.167 -20.917 1.00 7.87 884 ASP A N 1
ATOM 4571 C CA . ASP A 1 569 ? -34.602 15.977 -20.411 1.00 7.47 884 ASP A CA 1
ATOM 4572 C C . ASP A 1 569 ? -35.458 14.735 -20.245 1.00 7.31 884 ASP A C 1
ATOM 4573 O O . ASP A 1 569 ? -34.959 13.617 -20.452 1.00 6.89 884 ASP A O 1
ATOM 4578 N N . VAL A 1 570 ? -36.723 14.913 -19.858 1.00 7.27 885 VAL A N 1
ATOM 4579 C CA . VAL A 1 570 ? -37.599 13.759 -19.703 1.00 7.73 885 VAL A CA 1
ATOM 4580 C C . VAL A 1 570 ? -37.685 12.960 -21.032 1.00 7.33 885 VAL A C 1
ATOM 4581 O O . VAL A 1 570 ? -37.484 11.747 -21.005 1.00 7.55 885 VAL A O 1
ATOM 4585 N N . MET A 1 571 ? -37.936 13.646 -22.150 1.00 7.41 886 MET A N 1
ATOM 4586 C CA . MET A 1 571 ? -38.028 12.903 -23.431 1.00 7.91 886 MET A CA 1
ATOM 4587 C C . MET A 1 571 ? -36.668 12.399 -23.918 1.00 7.34 886 MET A C 1
ATOM 4588 O O . MET A 1 571 ? -36.584 11.297 -24.443 1.00 7.98 886 MET A O 1
ATOM 4593 N N . THR A 1 572 ? -35.618 13.170 -23.669 1.00 7.31 887 THR A N 1
ATOM 4594 C CA . THR A 1 572 ? -34.259 12.733 -24.013 1.00 6.96 887 THR A CA 1
ATOM 4595 C C . THR A 1 572 ? -34.005 11.373 -23.336 1.00 7.21 887 THR A C 1
ATOM 4596 O O . THR A 1 572 ? -33.527 10.389 -23.926 1.00 7.15 887 THR A O 1
ATOM 4600 N N . LYS A 1 573 ? -34.308 11.312 -22.038 1.00 6.57 888 LYS A N 1
ATOM 4601 C CA . LYS A 1 573 ? -34.087 10.120 -21.245 1.00 7.07 888 LYS A CA 1
ATOM 4602 C C . LYS A 1 573 ? -35.044 8.994 -21.602 1.00 7.36 888 LYS A C 1
ATOM 4603 O O . LYS A 1 573 ? -34.658 7.826 -21.597 1.00 7.75 888 LYS A O 1
ATOM 4609 N N . TYR A 1 574 ? -36.301 9.337 -21.950 1.00 7.06 889 TYR A N 1
ATOM 4610 C CA . TYR A 1 574 ? -37.274 8.321 -22.401 1.00 7.66 889 TYR A CA 1
ATOM 4611 C C . TYR A 1 574 ? -36.610 7.549 -23.578 1.00 7.41 889 TYR A C 1
ATOM 4612 O O . TYR A 1 574 ? -36.535 6.306 -23.549 1.00 7.90 889 TYR A O 1
ATOM 4621 N N . PHE A 1 575 ? -36.107 8.305 -24.560 1.00 7.50 890 PHE A N 1
ATOM 4622 C CA . PHE A 1 575 ? -35.496 7.617 -25.700 1.00 7.03 890 PHE A CA 1
ATOM 4623 C C . PHE A 1 575 ? -34.315 6.716 -25.340 1.00 7.37 890 PHE A C 1
ATOM 4624 O O . PHE A 1 575 ? -34.085 5.713 -26.012 1.00 7.63 890 PHE A O 1
ATOM 4632 N N . GLN A 1 576 ? -33.547 7.103 -24.314 1.00 7.13 891 GLN A N 1
ATOM 4633 C CA . GLN A 1 576 ? -32.431 6.293 -23.899 1.00 6.82 891 GLN A CA 1
ATOM 4634 C C . GLN A 1 576 ? -32.797 4.976 -23.255 1.00 6.90 891 GLN A C 1
ATOM 4635 O O . GLN A 1 576 ? -31.907 4.168 -23.009 1.00 7.56 891 GLN A O 1
ATOM 4641 N N . HIS A 1 577 ? -34.113 4.760 -23.001 1.00 7.63 892 HIS A N 1
ATOM 4642 C CA . HIS A 1 577 ? -34.592 3.451 -22.565 1.00 8.12 892 HIS A CA 1
ATOM 4643 C C . HIS A 1 577 ? -34.833 2.482 -23.702 1.00 8.53 892 HIS A C 1
ATOM 4644 O O . HIS A 1 577 ? -35.301 1.356 -23.497 1.00 9.52 892 HIS A O 1
ATOM 4651 N N . PHE A 1 578 ? -34.450 2.901 -24.907 1.00 7.97 893 PHE A N 1
ATOM 4652 C CA . PHE A 1 578 ? -34.598 2.090 -26.144 1.00 8.18 893 PHE A CA 1
ATOM 4653 C C . PHE A 1 578 ? -33.273 2.227 -26.909 1.00 8.38 893 PHE A C 1
ATOM 4654 O O . PHE A 1 578 ? -32.451 3.095 -26.631 1.00 8.12 893 PHE A O 1
ATOM 4662 N N . THR A 1 579 ? -33.066 1.339 -27.861 1.00 8.23 894 THR A N 1
ATOM 4663 C CA . THR A 1 579 ? -31.940 1.448 -28.784 1.00 8.10 894 THR A CA 1
ATOM 4664 C C . THR A 1 579 ? -32.433 1.860 -30.172 1.00 7.99 894 THR A C 1
ATOM 4665 O O . THR A 1 579 ? -33.493 1.412 -30.641 1.00 8.71 894 THR A O 1
ATOM 4669 N N . VAL A 1 580 ? -31.678 2.722 -30.854 1.00 7.56 895 VAL A N 1
ATOM 4670 C CA . VAL A 1 580 ? -32.036 3.152 -32.181 1.00 7.59 895 VAL A CA 1
ATOM 4671 C C . VAL A 1 580 ? -32.002 1.967 -33.142 1.00 7.56 895 VAL A C 1
ATOM 4672 O O . VAL A 1 580 ? -31.071 1.145 -33.124 1.00 8.17 895 VAL A O 1
ATOM 4676 N N . SER A 1 581 ? -33.050 1.868 -33.946 1.00 8.23 896 SER A N 1
ATOM 4677 C CA . SER A 1 581 ? -33.179 0.805 -34.958 1.00 9.03 896 SER A CA 1
ATOM 4678 C C . SER A 1 581 ? -33.204 1.280 -36.388 1.00 9.57 896 SER A C 1
ATOM 4679 O O . SER A 1 581 ? -32.828 0.494 -37.281 1.00 9.41 896 SER A O 1
ATOM 4682 N N . LYS A 1 582 ? -33.631 2.487 -36.645 1.00 8.77 897 LYS A N 1
ATOM 4683 C CA . LYS A 1 582 ? -33.709 3.049 -37.991 1.00 9.55 897 LYS A CA 1
ATOM 4684 C C . LYS A 1 582 ? -33.535 4.544 -37.956 1.00 9.41 897 LYS A C 1
ATOM 4685 O O . LYS A 1 582 ? -33.998 5.206 -36.974 1.00 9.23 897 LYS A O 1
ATOM 4691 N N . TRP A 1 583 ? -32.904 5.106 -38.959 1.00 9.03 898 TRP A N 1
ATOM 4692 C CA . TRP A 1 583 ? -32.606 6.509 -39.027 1.00 8.61 898 TRP A CA 1
ATOM 4693 C C . TRP A 1 583 ? -32.798 6.942 -40.463 1.00 10.07 898 TRP A C 1
ATOM 4694 O O . TRP A 1 583 ? -32.117 6.418 -41.364 1.00 10.95 898 TRP A O 1
ATOM 4705 N N . GLU A 1 584 ? -33.696 7.880 -40.698 1.00 9.63 899 GLU A N 1
ATOM 4706 C CA . GLU A 1 584 ? -34.003 8.392 -42.047 1.00 11.31 899 GLU A CA 1
ATOM 4707 C C . GLU A 1 584 ? -33.750 9.860 -42.131 1.00 11.07 899 GLU A C 1
ATOM 4708 O O . GLU A 1 584 ? -34.319 10.621 -41.357 1.00 11.08 899 GLU A O 1
ATOM 4714 N N . ASN A 1 585 ? -32.873 10.290 -43.049 1.00 11.11 900 ASN A N 1
ATOM 4715 C CA . ASN A 1 585 ? -32.607 11.687 -43.324 1.00 11.58 900 ASN A CA 1
ATOM 4716 C C . ASN A 1 585 ? -33.542 12.234 -44.405 1.00 12.34 900 ASN A C 1
ATOM 4717 O O . ASN A 1 585 ? -34.120 11.471 -45.204 1.00 13.79 900 ASN A O 1
ATOM 4722 N N . GLY A 1 586 ? -33.752 13.530 -44.379 1.00 11.37 901 GLY A N 1
ATOM 4723 C CA . GLY A 1 586 ? -34.541 14.227 -45.375 1.00 12.17 901 GLY A CA 1
ATOM 4724 C C . GLY A 1 586 ? -33.707 14.906 -46.426 1.00 12.14 901 GLY A C 1
ATOM 4725 O O . GLY A 1 586 ? -32.558 14.547 -46.700 1.00 14.47 901 GLY A O 1
ATOM 4726 N N . THR A 1 587 ? -34.311 15.893 -47.045 1.00 12.96 902 THR A N 1
ATOM 4727 C CA . THR A 1 587 ? -33.644 16.663 -48.077 1.00 14.32 902 THR A CA 1
ATOM 4728 C C . THR A 1 587 ? -32.857 17.780 -47.431 1.00 13.75 902 THR A C 1
ATOM 4729 O O . THR A 1 587 ? -33.231 18.311 -46.355 1.00 12.50 902 THR A O 1
ATOM 4733 N N . PRO A 1 588 ? -31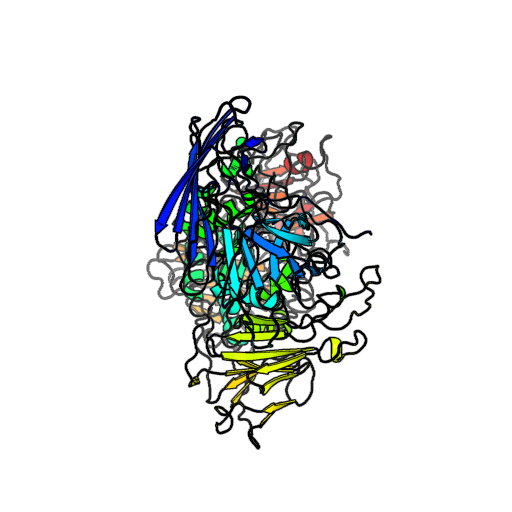.760 18.180 -48.061 1.00 12.66 903 PRO A N 1
ATOM 4734 C CA . PRO A 1 588 ? -30.972 19.241 -47.482 1.00 13.21 903 PRO A CA 1
ATOM 4735 C C . PRO A 1 588 ? -31.743 20.520 -47.351 1.00 13.43 903 PRO A C 1
ATOM 4736 O O . PRO A 1 588 ? -32.657 20.852 -48.182 1.00 14.28 903 PRO A O 1
ATOM 4740 N N . VAL A 1 589 ? -31.403 21.270 -46.308 1.00 11.96 904 VAL A N 1
ATOM 4741 C CA . VAL A 1 589 ? -31.957 22.584 -46.043 1.00 11.31 904 VAL A CA 1
ATOM 4742 C C . VAL A 1 589 ? -30.844 23.591 -46.006 1.00 11.83 904 VAL A C 1
ATOM 4743 O O . VAL A 1 589 ? -29.672 23.235 -45.782 1.00 11.85 904 VAL A O 1
ATOM 4747 N N . THR A 1 590 ? -31.183 24.873 -46.202 1.00 11.93 905 THR A N 1
ATOM 4748 C CA . THR A 1 590 ? -30.239 25.944 -46.092 1.00 12.46 905 THR A CA 1
ATOM 4749 C C . THR A 1 590 ? -30.504 26.750 -44.829 1.00 12.61 905 THR A C 1
ATOM 4750 O O . THR A 1 590 ? -31.644 27.136 -44.535 1.00 13.56 905 THR A O 1
ATOM 4754 N N . MET A 1 591 ? -29.442 26.947 -44.044 1.00 12.61 906 MET A N 1
ATOM 4755 C CA A MET A 1 591 ? -29.476 27.692 -42.818 0.47 12.63 906 MET A CA 1
ATOM 4756 C CA B MET A 1 591 ? -29.507 27.733 -42.821 0.53 12.32 906 MET A CA 1
ATOM 4757 C C . MET A 1 591 ? -28.447 28.825 -42.843 1.00 11.36 906 MET A C 1
ATOM 4758 O O . MET A 1 591 ? -27.453 28.736 -43.526 1.00 12.52 906 MET A O 1
ATOM 4767 N N . THR A 1 592 ? -28.704 29.886 -42.087 1.00 12.68 907 THR A N 1
ATOM 4768 C CA . THR A 1 592 ? -27.794 31.003 -41.925 1.00 12.89 907 THR A CA 1
ATOM 4769 C C . THR A 1 592 ? -27.723 31.323 -40.438 1.00 13.38 907 THR A C 1
ATOM 4770 O O . THR A 1 592 ? -28.730 31.675 -39.803 1.00 13.46 907 THR A O 1
ATOM 4774 N N . ASP A 1 593 ? -26.523 31.147 -39.877 1.00 12.62 908 ASP A N 1
ATOM 4775 C CA . ASP A 1 593 ? -26.258 31.504 -38.468 1.00 12.40 908 ASP A CA 1
ATOM 4776 C C . ASP A 1 593 ? -24.778 31.470 -38.255 1.00 12.11 908 ASP A C 1
ATOM 4777 O O . ASP A 1 593 ? -24.056 30.846 -39.019 1.00 12.20 908 ASP A O 1
ATOM 4782 N N . ASN A 1 594 ? -24.319 32.154 -37.229 1.00 12.40 909 ASN A N 1
ATOM 4783 C CA . ASN A 1 594 ? -22.910 32.143 -36.858 1.00 13.10 909 ASN A CA 1
ATOM 4784 C C . ASN A 1 594 ? -21.934 32.542 -37.963 1.00 13.44 909 ASN A C 1
ATOM 4785 O O . ASN A 1 594 ? -20.805 32.036 -38.064 1.00 16.35 909 ASN A O 1
ATOM 4790 N N . GLY A 1 595 ? -22.439 33.461 -38.794 1.00 14.82 910 GLY A N 1
ATOM 4791 C CA . GLY A 1 595 ? -21.616 34.053 -39.835 1.00 16.04 910 GLY A CA 1
ATOM 4792 C C . GLY A 1 595 ? -21.490 33.247 -41.124 1.00 16.77 910 GLY A C 1
ATOM 4793 O O . GLY A 1 595 ? -20.712 33.611 -42.011 1.00 18.61 910 GLY A O 1
ATOM 4794 N N . SER A 1 596 ? -22.282 32.183 -41.295 1.00 15.64 911 SER A N 1
ATOM 4795 C CA A SER A 1 596 ? -22.278 31.539 -42.591 0.51 16.54 911 SER A CA 1
ATOM 4796 C CA B SER A 1 596 ? -22.230 31.314 -42.462 0.49 16.16 911 SER A CA 1
ATOM 4797 C C . SER A 1 596 ? -23.630 31.039 -42.999 1.00 15.41 911 SER A C 1
ATOM 4798 O O . SER A 1 596 ? -24.561 30.917 -42.206 1.00 14.69 911 SER A O 1
ATOM 4803 N N . THR A 1 597 ? -23.745 30.829 -44.305 1.00 15.35 912 THR A N 1
ATOM 4804 C CA . THR A 1 597 ? -24.921 30.225 -44.921 1.00 14.68 912 THR A CA 1
ATOM 4805 C C . THR A 1 597 ? -24.441 28.878 -45.426 1.00 13.75 912 THR A C 1
ATOM 4806 O O . THR A 1 597 ? -23.429 28.787 -46.133 1.00 14.49 912 THR A O 1
ATOM 4810 N N . TYR A 1 598 ? -25.163 27.812 -45.080 1.00 12.71 913 TYR A N 1
ATOM 4811 C CA . TYR A 1 598 ? -24.653 26.456 -45.275 1.00 12.05 913 TYR A CA 1
ATOM 4812 C C . TYR A 1 598 ? -25.796 25.502 -45.489 1.00 11.44 913 TYR A C 1
ATOM 4813 O O . TYR A 1 598 ? -26.940 25.792 -45.106 1.00 12.32 913 TYR A O 1
ATOM 4822 N N . LYS A 1 599 ? -25.479 24.342 -46.035 1.00 12.13 914 LYS A N 1
ATOM 4823 C CA . LYS A 1 599 ? -26.422 23.236 -46.208 1.00 13.03 914 LYS A CA 1
ATOM 4824 C C . LYS A 1 599 ? -26.324 22.246 -45.050 1.00 11.18 914 LYS A C 1
ATOM 4825 O O . LYS A 1 599 ? -25.218 21.988 -44.512 1.00 11.39 914 LYS A O 1
ATOM 4831 N N . TRP A 1 600 ? -27.475 21.704 -44.677 1.00 10.08 915 TRP A N 1
ATOM 4832 C CA . TRP A 1 600 ? -27.544 20.720 -43.590 1.00 9.28 915 TRP A CA 1
ATOM 4833 C C . TRP A 1 600 ? -28.584 19.697 -43.959 1.00 10.01 915 TRP A C 1
ATOM 4834 O O . TRP A 1 600 ? -29.696 20.085 -44.399 1.00 10.54 915 TRP A O 1
ATOM 4845 N N . THR A 1 601 ? -28.306 18.394 -43.769 1.00 9.95 916 THR A N 1
ATOM 4846 C CA . THR A 1 601 ? -29.259 17.334 -44.041 1.00 10.58 916 THR A CA 1
ATOM 4847 C C . THR A 1 601 ? -29.806 16.804 -42.737 1.00 11.01 916 THR A C 1
ATOM 4848 O O . THR A 1 601 ? -29.073 16.137 -41.994 1.00 11.23 916 THR A O 1
ATOM 4852 N N . PRO A 1 602 ? -31.082 17.058 -42.447 1.00 10.35 917 PRO A N 1
ATOM 4853 C CA . PRO A 1 602 ? -31.621 16.672 -41.154 1.00 10.05 917 PRO A CA 1
ATOM 4854 C C . PRO A 1 602 ? -32.186 15.301 -41.075 1.00 9.65 917 PRO A C 1
ATOM 4855 O O . PRO A 1 602 ? -32.705 14.784 -42.051 1.00 9.99 917 PRO A O 1
ATOM 4859 N N . GLU A 1 603 ? -32.139 14.711 -39.897 1.00 8.83 918 GLU A N 1
ATOM 4860 C CA . GLU A 1 603 ? -32.875 13.497 -39.626 1.00 8.77 918 GLU A CA 1
ATOM 4861 C C . GLU A 1 603 ? -34.366 13.871 -39.611 1.00 9.10 918 GLU A C 1
ATOM 4862 O O . GLU A 1 603 ? -34.757 14.869 -39.032 1.00 9.44 918 GLU A O 1
ATOM 4868 N N . MET A 1 604 ? -35.162 13.059 -40.285 1.00 9.16 919 MET A N 1
ATOM 4869 C CA . MET A 1 604 ? -36.636 13.189 -40.338 1.00 9.71 919 MET A CA 1
ATOM 4870 C C . MET A 1 604 ? -37.418 12.151 -39.620 1.00 9.89 919 MET A C 1
ATOM 4871 O O . MET A 1 604 ? -38.563 12.412 -39.191 1.00 9.47 919 MET A O 1
ATOM 4876 N N . ARG A 1 605 ? -36.862 10.971 -39.443 1.00 9.59 920 ARG A N 1
ATOM 4877 C CA A ARG A 1 605 ? -37.568 9.921 -38.722 0.49 11.07 920 ARG A CA 1
ATOM 4878 C CA B ARG A 1 605 ? -37.541 9.960 -38.679 0.51 10.83 920 ARG A CA 1
ATOM 4879 C C . ARG A 1 605 ? -36.543 9.018 -38.052 1.00 11.12 920 ARG A C 1
ATOM 4880 O O . ARG A 1 605 ? -35.584 8.551 -38.712 1.00 12.40 920 ARG A O 1
ATOM 4895 N N . VAL A 1 606 ? -36.704 8.784 -36.780 1.00 10.46 921 VAL A N 1
ATOM 4896 C CA . VAL A 1 606 ? -35.844 7.871 -36.017 1.00 10.38 921 VAL A CA 1
ATOM 4897 C C . VAL A 1 606 ? -36.729 6.861 -35.328 1.00 10.55 921 VAL A C 1
ATOM 4898 O O . VAL A 1 606 ? -37.710 7.260 -34.640 1.00 10.95 921 VAL A O 1
ATOM 4902 N N . GLU A 1 607 ? -36.462 5.583 -35.496 1.00 10.79 922 GLU A N 1
ATOM 4903 C CA . GLU A 1 607 ? -37.173 4.525 -34.780 1.00 11.04 922 GLU A CA 1
ATOM 4904 C C . GLU A 1 607 ? -36.264 3.914 -33.733 1.00 10.21 922 GLU A C 1
ATOM 4905 O O . GLU A 1 607 ? -35.050 3.784 -33.970 1.00 9.91 922 GLU A O 1
ATOM 4911 N N . LEU A 1 608 ? -36.860 3.484 -32.621 1.00 9.07 923 LEU A N 1
ATOM 4912 C CA . LEU A 1 608 ? -36.198 2.794 -31.538 1.00 8.98 923 LEU A CA 1
ATOM 4913 C C . LEU A 1 608 ? -36.987 1.622 -31.043 1.00 9.49 923 LEU A C 1
ATOM 4914 O O . LEU A 1 608 ? -38.209 1.576 -31.218 1.00 10.42 923 LEU A O 1
ATOM 4919 N N . VAL A 1 609 ? -36.307 0.683 -30.437 1.00 9.30 924 VAL A N 1
ATOM 4920 C CA . VAL A 1 609 ? -36.931 -0.551 -29.947 1.00 10.20 924 VAL A CA 1
ATOM 4921 C C . VAL A 1 609 ? -36.360 -0.954 -28.603 1.00 10.95 924 VAL A C 1
ATOM 4922 O O . VAL A 1 609 ? -35.275 -0.503 -28.229 1.00 10.27 924 VAL A O 1
ATOM 4926 N N . ASP A 1 610 ? -37.058 -1.797 -27.843 1.00 10.72 925 ASP A N 1
ATOM 4927 C CA . ASP A 1 610 ? -36.500 -2.400 -26.620 1.00 12.39 925 ASP A CA 1
ATOM 4928 C C . ASP A 1 610 ? -36.639 -3.912 -26.680 1.00 13.84 925 ASP A C 1
ATOM 4929 O O . ASP A 1 610 ? -37.125 -4.486 -27.674 1.00 14.02 925 ASP A O 1
ATOM 4934 N N . ALA A 1 611 ? -36.199 -4.567 -25.612 1.00 15.71 926 ALA A N 1
ATOM 4935 C CA . ALA A 1 611 ? -36.157 -6.038 -25.576 1.00 17.05 926 ALA A CA 1
ATOM 4936 C C . ALA A 1 611 ? -37.544 -6.636 -25.454 1.00 18.97 926 ALA A C 1
ATOM 4937 O O . ALA A 1 611 ? -37.662 -7.855 -25.628 1.00 21.85 926 ALA A O 1
ATOM 4939 N N . ASP A 1 612 ? -38.548 -5.815 -25.151 1.00 17.21 927 ASP A N 1
ATOM 4940 C CA . ASP A 1 612 ? -39.967 -6.260 -25.088 1.00 18.50 927 ASP A CA 1
ATOM 4941 C C . ASP A 1 612 ? -40.688 -6.047 -26.422 1.00 18.13 927 ASP A C 1
ATOM 4942 O O . ASP A 1 612 ? -41.895 -6.258 -26.529 1.00 21.08 927 ASP A O 1
ATOM 4947 N N . ASN A 1 613 ? -39.926 -5.646 -27.437 1.00 18.42 928 ASN A N 1
ATOM 4948 C CA . ASN A 1 613 ? -40.418 -5.272 -28.768 1.00 19.44 928 ASN A CA 1
ATOM 4949 C C . ASN A 1 613 ? -41.408 -4.101 -28.778 1.00 16.15 928 ASN A C 1
ATOM 4950 O O . ASN A 1 613 ? -42.252 -3.958 -29.680 1.00 18.09 928 ASN A O 1
ATOM 4955 N N . ASN A 1 614 ? -41.282 -3.175 -27.813 1.00 13.33 929 ASN A N 1
ATOM 4956 C CA . ASN A 1 614 ? -41.908 -1.893 -27.968 1.00 13.08 929 ASN A CA 1
ATOM 4957 C C . ASN A 1 614 ? -41.197 -1.125 -29.086 1.00 13.40 929 ASN A C 1
ATOM 4958 O O . ASN A 1 614 ? -39.988 -1.290 -29.288 1.00 14.50 929 ASN A O 1
ATOM 4963 N N . LYS A 1 615 ? -41.949 -0.340 -29.807 1.00 12.92 930 LYS A N 1
ATOM 4964 C CA . LYS A 1 615 ? -41.454 0.389 -30.938 1.00 13.17 930 LYS A CA 1
ATOM 4965 C C . LYS A 1 615 ? -41.809 1.846 -30.767 1.00 12.58 930 LYS A C 1
ATOM 4966 O O . LYS A 1 615 ? -42.957 2.245 -30.685 1.00 12.00 930 LYS A O 1
ATOM 4972 N N . VAL A 1 616 ? -40.779 2.688 -30.773 1.00 11.16 931 VAL A N 1
ATOM 4973 C CA . VAL A 1 616 ? -40.950 4.124 -30.677 1.00 10.39 931 VAL A CA 1
ATOM 4974 C C . VAL A 1 616 ? -40.574 4.751 -32.032 1.00 10.41 931 VAL A C 1
ATOM 4975 O O . VAL A 1 616 ? -39.504 4.447 -32.588 1.00 11.11 931 VAL A O 1
ATOM 4979 N N . VAL A 1 617 ? -41.421 5.613 -32.575 1.00 9.81 932 VAL A N 1
ATOM 4980 C CA . VAL A 1 617 ? -41.176 6.301 -33.838 1.00 9.50 932 VAL A CA 1
ATOM 4981 C C . VAL A 1 617 ? -41.253 7.781 -33.595 1.00 9.38 932 VAL A C 1
ATOM 4982 O O . VAL A 1 617 ? -42.270 8.327 -33.085 1.00 9.31 932 VAL A O 1
ATOM 4986 N N . VAL A 1 618 ? -40.168 8.477 -33.933 1.00 9.16 933 VAL A N 1
ATOM 4987 C CA . VAL A 1 618 ? -40.015 9.907 -33.766 1.00 9.82 933 VAL A CA 1
ATOM 4988 C C . VAL A 1 618 ? -39.929 10.532 -35.140 1.00 9.70 933 VAL A C 1
ATOM 4989 O O . VAL A 1 618 ? -39.021 10.166 -35.915 1.00 9.85 933 VAL A O 1
ATOM 4993 N N . THR A 1 619 ? -40.847 11.440 -35.487 1.00 9.87 934 THR A N 1
ATOM 4994 C CA . THR A 1 619 ? -40.904 12.016 -36.818 1.00 10.08 934 THR A CA 1
ATOM 4995 C C . THR A 1 619 ? -40.909 13.527 -36.737 1.00 9.16 934 THR A C 1
ATOM 4996 O O . THR A 1 619 ? -41.734 14.100 -36.015 1.00 10.20 934 THR A O 1
ATOM 5000 N N . ARG A 1 620 ? -40.030 14.206 -37.458 1.00 9.04 935 ARG A N 1
ATOM 5001 C CA . ARG A 1 620 ? -40.072 15.641 -37.603 1.00 8.94 935 ARG A CA 1
ATOM 5002 C C . ARG A 1 620 ? -41.303 16.024 -38.408 1.00 9.79 935 ARG A C 1
ATOM 5003 O O . ARG A 1 620 ? -41.610 15.387 -39.416 1.00 11.15 935 ARG A O 1
ATOM 5011 N N . LYS A 1 621 ? -41.999 17.058 -37.962 1.00 10.08 936 LYS A N 1
ATOM 5012 C CA . LYS A 1 621 ? -43.288 17.344 -38.601 1.00 10.97 936 LYS A CA 1
ATOM 5013 C C . LYS A 1 621 ? -43.151 17.962 -39.971 1.00 12.38 936 LYS A C 1
ATOM 5014 O O . LYS A 1 621 ? -44.056 17.805 -40.798 1.00 14.50 936 LYS A O 1
ATOM 5020 N N . SER A 1 622 ? -42.053 18.649 -40.268 1.00 10.84 937 SER A N 1
ATOM 5021 C CA . SER A 1 622 ? -41.758 19.086 -41.610 1.00 10.92 937 SER A CA 1
ATOM 5022 C C . SER A 1 622 ? -40.256 19.173 -41.867 1.00 11.21 937 SER A C 1
ATOM 5023 O O . SER A 1 622 ? -39.471 19.463 -40.948 1.00 10.43 937 SER A O 1
ATOM 5026 N N . ASN A 1 623 ? -39.855 18.966 -43.106 1.00 10.70 938 ASN A N 1
ATOM 5027 C CA . ASN A 1 623 ? -38.492 19.192 -43.580 1.00 10.44 938 ASN A CA 1
ATOM 5028 C C . ASN A 1 623 ? -38.244 20.647 -43.958 1.00 10.54 938 ASN A C 1
ATOM 5029 O O . ASN A 1 623 ? -37.113 21.043 -44.268 1.00 10.62 938 ASN A O 1
ATOM 5034 N N . ASP A 1 624 ? -39.282 21.505 -43.986 1.00 10.64 939 ASP A N 1
ATOM 5035 C CA . ASP A 1 624 ? -39.091 22.895 -44.342 1.00 10.37 939 ASP A CA 1
ATOM 5036 C C . ASP A 1 624 ? -38.514 23.646 -43.147 1.00 10.80 939 ASP A C 1
ATOM 5037 O O . ASP A 1 624 ? -39.204 23.871 -42.165 1.00 10.77 939 ASP A O 1
ATOM 5042 N N . VAL A 1 625 ? -37.260 24.076 -43.274 1.00 11.18 940 VAL A N 1
ATOM 5043 C CA . VAL A 1 625 ? -36.526 24.664 -42.155 1.00 11.76 940 VAL A CA 1
ATOM 5044 C C . VAL A 1 625 ? -37.103 26.004 -41.738 1.00 11.94 940 VAL A C 1
ATOM 5045 O O . VAL A 1 625 ? -36.847 26.471 -40.644 1.00 11.30 940 VAL A O 1
ATOM 5049 N N . ASN A 1 626 ? -37.917 26.626 -42.618 1.00 11.41 941 ASN A N 1
ATOM 5050 C CA . ASN A 1 626 ? -38.510 27.904 -42.305 1.00 12.55 941 ASN A CA 1
ATOM 5051 C C . ASN A 1 626 ? -39.944 27.771 -41.772 1.00 13.31 941 ASN A C 1
ATOM 5052 O O . ASN A 1 626 ? -40.596 28.796 -41.562 1.00 17.40 941 ASN A O 1
ATOM 5057 N N . SER A 1 627 ? -40.422 26.553 -41.551 1.00 12.92 942 SER A N 1
ATOM 5058 C CA . SER A 1 627 ? -41.725 26.292 -40.986 1.00 13.42 942 SER A CA 1
ATOM 5059 C C . SER A 1 627 ? -41.574 26.022 -39.497 1.00 13.85 942 SER A C 1
ATOM 5060 O O . SER A 1 627 ? -40.595 25.370 -39.083 1.00 12.79 942 SER A O 1
ATOM 5063 N N . PRO A 1 628 ? -42.550 26.417 -38.666 1.00 13.82 943 PRO A N 1
ATOM 5064 C CA . PRO A 1 628 ? -42.533 26.017 -37.265 1.00 13.57 943 PRO A CA 1
ATOM 5065 C C . PRO A 1 628 ? -42.498 24.515 -37.061 1.00 12.99 943 PRO A C 1
ATOM 5066 O O . PRO A 1 628 ? -42.028 24.043 -36.017 1.00 12.70 943 PRO A O 1
ATOM 5070 N N . GLN A 1 629 ? -42.971 23.735 -38.026 1.00 11.90 944 GLN A N 1
ATOM 5071 C CA . GLN A 1 629 ? -43.058 22.298 -37.883 1.00 11.87 944 GLN A CA 1
ATOM 5072 C C . GLN A 1 629 ? -41.694 21.620 -37.999 1.00 10.33 944 GLN A C 1
ATOM 5073 O O . GLN A 1 629 ? -41.587 20.456 -37.693 1.00 10.70 944 GLN A O 1
ATOM 5079 N N . TYR A 1 630 ? -40.686 22.345 -38.482 1.00 11.02 945 TYR A N 1
ATOM 5080 C CA . TYR A 1 630 ? -39.311 21.795 -38.506 1.00 10.15 945 TYR A CA 1
ATOM 5081 C C . TYR A 1 630 ? -38.863 21.526 -37.072 1.00 10.79 945 TYR A C 1
ATOM 5082 O O . TYR A 1 630 ? -38.078 20.617 -36.831 1.00 9.91 945 TYR A O 1
ATOM 5091 N N . ARG A 1 631 ? -39.305 22.369 -36.147 1.00 9.51 946 ARG A N 1
ATOM 5092 C CA . ARG A 1 631 ? -38.927 22.275 -34.715 1.00 9.54 946 ARG A CA 1
ATOM 5093 C C . ARG A 1 631 ? -40.018 21.586 -33.886 1.00 9.89 946 ARG A C 1
ATOM 5094 O O . ARG A 1 631 ? -40.182 21.856 -32.692 1.00 11.13 946 ARG A O 1
ATOM 5102 N N . GLU A 1 632 ? -40.773 20.693 -34.508 1.00 10.20 947 GLU A N 1
ATOM 5103 C CA . GLU A 1 632 ? -41.767 19.887 -33.826 1.00 10.24 947 GLU A CA 1
ATOM 5104 C C . GLU A 1 632 ? -41.586 18.437 -34.222 1.00 9.97 947 GLU A C 1
ATOM 5105 O O . GLU A 1 632 ? -41.163 18.142 -35.337 1.00 10.65 947 GLU A O 1
ATOM 5111 N N . ARG A 1 633 ? -41.965 17.521 -33.362 1.00 9.93 948 ARG A N 1
ATOM 5112 C CA . ARG A 1 633 ? -41.969 16.123 -33.648 1.00 9.73 948 ARG A CA 1
ATOM 5113 C C . ARG A 1 633 ? -43.256 15.473 -33.161 1.00 9.77 948 ARG A C 1
ATOM 5114 O O . ARG A 1 633 ? -43.916 15.954 -32.240 1.00 10.86 948 ARG A O 1
ATOM 5122 N N . THR A 1 634 ? -43.596 14.346 -33.765 1.00 9.84 949 THR A N 1
ATOM 5123 C CA . THR A 1 634 ? -44.496 13.388 -33.178 1.00 10.38 949 THR A CA 1
ATOM 5124 C C . THR A 1 634 ? -43.687 12.239 -32.638 1.00 10.61 949 THR A C 1
ATOM 5125 O O . THR A 1 634 ? -42.650 11.857 -33.220 1.00 10.35 949 THR A O 1
ATOM 5129 N N . VAL A 1 635 ? -44.153 11.636 -31.548 1.00 9.56 950 VAL A N 1
ATOM 5130 C CA . VAL A 1 635 ? -43.605 10.430 -30.997 1.00 9.50 950 VAL A CA 1
ATOM 5131 C C . VAL A 1 635 ? -44.719 9.467 -30.812 1.00 9.89 950 VAL A C 1
ATOM 5132 O O . VAL A 1 635 ? -45.730 9.825 -30.157 1.00 10.18 950 VAL A O 1
ATOM 5136 N N . THR A 1 636 ? -44.592 8.285 -31.360 1.00 10.56 951 THR A N 1
ATOM 5137 C CA . THR A 1 636 ? -45.538 7.226 -31.082 1.00 10.65 951 THR A CA 1
ATOM 5138 C C . THR A 1 636 ? -44.880 6.070 -30.331 1.00 10.89 951 THR A C 1
ATOM 5139 O O . THR A 1 636 ? -43.715 5.747 -30.549 1.00 10.66 951 THR A O 1
ATOM 5143 N N . LEU A 1 637 ? -45.635 5.389 -29.481 1.00 10.22 952 LEU A N 1
ATOM 5144 C CA . LEU A 1 637 ? -45.253 4.168 -28.790 1.00 10.79 952 LEU A CA 1
ATOM 5145 C C . LEU A 1 637 ? -46.222 3.079 -29.227 1.00 11.77 952 LEU A C 1
ATOM 5146 O O . LEU A 1 637 ? -47.428 3.164 -28.923 1.00 12.56 952 LEU A O 1
ATOM 5151 N N . ASN A 1 638 ? -45.708 2.090 -29.944 1.00 12.83 953 ASN A N 1
ATOM 5152 C CA . ASN A 1 638 ? -46.594 1.075 -30.544 1.00 12.47 953 ASN A CA 1
ATOM 5153 C C . ASN A 1 638 ? -47.793 1.699 -31.257 1.00 13.41 953 ASN A C 1
ATOM 5154 O O . ASN A 1 638 ? -48.961 1.177 -31.119 1.00 14.85 953 ASN A O 1
ATOM 5159 N N . GLY A 1 639 ? -47.548 2.791 -31.956 1.00 12.97 954 GLY A N 1
ATOM 5160 C CA . GLY A 1 639 ? -48.498 3.499 -32.776 1.00 12.60 954 GLY A CA 1
ATOM 5161 C C . GLY A 1 639 ? -49.373 4.541 -32.086 1.00 13.01 954 GLY A C 1
ATOM 5162 O O . GLY A 1 639 ? -50.075 5.332 -32.737 1.00 14.77 954 GLY A O 1
ATOM 5163 N N . ARG A 1 640 ? -49.264 4.604 -30.766 1.00 12.54 955 ARG A N 1
ATOM 5164 C CA . ARG A 1 640 ? -50.067 5.522 -29.941 1.00 12.42 955 ARG A CA 1
ATOM 5165 C C . ARG A 1 640 ? -49.271 6.801 -29.734 1.00 11.69 955 ARG A C 1
ATOM 5166 O O . ARG A 1 640 ? -48.113 6.749 -29.286 1.00 12.15 955 ARG A O 1
ATOM 5174 N N . VAL A 1 641 ? -49.883 7.926 -30.004 1.00 10.45 956 VAL A N 1
ATOM 5175 C CA . VAL A 1 641 ? -49.203 9.220 -29.937 1.00 10.94 956 VAL A CA 1
ATOM 5176 C C . VAL A 1 641 ? -48.966 9.618 -28.475 1.00 11.18 956 VAL A C 1
ATOM 5177 O O . VAL A 1 641 ? -49.908 9.722 -27.685 1.00 11.23 956 VAL A O 1
ATOM 5181 N N . ILE A 1 642 ? -47.691 9.865 -28.131 1.00 9.80 957 ILE A N 1
ATOM 5182 C CA . ILE A 1 642 ? -47.284 10.318 -26.802 1.00 10.16 957 ILE A CA 1
ATOM 5183 C C . ILE A 1 642 ? -46.621 11.683 -26.813 1.00 9.46 957 ILE A C 1
ATOM 5184 O O . ILE A 1 642 ? -46.480 12.302 -25.759 1.00 10.10 957 ILE A O 1
ATOM 5189 N N . GLN A 1 643 ? -46.265 12.237 -27.965 1.00 9.59 958 GLN A N 1
ATOM 5190 C CA . GLN A 1 643 ? -45.849 13.603 -28.116 1.00 9.65 958 GLN A CA 1
ATOM 5191 C C . GLN A 1 643 ? -46.332 14.138 -29.446 1.00 10.44 958 GLN A C 1
ATOM 5192 O O . GLN A 1 643 ? -46.215 13.440 -30.456 1.00 10.51 958 GLN A O 1
ATOM 5198 N N . ASP A 1 644 ? -46.761 15.391 -29.476 1.00 10.90 959 ASP A N 1
ATOM 5199 C CA . ASP A 1 644 ? -47.081 16.092 -30.703 1.00 11.62 959 ASP A CA 1
ATOM 5200 C C . ASP A 1 644 ? -46.799 17.540 -30.487 1.00 11.89 959 ASP A C 1
ATOM 5201 O O . ASP A 1 644 ? -47.526 18.231 -29.748 1.00 12.17 959 ASP A O 1
ATOM 5206 N N . GLY A 1 645 ? -45.688 18.009 -31.034 1.00 10.59 960 GLY A N 1
ATOM 5207 C CA . GLY A 1 645 ? -45.308 19.391 -30.926 1.00 11.07 960 GLY A CA 1
ATOM 5208 C C . GLY A 1 645 ? -44.962 19.821 -29.505 1.00 11.23 960 GLY A C 1
ATOM 5209 O O . GLY A 1 645 ? -44.147 19.185 -28.826 1.00 11.37 960 GLY A O 1
ATOM 5210 N N . SER A 1 646 ? -45.641 20.847 -29.008 1.00 11.35 961 SER A N 1
ATOM 5211 C CA . SER A 1 646 ? -45.338 21.455 -27.701 1.00 11.54 961 SER A CA 1
ATOM 5212 C C . SER A 1 646 ? -45.700 20.604 -26.521 1.00 10.95 961 SER A C 1
ATOM 5213 O O . SER A 1 646 ? -45.237 20.938 -25.437 1.00 10.72 961 SER A O 1
ATOM 5216 N N . ALA A 1 647 ? -46.470 19.528 -26.688 1.00 10.64 962 ALA A N 1
ATOM 5217 C CA . ALA A 1 647 ? -46.989 18.742 -25.589 1.00 9.57 962 ALA A CA 1
ATOM 5218 C C . ALA A 1 647 ? -46.662 17.268 -25.663 1.00 9.68 962 ALA A C 1
ATOM 5219 O O . ALA A 1 647 ? -46.618 16.662 -26.753 1.00 9.55 962 ALA A O 1
ATOM 5221 N N . TYR A 1 648 ? -46.443 16.656 -24.517 1.00 8.79 963 TYR A N 1
ATOM 5222 C CA . TYR A 1 648 ? -46.334 15.239 -24.399 1.00 9.36 963 TYR A CA 1
ATOM 5223 C C . TYR A 1 648 ? -47.121 14.710 -23.219 1.00 9.77 963 TYR A C 1
ATOM 5224 O O . TYR A 1 648 ? -47.295 15.378 -22.193 1.00 9.43 963 TYR A O 1
ATOM 5233 N N . LEU A 1 649 ? -47.584 13.479 -23.399 1.00 9.75 964 LEU A N 1
ATOM 5234 C CA . LEU A 1 649 ? -48.137 12.652 -22.356 1.00 10.36 964 LEU A CA 1
ATOM 5235 C C . LEU A 1 649 ? -47.433 11.324 -22.436 1.00 10.72 964 LEU A C 1
ATOM 5236 O O . LEU A 1 649 ? -47.787 10.432 -23.201 1.00 10.37 964 LEU A O 1
ATOM 5241 N N . THR A 1 650 ? -46.386 11.170 -21.624 1.00 9.60 965 THR A N 1
ATOM 5242 C CA . THR A 1 650 ? -45.434 10.070 -21.804 1.00 10.21 965 THR A CA 1
ATOM 5243 C C . THR A 1 650 ? -45.480 9.087 -20.679 1.00 10.41 965 THR A C 1
ATOM 5244 O O . THR A 1 650 ? -45.473 9.502 -19.509 1.00 10.96 965 THR A O 1
ATOM 5248 N N . PRO A 1 651 ? -45.532 7.776 -20.979 1.00 10.56 966 PRO A N 1
ATOM 5249 C CA . PRO A 1 651 ? -45.479 6.822 -19.932 1.00 11.39 966 PRO A CA 1
ATOM 5250 C C . PRO A 1 651 ? -44.116 6.859 -19.234 1.00 11.09 966 PRO A C 1
ATOM 5251 O O . PRO A 1 651 ? -43.103 7.168 -19.900 1.00 11.97 966 PRO A O 1
ATOM 5255 N N . TRP A 1 652 ? -44.046 6.452 -17.981 1.00 10.48 967 TRP A N 1
ATOM 5256 C CA . TRP A 1 652 ? -42.784 6.254 -17.298 1.00 10.95 967 TRP A CA 1
ATOM 5257 C C . TRP A 1 652 ? -42.952 5.039 -16.430 1.00 13.71 967 TRP A C 1
ATOM 5258 O O . TRP A 1 652 ? -43.803 5.024 -15.524 1.00 18.32 967 TRP A O 1
ATOM 5269 N N . ASN A 1 653 ? -42.244 3.984 -16.727 1.00 12.59 968 ASN A N 1
ATOM 5270 C CA . ASN A 1 653 ? -42.413 2.709 -16.075 1.00 13.96 968 ASN A CA 1
ATOM 5271 C C . ASN A 1 653 ? -41.254 2.236 -15.249 1.00 12.75 968 ASN A C 1
ATOM 5272 O O . ASN A 1 653 ? -41.058 1.044 -15.038 1.00 13.01 968 ASN A O 1
ATOM 5277 N N . TRP A 1 654 ? -40.435 3.222 -14.797 1.00 10.38 969 TRP A N 1
ATOM 5278 C CA . TRP A 1 654 ? -39.184 2.966 -14.108 1.00 9.83 969 TRP A CA 1
ATOM 5279 C C . TRP A 1 654 ? -39.121 3.826 -12.863 1.00 9.75 969 TRP A C 1
ATOM 5280 O O . TRP A 1 654 ? -39.535 4.957 -12.894 1.00 10.19 969 TRP A O 1
ATOM 5291 N N . ASP A 1 655 ? -38.584 3.254 -11.795 1.00 9.70 970 ASP A N 1
ATOM 5292 C CA . ASP A 1 655 ? -38.353 4.010 -10.567 1.00 9.61 970 ASP A CA 1
ATOM 5293 C C . ASP A 1 655 ? -37.114 4.886 -10.719 1.00 9.62 970 ASP A C 1
ATOM 5294 O O . ASP A 1 655 ? -36.488 4.905 -11.787 1.00 8.51 970 ASP A O 1
ATOM 5299 N N . ALA A 1 656 ? -36.772 5.616 -9.665 1.00 9.23 971 ALA A N 1
ATOM 5300 C CA . ALA A 1 656 ? -35.655 6.576 -9.768 1.00 9.30 971 ALA A CA 1
ATOM 5301 C C . ALA A 1 656 ? -34.355 5.892 -10.064 1.00 9.95 971 ALA A C 1
ATOM 5302 O O . ALA A 1 656 ? -33.479 6.546 -10.619 1.00 11.26 971 ALA A O 1
ATOM 5304 N N . ASN A 1 657 ? -34.216 4.614 -9.729 1.00 10.03 972 ASN A N 1
ATOM 5305 C CA . ASN A 1 657 ? -33.016 3.792 -10.019 1.00 10.38 972 ASN A CA 1
ATOM 5306 C C . ASN A 1 657 ? -33.142 2.964 -11.312 1.00 10.69 972 ASN A C 1
ATOM 5307 O O . ASN A 1 657 ? -32.231 2.159 -11.614 1.00 13.61 972 ASN A O 1
ATOM 5312 N N . GLY A 1 658 ? -34.205 3.190 -12.082 1.00 9.32 973 GLY A N 1
ATOM 5313 C CA . GLY A 1 658 ? -34.402 2.507 -13.317 1.00 9.83 973 GLY A CA 1
ATOM 5314 C C . GLY A 1 658 ? -35.076 1.151 -13.229 1.00 10.51 973 GLY A C 1
ATOM 5315 O O . GLY A 1 658 ? -35.258 0.500 -14.262 1.00 10.91 973 GLY A O 1
ATOM 5316 N N . LYS A 1 659 ? -35.465 0.723 -12.052 1.00 11.45 974 LYS A N 1
ATOM 5317 C CA . LYS A 1 659 ? -36.089 -0.607 -11.885 1.00 13.38 974 LYS A CA 1
ATOM 5318 C C . LYS A 1 659 ? -37.535 -0.527 -12.352 1.00 13.15 974 LYS A C 1
ATOM 5319 O O . LYS A 1 659 ? -38.205 0.499 -12.244 1.00 11.90 974 LYS A O 1
ATOM 5325 N N . LYS A 1 660 ? -38.045 -1.645 -12.901 1.00 14.53 975 LYS A N 1
ATOM 5326 C CA A LYS A 1 660 ? -39.416 -1.688 -13.385 0.37 15.26 975 LYS A CA 1
ATOM 5327 C CA B LYS A 1 660 ? -39.420 -1.715 -13.369 0.63 15.32 975 LYS A CA 1
ATOM 5328 C C . LYS A 1 660 ? -40.389 -1.392 -12.260 1.00 14.50 975 LYS A C 1
ATOM 5329 O O . LYS A 1 660 ? -40.271 -1.954 -11.166 1.00 15.19 975 LYS A O 1
ATOM 5340 N N . LEU A 1 661 ? -41.350 -0.511 -12.515 1.00 14.04 976 LEU A N 1
ATOM 5341 C CA . LEU A 1 661 ? -42.362 -0.190 -11.529 1.00 14.07 976 LEU A CA 1
ATOM 5342 C C . LEU A 1 661 ? -43.411 -1.308 -11.418 1.00 16.01 976 LEU A C 1
ATOM 5343 O O . LEU A 1 661 ? -43.757 -1.927 -12.419 1.00 16.86 976 LEU A O 1
ATOM 5348 N N . SER A 1 662 ? -43.929 -1.474 -10.210 1.00 18.02 977 SER A N 1
ATOM 5349 C CA . SER A 1 662 ? -45.108 -2.331 -10.025 1.00 20.57 977 SER A CA 1
ATOM 5350 C C . SER A 1 662 ? -46.234 -1.743 -10.861 1.00 21.30 977 SER A C 1
ATOM 5351 O O . SER A 1 662 ? -46.282 -0.542 -11.130 1.00 20.13 977 SER A O 1
ATOM 5354 N N . THR A 1 663 ? -47.188 -2.588 -11.253 1.00 23.22 978 THR A N 1
ATOM 5355 C CA . THR A 1 663 ? -48.313 -2.109 -12.054 1.00 23.70 978 THR A CA 1
ATOM 5356 C C . THR A 1 663 ? -49.024 -0.885 -11.448 1.00 22.53 978 THR A C 1
ATOM 5357 O O . THR A 1 663 ? -49.287 0.078 -12.174 1.00 23.89 978 THR A O 1
ATOM 5361 N N . ASP A 1 664 ? -49.279 -0.857 -10.141 1.00 23.31 979 ASP A N 1
ATOM 5362 C CA . ASP A 1 664 ? -50.012 0.267 -9.548 1.00 24.85 979 ASP A CA 1
ATOM 5363 C C . ASP A 1 664 ? -49.180 1.517 -9.343 1.00 21.80 979 ASP A C 1
ATOM 5364 O O . ASP A 1 664 ? -49.693 2.551 -8.965 1.00 22.13 979 ASP A O 1
ATOM 5369 N N . LYS A 1 665 ? -47.899 1.433 -9.699 1.00 20.77 980 LYS A N 1
ATOM 5370 C CA . LYS A 1 665 ? -47.015 2.605 -9.664 1.00 18.30 980 LYS A CA 1
ATOM 5371 C C . LYS A 1 665 ? -46.680 3.145 -11.067 1.00 15.84 980 LYS A C 1
ATOM 5372 O O . LYS A 1 665 ? -46.037 4.189 -11.190 1.00 14.17 980 LYS A O 1
ATOM 5378 N N . GLU A 1 666 ? -47.200 2.514 -12.114 1.00 16.09 981 GLU A N 1
ATOM 5379 C CA . GLU A 1 666 ? -47.041 3.012 -13.473 1.00 15.53 981 GLU A CA 1
ATOM 5380 C C . GLU A 1 666 ? -47.789 4.342 -13.597 1.00 14.31 981 GLU A C 1
ATOM 5381 O O . GLU A 1 666 ? -48.820 4.599 -12.974 1.00 15.80 981 GLU A O 1
ATOM 5387 N N . LYS A 1 667 ? -47.182 5.242 -14.366 1.00 12.86 982 LYS A N 1
ATOM 5388 C CA . LYS A 1 667 ? -47.632 6.617 -14.430 1.00 12.15 982 LYS A CA 1
ATOM 5389 C C . LYS A 1 667 ? -47.355 7.211 -15.812 1.00 10.92 982 LYS A C 1
ATOM 5390 O O . LYS A 1 667 ? -46.694 6.585 -16.676 1.00 11.68 982 LYS A O 1
ATOM 5396 N N . MET A 1 668 ? -47.864 8.414 -16.036 1.00 10.96 983 MET A N 1
ATOM 5397 C CA . MET A 1 668 ? -47.584 9.236 -17.192 1.00 10.88 983 MET A CA 1
ATOM 5398 C C . MET A 1 668 ? -47.260 10.629 -16.757 1.00 10.57 983 MET A C 1
ATOM 5399 O O . MET A 1 668 ? -47.888 11.153 -15.824 1.00 11.50 983 MET A O 1
ATOM 5404 N N . TYR A 1 669 ? -46.351 11.279 -17.464 1.00 9.62 984 TYR A N 1
ATOM 5405 C CA . TYR A 1 669 ? -46.084 12.685 -17.259 1.00 9.57 984 TYR A CA 1
ATOM 5406 C C . TYR A 1 669 ? -46.709 13.514 -18.348 1.00 9.77 984 TYR A C 1
ATOM 5407 O O . TYR A 1 669 ? -46.600 13.156 -19.530 1.00 9.82 984 TYR A O 1
ATOM 5416 N N . TYR A 1 670 ? -47.319 14.634 -18.004 1.00 9.25 985 TYR A N 1
ATOM 5417 C CA . TYR A 1 670 ? -47.780 15.621 -18.962 1.00 9.57 985 TYR A CA 1
ATOM 5418 C C . TYR A 1 670 ? -46.985 16.899 -18.817 1.00 9.68 985 TYR A C 1
ATOM 5419 O O . TYR A 1 670 ? -46.779 17.406 -17.685 1.00 9.97 985 TYR A O 1
ATOM 5428 N N . PHE A 1 671 ? -46.617 17.491 -19.948 1.00 9.61 986 PHE A N 1
ATOM 5429 C CA . PHE A 1 671 ? -45.971 18.779 -19.992 1.00 9.33 986 PHE A CA 1
ATOM 5430 C C . PHE A 1 671 ? -46.226 19.406 -21.342 1.00 10.32 986 PHE A C 1
ATOM 5431 O O . PHE A 1 671 ? -46.049 18.743 -22.367 1.00 10.26 986 PHE A O 1
ATOM 5439 N N . ASN A 1 672 ? -46.577 20.678 -21.346 1.00 10.26 987 ASN A N 1
ATOM 5440 C CA . ASN A 1 672 ? -46.859 21.456 -22.530 1.00 11.09 987 ASN A CA 1
ATOM 5441 C C . ASN A 1 672 ? -46.253 22.793 -22.405 1.00 12.00 987 ASN A C 1
ATOM 5442 O O . ASN A 1 672 ? -46.508 23.511 -21.437 1.00 11.96 987 ASN A O 1
ATOM 5447 N N . THR A 1 673 ? -45.380 23.138 -23.337 1.00 12.33 988 THR A N 1
ATOM 5448 C CA . THR A 1 673 ? -44.725 24.433 -23.300 1.00 13.21 988 THR A CA 1
ATOM 5449 C C . THR A 1 673 ? -45.623 25.598 -23.719 1.00 16.67 988 THR A C 1
ATOM 5450 O O . THR A 1 673 ? -45.195 26.764 -23.604 1.00 17.37 988 THR A O 1
ATOM 5454 N N . GLN A 1 674 ? -46.820 25.275 -24.199 1.00 16.06 989 GLN A N 1
ATOM 5455 C CA A GLN A 1 674 ? -47.807 26.290 -24.575 0.52 17.13 989 GLN A CA 1
ATOM 5456 C CA B GLN A 1 674 ? -47.819 26.268 -24.591 0.48 17.57 989 GLN A CA 1
ATOM 5457 C C . GLN A 1 674 ? -49.094 26.048 -23.805 1.00 15.72 989 GLN A C 1
ATOM 5458 O O . GLN A 1 674 ? -49.344 24.954 -23.285 1.00 16.17 989 GLN A O 1
ATOM 5469 N N . ALA A 1 675 ? -49.951 27.077 -23.762 1.00 17.63 990 ALA A N 1
ATOM 5470 C CA . ALA A 1 675 ? -51.293 26.941 -23.293 1.00 17.79 990 ALA A CA 1
ATOM 5471 C C . ALA A 1 675 ? -52.103 26.217 -24.359 1.00 18.13 990 ALA A C 1
ATOM 5472 O O . ALA A 1 675 ? -51.715 26.193 -25.546 1.00 19.80 990 ALA A O 1
ATOM 5474 N N . GLY A 1 676 ? -53.158 25.582 -23.908 1.00 18.77 991 GLY A N 1
ATOM 5475 C CA . GLY A 1 676 ? -54.138 24.975 -24.788 1.00 18.04 991 GLY A CA 1
ATOM 5476 C C . GLY A 1 676 ? -54.516 23.560 -24.453 1.00 19.04 991 GLY A C 1
ATOM 5477 O O . GLY A 1 676 ? -53.722 22.778 -23.926 1.00 16.91 991 GLY A O 1
ATOM 5478 N N . ALA A 1 677 ? -55.727 23.167 -24.820 1.00 16.43 992 ALA A N 1
ATOM 5479 C CA . ALA A 1 677 ? -56.218 21.813 -24.601 1.00 15.83 992 ALA A CA 1
ATOM 5480 C C . ALA A 1 677 ? -55.540 20.810 -25.541 1.00 14.85 992 ALA A C 1
ATOM 5481 O O . ALA A 1 677 ? -55.344 21.089 -26.716 1.00 16.93 992 ALA A O 1
ATOM 5483 N N . THR A 1 678 ? -55.212 19.640 -25.013 1.00 14.34 993 THR A N 1
ATOM 5484 C CA . THR A 1 678 ? -54.712 18.540 -25.816 1.00 14.34 993 THR A CA 1
ATOM 5485 C C . THR A 1 678 ? -55.479 17.295 -25.481 1.00 14.91 993 THR A C 1
ATOM 5486 O O . THR A 1 678 ? -55.885 17.108 -24.337 1.00 16.20 993 THR A O 1
ATOM 5490 N N . THR A 1 679 ? -55.680 16.405 -26.472 1.00 14.53 994 THR A N 1
ATOM 5491 C CA . THR A 1 679 ? -56.367 15.146 -26.290 1.00 15.07 994 THR A CA 1
ATOM 5492 C C . THR A 1 679 ? -55.466 13.963 -26.632 1.00 14.51 994 THR A C 1
ATOM 5493 O O . THR A 1 679 ? -54.684 14.023 -27.623 1.00 15.11 994 THR A O 1
ATOM 5497 N N . TRP A 1 680 ? -55.565 12.917 -25.830 1.00 14.90 995 TRP A N 1
ATOM 5498 C CA . TRP A 1 680 ? -54.680 11.762 -25.874 1.00 13.94 995 TRP A CA 1
ATOM 5499 C C . TRP A 1 680 ? -55.476 10.509 -25.822 1.00 14.87 995 TRP A C 1
ATOM 5500 O O . TRP A 1 680 ? -56.417 10.386 -25.030 1.00 15.35 995 TRP A O 1
ATOM 5511 N N . THR A 1 681 ? -55.092 9.543 -26.629 1.00 13.66 996 THR A N 1
ATOM 5512 C CA . THR A 1 681 ? -55.628 8.201 -26.525 1.00 14.12 996 THR A CA 1
ATOM 5513 C C . THR A 1 681 ? -54.860 7.397 -25.491 1.00 15.73 996 THR A C 1
ATOM 5514 O O . THR A 1 681 ? -53.616 7.300 -25.551 1.00 14.45 996 THR A O 1
ATOM 5518 N N . LEU A 1 682 ? -55.569 6.812 -24.523 1.00 14.75 997 LEU A N 1
ATOM 5519 C CA . LEU A 1 682 ? -54.983 5.984 -23.506 1.00 15.45 997 LEU A CA 1
ATOM 5520 C C . LEU A 1 682 ? -54.658 4.619 -24.048 1.00 15.42 997 LEU A C 1
ATOM 5521 O O . LEU A 1 682 ? -55.378 4.099 -24.914 1.00 17.09 997 LEU A O 1
ATOM 5526 N N . PRO A 1 683 ? -53.612 3.968 -23.526 1.00 16.44 998 PRO A N 1
ATOM 5527 C CA . PRO A 1 683 ? -53.399 2.587 -23.865 1.00 16.73 998 PRO A CA 1
ATOM 5528 C C . PRO A 1 683 ? -54.512 1.722 -23.293 1.00 17.81 998 PRO A C 1
ATOM 5529 O O . PRO A 1 683 ? -55.245 2.158 -22.389 1.00 16.00 998 PRO A O 1
ATOM 5533 N N . SER A 1 684 ? -54.625 0.502 -23.811 1.00 21.25 999 SER A N 1
ATOM 5534 C CA . SER A 1 684 ? -55.725 -0.367 -23.455 1.00 23.94 999 SER A CA 1
ATOM 5535 C C . SER A 1 684 ? -55.762 -0.641 -21.961 1.00 23.06 999 SER A C 1
ATOM 5536 O O . SER A 1 684 ? -56.844 -0.790 -21.414 1.00 24.00 999 SER A O 1
ATOM 5539 N N . ASP A 1 685 ? -54.597 -0.681 -21.298 1.00 19.52 1000 ASP A N 1
ATOM 5540 C CA . ASP A 1 685 ? -54.532 -0.942 -19.852 1.00 19.71 1000 ASP A CA 1
ATOM 5541 C C . ASP A 1 685 ? -54.791 0.267 -18.923 1.00 18.24 1000 ASP A C 1
ATOM 5542 O O . ASP A 1 685 ? -54.746 0.108 -17.671 1.00 20.30 1000 ASP A O 1
ATOM 5547 N N . TRP A 1 686 ? -55.090 1.421 -19.524 1.00 16.79 1001 TRP A N 1
ATOM 5548 C CA . TRP A 1 686 ? -55.637 2.599 -18.843 1.00 17.47 1001 TRP A CA 1
ATOM 5549 C C . TRP A 1 686 ? -57.049 2.961 -19.259 1.00 18.55 1001 TRP A C 1
ATOM 5550 O O . TRP A 1 686 ? -57.739 3.659 -18.534 1.00 18.75 1001 TRP A O 1
ATOM 5561 N N . ALA A 1 687 ? -57.474 2.507 -20.452 1.00 19.75 1002 ALA A N 1
ATOM 5562 C CA . ALA A 1 687 ? -58.680 3.040 -21.091 1.00 21.00 1002 ALA A CA 1
ATOM 5563 C C . ALA A 1 687 ? -59.978 2.824 -20.289 1.00 21.24 1002 ALA A C 1
ATOM 5564 O O . ALA A 1 687 ? -60.895 3.641 -20.386 1.00 23.31 1002 ALA A O 1
ATOM 5566 N N . LYS A 1 688 ? -60.001 1.751 -19.511 1.00 23.22 1003 LYS A N 1
ATOM 5567 C CA . LYS A 1 688 ? -61.163 1.412 -18.675 1.00 25.09 1003 LYS A CA 1
ATOM 5568 C C . LYS A 1 688 ? -60.937 1.671 -17.181 1.00 25.76 1003 LYS A C 1
ATOM 5569 O O . LYS A 1 688 ? -61.758 1.293 -16.326 1.00 24.13 1003 LYS A O 1
ATOM 5575 N N . SER A 1 689 ? -59.848 2.365 -16.860 1.00 21.56 1004 SER A N 1
ATOM 5576 C CA . SER A 1 689 ? -59.499 2.624 -15.471 1.00 21.68 1004 SER A CA 1
ATOM 5577 C C . SER A 1 689 ? -59.943 4.023 -15.057 1.00 18.57 1004 SER A C 1
ATOM 5578 O O . SER A 1 689 ? -60.170 4.896 -15.890 1.00 20.04 1004 SER A O 1
ATOM 5581 N N . LYS A 1 690 ? -60.047 4.264 -13.740 1.00 20.32 1005 LYS A N 1
ATOM 5582 C CA . LYS A 1 690 ? -60.074 5.637 -13.265 1.00 19.97 1005 LYS A CA 1
ATOM 5583 C C . LYS A 1 690 ? -58.678 6.233 -13.493 1.00 17.59 1005 LYS A C 1
ATOM 5584 O O . LYS A 1 690 ? -57.715 5.499 -13.543 1.00 19.40 1005 LYS A O 1
ATOM 5590 N N . VAL A 1 691 ? -58.647 7.535 -13.669 1.00 16.82 1006 VAL A N 1
ATOM 5591 C CA . VAL A 1 691 ? -57.383 8.260 -13.905 1.00 16.20 1006 VAL A CA 1
ATOM 5592 C C . VAL A 1 691 ? -57.368 9.494 -13.024 1.00 16.11 1006 VAL A C 1
ATOM 5593 O O . VAL A 1 691 ? -58.311 10.285 -13.014 1.00 16.32 1006 VAL A O 1
ATOM 5597 N N . TYR A 1 692 ? -56.235 9.724 -12.331 1.00 15.34 1007 TYR A N 1
ATOM 5598 C CA . TYR A 1 692 ? -56.083 10.858 -11.448 1.00 15.90 1007 TYR A CA 1
ATOM 5599 C C . TYR A 1 692 ? -54.894 11.675 -11.904 1.00 14.60 1007 TYR A C 1
ATOM 5600 O O . TYR A 1 692 ? -53.851 11.078 -12.253 1.00 15.62 1007 TYR A O 1
ATOM 5609 N N . LEU A 1 693 ? -55.081 12.973 -11.863 1.00 13.84 1008 LEU A N 1
ATOM 5610 C CA . LEU A 1 693 ? -54.083 13.958 -12.257 1.00 13.88 1008 LEU A CA 1
ATOM 5611 C C . LEU A 1 693 ? -53.561 14.715 -11.050 1.00 14.84 1008 LEU A C 1
ATOM 5612 O O . LEU A 1 693 ? -54.343 15.198 -10.210 1.00 15.17 1008 LEU A O 1
ATOM 5617 N N . TYR A 1 694 ? -52.243 14.920 -10.999 1.00 12.51 1009 TYR A N 1
ATOM 5618 C CA . TYR A 1 694 ? -51.570 15.736 -9.957 1.00 12.90 1009 TYR A CA 1
ATOM 5619 C C . TYR A 1 694 ? -50.707 16.797 -10.577 1.00 12.20 1009 TYR A C 1
ATOM 5620 O O . TYR A 1 694 ? -49.963 16.534 -11.549 1.00 12.47 1009 TYR A O 1
ATOM 5629 N N . LYS A 1 695 ? -50.745 18.003 -10.033 1.00 11.99 1010 LYS A N 1
ATOM 5630 C CA . LYS A 1 695 ? -49.795 19.056 -10.319 1.00 12.28 1010 LYS A CA 1
ATOM 5631 C C . LYS A 1 695 ? -48.531 18.838 -9.473 1.00 12.31 1010 LYS A C 1
ATOM 5632 O O . LYS A 1 695 ? -48.598 18.760 -8.224 1.00 12.84 1010 LYS A O 1
ATOM 5638 N N . LEU A 1 696 ? -47.364 18.755 -10.129 1.00 10.16 1011 LEU A N 1
ATOM 5639 C CA . LEU A 1 696 ? -46.092 18.556 -9.420 1.00 10.10 1011 LEU A CA 1
ATOM 5640 C C . LEU A 1 696 ? -45.446 19.892 -9.069 1.00 9.56 1011 LEU A C 1
ATOM 5641 O O . LEU A 1 696 ? -45.173 20.753 -9.874 1.00 10.02 1011 LEU A O 1
ATOM 5646 N N . THR A 1 697 ? -45.214 20.041 -7.771 1.00 10.25 1012 THR A N 1
ATOM 5647 C CA . THR A 1 697 ? -44.469 21.191 -7.234 1.00 11.04 1012 THR A CA 1
ATOM 5648 C C . THR A 1 697 ? -43.347 20.750 -6.331 1.00 10.45 1012 THR A C 1
ATOM 5649 O O . THR A 1 697 ? -43.123 19.554 -6.112 1.00 9.79 1012 THR A O 1
ATOM 5653 N N . ASP A 1 698 ? -42.659 21.742 -5.715 1.00 11.15 1013 ASP A N 1
ATOM 5654 C CA . ASP A 1 698 ? -41.651 21.402 -4.711 1.00 11.25 1013 ASP A CA 1
ATOM 5655 C C . ASP A 1 698 ? -42.228 20.695 -3.460 1.00 10.80 1013 ASP A C 1
ATOM 5656 O O . ASP A 1 698 ? -41.492 20.100 -2.658 1.00 10.22 1013 ASP A O 1
ATOM 5661 N N . GLN A 1 699 ? -43.577 20.672 -3.347 1.00 10.54 1014 GLN A N 1
ATOM 5662 C CA . GLN A 1 699 ? -44.280 19.898 -2.337 1.00 10.42 1014 GLN A CA 1
ATOM 5663 C C . GLN A 1 699 ? -44.796 18.532 -2.793 1.00 11.09 1014 GLN A C 1
ATOM 5664 O O . GLN A 1 699 ? -45.437 17.807 -2.035 1.00 13.98 1014 GLN A O 1
ATOM 5670 N N . GLY A 1 700 ? -44.406 18.130 -3.999 1.00 10.22 1015 GLY A N 1
ATOM 5671 C CA . GLY A 1 700 ? -44.807 16.847 -4.566 1.00 11.12 1015 GLY A CA 1
ATOM 5672 C C . GLY A 1 700 ? -46.103 16.936 -5.358 1.00 11.45 1015 GLY A C 1
ATOM 5673 O O . GLY A 1 700 ? -46.367 17.916 -6.024 1.00 10.77 1015 GLY A O 1
ATOM 5674 N N . LYS A 1 701 ? -46.911 15.904 -5.205 1.00 12.47 1016 LYS A N 1
ATOM 5675 C CA . LYS A 1 701 ? -48.166 15.772 -5.927 1.00 14.27 1016 LYS A CA 1
ATOM 5676 C C . LYS A 1 701 ? -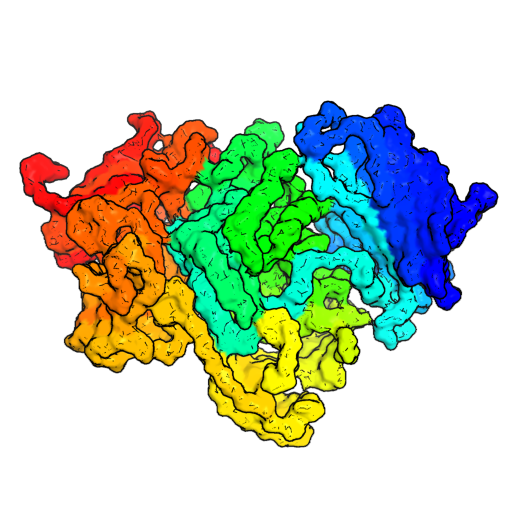49.235 16.604 -5.224 1.00 14.40 1016 LYS A C 1
ATOM 5677 O O . LYS A 1 701 ? -49.445 16.434 -4.021 1.00 16.19 1016 LYS A O 1
ATOM 5683 N N . THR A 1 702 ? -49.860 17.533 -5.949 1.00 13.20 1017 THR A N 1
ATOM 5684 C CA . THR A 1 702 ? -50.842 18.462 -5.399 1.00 13.97 1017 THR A CA 1
ATOM 5685 C C . THR A 1 702 ? -52.050 18.525 -6.336 1.00 15.56 1017 THR A C 1
ATOM 5686 O O . THR A 1 702 ? -52.020 18.021 -7.479 1.00 13.82 1017 THR A O 1
ATOM 5690 N N . GLU A 1 703 ? -53.125 19.111 -5.828 1.00 15.72 1018 GLU A N 1
ATOM 5691 C CA . GLU A 1 703 ? -54.298 19.439 -6.633 1.00 15.92 1018 GLU A CA 1
ATOM 5692 C C . GLU A 1 703 ? -54.880 18.228 -7.347 1.00 15.75 1018 GLU A C 1
ATOM 5693 O O . GLU A 1 703 ? -55.243 18.298 -8.534 1.00 17.17 1018 GLU A O 1
ATOM 5699 N N . GLU A 1 704 ? -55.010 17.137 -6.609 1.00 16.57 1019 GLU A N 1
ATOM 5700 C CA . GLU A 1 704 ? -55.613 15.893 -7.091 1.00 16.80 1019 GLU A CA 1
ATOM 5701 C C . GLU A 1 704 ? -56.923 16.146 -7.808 1.00 19.69 1019 GLU A C 1
ATOM 5702 O O . GLU A 1 704 ? -57.815 16.815 -7.275 1.00 19.80 1019 GLU A O 1
ATOM 5708 N N . GLN A 1 705 ? -57.037 15.583 -8.999 1.00 20.67 1020 GLN A N 1
ATOM 5709 C CA . GLN A 1 705 ? -58.243 15.731 -9.803 1.00 21.17 1020 GLN A CA 1
ATOM 5710 C C . GLN A 1 705 ? -58.497 14.430 -10.551 1.00 22.16 1020 GLN A C 1
ATOM 5711 O O . GLN A 1 705 ? -57.612 13.904 -11.220 1.00 20.29 1020 GLN A O 1
ATOM 5717 N N . GLU A 1 706 ? -59.724 13.907 -10.469 1.00 20.10 1021 GLU A N 1
ATOM 5718 C CA . GLU A 1 706 ? -60.090 12.732 -11.241 1.00 19.38 1021 GLU A CA 1
ATOM 5719 C C . GLU A 1 706 ? -60.509 13.207 -12.631 1.00 18.54 1021 GLU A C 1
ATOM 5720 O O . GLU A 1 706 ? -61.261 14.185 -12.779 1.00 20.38 1021 GLU A O 1
ATOM 5726 N N . LEU A 1 707 ? -59.995 12.540 -13.670 1.00 18.10 1022 LEU A N 1
ATOM 5727 C CA . LEU A 1 707 ? -60.281 12.940 -15.035 1.00 17.53 1022 LEU A CA 1
ATOM 5728 C C . LEU A 1 707 ? -61.459 12.130 -15.602 1.00 17.53 1022 LEU A C 1
ATOM 5729 O O . LEU A 1 707 ? -61.684 10.992 -15.222 1.00 18.38 1022 LEU A O 1
ATOM 5734 N N . THR A 1 708 ? -62.129 12.745 -16.536 1.00 19.76 1023 THR A N 1
ATOM 5735 C CA . THR A 1 708 ? -63.199 12.058 -17.272 1.00 21.41 1023 THR A CA 1
ATOM 5736 C C . THR A 1 708 ? -62.635 11.369 -18.513 1.00 19.47 1023 THR A C 1
ATOM 5737 O O . THR A 1 708 ? -62.052 12.027 -19.348 1.00 21.89 1023 THR A O 1
ATOM 5741 N N . VAL A 1 709 ? -62.766 10.052 -18.587 1.00 20.15 1024 VAL A N 1
ATOM 5742 C CA . VAL A 1 709 ? -62.303 9.300 -19.761 1.00 20.95 1024 VAL A CA 1
ATOM 5743 C C . VAL A 1 709 ? -63.493 9.127 -20.693 1.00 22.55 1024 VAL A C 1
ATOM 5744 O O . VAL A 1 709 ? -64.511 8.600 -20.252 1.00 23.30 1024 VAL A O 1
ATOM 5748 N N . LYS A 1 710 ? -63.370 9.580 -21.935 1.00 21.13 1025 LYS A N 1
ATOM 5749 C CA . LYS A 1 710 ? -64.457 9.466 -22.909 1.00 23.88 1025 LYS A CA 1
ATOM 5750 C C . LYS A 1 710 ? -63.920 8.772 -24.142 1.00 25.54 1025 LYS A C 1
ATOM 5751 O O . LYS A 1 710 ? -62.985 9.271 -24.808 1.00 22.86 1025 LYS A O 1
ATOM 5757 N N . ASP A 1 711 ? -64.483 7.600 -24.416 1.00 27.99 1026 ASP A N 1
ATOM 5758 C CA . ASP A 1 711 ? -64.134 6.815 -25.610 1.00 29.52 1026 ASP A CA 1
ATOM 5759 C C . ASP A 1 711 ? -62.631 6.525 -25.609 1.00 25.83 1026 ASP A C 1
ATOM 5760 O O . ASP A 1 711 ? -61.969 6.578 -26.648 1.00 26.62 1026 ASP A O 1
ATOM 5765 N N . GLY A 1 712 ? -62.116 6.209 -24.428 1.00 24.31 1027 GLY A N 1
ATOM 5766 C CA . GLY A 1 712 ? -60.736 5.818 -24.286 1.00 22.45 1027 GLY A CA 1
ATOM 5767 C C . GLY A 1 712 ? -59.748 6.965 -24.354 1.00 20.91 1027 GLY A C 1
ATOM 5768 O O . GLY A 1 712 ? -58.551 6.690 -24.443 1.00 20.29 1027 GLY A O 1
ATOM 5769 N N . LYS A 1 713 ? -60.237 8.208 -24.334 1.00 18.17 1028 LYS A N 1
ATOM 5770 C CA . LYS A 1 713 ? -59.408 9.422 -24.459 1.00 17.60 1028 LYS A CA 1
ATOM 5771 C C . LYS A 1 713 ? -59.570 10.349 -23.255 1.00 17.64 1028 LYS A C 1
ATOM 5772 O O . LYS A 1 713 ? -60.553 10.304 -22.533 1.00 17.38 1028 LYS A O 1
ATOM 5778 N N . ILE A 1 714 ? -58.544 11.169 -23.033 1.00 16.35 1029 ILE A N 1
ATOM 5779 C CA . ILE A 1 714 ? -58.592 12.246 -22.054 1.00 15.35 1029 ILE A CA 1
ATOM 5780 C C . ILE A 1 714 ? -58.185 13.534 -22.693 1.00 13.82 1029 ILE A C 1
ATOM 5781 O O . ILE A 1 714 ? -57.401 13.564 -23.660 1.00 14.65 1029 ILE A O 1
ATOM 5786 N N . THR A 1 715 ? -58.665 14.649 -22.149 1.00 14.69 1030 THR A N 1
ATOM 5787 C CA . THR A 1 715 ? -58.371 15.936 -22.602 1.00 14.59 1030 THR A CA 1
ATOM 5788 C C . THR A 1 715 ? -57.797 16.743 -21.445 1.00 15.86 1030 THR A C 1
ATOM 5789 O O . THR A 1 715 ? -58.393 16.778 -20.361 1.00 16.50 1030 THR A O 1
ATOM 5793 N N . LEU A 1 716 ? -56.652 17.396 -21.700 1.00 15.45 1031 LEU A N 1
ATOM 5794 C CA . LEU A 1 716 ? -55.907 18.126 -20.663 1.00 14.88 1031 LEU A CA 1
ATOM 5795 C C . LEU A 1 716 ? -55.748 19.558 -21.097 1.00 14.78 1031 LEU A C 1
ATOM 5796 O O . LEU A 1 716 ? -55.183 19.840 -22.139 1.00 15.94 1031 LEU A O 1
ATOM 5801 N N . ASP A 1 717 ? -56.230 20.505 -20.276 1.00 14.74 1032 ASP A N 1
ATOM 5802 C CA . ASP A 1 717 ? -56.152 21.893 -20.549 1.00 14.94 1032 ASP A CA 1
ATOM 5803 C C . ASP A 1 717 ? -55.590 22.564 -19.295 1.00 16.56 1032 ASP A C 1
ATOM 5804 O O . ASP A 1 717 ? -56.320 22.934 -18.389 1.00 15.99 1032 ASP A O 1
ATOM 5809 N N . LEU A 1 718 ? -54.265 22.638 -19.242 1.00 14.77 1033 LEU A N 1
ATOM 5810 C CA . LEU A 1 718 ? -53.519 22.865 -18.007 1.00 14.15 1033 LEU A CA 1
ATOM 5811 C C . LEU A 1 718 ? -52.521 24.022 -18.197 1.00 12.83 1033 LEU A C 1
ATOM 5812 O O . LEU A 1 718 ? -52.391 24.633 -19.265 1.00 14.27 1033 LEU A O 1
ATOM 5817 N N . LEU A 1 719 ? -51.819 24.363 -17.110 1.00 13.17 1034 LEU A N 1
ATOM 5818 C CA . LEU A 1 719 ? -50.832 25.405 -17.154 1.00 13.66 1034 LEU A CA 1
ATOM 5819 C C . LEU A 1 719 ? -49.626 25.042 -18.074 1.00 12.83 1034 LEU A C 1
ATOM 5820 O O . LEU A 1 719 ? -49.136 23.905 -18.022 1.00 13.25 1034 LEU A O 1
ATOM 5825 N N . ALA A 1 720 ? -49.171 25.997 -18.871 1.00 13.31 1035 ALA A N 1
ATOM 5826 C CA . ALA A 1 720 ? -47.967 25.852 -19.663 1.00 12.56 1035 ALA A CA 1
ATOM 5827 C C . ALA A 1 720 ? -46.756 25.784 -18.751 1.00 13.65 1035 ALA A C 1
ATOM 5828 O O . ALA A 1 720 ? -46.707 26.380 -17.663 1.00 13.50 1035 ALA A O 1
ATOM 5830 N N . ASN A 1 721 ? -45.759 25.071 -19.232 1.00 12.29 1036 ASN A N 1
ATOM 5831 C CA . ASN A 1 721 ? -44.467 24.976 -18.506 1.00 12.08 1036 ASN A CA 1
ATOM 5832 C C . ASN A 1 721 ? -44.614 24.506 -17.073 1.00 11.19 1036 ASN A C 1
ATOM 5833 O O . ASN A 1 721 ? -43.876 24.928 -16.177 1.00 12.44 1036 ASN A O 1
ATOM 5838 N N . GLN A 1 722 ? -45.517 23.558 -16.858 1.00 10.08 1037 GLN A N 1
ATOM 5839 C CA . GLN A 1 722 ? -45.816 22.994 -15.554 1.00 10.28 1037 GLN A CA 1
ATOM 5840 C C . GLN A 1 722 ? -45.940 21.497 -15.610 1.00 10.51 1037 GLN A C 1
ATOM 5841 O O . GLN A 1 722 ? -46.797 20.975 -16.318 1.00 10.70 1037 GLN A O 1
ATOM 5847 N N . PRO A 1 723 ? -45.122 20.769 -14.845 1.00 9.09 1038 PRO A N 1
ATOM 5848 C CA . PRO A 1 723 ? -45.270 19.331 -14.887 1.00 9.60 1038 PRO A CA 1
ATOM 5849 C C . PRO A 1 723 ? -46.503 18.824 -14.147 1.00 9.54 1038 PRO A C 1
ATOM 5850 O O . PRO A 1 723 ? -46.880 19.340 -13.074 1.00 9.60 1038 PRO A O 1
ATOM 5854 N N . TYR A 1 724 ? -47.098 17.767 -14.684 1.00 9.52 1039 TYR A N 1
ATOM 5855 C CA . TYR A 1 724 ? -48.145 17.004 -14.079 1.00 9.99 1039 TYR A CA 1
ATOM 5856 C C . TYR A 1 724 ? -47.849 15.535 -14.187 1.00 10.05 1039 TYR A C 1
ATOM 5857 O O . TYR A 1 724 ? -47.098 15.100 -15.088 1.00 10.07 1039 TYR A O 1
ATOM 5866 N N . VAL A 1 725 ? -48.418 14.734 -13.306 1.00 10.08 1040 VAL A N 1
ATOM 5867 C CA . VAL A 1 725 ? -48.295 13.314 -13.359 1.00 9.60 1040 VAL A CA 1
ATOM 5868 C C . VAL A 1 725 ? -49.676 12.638 -13.183 1.00 10.86 1040 VAL A C 1
ATOM 5869 O O . VAL A 1 725 ? -50.525 13.155 -12.423 1.00 11.24 1040 VAL A O 1
ATOM 5873 N N . LEU A 1 726 ? -49.871 11.534 -13.863 1.00 10.67 1041 LEU A N 1
ATOM 5874 C CA . LEU A 1 726 ? -51.167 10.820 -13.906 1.00 10.92 1041 LEU A CA 1
ATOM 5875 C C . LEU A 1 726 ? -50.935 9.419 -13.420 1.00 11.88 1041 LEU A C 1
ATOM 5876 O O . LEU A 1 726 ? -49.948 8.747 -13.744 1.00 12.02 1041 LEU A O 1
ATOM 5881 N N . TYR A 1 727 ? -51.925 8.879 -12.668 1.00 12.28 1042 TYR A N 1
ATOM 5882 C CA . TYR A 1 727 ? -51.927 7.536 -12.153 1.00 12.79 1042 TYR A CA 1
ATOM 5883 C C . TYR A 1 727 ? -53.365 6.974 -12.274 1.00 13.48 1042 TYR A C 1
ATOM 5884 O O . TYR A 1 727 ? -54.285 7.765 -12.370 1.00 14.34 1042 TYR A O 1
ATOM 5893 N N . ARG A 1 728 ? -53.462 5.668 -12.153 1.00 14.61 1043 ARG A N 1
ATOM 5894 C CA . ARG A 1 728 ? -54.770 4.954 -12.194 1.00 16.91 1043 ARG A CA 1
ATOM 5895 C C . ARG A 1 728 ? -55.397 4.797 -10.806 1.00 18.98 1043 ARG A C 1
ATOM 5896 O O . ARG A 1 728 ? -56.492 4.217 -10.676 1.00 20.02 1043 ARG A O 1
ATOM 5904 N N . SER A 1 729 ? -54.729 5.289 -9.771 1.00 17.69 1044 SER A N 1
ATOM 5905 C CA . SER A 1 729 ? -55.223 5.207 -8.386 1.00 19.47 1044 SER A CA 1
ATOM 5906 C C . SER A 1 729 ? -54.667 6.377 -7.622 1.00 20.35 1044 SER A C 1
ATOM 5907 O O . SER A 1 729 ? -53.616 6.929 -8.038 1.00 17.31 1044 SER A O 1
ATOM 5910 N N . LYS A 1 730 ? -55.338 6.767 -6.539 1.00 17.43 1045 LYS A N 1
ATOM 5911 C CA . LYS A 1 730 ? -54.950 7.899 -5.721 1.00 18.26 1045 LYS A CA 1
ATOM 5912 C C . LYS A 1 730 ? -53.582 7.684 -5.047 1.00 17.92 1045 LYS A C 1
ATOM 5913 O O . LYS A 1 730 ? -53.257 6.603 -4.586 1.00 19.58 1045 LYS A O 1
ATOM 5919 N N . GLN A 1 731 ? -52.790 8.755 -5.082 1.00 18.60 1046 GLN A N 1
ATOM 5920 C CA . GLN A 1 731 ? -51.421 8.704 -4.565 1.00 17.60 1046 GLN A CA 1
ATOM 5921 C C . GLN A 1 731 ? -51.272 9.742 -3.461 1.00 16.94 1046 GLN A C 1
ATOM 5922 O O . GLN A 1 731 ? -51.961 10.769 -3.450 1.00 18.46 1046 GLN A O 1
ATOM 5928 N N . THR A 1 732 ? -50.291 9.499 -2.596 1.00 18.62 1047 THR A N 1
ATOM 5929 C CA . THR A 1 732 ? -49.926 10.458 -1.543 1.00 19.69 1047 THR A CA 1
ATOM 5930 C C . THR A 1 732 ? -48.432 10.808 -1.626 1.00 18.99 1047 THR A C 1
ATOM 5931 O O . THR A 1 732 ? -47.728 10.209 -2.397 1.00 19.41 1047 THR A O 1
ATOM 5935 N N . ASN A 1 733 ? -48.001 11.775 -0.815 1.00 19.91 1048 ASN A N 1
ATOM 5936 C CA . ASN A 1 733 ? -46.608 12.181 -0.760 1.00 20.19 1048 ASN A CA 1
ATOM 5937 C C . ASN A 1 733 ? -45.998 11.626 0.527 1.00 19.80 1048 ASN A C 1
ATOM 5938 O O . ASN A 1 733 ? -46.633 11.722 1.580 1.00 21.19 1048 ASN A O 1
ATOM 5943 N N . PRO A 1 734 ? -44.791 11.078 0.442 1.00 19.35 1049 PRO A N 1
ATOM 5944 C CA . PRO A 1 734 ? -44.175 10.465 1.618 1.00 17.85 1049 PRO A CA 1
ATOM 5945 C C . PRO A 1 734 ? -43.456 11.471 2.526 1.00 16.88 1049 PRO A C 1
ATOM 5946 O O . PRO A 1 734 ? -43.144 12.601 2.125 1.00 16.54 1049 PRO A O 1
ATOM 5950 N N . GLU A 1 735 ? -43.233 11.053 3.752 1.00 15.20 1050 GLU A N 1
ATOM 5951 C CA . GLU A 1 735 ? -42.343 11.748 4.676 1.00 14.69 1050 GLU A CA 1
ATOM 5952 C C . GLU A 1 735 ? -40.933 11.788 4.098 1.00 13.19 1050 GLU A C 1
ATOM 5953 O O . GLU A 1 735 ? -40.383 10.792 3.720 1.00 12.54 1050 GLU A O 1
ATOM 5959 N N . MET A 1 736 ? -40.345 12.982 4.107 1.00 10.62 1051 MET A N 1
ATOM 5960 C CA . MET A 1 736 ? -39.019 13.168 3.537 1.00 11.11 1051 MET A CA 1
ATOM 5961 C C . MET A 1 736 ? -37.850 13.213 4.543 1.00 10.57 1051 MET A C 1
ATOM 5962 O O . MET A 1 736 ? -36.712 13.230 4.123 1.00 10.05 1051 MET A O 1
ATOM 5967 N N . SER A 1 737 ? -38.122 13.251 5.829 1.00 10.22 1052 SER A N 1
ATOM 5968 C CA . SER A 1 737 ? -37.073 13.347 6.834 1.00 9.69 1052 SER A CA 1
ATOM 5969 C C . SER A 1 737 ? -36.123 14.491 6.490 1.00 8.72 1052 SER A C 1
ATOM 5970 O O . SER A 1 737 ? -34.907 14.294 6.478 1.00 9.20 1052 SER A O 1
ATOM 5973 N N . TRP A 1 738 ? -36.676 15.667 6.297 1.00 8.21 1053 TRP A N 1
ATOM 5974 C CA . TRP A 1 738 ? -35.901 16.820 5.913 1.00 8.07 1053 TRP A CA 1
ATOM 5975 C C . TRP A 1 738 ? -34.781 17.104 6.882 1.00 8.65 1053 TRP A C 1
ATOM 5976 O O . TRP A 1 738 ? -34.954 17.154 8.107 1.00 8.61 1053 TRP A O 1
ATOM 5987 N N . SER A 1 739 ? -33.599 17.281 6.313 1.00 8.13 1054 SER A N 1
ATOM 5988 C CA . SER A 1 739 ? -32.367 17.646 7.001 1.00 7.95 1054 SER A CA 1
ATOM 5989 C C . SER A 1 739 ? -31.883 16.544 7.927 1.00 8.75 1054 SER A C 1
ATOM 5990 O O . SER A 1 739 ? -31.161 16.771 8.886 1.00 8.73 1054 SER A O 1
ATOM 5993 N N . GLU A 1 740 ? -32.215 15.295 7.624 1.00 9.24 1055 GLU A N 1
ATOM 5994 C CA . GLU A 1 740 ? -31.710 14.214 8.422 1.00 10.47 1055 GLU A CA 1
ATOM 5995 C C . GLU A 1 740 ? -30.185 14.219 8.526 1.00 10.22 1055 GLU A C 1
ATOM 5996 O O . GLU A 1 740 ? -29.450 14.455 7.549 1.00 9.83 1055 GLU A O 1
ATOM 6002 N N . GLY A 1 741 ? -29.681 13.959 9.725 1.00 9.84 1056 GLY A N 1
ATOM 6003 C CA . GLY A 1 741 ? -28.299 14.005 10.030 1.00 10.08 1056 GLY A CA 1
ATOM 6004 C C . GLY A 1 741 ? -27.778 15.378 10.424 1.00 9.26 1056 GLY A C 1
ATOM 6005 O O . GLY A 1 741 ? -26.652 15.505 10.921 1.00 11.67 1056 GLY A O 1
ATOM 6006 N N . MET A 1 742 ? -28.579 16.410 10.225 1.00 8.90 1057 MET A N 1
ATOM 6007 C CA . MET A 1 742 ? -28.167 17.801 10.501 1.00 8.82 1057 MET A CA 1
ATOM 6008 C C . MET A 1 742 ? -28.571 18.279 11.874 1.00 8.43 1057 MET A C 1
ATOM 6009 O O . MET A 1 742 ? -28.380 19.450 12.202 1.00 8.55 1057 MET A O 1
ATOM 6014 N N . HIS A 1 743 ? -29.162 17.408 12.672 1.00 8.18 1058 HIS A N 1
ATOM 6015 C CA . HIS A 1 743 ? -29.510 17.708 14.092 1.00 8.18 1058 HIS A CA 1
ATOM 6016 C C . HIS A 1 743 ? -30.731 18.555 14.262 1.00 8.22 1058 HIS A C 1
ATOM 6017 O O . HIS A 1 743 ? -31.076 18.905 15.378 1.00 8.52 1058 HIS A O 1
ATOM 6024 N N . ILE A 1 744 ? -31.428 18.924 13.201 1.00 8.55 1059 ILE A N 1
ATOM 6025 C CA . ILE A 1 744 ? -32.623 19.758 13.237 1.00 8.29 1059 ILE A CA 1
ATOM 6026 C C . ILE A 1 744 ? -33.508 19.339 12.072 1.00 9.03 1059 ILE A C 1
ATOM 6027 O O . ILE A 1 744 ? -32.989 18.776 11.069 1.00 9.60 1059 ILE A O 1
ATOM 6032 N N . TYR A 1 745 ? -34.805 19.548 12.179 1.00 7.73 1060 TYR A N 1
ATOM 6033 C CA . TYR A 1 745 ? -35.745 19.181 11.101 1.00 7.95 1060 TYR A CA 1
ATOM 6034 C C . TYR A 1 745 ? -35.977 20.370 10.178 1.00 8.01 1060 TYR A C 1
ATOM 6035 O O . TYR A 1 745 ? -36.358 21.478 10.592 1.00 8.38 1060 TYR A O 1
ATOM 6044 N N . ASP A 1 746 ? -35.746 20.163 8.895 1.00 7.88 1061 ASP A N 1
ATOM 6045 C CA . ASP A 1 746 ? -36.071 21.104 7.825 1.00 8.52 1061 ASP A CA 1
ATOM 6046 C C . ASP A 1 746 ? -35.392 22.480 8.013 1.00 9.00 1061 ASP A C 1
ATOM 6047 O O . ASP A 1 746 ? -36.063 23.520 8.058 1.00 10.06 1061 ASP A O 1
ATOM 6052 N N . GLN A 1 747 ? -34.084 22.467 7.976 1.00 10.28 1062 GLN A N 1
ATOM 6053 C CA . GLN A 1 747 ? -33.489 23.800 8.223 1.00 11.38 1062 GLN A CA 1
ATOM 6054 C C . GLN A 1 747 ? -33.367 24.694 7.031 1.00 9.87 1062 GLN A C 1
ATOM 6055 O O . GLN A 1 747 ? -32.934 25.822 7.211 1.00 8.98 1062 GLN A O 1
ATOM 6061 N N . GLY A 1 748 ? -33.884 24.265 5.880 1.00 8.28 1063 GLY A N 1
ATOM 6062 C CA . GLY A 1 748 ? -34.001 25.108 4.716 1.00 8.11 1063 GLY A CA 1
ATOM 6063 C C . GLY A 1 748 ? -35.428 25.507 4.397 1.00 7.79 1063 GLY A C 1
ATOM 6064 O O . GLY A 1 748 ? -35.718 26.052 3.356 1.00 8.08 1063 GLY A O 1
ATOM 6065 N N . PHE A 1 749 ? -36.365 25.199 5.289 1.00 7.68 1064 PHE A N 1
ATOM 6066 C CA . PHE A 1 749 ? -37.766 25.654 5.167 1.00 8.18 1064 PHE A CA 1
ATOM 6067 C C . PHE A 1 749 ? -38.442 25.166 3.889 1.00 7.88 1064 PHE A C 1
ATOM 6068 O O . PHE A 1 749 ? -39.169 25.897 3.216 1.00 9.02 1064 PHE A O 1
ATOM 6076 N N . ASN A 1 750 ? -38.192 23.888 3.558 1.00 7.95 1065 ASN A N 1
ATOM 6077 C CA . ASN A 1 750 ? -38.676 23.194 2.378 1.00 8.07 1065 ASN A CA 1
ATOM 6078 C C . ASN A 1 750 ? -39.905 22.355 2.533 1.00 8.69 1065 ASN A C 1
ATOM 6079 O O . ASN A 1 750 ? -40.437 21.856 1.550 1.00 8.24 1065 ASN A O 1
ATOM 6084 N N . SER A 1 751 ? -40.354 22.148 3.774 1.00 8.96 1066 SER A N 1
ATOM 6085 C CA . SER A 1 751 ? -41.464 21.206 4.029 1.00 9.40 1066 SER A CA 1
ATOM 6086 C C . SER A 1 751 ? -42.866 21.857 4.017 1.00 9.94 1066 SER A C 1
ATOM 6087 O O . SER A 1 751 ? -43.830 21.170 4.307 1.00 11.29 1066 SER A O 1
ATOM 6090 N N . GLY A 1 752 ? -42.984 23.129 3.761 1.00 10.08 1067 GLY A N 1
ATOM 6091 C CA . GLY A 1 752 ? -44.306 23.763 3.686 1.00 11.45 1067 GLY A CA 1
ATOM 6092 C C . GLY A 1 752 ? -45.025 23.998 5.006 1.00 13.10 1067 GLY A C 1
ATOM 6093 O O . GLY A 1 752 ? -46.260 24.218 5.005 1.00 15.57 1067 GLY A O 1
ATOM 6094 N N . THR A 1 753 ? -44.327 23.842 6.122 1.00 11.56 1068 THR A N 1
ATOM 6095 C CA . THR A 1 753 ? -44.945 23.953 7.448 1.00 12.00 1068 THR A CA 1
ATOM 6096 C C . THR A 1 753 ? -43.881 24.394 8.452 1.00 11.68 1068 THR A C 1
ATOM 6097 O O . THR A 1 753 ? -42.684 24.120 8.296 1.00 10.61 1068 THR A O 1
ATOM 6101 N N . LEU A 1 754 ? -44.353 25.046 9.528 1.00 11.14 1069 LEU A N 1
ATOM 6102 C CA . LEU A 1 754 ? -43.530 25.334 10.690 1.00 11.35 1069 LEU A CA 1
ATOM 6103 C C . LEU A 1 754 ? -43.992 24.512 11.903 1.00 10.89 1069 LEU A C 1
ATOM 6104 O O . LEU A 1 754 ? -43.547 24.799 13.033 1.00 10.90 1069 LEU A O 1
ATOM 6109 N N . LYS A 1 755 ? -44.823 23.480 11.717 1.00 12.72 1070 LYS A N 1
ATOM 6110 C CA . LYS A 1 755 ? -45.498 22.846 12.868 1.00 14.20 1070 LYS A CA 1
ATOM 6111 C C . LYS A 1 755 ? -44.524 22.110 13.771 1.00 13.63 1070 LYS A C 1
ATOM 6112 O O . LYS A 1 755 ? -44.812 21.893 14.957 1.00 14.45 1070 LYS A O 1
ATOM 6118 N N . HIS A 1 756 ? -43.348 21.745 13.257 1.00 11.52 1071 HIS A N 1
ATOM 6119 C CA . HIS A 1 756 ? -42.329 21.082 14.079 1.00 11.86 1071 HIS A CA 1
ATOM 6120 C C . HIS A 1 756 ? -41.496 22.005 14.954 1.00 11.41 1071 HIS A C 1
ATOM 6121 O O . HIS A 1 756 ? -40.689 21.526 15.730 1.00 12.91 1071 HIS A O 1
ATOM 6128 N N . TRP A 1 757 ? -41.698 23.319 14.812 1.00 10.07 1072 TRP A N 1
ATOM 6129 C CA . TRP A 1 757 ? -41.133 24.293 15.713 1.00 10.42 1072 TRP A CA 1
ATOM 6130 C C . TRP A 1 757 ? -42.098 24.588 16.836 1.00 10.62 1072 TRP A C 1
ATOM 6131 O O . TRP A 1 757 ? -43.282 24.650 16.615 1.00 12.21 1072 TRP A O 1
ATOM 6142 N N . THR A 1 758 ? -41.577 24.741 18.017 1.00 10.00 1073 THR A N 1
ATOM 6143 C CA . THR A 1 758 ? -42.388 25.275 19.134 1.00 10.60 1073 THR A CA 1
ATOM 6144 C C . THR A 1 758 ? -42.321 26.771 19.128 1.00 10.58 1073 THR A C 1
ATOM 6145 O O . THR A 1 758 ? -41.246 27.352 19.230 1.00 9.82 1073 THR A O 1
ATOM 6149 N N . ILE A 1 759 ? -43.456 27.438 18.906 1.00 11.04 1074 ILE A N 1
ATOM 6150 C CA . ILE A 1 759 ? -43.481 28.861 18.740 1.00 12.15 1074 ILE A CA 1
ATOM 6151 C C . ILE A 1 759 ? -43.972 29.539 20.011 1.00 12.69 1074 ILE A C 1
ATOM 6152 O O . ILE A 1 759 ? -45.057 29.193 20.533 1.00 14.86 1074 ILE A O 1
ATOM 6157 N N . SER A 1 760 ? -43.175 30.480 20.505 1.00 12.48 1075 SER A N 1
ATOM 6158 C CA A SER A 1 760 ? -43.509 31.259 21.691 0.51 12.54 1075 SER A CA 1
ATOM 6159 C CA B SER A 1 760 ? -43.495 31.257 21.683 0.49 13.06 1075 SER A CA 1
ATOM 6160 C C . SER A 1 760 ? -43.808 32.658 21.209 1.00 12.96 1075 SER A C 1
ATOM 6161 O O . SER A 1 760 ? -43.025 33.272 20.491 1.00 14.61 1075 SER A O 1
ATOM 6166 N N . GLY A 1 761 ? -44.952 33.191 21.631 1.00 11.58 1076 GLY A N 1
ATOM 6167 C CA . GLY A 1 761 ? -45.430 34.469 21.137 1.00 11.34 1076 GLY A CA 1
ATOM 6168 C C . GLY A 1 761 ? -46.498 34.289 20.076 1.00 10.67 1076 GLY A C 1
ATOM 6169 O O . GLY A 1 761 ? -47.111 33.207 19.932 1.00 11.82 1076 GLY A O 1
ATOM 6170 N N . ASP A 1 762 ? -46.755 35.371 19.347 1.00 10.24 1077 ASP A N 1
ATOM 6171 C CA . ASP A 1 762 ? -47.808 35.407 18.369 1.00 10.93 1077 ASP A CA 1
ATOM 6172 C C . ASP A 1 762 ? -47.356 34.697 17.077 1.00 10.92 1077 ASP A C 1
ATOM 6173 O O . ASP A 1 762 ? -46.609 35.261 16.289 1.00 10.69 1077 ASP A O 1
ATOM 6178 N N . ALA A 1 763 ? -47.867 33.491 16.887 1.00 11.38 1078 ALA A N 1
ATOM 6179 C CA . ALA A 1 763 ? -47.455 32.612 15.788 1.00 11.56 1078 ALA A CA 1
ATOM 6180 C C . ALA A 1 763 ? -47.803 33.194 14.445 1.00 12.87 1078 ALA A C 1
ATOM 6181 O O . ALA A 1 763 ? -47.182 32.836 13.432 1.00 12.77 1078 ALA A O 1
ATOM 6183 N N . SER A 1 764 ? -48.749 34.126 14.375 1.00 12.12 1079 SER A N 1
ATOM 6184 C CA . SER A 1 764 ? -49.141 34.728 13.092 1.00 12.07 1079 SER A CA 1
ATOM 6185 C C . SER A 1 764 ? -48.051 35.621 12.525 1.00 11.61 1079 SER A C 1
ATOM 6186 O O . SER A 1 764 ? -48.146 36.023 11.344 1.00 12.98 1079 SER A O 1
ATOM 6189 N N . LYS A 1 765 ? -47.069 35.961 13.351 1.00 10.17 1080 LYS A N 1
ATOM 6190 C CA . LYS A 1 765 ? -45.993 36.855 12.975 1.00 10.02 1080 LYS A CA 1
ATOM 6191 C C . LYS A 1 765 ? -44.789 36.115 12.331 1.00 10.36 1080 LYS A C 1
ATOM 6192 O O . LYS A 1 765 ? -43.868 36.782 11.894 1.00 10.50 1080 LYS A O 1
ATOM 6198 N N . ALA A 1 766 ? -44.861 34.792 12.305 1.00 10.12 1081 ALA A N 1
ATOM 6199 C CA . ALA A 1 766 ? -43.839 33.931 11.691 1.00 10.75 1081 ALA A CA 1
ATOM 6200 C C . ALA A 1 766 ? -44.477 33.161 10.551 1.00 10.81 1081 ALA A C 1
ATOM 6201 O O . ALA A 1 766 ? -45.492 32.485 10.708 1.00 12.06 1081 ALA A O 1
ATOM 6203 N N . GLU A 1 767 ? -43.833 33.215 9.387 1.00 10.83 1082 GLU A N 1
ATOM 6204 C CA . GLU A 1 767 ? -44.288 32.441 8.256 1.00 11.46 1082 GLU A CA 1
ATOM 6205 C C . GLU A 1 767 ? -43.157 32.159 7.284 1.00 10.75 1082 GLU A C 1
ATOM 6206 O O . GLU A 1 767 ? -42.180 32.854 7.294 1.00 10.39 1082 GLU A O 1
ATOM 6212 N N . ILE A 1 768 ? -43.362 31.150 6.444 1.00 10.24 1083 ILE A N 1
ATOM 6213 C CA . ILE A 1 768 ? -42.448 30.845 5.350 1.00 10.70 1083 ILE A CA 1
ATOM 6214 C C . ILE A 1 768 ? -42.855 31.703 4.164 1.00 10.77 1083 ILE A C 1
ATOM 6215 O O . ILE A 1 768 ? -44.033 31.735 3.754 1.00 12.71 1083 ILE A O 1
ATOM 6220 N N . VAL A 1 769 ? -41.883 32.390 3.611 1.00 9.91 1084 VAL A N 1
ATOM 6221 C CA . VAL A 1 769 ? -42.068 33.253 2.449 1.00 10.76 1084 VAL A CA 1
ATOM 6222 C C . VAL A 1 769 ? -41.054 32.869 1.372 1.00 11.18 1084 VAL A C 1
ATOM 6223 O O . VAL A 1 769 ? -40.051 32.216 1.644 1.00 12.37 1084 VAL A O 1
ATOM 6227 N N . LYS A 1 770 ? -41.322 33.292 0.152 1.00 11.75 1085 LYS A N 1
ATOM 6228 C CA . LYS A 1 770 ? -40.344 33.162 -0.934 1.00 12.88 1085 LYS A CA 1
ATOM 6229 C C . LYS A 1 770 ? -39.600 34.448 -1.203 1.00 12.84 1085 LYS A C 1
ATOM 6230 O O . LYS A 1 770 ? -40.172 35.530 -1.260 1.00 13.29 1085 LYS A O 1
ATOM 6236 N N . SER A 1 771 ? -38.281 34.320 -1.377 1.00 12.56 1086 SER A N 1
ATOM 6237 C CA . SER A 1 771 ? -37.448 35.445 -1.786 1.00 13.15 1086 SER A CA 1
ATOM 6238 C C . SER A 1 771 ? -37.763 35.860 -3.236 1.00 15.25 1086 SER A C 1
ATOM 6239 O O . SER A 1 771 ? -38.606 35.224 -3.902 1.00 14.83 1086 SER A O 1
ATOM 6242 N N . GLN A 1 772 ? -37.068 36.883 -3.726 1.00 16.79 1087 GLN A N 1
ATOM 6243 C CA . GLN A 1 772 ? -37.233 37.287 -5.131 1.00 18.32 1087 GLN A CA 1
ATOM 6244 C C . GLN A 1 772 ? -36.714 36.239 -6.056 1.00 19.02 1087 GLN A C 1
ATOM 6245 O O . GLN A 1 772 ? -37.085 36.251 -7.220 1.00 20.99 1087 GLN A O 1
ATOM 6251 N N . GLY A 1 773 ? -35.851 35.351 -5.571 1.00 18.05 1088 GLY A N 1
ATOM 6252 C CA . GLY A 1 773 ? -35.425 34.153 -6.242 1.00 17.68 1088 GLY A CA 1
ATOM 6253 C C . GLY A 1 773 ? -36.213 32.889 -6.011 1.00 17.61 1088 GLY A C 1
ATOM 6254 O O . GLY A 1 773 ? -35.769 31.800 -6.330 1.00 18.20 1088 GLY A O 1
ATOM 6255 N N . ALA A 1 774 ? -37.409 33.008 -5.387 1.00 15.03 1089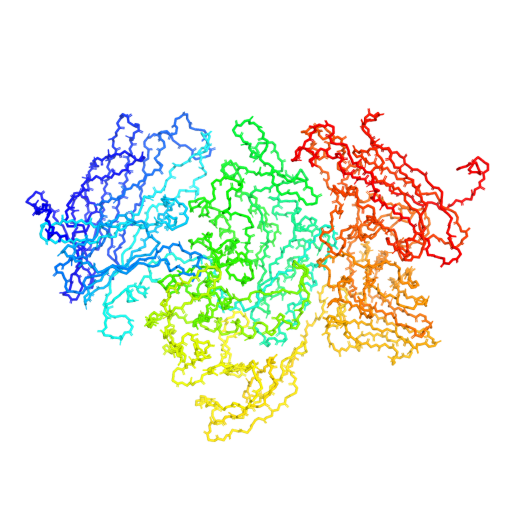 ALA A N 1
ATOM 6256 C CA . ALA A 1 774 ? -38.266 31.832 -5.082 1.00 15.55 1089 ALA A CA 1
ATOM 6257 C C . ALA A 1 774 ? -37.677 30.844 -4.062 1.00 14.22 1089 ALA A C 1
ATOM 6258 O O . ALA A 1 774 ? -38.093 29.685 -3.911 1.00 17.29 1089 ALA A O 1
ATOM 6260 N N . ASN A 1 775 ? -36.735 31.340 -3.245 1.00 12.97 1090 ASN A N 1
ATOM 6261 C CA . ASN A 1 775 ? -36.102 30.538 -2.239 1.00 12.34 1090 ASN A CA 1
ATOM 6262 C C . ASN A 1 775 ? -36.854 30.747 -0.922 1.00 11.56 1090 ASN A C 1
ATOM 6263 O O . ASN A 1 775 ? -37.051 31.864 -0.529 1.00 12.61 1090 ASN A O 1
ATOM 6268 N N . ASP A 1 776 ? -37.227 29.670 -0.285 1.00 11.07 1091 ASP A N 1
ATOM 6269 C CA . ASP A 1 776 ? -38.015 29.719 0.970 1.00 11.11 1091 ASP A CA 1
ATOM 6270 C C . ASP A 1 776 ? -37.196 30.210 2.135 1.00 11.25 1091 ASP A C 1
ATOM 6271 O O . ASP A 1 776 ? -36.064 29.815 2.339 1.00 12.53 1091 ASP A O 1
ATOM 6276 N N . MET A 1 777 ? -37.813 31.081 2.945 1.00 9.78 1092 MET A N 1
ATOM 6277 C CA . MET A 1 777 ? -37.165 31.659 4.111 1.00 9.42 1092 MET A CA 1
ATOM 6278 C C . MET A 1 777 ? -38.196 31.751 5.226 1.00 9.14 1092 MET A C 1
ATOM 6279 O O . MET A 1 777 ? -39.371 31.995 4.965 1.00 9.68 1092 MET A O 1
ATOM 6284 N N . LEU A 1 778 ? -37.724 31.657 6.457 1.00 8.25 1093 LEU A N 1
ATOM 6285 C CA . LEU A 1 778 ? -38.560 32.055 7.629 1.00 8.29 1093 LEU A CA 1
ATOM 6286 C C . LEU A 1 778 ? -38.536 33.556 7.752 1.00 8.50 1093 LEU A C 1
ATOM 6287 O O . LEU A 1 778 ? -37.448 34.183 7.765 1.00 9.25 1093 LEU A O 1
ATOM 6292 N N . ARG A 1 779 ? -39.728 34.170 7.837 1.00 8.40 1094 ARG A N 1
ATOM 6293 C CA . ARG A 1 779 ? -39.836 35.628 8.041 1.00 8.59 1094 ARG A CA 1
ATOM 6294 C C . ARG A 1 779 ? -40.583 35.889 9.350 1.00 8.44 1094 ARG A C 1
ATOM 6295 O O . ARG A 1 779 ? -41.616 35.287 9.595 1.00 8.97 1094 ARG A O 1
ATOM 6303 N N . ILE A 1 780 ? -40.010 36.764 10.166 1.00 9.16 1095 ILE A N 1
ATOM 6304 C CA . ILE A 1 780 ? -40.742 37.303 11.348 1.00 9.10 1095 ILE A CA 1
ATOM 6305 C C . ILE A 1 780 ? -40.844 38.798 11.108 1.00 9.40 1095 ILE A C 1
ATOM 6306 O O . ILE A 1 780 ? -39.861 39.469 10.854 1.00 9.38 1095 ILE A O 1
ATOM 6311 N N . GLN A 1 781 ? -42.074 39.351 11.209 1.00 9.94 1096 GLN A N 1
ATOM 6312 C CA . GLN A 1 781 ? -42.259 40.791 11.071 1.00 10.36 1096 GLN A CA 1
ATOM 6313 C C . GLN A 1 781 ? -43.539 41.260 11.792 1.00 10.45 1096 GLN A C 1
ATOM 6314 O O . GLN A 1 781 ? -44.455 40.468 12.019 1.00 11.05 1096 GLN A O 1
ATOM 6320 N N . GLY A 1 782 ? -43.592 42.555 12.103 1.00 10.98 1097 GLY A N 1
ATOM 6321 C CA . GLY A 1 782 ? -44.878 43.147 12.541 1.00 11.65 1097 GLY A CA 1
ATOM 6322 C C . GLY A 1 782 ? -45.263 42.788 13.946 1.00 11.33 1097 GLY A C 1
ATOM 6323 O O . GLY A 1 782 ? -46.468 42.849 14.275 1.00 13.29 1097 GLY A O 1
ATOM 6324 N N . ASN A 1 783 ? -44.298 42.321 14.734 1.00 10.72 1098 ASN A N 1
ATOM 6325 C CA . ASN A 1 783 ? -44.549 41.825 16.083 1.00 10.66 1098 ASN A CA 1
ATOM 6326 C C . ASN A 1 783 ? -44.296 42.890 17.124 1.00 11.33 1098 ASN A C 1
ATOM 6327 O O . ASN A 1 783 ? -43.298 43.581 17.117 1.00 12.22 1098 ASN A O 1
ATOM 6332 N N . LYS A 1 784 ? -45.259 43.036 18.048 1.00 13.83 1099 LYS A N 1
ATOM 6333 C CA . LYS A 1 784 ? -45.085 43.971 19.162 1.00 14.13 1099 LYS A CA 1
ATOM 6334 C C . LYS A 1 784 ? -44.502 43.352 20.437 1.00 13.64 1099 LYS A C 1
ATOM 6335 O O . LYS A 1 784 ? -44.106 44.074 21.346 1.00 13.27 1099 LYS A O 1
ATOM 6341 N N . GLU A 1 785 ? -44.401 42.015 20.491 1.00 11.77 1100 GLU A N 1
ATOM 6342 C CA . GLU A 1 785 ? -43.691 41.314 21.542 1.00 11.86 1100 GLU A CA 1
ATOM 6343 C C . GLU A 1 785 ? -42.769 40.275 20.877 1.00 10.87 1100 GLU A C 1
ATOM 6344 O O . GLU A 1 785 ? -42.946 39.971 19.686 1.00 10.84 1100 GLU A O 1
ATOM 6350 N N . LYS A 1 786 ? -41.855 39.733 21.647 1.00 11.15 1101 LYS A N 1
ATOM 6351 C CA . LYS A 1 786 ? -40.909 38.741 21.148 1.00 11.21 1101 LYS A CA 1
ATOM 6352 C C . LYS A 1 786 ? -41.660 37.571 20.541 1.00 11.04 1101 LYS A C 1
ATOM 6353 O O . LYS A 1 786 ? -42.678 37.096 21.071 1.00 10.75 1101 LYS A O 1
ATOM 6359 N N . VAL A 1 787 ? -41.099 37.056 19.452 1.00 9.64 1102 VAL A N 1
ATOM 6360 C CA . VAL A 1 787 ? -41.556 35.827 18.799 1.00 9.77 1102 VAL A CA 1
ATOM 6361 C C . VAL A 1 787 ? -40.340 34.923 18.710 1.00 10.10 1102 VAL A C 1
ATOM 6362 O O . VAL A 1 787 ? -39.264 35.364 18.313 1.00 10.66 1102 VAL A O 1
ATOM 6366 N N . SER A 1 788 ? -40.492 33.670 19.135 1.00 9.76 1103 SER A N 1
ATOM 6367 C CA A SER A 1 788 ? -39.388 32.740 19.005 0.37 10.42 1103 SER A CA 1
ATOM 6368 C CA B SER A 1 788 ? -39.381 32.687 19.150 0.63 9.64 1103 SER A CA 1
ATOM 6369 C C . SER A 1 788 ? -39.867 31.390 18.547 1.00 10.32 1103 SER A C 1
ATOM 6370 O O . SER A 1 788 ? -41.048 31.012 18.693 1.00 10.38 1103 SER A O 1
ATOM 6375 N N . LEU A 1 789 ? -38.944 30.680 17.900 1.00 9.52 1104 LEU A N 1
ATOM 6376 C CA . LEU A 1 789 ? -39.185 29.362 17.379 1.00 8.77 1104 LEU A CA 1
ATOM 6377 C C . LEU A 1 789 ? -38.082 28.431 17.854 1.00 8.51 1104 LEU A C 1
ATOM 6378 O O . LEU A 1 789 ? -36.898 28.764 17.664 1.00 8.32 1104 LEU A O 1
ATOM 6383 N N . THR A 1 790 ? -38.459 27.302 18.446 1.00 8.20 1105 THR A N 1
ATOM 6384 C CA . THR A 1 790 ? -37.506 26.405 19.057 1.00 8.13 1105 THR A CA 1
ATOM 6385 C C . THR A 1 790 ? -37.669 24.988 18.528 1.00 8.54 1105 THR A C 1
ATOM 6386 O O . THR A 1 790 ? -38.799 24.502 18.339 1.00 8.66 1105 THR A O 1
ATOM 6390 N N . GLN A 1 791 ? -36.541 24.319 18.322 1.00 8.30 1106 GLN A N 1
ATOM 6391 C CA . GLN A 1 791 ? -36.505 22.865 18.153 1.00 8.64 1106 GLN A CA 1
ATOM 6392 C C . GLN A 1 791 ? -35.411 22.303 19.048 1.00 8.58 1106 GLN A C 1
ATOM 6393 O O . GLN A 1 791 ? -34.413 22.969 19.328 1.00 8.47 1106 GLN A O 1
ATOM 6399 N N . LYS A 1 792 ? -35.534 21.034 19.435 1.00 9.06 1107 LYS A N 1
ATOM 6400 C CA . LYS A 1 792 ? -34.390 20.305 19.948 1.00 9.00 1107 LYS A CA 1
ATOM 6401 C C . LYS A 1 792 ? -33.354 20.067 18.845 1.00 9.07 1107 LYS A C 1
ATOM 6402 O O . LYS A 1 792 ? -33.697 19.780 17.701 1.00 9.68 1107 LYS A O 1
ATOM 6408 N N . LEU A 1 793 ? -32.091 20.149 19.229 1.00 8.65 1108 LEU A N 1
ATOM 6409 C CA . LEU A 1 793 ? -30.991 19.661 18.416 1.00 8.37 1108 LEU A CA 1
ATOM 6410 C C . LEU A 1 793 ? -30.811 18.211 18.774 1.00 8.79 1108 LEU A C 1
ATOM 6411 O O . LEU A 1 793 ? -30.495 17.892 19.935 1.00 9.50 1108 LEU A O 1
ATOM 6416 N N . THR A 1 794 ? -30.963 17.340 17.792 1.00 8.75 1109 THR A N 1
ATOM 6417 C CA . THR A 1 794 ? -31.049 15.911 18.010 1.00 8.73 1109 THR A CA 1
ATOM 6418 C C . THR A 1 794 ? -29.812 15.201 17.502 1.00 8.10 1109 THR A C 1
ATOM 6419 O O . THR A 1 794 ? -29.081 15.719 16.634 1.00 8.50 1109 THR A O 1
ATOM 6423 N N . GLY A 1 795 ? -29.523 14.050 18.053 1.00 8.45 1110 GLY A N 1
ATOM 6424 C CA . GLY A 1 795 ? -28.416 13.244 17.587 1.00 8.83 1110 GLY A CA 1
ATOM 6425 C C . GLY A 1 795 ? -27.018 13.785 17.831 1.00 8.77 1110 GLY A C 1
ATOM 6426 O O . GLY A 1 795 ? -26.072 13.439 17.132 1.00 9.93 1110 GLY A O 1
ATOM 6427 N N . LEU A 1 796 ? -26.865 14.670 18.811 1.00 8.44 1111 LEU A N 1
ATOM 6428 C CA . LEU A 1 796 ? -25.567 15.192 19.125 1.00 8.00 1111 LEU A CA 1
ATOM 6429 C C . LEU A 1 796 ? -24.737 14.204 19.940 1.00 8.55 1111 LEU A C 1
ATOM 6430 O O . LEU A 1 796 ? -25.293 13.267 20.538 1.00 9.56 1111 LEU A O 1
ATOM 6435 N N . LYS A 1 797 ? -23.434 14.431 20.003 1.00 8.69 1112 LYS A N 1
ATOM 6436 C CA . LYS A 1 797 ? -22.515 13.609 20.807 1.00 8.43 1112 LYS A CA 1
ATOM 6437 C C . LYS A 1 797 ? -22.337 14.307 22.148 1.00 8.62 1112 LYS A C 1
ATOM 6438 O O . LYS A 1 797 ? -22.166 15.551 22.155 1.00 8.31 1112 LYS A O 1
ATOM 6444 N N . PRO A 1 798 ? -22.342 13.579 23.256 1.00 7.96 1113 PRO A N 1
ATOM 6445 C CA . PRO A 1 798 ? -21.975 14.189 24.527 1.00 8.03 1113 PRO A CA 1
ATOM 6446 C C . PRO A 1 798 ? -20.532 14.706 24.557 1.00 7.23 1113 PRO A C 1
ATOM 6447 O O . PRO A 1 798 ? -19.653 14.249 23.810 1.00 7.22 1113 PRO A O 1
ATOM 6451 N N . ASN A 1 799 ? -20.321 15.697 25.438 1.00 6.78 1114 ASN A N 1
ATOM 6452 C CA . ASN A 1 799 ? -18.994 16.242 25.683 1.00 7.11 1114 ASN A CA 1
ATOM 6453 C C . ASN A 1 799 ? -18.226 16.636 24.428 1.00 7.23 1114 ASN A C 1
ATOM 6454 O O . ASN A 1 799 ? -17.073 16.307 24.266 1.00 8.26 1114 ASN A O 1
ATOM 6459 N N . THR A 1 800 ? -18.929 17.364 23.567 1.00 7.35 1115 THR A N 1
ATOM 6460 C CA . THR A 1 800 ? -18.428 17.686 22.232 1.00 7.39 1115 THR A CA 1
ATOM 6461 C C . THR A 1 800 ? -18.615 19.165 21.913 1.00 6.70 1115 THR A C 1
ATOM 6462 O O . THR A 1 800 ? -19.651 19.715 22.207 1.00 6.77 1115 THR A O 1
ATOM 6466 N N . LYS A 1 801 ? -17.591 19.778 21.311 1.00 6.96 1116 LYS A N 1
ATOM 6467 C CA . LYS A 1 801 ? -17.614 21.167 20.895 1.00 7.06 1116 LYS A CA 1
ATOM 6468 C C . LYS A 1 801 ? -18.279 21.321 19.524 1.00 6.77 1116 LYS A C 1
ATOM 6469 O O . LYS A 1 801 ? -17.945 20.618 18.571 1.00 7.00 1116 LYS A O 1
ATOM 6475 N N . TYR A 1 802 ? -19.217 22.245 19.447 1.00 6.66 1117 TYR A N 1
ATOM 6476 C CA . TYR A 1 802 ? -20.018 22.490 18.269 1.00 6.58 1117 TYR A CA 1
ATOM 6477 C C . TYR A 1 802 ? -20.021 23.954 17.861 1.00 6.49 1117 TYR A C 1
ATOM 6478 O O . TYR A 1 802 ? -19.840 24.875 18.696 1.00 6.40 1117 TYR A O 1
ATOM 6487 N N . ALA A 1 803 ? -20.281 24.179 16.593 1.00 6.56 1118 ALA A N 1
ATOM 6488 C CA . ALA A 1 803 ? -20.712 25.479 16.056 1.00 6.62 1118 ALA A CA 1
ATOM 6489 C C . ALA A 1 803 ? -22.122 25.295 15.550 1.00 6.84 1118 ALA A C 1
ATOM 6490 O O . ALA A 1 803 ? -22.480 24.239 15.031 1.00 6.91 1118 ALA A O 1
ATOM 6492 N N . VAL A 1 804 ? -22.929 26.364 15.575 1.00 7.04 1119 VAL A N 1
ATOM 6493 C CA . VAL A 1 804 ? -24.186 26.409 14.820 1.00 7.07 1119 VAL A CA 1
ATOM 6494 C C . VAL A 1 804 ? -24.297 27.784 14.233 1.00 6.84 1119 VAL A C 1
ATOM 6495 O O . VAL A 1 804 ? -23.960 28.786 14.889 1.00 7.21 1119 VAL A O 1
ATOM 6499 N N . TYR A 1 805 ? -24.732 27.854 12.997 1.00 6.51 1120 TYR A N 1
ATOM 6500 C CA . TYR A 1 805 ? -25.135 29.138 12.411 1.00 6.61 1120 TYR A CA 1
ATOM 6501 C C . TYR A 1 805 ? -26.503 29.086 11.848 1.00 6.76 1120 TYR A C 1
ATOM 6502 O O . TYR A 1 805 ? -27.050 28.027 11.490 1.00 7.21 1120 TYR A O 1
ATOM 6511 N N . VAL A 1 806 ? -27.106 30.267 11.723 1.00 6.48 1121 VAL A N 1
ATOM 6512 C CA . VAL A 1 806 ? -28.281 30.513 10.888 1.00 6.89 1121 VAL A CA 1
ATOM 6513 C C . VAL A 1 806 ? -27.937 31.585 9.882 1.00 6.47 1121 VAL A C 1
ATOM 6514 O O . VAL A 1 806 ? -27.304 32.587 10.253 1.00 7.14 1121 VAL A O 1
ATOM 6518 N N . GLY A 1 807 ? -28.356 31.443 8.618 1.00 6.54 1122 GLY A N 1
ATOM 6519 C CA . GLY A 1 807 ? -28.312 32.586 7.697 1.00 6.57 1122 GLY A CA 1
ATOM 6520 C C . GLY A 1 807 ? -29.347 33.613 8.105 1.00 6.50 1122 GLY A C 1
ATOM 6521 O O . GLY A 1 807 ? -30.510 33.285 8.260 1.00 6.58 1122 GLY A O 1
ATOM 6522 N N . VAL A 1 808 ? -28.952 34.863 8.245 1.00 6.86 1123 VAL A N 1
ATOM 6523 C CA . VAL A 1 808 ? -29.886 35.891 8.635 1.00 7.11 1123 VAL A CA 1
ATOM 6524 C C . VAL A 1 808 ? -29.693 37.168 7.813 1.00 6.95 1123 VAL A C 1
ATOM 6525 O O . VAL A 1 808 ? -28.568 37.633 7.593 1.00 6.88 1123 VAL A O 1
ATOM 6529 N N . ASP A 1 809 ? -30.820 37.743 7.436 1.00 7.21 1124 ASP A N 1
ATOM 6530 C CA . ASP A 1 809 ? -30.914 39.059 6.744 1.00 7.59 1124 ASP A CA 1
ATOM 6531 C C . ASP A 1 809 ? -31.996 39.832 7.539 1.00 7.28 1124 ASP A C 1
ATOM 6532 O O . ASP A 1 809 ? -33.170 39.557 7.413 1.00 7.77 1124 ASP A O 1
ATOM 6537 N N . ASN A 1 810 ? -31.503 40.774 8.346 1.00 7.74 1125 ASN A N 1
ATOM 6538 C CA . ASN A 1 810 ? -32.387 41.538 9.233 1.00 7.93 1125 ASN A CA 1
ATOM 6539 C C . ASN A 1 810 ? -32.601 42.947 8.690 1.00 7.81 1125 ASN A C 1
ATOM 6540 O O . ASN A 1 810 ? -31.667 43.741 8.680 1.00 8.21 1125 ASN A O 1
ATOM 6545 N N . ARG A 1 811 ? -33.840 43.215 8.277 1.00 8.79 1126 ARG A N 1
ATOM 6546 C CA . ARG A 1 811 ? -34.224 44.563 7.808 1.00 8.90 1126 ARG A CA 1
ATOM 6547 C C . ARG A 1 811 ? -34.774 45.417 8.903 1.00 9.89 1126 ARG A C 1
ATOM 6548 O O . ARG A 1 811 ? -35.052 46.589 8.649 1.00 11.65 1126 ARG A O 1
ATOM 6556 N N . SER A 1 812 ? -34.919 44.860 10.087 1.00 9.45 1127 SER A N 1
ATOM 6557 C CA . SER A 1 812 ? -35.393 45.598 11.281 1.00 9.70 1127 SER A CA 1
ATOM 6558 C C . SER A 1 812 ? -34.226 46.005 12.144 1.00 10.19 1127 SER A C 1
ATOM 6559 O O . SER A 1 812 ? -33.169 45.382 12.181 1.00 10.29 1127 SER A O 1
ATOM 6562 N N . ASN A 1 813 ? -34.381 47.101 12.917 1.00 10.16 1128 ASN A N 1
ATOM 6563 C CA . ASN A 1 813 ? -33.460 47.396 13.980 1.00 10.59 1128 ASN A CA 1
ATOM 6564 C C . ASN A 1 813 ? -33.583 46.495 15.214 1.00 9.74 1128 ASN A C 1
ATOM 6565 O O . ASN A 1 813 ? -32.683 46.468 16.054 1.00 10.42 1128 ASN A O 1
ATOM 6570 N N . ALA A 1 814 ? -34.686 45.751 15.287 1.00 10.14 1129 ALA A N 1
ATOM 6571 C CA . ALA A 1 814 ? -34.945 44.816 16.380 1.00 9.71 1129 ALA A CA 1
ATOM 6572 C C . ALA A 1 814 ? -33.895 43.727 16.462 1.00 10.79 1129 ALA A C 1
ATOM 6573 O O . ALA A 1 814 ? -33.415 43.241 15.413 1.00 10.63 1129 ALA A O 1
ATOM 6575 N N . LYS A 1 815 ? -33.596 43.267 17.659 1.00 9.74 1130 LYS A N 1
ATOM 6576 C CA A LYS A 1 815 ? -32.660 42.137 17.847 0.49 9.89 1130 LYS A CA 1
ATOM 6577 C CA B LYS A 1 815 ? -32.678 42.163 17.879 0.51 9.81 1130 LYS A CA 1
ATOM 6578 C C . LYS A 1 815 ? -33.262 40.864 17.306 1.00 9.30 1130 LYS A C 1
ATOM 6579 O O . LYS A 1 815 ? -34.342 40.452 17.679 1.00 10.11 1130 LYS A O 1
ATOM 6590 N N . ALA A 1 816 ? -32.495 40.216 16.400 1.00 8.52 1131 ALA A N 1
ATOM 6591 C CA . ALA A 1 816 ? -32.763 38.871 15.874 1.00 8.13 1131 ALA A CA 1
ATOM 6592 C C . ALA A 1 816 ? -31.659 37.980 16.372 1.00 8.07 1131 ALA A C 1
ATOM 6593 O O . ALA A 1 816 ? -30.494 38.287 16.193 1.00 8.08 1131 ALA A O 1
ATOM 6595 N N . SER A 1 817 ? -32.042 36.895 17.040 1.00 7.87 1132 SER A N 1
ATOM 6596 C CA . SER A 1 817 ? -31.086 36.066 17.750 1.00 7.60 1132 SER A CA 1
ATOM 6597 C C . SER A 1 817 ? -31.143 34.584 17.432 1.00 7.05 1132 SER A C 1
ATOM 6598 O O . SER A 1 817 ? -32.147 34.065 17.003 1.00 7.65 1132 SER A O 1
ATOM 6601 N N . ILE A 1 818 ? -29.992 33.988 17.674 1.00 7.15 1133 ILE A N 1
ATOM 6602 C CA . ILE A 1 818 ? -29.821 32.525 17.746 1.00 7.41 1133 ILE A CA 1
ATOM 6603 C C . ILE A 1 818 ? -29.326 32.172 19.122 1.00 7.40 1133 ILE A C 1
ATOM 6604 O O . ILE A 1 818 ? -28.366 32.739 19.623 1.00 7.68 1133 ILE A O 1
ATOM 6609 N N . THR A 1 819 ? -30.034 31.228 19.769 1.00 7.50 1134 THR A N 1
ATOM 6610 C CA . THR A 1 819 ? -29.749 30.866 21.155 1.00 7.54 1134 THR A CA 1
ATOM 6611 C C . THR A 1 819 ? -29.699 29.354 21.277 1.00 7.78 1134 THR A C 1
ATOM 6612 O O . THR A 1 819 ? -30.633 28.677 20.804 1.00 8.70 1134 THR A O 1
ATOM 6616 N N . VAL A 1 820 ? -28.679 28.825 21.934 1.00 8.01 1135 VAL A N 1
ATOM 6617 C CA . VAL A 1 820 ? -28.564 27.410 22.200 1.00 7.84 1135 VAL A CA 1
ATOM 6618 C C . VAL A 1 820 ? -28.557 27.202 23.715 1.00 8.06 1135 VAL A C 1
ATOM 6619 O O . VAL A 1 820 ? -27.796 27.852 24.427 1.00 8.24 1135 VAL A O 1
ATOM 6623 N N . ASN A 1 821 ? -29.417 26.315 24.184 1.00 7.97 1136 ASN A N 1
ATOM 6624 C CA . ASN A 1 821 ? -29.395 25.866 25.581 1.00 8.53 1136 ASN A CA 1
ATOM 6625 C C . ASN A 1 821 ? -29.058 24.404 25.625 1.00 8.18 1136 ASN A C 1
ATOM 6626 O O . ASN A 1 821 ? -29.756 23.565 25.031 1.00 8.66 1136 ASN A O 1
ATOM 6631 N N . THR A 1 822 ? -27.912 24.052 26.229 1.00 8.61 1137 THR A N 1
ATOM 6632 C CA . THR A 1 822 ? -27.446 22.696 26.224 1.00 8.92 1137 THR A CA 1
ATOM 6633 C C . THR A 1 822 ? -28.057 21.832 27.309 1.00 10.31 1137 THR A C 1
ATOM 6634 O O . THR A 1 822 ? -27.818 20.627 27.347 1.00 10.41 1137 THR A O 1
ATOM 6638 N N . GLY A 1 823 ? -28.846 22.458 28.179 1.00 10.39 1138 GLY A N 1
ATOM 6639 C CA . GLY A 1 823 ? -29.314 21.837 29.415 1.00 12.30 1138 GLY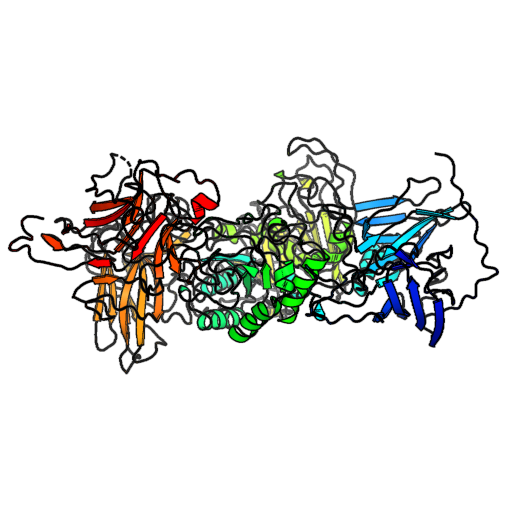 A CA 1
ATOM 6640 C C . GLY A 1 823 ? -28.549 22.338 30.622 1.00 14.55 1138 GLY A C 1
ATOM 6641 O O . GLY A 1 823 ? -29.062 22.295 31.734 1.00 18.20 1138 GLY A O 1
ATOM 6642 N N . GLU A 1 824 ? -27.290 22.700 30.425 1.00 13.99 1139 GLU A N 1
ATOM 6643 C CA A GLU A 1 824 ? -26.481 23.185 31.567 0.35 15.54 1139 GLU A CA 1
ATOM 6644 C CA B GLU A 1 824 ? -26.389 23.118 31.496 0.65 15.16 1139 GLU A CA 1
ATOM 6645 C C . GLU A 1 824 ? -25.938 24.571 31.322 1.00 14.94 1139 GLU A C 1
ATOM 6646 O O . GLU A 1 824 ? -25.408 25.166 32.248 1.00 15.88 1139 GLU A O 1
ATOM 6657 N N . LYS A 1 825 ? -26.118 25.126 30.124 1.00 13.91 1140 LYS A N 1
ATOM 6658 C CA . LYS A 1 825 ? -25.575 26.438 29.772 1.00 12.88 1140 LYS A CA 1
ATOM 6659 C C . LYS A 1 825 ? -26.372 27.008 28.619 1.00 10.69 1140 LYS A C 1
ATOM 6660 O O . LYS A 1 825 ? -26.919 26.240 27.781 1.00 11.37 1140 LYS A O 1
ATOM 6666 N N . GLU A 1 826 ? -26.485 28.327 28.531 1.00 10.46 1141 GLU A N 1
ATOM 6667 C CA . GLU A 1 826 ? -27.145 28.966 27.411 1.00 10.12 1141 GLU A CA 1
ATOM 6668 C C . GLU A 1 826 ? -26.198 29.989 26.787 1.00 9.96 1141 GLU A C 1
ATOM 6669 O O . GLU A 1 826 ? -25.560 30.772 27.500 1.00 10.73 1141 GLU A O 1
ATOM 6675 N N . VAL A 1 827 ? -26.120 29.995 25.466 1.00 8.87 1142 VAL A N 1
ATOM 6676 C CA . VAL A 1 827 ? -25.307 30.979 24.704 1.00 9.41 1142 VAL A CA 1
ATOM 6677 C C . VAL A 1 827 ? -26.223 31.632 23.674 1.00 8.18 1142 VAL A C 1
ATOM 6678 O O . VAL A 1 827 ? -27.132 31.001 23.142 1.00 8.78 1142 VAL A O 1
ATOM 6682 N N . THR A 1 828 ? -25.967 32.898 23.351 1.00 8.65 1143 THR A N 1
ATOM 6683 C CA . THR A 1 828 ? -26.765 33.623 22.418 1.00 8.51 1143 THR A CA 1
ATOM 6684 C C . THR A 1 828 ? -25.927 34.657 21.630 1.00 8.26 1143 THR A C 1
ATOM 6685 O O . THR A 1 828 ? -24.919 35.183 22.122 1.00 9.09 1143 THR A O 1
ATOM 6689 N N . THR A 1 829 ? -26.346 34.861 20.389 1.00 7.60 1144 THR A N 1
ATOM 6690 C CA . THR A 1 829 ? -25.767 35.838 19.445 1.00 7.45 1144 THR A CA 1
ATOM 6691 C C . THR A 1 829 ? -26.927 36.547 18.776 1.00 7.29 1144 THR A C 1
ATOM 6692 O O . THR A 1 829 ? -27.960 35.920 18.527 1.00 7.70 1144 THR A O 1
ATOM 6696 N N . TYR A 1 830 ? -26.764 37.830 18.450 1.00 7.39 1145 TYR A N 1
ATOM 6697 C CA . TYR A 1 830 ? -27.798 38.541 17.791 1.00 7.59 1145 TYR A CA 1
ATOM 6698 C C . TYR A 1 830 ? -27.263 39.500 16.755 1.00 7.17 1145 TYR A C 1
ATOM 6699 O O . TYR A 1 830 ? -26.064 39.837 16.744 1.00 8.28 1145 TYR A O 1
ATOM 6708 N N . THR A 1 831 ? -28.198 39.962 15.923 1.00 7.56 1146 THR A N 1
ATOM 6709 C CA . THR A 1 831 ? -27.968 41.080 15.011 1.00 8.21 1146 THR A CA 1
ATOM 6710 C C . THR A 1 831 ? -29.113 42.083 15.122 1.00 8.52 1146 THR A C 1
ATOM 6711 O O . THR A 1 831 ? -30.282 41.703 15.222 1.00 9.14 1146 THR A O 1
ATOM 6715 N N . ASN A 1 832 ? -28.744 43.372 15.084 1.00 9.00 1147 ASN A N 1
ATOM 6716 C CA . ASN A 1 832 ? -29.712 44.390 14.742 1.00 9.39 1147 ASN A CA 1
ATOM 6717 C C . ASN A 1 832 ? -29.757 44.475 13.219 1.00 9.58 1147 ASN A C 1
ATOM 6718 O O . ASN A 1 832 ? -29.630 43.450 12.544 1.00 8.96 1147 ASN A O 1
ATOM 6723 N N . LYS A 1 833 ? -30.065 45.608 12.605 1.00 8.69 1148 LYS A N 1
ATOM 6724 C CA . LYS A 1 833 ? -30.216 45.655 11.164 1.00 9.63 1148 LYS A CA 1
ATOM 6725 C C . LYS A 1 833 ? -28.881 45.255 10.485 1.00 8.85 1148 LYS A C 1
ATOM 6726 O O . LYS A 1 833 ? -27.809 45.739 10.794 1.00 9.67 1148 LYS A O 1
ATOM 6732 N N . SER A 1 834 ? -29.013 44.345 9.522 1.00 8.91 1149 SER A N 1
ATOM 6733 C CA . SER A 1 834 ? -27.878 43.876 8.772 1.00 8.74 1149 SER A CA 1
ATOM 6734 C C . SER A 1 834 ? -27.250 45.000 7.967 1.00 9.09 1149 SER A C 1
ATOM 6735 O O . SER A 1 834 ? -27.985 45.842 7.427 1.00 10.06 1149 SER A O 1
ATOM 6738 N N . LEU A 1 835 ? -25.959 45.002 7.888 1.00 8.71 1150 LEU A N 1
ATOM 6739 C CA . LEU A 1 835 ? -25.237 46.089 7.215 1.00 8.87 1150 LEU A CA 1
ATOM 6740 C C . LEU A 1 835 ? -24.237 45.675 6.137 1.00 9.59 1150 LEU A C 1
ATOM 6741 O O . LEU A 1 835 ? -23.637 46.538 5.494 1.00 9.65 1150 LEU A O 1
ATOM 6746 N N . ALA A 1 836 ? -24.097 44.383 5.873 1.00 8.76 1151 ALA A N 1
ATOM 6747 C CA . ALA A 1 836 ? -23.170 43.884 4.804 1.00 8.51 1151 ALA A CA 1
ATOM 6748 C C . ALA A 1 836 ? -23.902 43.024 3.784 1.00 8.17 1151 ALA A C 1
ATOM 6749 O O . ALA A 1 836 ? -24.473 41.953 4.094 1.00 8.34 1151 ALA A O 1
ATOM 6751 N N . LEU A 1 837 ? -23.917 43.518 2.538 1.00 8.11 1152 LEU A N 1
ATOM 6752 C CA . LEU A 1 837 ? -24.456 42.762 1.418 1.00 7.78 1152 LEU A CA 1
ATOM 6753 C C . LEU A 1 837 ? -23.664 41.478 1.216 1.00 7.47 1152 LEU A C 1
ATOM 6754 O O . LEU A 1 837 ? -22.485 41.402 1.576 1.00 7.67 1152 LEU A O 1
ATOM 6759 N N . ASN A 1 838 ? -24.324 40.471 0.675 1.00 7.46 1153 ASN A N 1
ATOM 6760 C CA . ASN A 1 838 ? -23.677 39.186 0.444 1.00 7.08 1153 ASN A CA 1
ATOM 6761 C C . ASN A 1 838 ? -23.110 39.040 -0.971 1.00 7.04 1153 ASN A C 1
ATOM 6762 O O . ASN A 1 838 ? -23.851 39.165 -1.959 1.00 7.33 1153 ASN A O 1
ATOM 6767 N N . TYR A 1 839 ? -21.779 38.828 -0.998 1.00 6.55 1154 TYR A N 1
ATOM 6768 C CA . TYR A 1 839 ? -21.068 38.781 -2.279 1.00 6.80 1154 TYR A CA 1
ATOM 6769 C C . TYR A 1 839 ? -20.567 37.401 -2.719 1.00 6.77 1154 TYR A C 1
ATOM 6770 O O . TYR A 1 839 ? -19.673 37.330 -3.571 1.00 7.08 1154 TYR A O 1
ATOM 6779 N N . VAL A 1 840 ? -21.097 36.336 -2.151 1.00 6.65 1155 VAL A N 1
ATOM 6780 C CA . VAL A 1 840 ? -20.580 34.992 -2.427 1.00 6.64 1155 VAL A CA 1
ATOM 6781 C C . VAL A 1 840 ? -21.384 34.351 -3.575 1.00 6.60 1155 VAL A C 1
ATOM 6782 O O . VAL A 1 840 ? -22.553 33.983 -3.466 1.00 6.96 1155 VAL A O 1
ATOM 6786 N N . LYS A 1 841 ? -20.725 34.222 -4.734 1.00 6.65 1156 LYS A N 1
ATOM 6787 C CA . LYS A 1 841 ? -21.406 33.822 -5.942 1.00 7.02 1156 LYS A CA 1
ATOM 6788 C C . LYS A 1 841 ? -22.067 32.450 -5.876 1.00 6.79 1156 LYS A C 1
ATOM 6789 O O . LYS A 1 841 ? -23.159 32.244 -6.386 1.00 6.79 1156 LYS A O 1
ATOM 6795 N N . ALA A 1 842 ? -21.366 31.498 -5.243 1.00 6.93 1157 ALA A N 1
ATOM 6796 C CA . ALA A 1 842 ? -21.881 30.123 -5.170 1.00 6.57 1157 ALA A CA 1
ATOM 6797 C C . ALA A 1 842 ? -22.877 29.928 -4.042 1.00 6.77 1157 ALA A C 1
ATOM 6798 O O . ALA A 1 842 ? -23.327 28.809 -3.801 1.00 6.64 1157 ALA A O 1
ATOM 6800 N N . TYR A 1 843 ? -23.258 31.004 -3.346 1.00 7.34 1158 TYR A N 1
ATOM 6801 C CA . TYR A 1 843 ? -24.263 30.989 -2.266 1.00 8.11 1158 TYR A CA 1
ATOM 6802 C C . TYR A 1 843 ? -25.609 31.493 -2.767 1.00 8.17 1158 TYR A C 1
ATOM 6803 O O . TYR A 1 843 ? -25.672 32.524 -3.411 1.00 8.1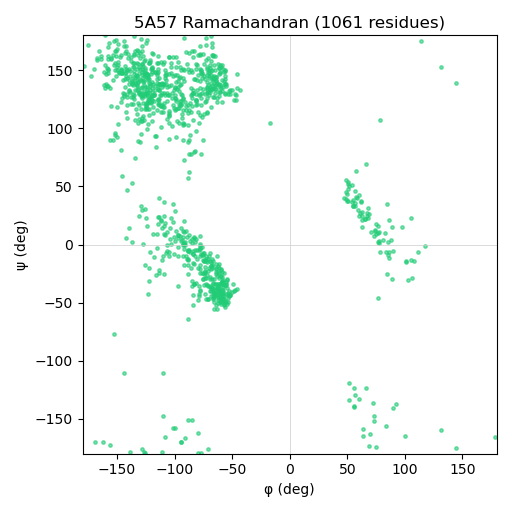5 1158 TYR A O 1
ATOM 6812 N N . ALA A 1 844 ? -26.709 30.785 -2.457 1.00 9.45 1159 ALA A N 1
ATOM 6813 C CA . ALA A 1 844 ? -27.984 31.100 -3.033 1.00 9.68 1159 ALA A CA 1
ATOM 6814 C C . ALA A 1 844 ? -28.586 32.404 -2.594 1.00 9.72 1159 ALA A C 1
ATOM 6815 O O . ALA A 1 844 ? -29.431 32.910 -3.262 1.00 11.37 1159 ALA A O 1
ATOM 6817 N N . HIS A 1 845 ? -28.105 32.958 -1.466 1.00 8.88 1160 HIS A N 1
ATOM 6818 C CA . HIS A 1 845 ? -28.608 34.237 -0.988 1.00 8.63 1160 HIS A CA 1
ATOM 6819 C C . HIS A 1 845 ? -27.607 35.339 -1.143 1.00 8.35 1160 HIS A C 1
ATOM 6820 O O . HIS A 1 845 ? -27.501 36.285 -0.317 1.00 8.72 1160 HIS A O 1
ATOM 6827 N N . ASN A 1 846 ? -26.823 35.328 -2.219 1.00 8.18 1161 ASN A N 1
ATOM 6828 C CA . ASN A 1 846 ? -26.070 36.518 -2.565 1.00 7.84 1161 ASN A CA 1
ATOM 6829 C C . ASN A 1 846 ? -26.988 37.662 -3.012 1.00 7.68 1161 ASN A C 1
ATOM 6830 O O . ASN A 1 846 ? -28.182 37.462 -3.218 1.00 8.09 1161 ASN A O 1
ATOM 6835 N N . THR A 1 847 ? -26.405 38.828 -3.217 1.00 7.85 1162 THR A N 1
ATOM 6836 C CA . THR A 1 847 ? -27.202 40.047 -3.463 1.00 8.74 1162 THR A CA 1
ATOM 6837 C C . THR A 1 847 ? -27.515 40.292 -4.934 1.00 9.31 1162 THR A C 1
ATOM 6838 O O . THR A 1 847 ? -28.040 41.363 -5.285 1.00 9.66 1162 THR A O 1
ATOM 6842 N N . ARG A 1 848 ? -27.180 39.375 -5.830 1.00 9.87 1163 ARG A N 1
ATOM 6843 C CA A ARG A 1 848 ? -27.593 39.562 -7.209 0.52 10.72 1163 ARG A CA 1
ATOM 6844 C CA B ARG A 1 848 ? -27.637 39.456 -7.235 0.48 10.60 1163 ARG A CA 1
ATOM 6845 C C . ARG A 1 848 ? -29.121 39.620 -7.219 1.00 11.01 1163 ARG A C 1
ATOM 6846 O O . ARG A 1 848 ? -29.788 38.899 -6.510 1.00 11.12 1163 ARG A O 1
ATOM 6861 N N . ARG A 1 849 ? -29.664 40.519 -8.047 1.00 12.47 1164 ARG A N 1
ATOM 6862 C CA . ARG A 1 849 ? -31.086 40.815 -7.953 1.00 14.18 1164 ARG A CA 1
ATOM 6863 C C . ARG A 1 849 ? -31.992 39.609 -8.015 1.00 12.74 1164 ARG A C 1
ATOM 6864 O O . ARG A 1 849 ? -33.019 39.508 -7.301 1.00 12.55 1164 ARG A O 1
ATOM 6872 N N . ASN A 1 850 ? -31.686 38.633 -8.875 1.00 12.00 1165 ASN A N 1
ATOM 6873 C CA A ASN A 1 850 ? -32.496 37.455 -9.042 0.60 12.16 1165 ASN A CA 1
ATOM 6874 C CA B ASN A 1 850 ? -32.589 37.499 -8.995 0.40 13.03 1165 ASN A CA 1
ATOM 6875 C C . ASN A 1 850 ? -32.509 36.493 -7.830 1.00 12.32 1165 ASN A C 1
ATOM 6876 O O . ASN A 1 850 ? -33.293 35.532 -7.804 1.00 15.51 1165 ASN A O 1
ATOM 6885 N N . ASN A 1 851 ? -31.595 36.773 -6.895 1.00 11.66 1166 ASN A N 1
ATOM 6886 C CA . ASN A 1 851 ? -31.410 36.096 -5.587 1.00 13.25 1166 ASN A CA 1
ATOM 6887 C C . ASN A 1 851 ? -31.834 36.859 -4.405 1.00 12.50 1166 ASN A C 1
ATOM 6888 O O . ASN A 1 851 ? -31.679 36.372 -3.287 1.00 12.97 1166 ASN A O 1
ATOM 6893 N N . ALA A 1 852 ? -32.217 38.082 -4.619 1.00 11.69 1167 ALA A N 1
ATOM 6894 C CA . ALA A 1 852 ? -32.486 39.033 -3.555 1.00 11.70 1167 ALA A CA 1
ATOM 6895 C C . ALA A 1 852 ? -33.530 38.520 -2.558 1.00 11.25 1167 ALA A C 1
ATOM 6896 O O . ALA A 1 852 ? -34.458 37.778 -2.890 1.00 11.78 1167 ALA A O 1
ATOM 6898 N N . THR A 1 853 ? -33.301 38.901 -1.314 1.00 10.16 1168 THR A N 1
ATOM 6899 C CA . THR A 1 853 ? -34.238 38.610 -0.234 1.00 10.36 1168 THR A CA 1
ATOM 6900 C C . THR A 1 853 ? -35.550 39.380 -0.466 1.00 10.28 1168 THR A C 1
ATOM 6901 O O . THR A 1 853 ? -36.603 38.755 -0.528 1.00 11.79 1168 THR A O 1
ATOM 6905 N N . VAL A 1 854 ? -35.399 40.677 -0.598 1.00 10.93 1169 VAL A N 1
ATOM 6906 C CA . VAL A 1 854 ? -36.487 41.677 -0.715 1.00 11.72 1169 VAL A CA 1
ATOM 6907 C C . VAL A 1 854 ? -35.827 42.982 -1.083 1.00 12.54 1169 VAL A C 1
ATOM 6908 O O . VAL A 1 854 ? -34.666 43.223 -0.765 1.00 11.67 1169 VAL A O 1
ATOM 6912 N N . ASP A 1 855 ? -36.568 43.852 -1.802 1.00 13.93 1170 ASP A N 1
ATOM 6913 C CA . ASP A 1 855 ? -36.075 45.192 -2.196 1.00 14.44 1170 ASP A CA 1
ATOM 6914 C C . ASP A 1 855 ? -34.753 45.146 -3.000 1.00 13.52 1170 ASP A C 1
ATOM 6915 O O . ASP A 1 855 ? -33.922 46.009 -2.897 1.00 13.90 1170 ASP A O 1
ATOM 6920 N N . ASP A 1 856 ? -34.637 44.087 -3.762 1.00 13.89 1171 ASP A N 1
ATOM 6921 C CA . ASP A 1 856 ? -33.567 43.848 -4.743 1.00 14.41 1171 ASP A CA 1
ATOM 6922 C C . ASP A 1 856 ? -32.183 43.564 -4.151 1.00 13.83 1171 ASP A C 1
ATOM 6923 O O . ASP A 1 856 ? -31.209 43.500 -4.908 1.00 14.37 1171 ASP A O 1
ATOM 6928 N N . THR A 1 857 ? -32.101 43.336 -2.840 1.00 11.66 1172 THR A N 1
ATOM 6929 C CA . THR A 1 857 ? -30.810 43.163 -2.179 1.00 10.47 1172 THR A CA 1
ATOM 6930 C C . THR A 1 857 ? -30.880 41.907 -1.279 1.00 9.36 1172 THR A C 1
ATOM 6931 O O . THR A 1 857 ? -31.927 41.404 -0.922 1.00 9.50 1172 THR A O 1
ATOM 6935 N N . SER A 1 858 ? -29.691 41.421 -0.902 1.00 8.50 1173 SER A N 1
ATOM 6936 C CA . SER A 1 858 ? -29.543 40.425 0.160 1.00 7.89 1173 SER A CA 1
ATOM 6937 C C . SER A 1 858 ? -28.397 40.783 1.062 1.00 7.41 1173 SER A C 1
ATOM 6938 O O . SER A 1 858 ? -27.257 41.020 0.601 1.00 7.49 1173 SER A O 1
ATOM 6941 N N . TYR A 1 859 ? -28.689 40.785 2.370 1.00 7.50 1174 TYR A N 1
ATOM 6942 C CA . TYR A 1 859 ? -27.696 40.991 3.423 1.00 7.23 1174 TYR A CA 1
ATOM 6943 C C . TYR A 1 859 ? -27.505 39.704 4.226 1.00 7.08 1174 TYR A C 1
ATOM 6944 O O . TYR A 1 859 ? -26.939 39.760 5.301 1.00 7.73 1174 TYR A O 1
ATOM 6953 N N . PHE A 1 860 ? -27.881 38.551 3.647 1.00 6.98 1175 PHE A N 1
ATOM 6954 C CA . PHE A 1 860 ? -27.670 37.296 4.367 1.00 6.79 1175 PHE A CA 1
ATOM 6955 C C . PHE A 1 860 ? -26.215 37.110 4.746 1.00 6.51 1175 PHE A C 1
ATOM 6956 O O . PHE A 1 860 ? -25.313 37.215 3.916 1.00 6.81 1175 PHE A O 1
ATOM 6964 N N . GLN A 1 861 ? -25.988 36.801 6.012 1.00 6.48 1176 GLN A N 1
ATOM 6965 C CA . GLN A 1 861 ? -24.702 36.405 6.549 1.00 6.43 1176 GLN A CA 1
ATOM 6966 C C . GLN A 1 861 ? -24.925 35.396 7.678 1.00 6.08 1176 GLN A C 1
ATOM 6967 O O . GLN A 1 861 ? -25.958 35.470 8.381 1.00 6.55 1176 GLN A O 1
ATOM 6973 N N . ASN A 1 862 ? -23.964 34.501 7.860 1.00 6.45 1177 ASN A N 1
ATOM 6974 C CA . ASN A 1 862 ? -24.138 33.448 8.855 1.00 6.83 1177 ASN A CA 1
ATOM 6975 C C . ASN A 1 862 ? -23.918 34.013 10.279 1.00 6.73 1177 ASN A C 1
ATOM 6976 O O . ASN A 1 862 ? -22.932 34.745 10.555 1.00 7.46 1177 ASN A O 1
ATOM 6981 N N . MET A 1 863 ? -24.870 33.717 11.163 1.00 6.59 1178 MET A N 1
ATOM 6982 C CA . MET A 1 863 ? -24.852 34.178 12.524 1.00 7.05 1178 MET A CA 1
ATOM 6983 C C . MET A 1 863 ? -24.630 32.968 13.410 1.00 6.21 1178 MET A C 1
ATOM 6984 O O . MET A 1 863 ? -25.457 32.056 13.432 1.00 6.39 1178 MET A O 1
ATOM 6989 N N . TYR A 1 864 ? -23.533 33.002 14.153 1.00 6.27 1179 TYR A N 1
ATOM 6990 C CA . TYR A 1 864 ? -23.025 31.863 14.920 1.00 6.66 1179 TYR A CA 1
ATOM 6991 C C . TYR A 1 864 ? -23.236 31.911 16.394 1.00 7.38 1179 TYR A C 1
ATOM 6992 O O . TYR A 1 864 ? -23.147 32.966 17.017 1.00 8.04 1179 TYR A O 1
ATOM 7001 N N . ALA A 1 865 ? -23.435 30.729 16.954 1.00 7.11 1180 ALA A N 1
ATOM 7002 C CA . ALA A 1 865 ? -23.174 30.443 18.372 1.00 7.40 1180 ALA A CA 1
ATOM 7003 C C . ALA A 1 865 ? -22.248 29.252 18.499 1.00 7.93 1180 ALA A C 1
ATOM 7004 O O . ALA A 1 865 ? -22.333 28.312 17.675 1.00 9.11 1180 ALA A O 1
ATOM 7006 N N . PHE A 1 866 ? -21.414 29.262 19.509 1.00 6.91 1181 PHE A N 1
ATOM 7007 C CA . PHE A 1 866 ? -20.466 28.193 19.768 1.00 6.97 1181 PHE A CA 1
ATOM 7008 C C . PHE A 1 866 ? -20.767 27.627 21.147 1.00 7.17 1181 PHE A C 1
ATOM 7009 O O . PHE A 1 866 ? -20.890 28.382 22.098 1.00 7.38 1181 PHE A O 1
ATOM 7017 N N . PHE A 1 867 ? -20.923 26.305 21.244 1.00 7.56 1182 PHE A N 1
ATOM 7018 C CA . PHE A 1 867 ? -21.351 25.649 22.458 1.00 7.15 1182 PHE A CA 1
ATOM 7019 C C . PHE A 1 867 ? -20.655 24.328 22.597 1.00 7.10 1182 PHE A C 1
ATOM 7020 O O . PHE A 1 867 ? -20.032 23.833 21.677 1.00 7.05 1182 PHE A O 1
ATOM 7028 N N . THR A 1 868 ? -20.821 23.722 23.764 1.00 7.35 1183 THR A N 1
ATOM 7029 C CA . THR A 1 868 ? -20.242 22.405 24.098 1.00 7.00 1183 THR A CA 1
ATOM 7030 C C . THR A 1 868 ? -21.332 21.583 24.778 1.00 7.25 1183 THR A C 1
ATOM 7031 O O . THR A 1 868 ? -21.922 22.037 25.752 1.00 8.27 1183 THR A O 1
ATOM 7035 N N . THR A 1 869 ? -21.623 20.387 24.271 1.00 7.14 1184 THR A N 1
ATOM 7036 C CA . THR A 1 869 ? -22.552 19.532 24.973 1.00 7.24 1184 THR A CA 1
ATOM 7037 C C . THR A 1 869 ? -21.920 19.011 26.273 1.00 7.04 1184 THR A C 1
ATOM 7038 O O . THR A 1 869 ? -20.714 18.858 26.400 1.00 7.05 1184 THR A O 1
ATOM 7042 N N . GLY A 1 870 ? -22.820 18.773 27.240 1.00 7.52 1185 GLY A N 1
ATOM 7043 C CA . GLY A 1 870 ? -22.472 18.047 28.471 1.00 7.87 1185 GLY A CA 1
ATOM 7044 C C . GLY A 1 870 ? -22.653 16.563 28.317 1.00 8.01 1185 GLY A C 1
ATOM 7045 O O . GLY A 1 870 ? -22.545 15.999 27.226 1.00 9.16 1185 GLY A O 1
ATOM 7046 N N . ALA A 1 871 ? -22.953 15.950 29.454 1.00 7.60 1186 ALA A N 1
ATOM 7047 C CA . ALA A 1 871 ? -23.097 14.511 29.501 1.00 8.37 1186 ALA A CA 1
ATOM 7048 C C . ALA A 1 871 ? -24.375 13.997 28.937 1.00 8.37 1186 ALA A C 1
ATOM 7049 O O . ALA A 1 871 ? -24.412 12.843 28.494 1.00 9.42 1186 ALA A O 1
ATOM 7051 N N . ASP A 1 872 ? -25.433 14.797 28.915 1.00 9.10 1187 ASP A N 1
ATOM 7052 C CA . ASP A 1 872 ? -26.780 14.415 28.503 1.00 10.32 1187 ASP A CA 1
ATOM 7053 C C . ASP A 1 872 ? -27.152 15.340 27.376 1.00 10.13 1187 ASP A C 1
ATOM 7054 O O . ASP A 1 872 ? -27.157 16.562 27.526 1.00 10.84 1187 ASP A O 1
ATOM 7059 N N . VAL A 1 873 ? -27.481 14.764 26.236 1.00 9.06 1188 VAL A N 1
ATOM 7060 C CA . VAL A 1 873 ? -27.822 15.535 25.051 1.00 8.96 1188 VAL A CA 1
ATOM 7061 C C . VAL A 1 873 ? -29.294 15.357 24.671 1.00 9.03 1188 VAL A C 1
ATOM 7062 O O . VAL A 1 873 ? -29.687 15.624 23.541 1.00 9.28 1188 VAL A O 1
ATOM 7066 N N . SER A 1 874 ? -30.121 14.988 25.640 1.00 9.35 1189 SER A N 1
ATOM 7067 C CA . SER A 1 874 ? -31.541 14.778 25.375 1.00 9.60 1189 SER A CA 1
ATOM 7068 C C . SER A 1 874 ? -32.395 16.048 25.411 1.00 9.86 1189 SER A C 1
ATOM 7069 O O . SER A 1 874 ? -33.544 16.038 24.986 1.00 10.69 1189 SER A O 1
ATOM 7072 N N . ASN A 1 875 ? -31.820 17.158 25.840 1.00 9.81 1190 ASN A N 1
ATOM 7073 C CA . ASN A 1 875 ? -32.580 18.410 25.885 1.00 10.23 1190 ASN A CA 1
ATOM 7074 C C . ASN A 1 875 ? -31.709 19.607 25.568 1.00 9.72 1190 ASN A C 1
ATOM 7075 O O . ASN A 1 875 ? -31.499 20.542 26.334 1.00 10.51 1190 ASN A O 1
ATOM 7080 N N . VAL A 1 876 ? -31.143 19.543 24.382 1.00 8.39 1191 VAL A N 1
ATOM 7081 C CA . VAL A 1 876 ? -30.411 20.662 23.787 1.00 8.20 1191 VAL A CA 1
ATOM 7082 C C . VAL A 1 876 ? -31.357 21.354 22.834 1.00 8.56 1191 VAL A C 1
ATOM 7083 O O . VAL A 1 876 ? -31.945 20.669 21.971 1.00 9.48 1191 VAL A O 1
ATOM 7087 N N . THR A 1 877 ? -31.549 22.646 22.997 1.00 8.13 1192 THR A N 1
ATOM 7088 C CA . THR A 1 877 ? -32.454 23.394 22.134 1.00 8.42 1192 THR A CA 1
ATOM 7089 C C . THR A 1 877 ? -31.776 24.507 21.380 1.00 8.34 1192 THR A C 1
ATOM 7090 O O . THR A 1 877 ? -30.796 25.076 21.833 1.00 8.93 1192 THR A O 1
ATOM 7094 N N . LEU A 1 878 ? -32.384 24.803 20.231 1.00 8.23 1193 LEU A N 1
ATOM 7095 C CA . LEU A 1 878 ? -32.016 25.894 19.335 1.00 8.39 1193 LEU A CA 1
ATOM 7096 C C . LEU A 1 878 ? -33.234 26.779 19.164 1.00 8.57 1193 LEU A C 1
ATOM 7097 O O . LEU A 1 878 ? -34.288 26.291 18.808 1.00 8.34 1193 LEU A O 1
ATOM 7102 N N . THR A 1 879 ? -33.086 28.071 19.426 1.00 8.43 1194 THR A N 1
ATOM 7103 C CA . THR A 1 879 ? -34.154 29.029 19.309 1.00 8.68 1194 THR A CA 1
ATOM 7104 C C . THR A 1 879 ? -33.746 30.154 18.380 1.00 8.34 1194 THR A C 1
ATOM 7105 O O . THR A 1 879 ? -32.703 30.751 18.581 1.00 8.34 1194 THR A O 1
ATOM 7109 N N . LEU A 1 880 ? -34.594 30.466 17.421 1.00 7.76 1195 LEU A N 1
ATOM 7110 C CA . LEU A 1 880 ? -34.492 31.687 16.635 1.00 8.01 1195 LEU A CA 1
ATOM 7111 C C . LEU A 1 880 ? -35.538 32.660 17.179 1.00 8.95 1195 LEU A C 1
ATOM 7112 O O . LEU A 1 880 ? -36.683 32.270 17.384 1.00 9.76 1195 LEU A O 1
ATOM 7117 N N . SER A 1 881 ? -35.118 33.876 17.455 1.00 9.01 1196 SER A N 1
ATOM 7118 C CA A SER A 1 881 ? -36.094 34.838 17.980 0.61 8.69 1196 SER A CA 1
ATOM 7119 C CA B SER A 1 881 ? -35.978 34.876 18.129 0.39 9.09 1196 SER A CA 1
ATOM 7120 C C . SER A 1 881 ? -35.933 36.204 17.414 1.00 9.07 1196 SER A C 1
ATOM 7121 O O . SER A 1 881 ? -34.924 36.563 16.812 1.00 8.80 1196 SER A O 1
ATOM 7126 N N . ARG A 1 882 ? -36.999 36.985 17.572 1.00 8.59 1197 ARG A N 1
ATOM 7127 C CA . ARG A 1 882 ? -37.014 38.366 17.109 1.00 9.13 1197 ARG A CA 1
ATOM 7128 C C . ARG A 1 882 ? -37.773 39.222 18.135 1.00 10.00 1197 ARG A C 1
ATOM 7129 O O . ARG A 1 882 ? -38.931 38.907 18.460 1.00 10.62 1197 ARG A O 1
ATOM 7137 N N . GLU A 1 883 ? -37.116 40.284 18.581 1.00 10.12 1198 GLU A N 1
ATOM 7138 C CA A GLU A 1 883 ? -37.784 41.252 19.463 0.55 9.87 1198 GLU A CA 1
ATOM 7139 C CA B GLU A 1 883 ? -37.783 41.246 19.468 0.45 10.31 1198 GLU A CA 1
ATOM 7140 C C . GLU A 1 883 ? -38.742 42.100 18.621 1.00 11.24 1198 GLU A C 1
ATOM 7141 O O . GLU A 1 883 ? -38.836 41.973 17.394 1.00 11.26 1198 GLU A O 1
ATOM 7152 N N . ALA A 1 884 ? -39.513 42.961 19.289 1.00 10.81 1199 ALA A N 1
ATOM 7153 C CA . ALA A 1 884 ? -40.510 43.737 18.625 1.00 10.53 1199 ALA A CA 1
ATOM 7154 C C . ALA A 1 884 ? -39.939 44.647 17.535 1.00 10.41 1199 ALA A C 1
ATOM 7155 O O . ALA A 1 884 ? -38.955 45.334 17.730 1.00 11.88 1199 ALA A O 1
ATOM 7157 N N . GLY A 1 885 ? -40.636 44.681 16.403 1.00 10.95 1200 GLY A N 1
ATOM 7158 C CA . GLY A 1 885 ? -40.328 45.596 15.316 1.00 11.69 1200 GLY A CA 1
ATOM 7159 C C . GLY A 1 885 ? -41.316 45.423 14.181 1.00 11.96 1200 GLY A C 1
ATOM 7160 O O . GLY A 1 885 ? -41.949 44.372 14.010 1.00 12.47 1200 GLY A O 1
ATOM 7161 N N . ASP A 1 886 ? -41.494 46.494 13.415 1.00 14.10 1201 ASP A N 1
ATOM 7162 C CA . ASP A 1 886 ? -42.400 46.465 12.280 1.00 15.38 1201 ASP A CA 1
ATOM 7163 C C . ASP A 1 886 ? -41.763 45.744 11.060 1.00 13.48 1201 ASP A C 1
ATOM 7164 O O . ASP A 1 886 ? -42.459 45.011 10.366 1.00 14.22 1201 ASP A O 1
ATOM 7169 N N . GLU A 1 887 ? -40.476 45.971 10.841 1.00 12.66 1202 GLU A N 1
ATOM 7170 C CA . GLU A 1 887 ? -39.799 45.386 9.675 1.00 12.81 1202 GLU A CA 1
ATOM 7171 C C . GLU A 1 887 ? -39.473 43.906 9.891 1.00 11.95 1202 GLU A C 1
ATOM 7172 O O . GLU A 1 887 ? -39.710 43.310 10.968 1.00 11.37 1202 GLU A O 1
ATOM 7178 N N . ALA A 1 888 ? -39.048 43.294 8.799 1.00 10.61 1203 ALA A N 1
ATOM 7179 C CA . ALA A 1 888 ? -38.867 41.851 8.715 1.00 9.93 1203 ALA A CA 1
ATOM 7180 C C . ALA A 1 888 ? -37.433 41.392 8.974 1.00 8.53 1203 ALA A C 1
ATOM 7181 O O . ALA A 1 888 ? -36.462 42.043 8.623 1.00 9.17 1203 ALA A O 1
ATOM 7183 N N . THR A 1 889 ? -37.324 40.257 9.627 1.00 8.21 1204 THR A N 1
ATOM 7184 C CA . THR A 1 889 ? -36.086 39.468 9.626 1.00 8.24 1204 THR A CA 1
ATOM 7185 C C . THR A 1 889 ? -36.341 38.186 8.846 1.00 7.84 1204 THR A C 1
ATOM 7186 O O . THR A 1 889 ? -37.360 37.542 9.020 1.00 8.49 1204 THR A O 1
ATOM 7190 N N . TYR A 1 890 ? -35.339 37.801 8.015 1.00 7.79 1205 TYR A N 1
ATOM 7191 C CA . TYR A 1 890 ? -35.417 36.585 7.213 1.00 7.72 1205 TYR A CA 1
ATOM 7192 C C . TYR A 1 890 ? -34.295 35.640 7.672 1.00 7.48 1205 TYR A C 1
ATOM 7193 O O . TYR A 1 890 ? -33.167 36.091 7.918 1.00 7.47 1205 TYR A O 1
ATOM 7202 N N . PHE A 1 891 ? -34.640 34.361 7.814 1.00 7.91 1206 PHE A N 1
ATOM 7203 C CA . PHE A 1 891 ? -33.714 33.314 8.231 1.00 8.11 1206 PHE A CA 1
ATOM 7204 C C . PHE A 1 891 ? -33.752 32.187 7.219 1.00 8.18 1206 PHE A C 1
ATOM 7205 O O . PHE A 1 891 ? -34.820 31.793 6.729 1.00 8.42 1206 PHE A O 1
ATOM 7213 N N . ASP A 1 892 ? -32.604 31.566 7.002 1.00 7.76 1207 ASP A N 1
ATOM 7214 C CA . ASP A 1 892 ? -32.543 30.334 6.180 1.00 8.31 1207 ASP A CA 1
ATOM 7215 C C . ASP A 1 892 ? -31.257 29.616 6.539 1.00 8.58 1207 ASP A C 1
ATOM 7216 O O . ASP A 1 892 ? -30.226 30.291 6.655 1.00 10.04 1207 ASP A O 1
ATOM 7221 N N . GLU A 1 893 ? -31.316 28.292 6.676 1.00 8.47 1208 GLU A N 1
ATOM 7222 C CA . GLU A 1 893 ? -30.168 27.412 6.874 1.00 10.10 1208 GLU A CA 1
ATOM 7223 C C . GLU A 1 893 ? -29.695 27.446 8.295 1.00 11.35 1208 GLU A C 1
ATOM 7224 O O . GLU A 1 893 ? -29.141 28.418 8.724 1.00 16.81 1208 GLU A O 1
ATOM 7230 N N . ILE A 1 894 ? -29.934 26.407 9.060 1.00 9.12 1209 ILE A N 1
ATOM 7231 C CA . ILE A 1 894 ? -29.449 26.295 10.405 1.00 8.74 1209 ILE A CA 1
ATOM 7232 C C . ILE A 1 894 ? -28.554 25.058 10.433 1.00 7.86 1209 ILE A C 1
ATOM 7233 O O . ILE A 1 894 ? -29.052 23.912 10.325 1.00 9.23 1209 ILE A O 1
ATOM 7238 N N . ARG A 1 895 ? -27.257 25.260 10.491 1.00 6.55 1210 ARG A N 1
ATOM 7239 C CA . ARG A 1 895 ? -26.277 24.165 10.402 1.00 6.61 1210 ARG A CA 1
ATOM 7240 C C . ARG A 1 895 ? -25.536 24.051 11.708 1.00 6.52 1210 ARG A C 1
ATOM 7241 O O . ARG A 1 895 ? -24.866 25.004 12.140 1.00 6.93 1210 ARG A O 1
ATOM 7249 N N . THR A 1 896 ? -25.584 22.841 12.288 1.00 6.74 1211 THR A N 1
ATOM 7250 C CA . THR A 1 896 ? -24.967 22.485 13.556 1.00 6.82 1211 THR A CA 1
ATOM 7251 C C . THR A 1 896 ? -23.873 21.454 13.241 1.00 6.77 1211 THR A C 1
ATOM 7252 O O . THR A 1 896 ? -24.202 20.434 12.627 1.00 7.13 1211 THR A O 1
ATOM 7256 N N . PHE A 1 897 ? -22.641 21.693 13.647 1.00 6.63 1212 PHE A N 1
ATOM 7257 C CA . PHE A 1 897 ? -21.552 20.834 13.231 1.00 6.44 1212 PHE A CA 1
ATOM 7258 C C . PHE A 1 897 ? -20.373 20.926 14.170 1.00 6.85 1212 PHE A C 1
ATOM 7259 O O . PHE A 1 897 ? -20.149 21.970 14.825 1.00 6.83 1212 PHE A O 1
ATOM 7267 N N . GLU A 1 898 ? -19.598 19.868 14.302 1.00 7.32 1213 GLU A N 1
ATOM 7268 C CA . GLU A 1 898 ? -18.455 19.872 15.185 1.00 7.64 1213 GLU A CA 1
ATOM 7269 C C . GLU A 1 898 ? -17.481 20.965 14.802 1.00 7.08 1213 GLU A C 1
ATOM 7270 O O . GLU A 1 898 ? -17.198 21.230 13.622 1.00 7.68 1213 GLU A O 1
ATOM 7276 N N . ASN A 1 899 ? -16.917 21.590 15.813 1.00 7.39 1214 ASN A N 1
ATOM 7277 C CA . ASN A 1 899 ? -15.955 22.681 15.641 1.00 6.95 1214 ASN A CA 1
ATOM 7278 C C . ASN A 1 899 ? -15.100 22.859 16.875 1.00 7.43 1214 ASN A C 1
ATOM 7279 O O . ASN A 1 899 ? -15.646 22.853 17.972 1.00 7.49 1214 ASN A O 1
ATOM 7284 N N . ASN A 1 900 ? -13.796 23.043 16.692 1.00 7.65 1215 ASN A N 1
ATOM 7285 C CA A ASN A 1 900 ? -12.831 23.113 17.783 0.44 8.38 1215 ASN A CA 1
ATOM 7286 C CA B ASN A 1 900 ? -12.852 23.146 17.809 0.56 8.39 1215 ASN A CA 1
ATOM 7287 C C . ASN A 1 900 ? -12.196 24.503 17.933 1.00 8.41 1215 ASN A C 1
ATOM 7288 O O . ASN A 1 900 ? -11.090 24.607 18.477 1.00 9.71 1215 ASN A O 1
ATOM 7297 N N . SER A 1 901 ? -12.909 25.566 17.546 1.00 7.83 1216 SER A N 1
ATOM 7298 C CA . SER A 1 901 ? -12.337 26.909 17.720 1.00 8.42 1216 SER A CA 1
ATOM 7299 C C . SER A 1 901 ? -12.240 27.279 19.198 1.00 8.26 1216 SER A C 1
ATOM 7300 O O . SER A 1 901 ? -12.925 26.681 20.051 1.00 8.46 1216 SER A O 1
ATOM 7303 N N . SER A 1 902 ? -11.353 28.236 19.527 1.00 8.99 1217 SER A N 1
ATOM 7304 C CA A SER A 1 902 ? -11.156 28.706 20.917 0.56 9.47 1217 SER A CA 1
ATOM 7305 C CA B SER A 1 902 ? -11.143 28.694 20.909 0.44 9.36 1217 SER A CA 1
ATOM 7306 C C . SER A 1 902 ? -11.038 30.223 20.934 1.00 9.23 1217 SER A C 1
ATOM 7307 O O . SER A 1 902 ? -9.999 30.786 21.358 1.00 10.41 1217 SER A O 1
ATOM 7312 N N . MET A 1 903 ? -12.080 30.872 20.434 1.00 8.34 1218 MET A N 1
ATOM 7313 C CA . MET A 1 903 ? -12.035 32.297 20.111 1.00 8.90 1218 MET A CA 1
ATOM 7314 C C . MET A 1 903 ? -12.289 33.243 21.283 1.00 9.19 1218 MET A C 1
ATOM 7315 O O . MET A 1 903 ? -11.980 34.434 21.166 1.00 9.76 1218 MET A O 1
ATOM 7320 N N . TYR A 1 904 ? -12.851 32.767 22.384 1.00 9.28 1219 TYR A N 1
ATOM 7321 C CA . TYR A 1 904 ? -13.412 33.660 23.427 1.00 10.10 1219 TYR A CA 1
ATOM 7322 C C . TYR A 1 904 ? -12.622 33.442 24.703 1.00 10.61 1219 TYR A C 1
ATOM 7323 O O . TYR A 1 904 ? -12.830 32.476 25.464 1.00 10.53 1219 TYR A O 1
ATOM 7332 N N . GLY A 1 905 ? -11.593 34.259 24.923 1.00 11.69 1220 GLY A N 1
ATOM 7333 C CA . GLY A 1 905 ? -10.798 34.107 26.140 1.00 12.65 1220 GLY A CA 1
ATOM 7334 C C . GLY A 1 905 ? -10.131 32.760 26.211 1.00 12.83 1220 GLY A C 1
ATOM 7335 O O . GLY A 1 905 ? -10.038 32.152 27.280 1.00 14.00 1220 GLY A O 1
ATOM 7336 N N . ASP A 1 906 ? -9.681 32.263 25.054 1.00 11.64 1221 ASP A N 1
ATOM 7337 C CA . ASP A 1 906 ? -9.045 30.966 24.865 1.00 12.28 1221 ASP A CA 1
ATOM 7338 C C . ASP A 1 906 ? -9.973 29.791 25.147 1.00 11.75 1221 ASP A C 1
ATOM 7339 O O . ASP A 1 906 ? -9.502 28.685 25.363 1.00 13.21 1221 ASP A O 1
ATOM 7344 N N . LYS A 1 907 ? -11.277 30.041 25.071 1.00 10.42 1222 LYS A N 1
ATOM 7345 C CA . LYS A 1 907 ? -12.293 29.014 25.303 1.00 10.58 1222 LYS A CA 1
ATOM 7346 C C . LYS A 1 907 ? -13.154 28.927 24.038 1.00 9.51 1222 LYS A C 1
ATOM 7347 O O . LYS A 1 907 ? -13.309 29.897 23.262 1.00 9.31 1222 LYS A O 1
ATOM 7353 N N . HIS A 1 908 ? -13.783 27.769 23.855 1.00 8.75 1223 HIS A N 1
ATOM 7354 C CA . HIS A 1 908 ? -14.638 27.543 22.705 1.00 7.82 1223 HIS A CA 1
ATOM 7355 C C . HIS A 1 908 ? -15.921 28.287 22.714 1.00 7.14 1223 HIS A C 1
ATOM 7356 O O . HIS A 1 908 ? -16.353 28.832 21.688 1.00 7.65 1223 HIS A O 1
ATOM 7363 N N . ASP A 1 909 ? -16.652 28.290 23.837 1.00 7.49 1224 ASP A N 1
ATOM 7364 C CA . ASP A 1 909 ? -18.022 28.731 23.825 1.00 7.57 1224 ASP A CA 1
ATOM 7365 C C . ASP A 1 909 ? -18.119 30.234 23.646 1.00 7.57 1224 ASP A C 1
ATOM 7366 O O . ASP A 1 909 ? -17.321 30.969 24.194 1.00 8.46 1224 ASP A O 1
ATOM 7371 N N . THR A 1 910 ? -19.162 30.635 22.960 1.00 8.02 1225 THR A N 1
ATOM 7372 C CA . THR A 1 910 ? -19.567 32.068 22.923 1.00 9.01 1225 THR A CA 1
ATOM 7373 C C . THR A 1 910 ? -19.546 32.622 24.339 1.00 9.93 1225 THR A C 1
ATOM 7374 O O . THR A 1 910 ? -20.171 32.050 25.218 1.00 10.94 1225 THR A O 1
ATOM 7378 N N . GLY A 1 911 ? -18.798 33.692 24.562 1.00 10.46 1226 GLY A N 1
ATOM 7379 C CA . GLY A 1 911 ? -18.736 34.302 25.873 1.00 11.84 1226 GLY A CA 1
ATOM 7380 C C . GLY A 1 911 ? -17.785 35.471 25.865 1.00 13.57 1226 GLY A C 1
ATOM 7381 O O . GLY A 1 911 ? -17.366 35.973 24.835 1.00 13.30 1226 GLY A O 1
ATOM 7382 N N . LYS A 1 912 ? -17.455 35.864 27.084 1.00 17.93 1227 LYS A N 1
ATOM 7383 C CA . LYS A 1 912 ? -16.669 37.057 27.303 1.00 20.43 1227 LYS A CA 1
ATOM 7384 C C . LYS A 1 912 ? -15.183 36.789 27.190 1.00 19.70 1227 LYS A C 1
ATOM 7385 O O . LYS A 1 912 ? -14.723 35.678 27.158 1.00 21.86 1227 LYS A O 1
ATOM 7391 N N . GLY A 1 913 ? -14.410 37.849 27.102 1.00 20.88 1228 GLY A N 1
ATOM 7392 C CA . GLY A 1 913 ? -12.986 37.622 27.138 1.00 19.81 1228 GLY A CA 1
ATOM 7393 C C . GLY A 1 913 ? -12.410 38.014 25.790 1.00 18.22 1228 GLY A C 1
ATOM 7394 O O . GLY A 1 913 ? -13.129 38.374 24.878 1.00 20.04 1228 GLY A O 1
ATOM 7395 N N . THR A 1 914 ? -11.108 37.955 25.700 1.00 15.99 1229 THR A N 1
ATOM 7396 C CA . THR A 1 914 ? -10.424 38.500 24.521 1.00 13.71 1229 THR A CA 1
ATOM 7397 C C . THR A 1 914 ? -10.720 37.633 23.309 1.00 12.25 1229 THR A C 1
ATOM 7398 O O . THR A 1 914 ? -10.616 36.413 23.368 1.00 12.60 1229 THR A O 1
ATOM 7402 N N . PHE A 1 915 ? -11.074 38.291 22.224 1.00 10.41 1230 PHE A N 1
ATOM 7403 C CA . PHE A 1 915 ? -11.390 37.585 20.954 1.00 9.84 1230 PHE A CA 1
ATOM 7404 C C . PHE A 1 915 ? -10.086 37.314 20.230 1.00 9.97 1230 PHE A C 1
ATOM 7405 O O . PHE A 1 915 ? -9.240 38.200 20.040 1.00 9.92 1230 PHE A O 1
ATOM 7413 N N . LYS A 1 916 ? -9.889 36.076 19.791 1.00 9.34 1231 LYS A N 1
ATOM 7414 C CA . LYS A 1 916 ? -8.708 35.719 18.990 1.00 9.55 1231 LYS A CA 1
ATOM 7415 C C . LYS A 1 916 ? -9.140 34.808 17.851 1.00 9.10 1231 LYS A C 1
ATOM 7416 O O . LYS A 1 916 ? -9.936 33.883 18.024 1.00 9.72 1231 LYS A O 1
ATOM 7422 N N . GLN A 1 917 ? -8.570 35.049 16.691 1.00 8.32 1232 GLN A N 1
ATOM 7423 C CA . GLN A 1 917 ? -8.726 34.186 15.505 1.00 7.64 1232 GLN A CA 1
ATOM 7424 C C . GLN A 1 917 ? -7.339 33.865 14.935 1.00 7.91 1232 GLN A C 1
ATOM 7425 O O . GLN A 1 917 ? -6.719 34.699 14.251 1.00 8.40 1232 GLN A O 1
ATOM 7431 N N . ASP A 1 918 ? -6.882 32.637 15.147 1.00 7.98 1233 ASP A N 1
ATOM 7432 C CA . ASP A 1 918 ? -5.670 32.115 14.528 1.00 7.94 1233 ASP A CA 1
ATOM 7433 C C . ASP A 1 918 ? -5.933 31.378 13.196 1.00 7.82 1233 ASP A C 1
ATOM 7434 O O . ASP A 1 918 ? -5.012 30.905 12.569 1.00 7.25 1233 ASP A O 1
ATOM 7439 N N . PHE A 1 919 ? -7.215 31.346 12.813 1.00 7.48 1234 PHE A N 1
ATOM 7440 C CA . PHE A 1 919 ? -7.696 30.698 11.574 1.00 6.99 1234 PHE A CA 1
ATOM 7441 C C . PHE A 1 919 ? -7.471 29.200 11.507 1.00 7.22 1234 PHE A C 1
ATOM 7442 O O . PHE A 1 919 ? -7.662 28.607 10.442 1.00 6.99 1234 PHE A O 1
ATOM 7450 N N . GLU A 1 920 ? -7.175 28.583 12.647 1.00 7.28 1235 GLU A N 1
ATOM 7451 C CA . GLU A 1 920 ? -6.806 27.178 12.668 1.00 7.15 1235 GLU A CA 1
ATOM 7452 C C . GLU A 1 920 ? -8.006 26.255 12.787 1.00 7.67 1235 GLU A C 1
ATOM 7453 O O . GLU A 1 920 ? -7.887 25.078 12.494 1.00 8.69 1235 GLU A O 1
ATOM 7459 N N . ASN A 1 921 ? -9.156 26.781 13.213 1.00 7.16 1236 ASN A N 1
ATOM 7460 C CA . ASN A 1 921 ? -10.340 25.969 13.438 1.00 7.52 1236 ASN A CA 1
ATOM 7461 C C . ASN A 1 921 ? -11.592 26.706 12.980 1.00 7.19 1236 ASN A C 1
ATOM 7462 O O . ASN A 1 921 ? -12.582 26.785 13.690 1.00 7.12 1236 ASN A O 1
ATOM 7467 N N . VAL A 1 922 ? -11.546 27.288 11.789 1.00 6.84 1237 VAL A N 1
ATOM 7468 C CA . VAL A 1 922 ? -12.676 28.015 11.238 1.00 7.00 1237 VAL A CA 1
ATOM 7469 C C . VAL A 1 922 ? -13.793 27.080 10.822 1.00 7.04 1237 VAL A C 1
ATOM 7470 O O . VAL A 1 922 ? -13.542 26.064 10.121 1.00 7.81 1237 VAL A O 1
ATOM 7474 N N . ALA A 1 923 ? -15.002 27.361 11.245 1.00 6.71 1238 ALA A N 1
ATOM 7475 C CA . ALA A 1 923 ? -16.170 26.577 10.875 1.00 6.74 1238 ALA A CA 1
ATOM 7476 C C . ALA A 1 923 ? -16.418 26.657 9.356 1.00 6.61 1238 ALA A C 1
ATOM 7477 O O . ALA A 1 923 ? -16.402 25.653 8.654 1.00 6.59 1238 ALA A O 1
ATOM 7479 N N . GLN A 1 924 ? -16.552 27.878 8.855 1.00 6.44 1239 GLN A N 1
ATOM 7480 C CA . GLN A 1 924 ? -16.544 28.142 7.419 1.00 6.33 1239 GLN A CA 1
ATOM 7481 C C . GLN A 1 924 ? -16.320 29.616 7.175 1.00 6.44 1239 GLN A C 1
ATOM 7482 O O . GLN A 1 924 ? -16.593 30.476 8.051 1.00 6.93 1239 GLN A O 1
ATOM 7488 N N . GLY A 1 925 ? -15.926 29.935 5.963 1.00 6.41 1240 GLY A N 1
ATOM 7489 C CA . GLY A 1 925 ? -15.754 31.355 5.623 1.00 6.72 1240 GLY A CA 1
ATOM 7490 C C . GLY A 1 925 ? -14.536 31.941 6.252 1.00 6.46 1240 GLY A C 1
ATOM 7491 O O . GLY A 1 925 ? -13.505 31.283 6.387 1.00 6.85 1240 GLY A O 1
ATOM 7492 N N . ILE A 1 926 ? -14.597 33.267 6.496 1.00 6.40 1241 ILE A N 1
ATOM 7493 C CA . ILE A 1 926 ? -13.449 34.043 6.904 1.00 6.57 1241 ILE A CA 1
ATOM 7494 C C . ILE A 1 926 ? -13.787 34.805 8.209 1.00 6.70 1241 ILE A C 1
ATOM 7495 O O . ILE A 1 926 ? -13.204 35.851 8.496 1.00 7.13 1241 ILE A O 1
ATOM 7500 N N . PHE A 1 927 ? -14.658 34.212 9.020 1.00 6.76 1242 PHE A N 1
ATOM 7501 C CA . PHE A 1 927 ? -15.097 34.709 10.293 1.00 6.93 1242 PHE A CA 1
ATOM 7502 C C . PHE A 1 927 ? -13.911 35.195 11.114 1.00 6.73 1242 PHE A C 1
ATOM 7503 O O . PHE A 1 927 ? -12.907 34.510 11.204 1.00 6.95 1242 PHE A O 1
ATOM 7511 N N . PRO A 1 928 ? -14.007 36.393 11.758 1.00 6.98 1243 PRO A N 1
ATOM 7512 C CA . PRO A 1 928 ? -15.205 37.192 11.935 1.00 7.10 1243 PRO A CA 1
ATOM 7513 C C . PRO A 1 928 ? -15.527 38.165 10.793 1.00 6.99 1243 PRO A C 1
ATOM 7514 O O . PRO A 1 928 ? -16.544 38.866 10.814 1.00 6.97 1243 PRO A O 1
ATOM 7518 N N . PHE A 1 929 ? -14.710 38.116 9.765 1.00 7.02 1244 PHE A N 1
ATOM 7519 C CA . PHE A 1 929 ? -14.973 38.879 8.562 1.00 6.79 1244 PHE A CA 1
ATOM 7520 C C . PHE A 1 929 ? -16.015 38.187 7.685 1.00 7.12 1244 PHE A C 1
ATOM 7521 O O . PHE A 1 929 ? -16.231 36.982 7.816 1.00 7.43 1244 PHE A O 1
ATOM 7529 N N . VAL A 1 930 ? -16.560 38.956 6.773 1.00 6.90 1245 VAL A N 1
ATOM 7530 C CA . VAL A 1 930 ? -17.330 38.460 5.621 1.00 6.94 1245 VAL A CA 1
ATOM 7531 C C . VAL A 1 930 ? -16.783 39.114 4.368 1.00 7.20 1245 VAL A C 1
ATOM 7532 O O . VAL A 1 930 ? -16.311 40.265 4.409 1.00 7.71 1245 VAL A O 1
ATOM 7536 N N . VAL A 1 931 ? -16.723 38.389 3.270 1.00 6.50 1246 VAL A N 1
ATOM 7537 C CA . VAL A 1 931 ? -16.263 38.968 2.028 1.00 7.12 1246 VAL A CA 1
ATOM 7538 C C . VAL A 1 931 ? -17.047 40.209 1.637 1.00 7.05 1246 VAL A C 1
ATOM 7539 O O . VAL A 1 931 ? -18.267 40.273 1.757 1.00 7.09 1246 VAL A O 1
ATOM 7543 N N . GLY A 1 932 ? -16.288 41.215 1.200 1.00 7.38 1247 GLY A N 1
ATOM 7544 C CA . GLY A 1 932 ? -16.856 42.480 0.739 1.00 7.71 1247 GLY A CA 1
ATOM 7545 C C . GLY A 1 932 ? -17.066 42.519 -0.751 1.00 8.10 1247 GLY A C 1
ATOM 7546 O O . GLY A 1 932 ? -16.982 41.481 -1.429 1.00 8.15 1247 GLY A O 1
ATOM 7547 N N . GLY A 1 933 ? -17.378 43.705 -1.250 1.00 8.31 1248 GLY A N 1
ATOM 7548 C CA . GLY A 1 933 ? -17.813 43.917 -2.628 1.00 7.97 1248 GLY A CA 1
ATOM 7549 C C . GLY A 1 933 ? -16.743 44.267 -3.642 1.00 7.39 1248 GLY A C 1
ATOM 7550 O O . GLY A 1 933 ? -17.106 44.618 -4.766 1.00 8.72 1248 GLY A O 1
ATOM 7551 N N . VAL A 1 934 ? -15.474 44.115 -3.262 1.00 8.24 1249 VAL A N 1
ATOM 7552 C CA . VAL A 1 934 ? -14.359 44.426 -4.142 1.00 8.44 1249 VAL A CA 1
ATOM 7553 C C . VAL A 1 934 ? -14.477 43.834 -5.531 1.00 9.27 1249 VAL A C 1
ATOM 7554 O O . VAL A 1 934 ? -14.051 44.464 -6.522 1.00 10.71 1249 VAL A O 1
ATOM 7558 N N . GLU A 1 935 ? -14.950 42.606 -5.662 1.00 8.24 1250 GLU A N 1
ATOM 7559 C CA . GLU A 1 935 ? -15.173 41.966 -6.960 1.00 8.08 1250 GLU A CA 1
ATOM 7560 C C . GLU A 1 935 ? -16.658 41.799 -7.323 1.00 7.75 1250 GLU A C 1
ATOM 7561 O O . GLU A 1 935 ? -17.023 41.054 -8.230 1.00 8.09 1250 GLU A O 1
ATOM 7567 N N . GLY A 1 936 ? -17.532 42.519 -6.620 1.00 7.52 1251 GLY A N 1
ATOM 7568 C CA . GLY A 1 936 ? -18.930 42.237 -6.769 1.00 7.33 1251 GLY A CA 1
ATOM 7569 C C . GLY A 1 936 ? -19.286 40.834 -6.290 1.00 6.98 1251 GLY A C 1
ATOM 7570 O O . GLY A 1 936 ? -18.541 40.239 -5.486 1.00 7.40 1251 GLY A O 1
ATOM 7571 N N . VAL A 1 937 ? -20.406 40.333 -6.761 1.00 7.47 1252 VAL A N 1
ATOM 7572 C CA . VAL A 1 937 ? -20.814 38.941 -6.491 1.00 7.56 1252 VAL A CA 1
ATOM 7573 C C . VAL A 1 937 ? -19.893 38.037 -7.317 1.00 7.78 1252 VAL A C 1
ATOM 7574 O O . VAL A 1 937 ? -19.915 38.065 -8.551 1.00 9.22 1252 VAL A O 1
ATOM 7578 N N . GLU A 1 938 ? -19.045 37.268 -6.625 1.00 7.70 1253 GLU A N 1
ATOM 7579 C CA . GLU A 1 938 ? -17.957 36.578 -7.296 1.00 8.11 1253 GLU A CA 1
ATOM 7580 C C . GLU A 1 938 ? -17.581 35.329 -6.499 1.00 7.50 1253 GLU A C 1
ATOM 7581 O O . GLU A 1 938 ? -17.933 35.161 -5.313 1.00 7.58 1253 GLU A O 1
ATOM 7587 N N . ASP A 1 939 ? -16.844 34.414 -7.160 1.00 7.52 1254 ASP A N 1
ATOM 7588 C CA . ASP A 1 939 ? -16.090 33.375 -6.482 1.00 7.17 1254 ASP A CA 1
ATOM 7589 C C . ASP A 1 939 ? -14.889 34.100 -5.915 1.00 6.94 1254 ASP A C 1
ATOM 7590 O O . ASP A 1 939 ? -13.865 34.293 -6.562 1.00 7.06 1254 ASP A O 1
ATOM 7595 N N . ASN A 1 940 ? -15.091 34.574 -4.692 1.00 7.30 1255 ASN A N 1
ATOM 7596 C CA . ASN A 1 940 ? -14.234 35.619 -4.120 1.00 7.20 1255 ASN A CA 1
ATOM 7597 C C . ASN A 1 940 ? -12.821 35.160 -4.019 1.00 7.34 1255 ASN A C 1
ATOM 7598 O O . ASN A 1 940 ? -12.546 34.082 -3.485 1.00 7.41 1255 ASN A O 1
ATOM 7603 N N . ARG A 1 941 ? -11.871 36.013 -4.366 1.00 7.34 1256 ARG A N 1
ATOM 7604 C CA A ARG A 1 941 ? -10.450 35.648 -4.357 0.51 7.29 1256 ARG A CA 1
ATOM 7605 C CA B ARG A 1 941 ? -10.440 35.660 -4.351 0.49 7.55 1256 ARG A CA 1
ATOM 7606 C C . ARG A 1 941 ? -9.770 35.862 -2.995 1.00 7.46 1256 ARG A C 1
ATOM 7607 O O . ARG A 1 941 ? -8.601 36.176 -2.909 1.00 7.99 1256 ARG A O 1
ATOM 7622 N N . THR A 1 942 ? -10.546 35.654 -1.917 1.00 6.69 1257 THR A N 1
ATOM 7623 C CA . THR A 1 942 ? -10.074 35.636 -0.555 1.00 6.70 1257 THR A CA 1
ATOM 7624 C C . THR A 1 942 ? -10.555 34.304 0.042 1.00 6.44 1257 THR A C 1
ATOM 7625 O O . THR A 1 942 ? -11.732 33.930 -0.152 1.00 7.14 1257 THR A O 1
ATOM 7629 N N . HIS A 1 943 ? -9.663 33.563 0.715 1.00 6.17 1258 HIS A N 1
ATOM 7630 C CA . HIS A 1 943 ? -9.998 32.266 1.302 1.00 6.11 1258 HIS A CA 1
ATOM 7631 C C . HIS A 1 943 ? -8.985 31.939 2.361 1.00 6.23 1258 HIS A C 1
ATOM 7632 O O . HIS A 1 943 ? -8.070 32.691 2.666 1.00 6.62 1258 HIS A O 1
ATOM 7639 N N . LEU A 1 944 ? -9.139 30.787 3.002 1.00 6.00 1259 LEU A N 1
ATOM 7640 C CA . LEU A 1 944 ? -8.209 30.306 4.012 1.00 6.30 1259 LEU A CA 1
ATOM 7641 C C . LEU A 1 944 ? -7.078 29.563 3.331 1.00 6.80 1259 LEU A C 1
ATOM 7642 O O . LEU A 1 944 ? -7.295 28.545 2.665 1.00 7.14 1259 LEU A O 1
ATOM 7647 N N . SER A 1 945 ? -5.868 30.106 3.409 1.00 6.55 1260 SER A N 1
ATOM 7648 C CA . SER A 1 945 ? -4.707 29.492 2.857 1.00 6.66 1260 SER A CA 1
ATOM 7649 C C . SER A 1 945 ? -4.162 28.403 3.763 1.00 6.36 1260 SER A C 1
ATOM 7650 O O . SER A 1 945 ? -4.109 28.550 4.975 1.00 6.40 1260 SER A O 1
ATOM 7653 N N . GLU A 1 946 ? -3.700 27.316 3.131 1.00 7.06 1261 GLU A N 1
ATOM 7654 C CA . GLU A 1 946 ? -3.193 26.124 3.811 1.00 6.74 1261 GLU A CA 1
ATOM 7655 C C . GLU A 1 946 ? -1.684 25.996 3.598 1.00 7.35 1261 GLU A C 1
ATOM 7656 O O . GLU A 1 946 ? -1.164 26.142 2.468 1.00 7.38 1261 GLU A O 1
ATOM 7662 N N . LYS A 1 947 ? -0.978 25.687 4.683 1.00 7.35 1262 LYS A N 1
ATOM 7663 C CA . LYS A 1 947 ? 0.494 25.604 4.610 1.00 8.10 1262 LYS A CA 1
ATOM 7664 C C . LYS A 1 947 ? 0.990 24.304 3.967 1.00 8.49 1262 LYS A C 1
ATOM 7665 O O . LYS A 1 947 ? 0.491 23.240 4.269 1.00 9.35 1262 LYS A O 1
ATOM 7671 N N . HIS A 1 948 ? 2.030 24.425 3.159 1.00 8.40 1263 HIS A N 1
ATOM 7672 C CA . HIS A 1 948 ? 2.746 23.286 2.649 1.00 8.36 1263 HIS A CA 1
ATOM 7673 C C . HIS A 1 948 ? 4.165 23.771 2.454 1.00 9.06 1263 HIS A C 1
ATOM 7674 O O . HIS A 1 948 ? 4.550 24.273 1.416 1.00 9.05 1263 HIS A O 1
ATOM 7681 N N . ASP A 1 949 ? 4.991 23.575 3.491 1.00 9.89 1264 ASP A N 1
ATOM 7682 C CA A ASP A 1 949 ? 6.380 23.993 3.400 0.48 10.77 1264 ASP A CA 1
ATOM 7683 C CA B ASP A 1 949 ? 6.417 23.935 3.442 0.52 10.71 1264 ASP A CA 1
ATOM 7684 C C . ASP A 1 949 ? 7.129 23.051 2.457 1.00 10.35 1264 ASP A C 1
ATOM 7685 O O . ASP A 1 949 ? 6.911 21.832 2.489 1.00 11.11 1264 ASP A O 1
ATOM 7694 N N . PRO A 1 950 ? 8.017 23.598 1.594 1.00 9.55 1265 PRO A N 1
ATOM 7695 C CA . PRO A 1 950 ? 8.424 25.012 1.428 1.00 9.35 1265 PRO A CA 1
ATOM 7696 C C . PRO A 1 950 ? 7.588 25.790 0.445 1.00 9.00 1265 PRO A C 1
ATOM 7697 O O . PRO A 1 950 ? 7.745 27.008 0.323 1.00 8.44 1265 PRO A O 1
ATOM 7701 N N . TYR A 1 951 ? 6.722 25.127 -0.309 1.00 8.34 1266 TYR A N 1
ATOM 7702 C CA . TYR A 1 951 ? 6.159 25.667 -1.540 1.00 7.96 1266 TYR A CA 1
ATOM 7703 C C . TYR A 1 951 ? 5.222 26.853 -1.378 1.00 7.84 1266 TYR A C 1
ATOM 7704 O O . TYR A 1 951 ? 5.135 27.691 -2.259 1.00 8.91 1266 TYR A O 1
ATOM 7713 N N . THR A 1 952 ? 4.540 26.888 -0.242 1.00 7.68 1267 THR A N 1
ATOM 7714 C CA . THR A 1 952 ? 3.618 27.981 0.051 1.00 7.84 1267 THR A CA 1
ATOM 7715 C C . THR A 1 952 ? 4.303 29.181 0.699 1.00 8.10 1267 THR A C 1
ATOM 7716 O O . THR A 1 952 ? 3.660 30.193 0.910 1.00 8.47 1267 THR A O 1
ATOM 7720 N N . GLN A 1 953 ? 5.590 29.055 1.034 1.00 8.02 1268 GLN A N 1
ATOM 7721 C CA . GLN A 1 953 ? 6.268 29.972 1.952 1.00 7.87 1268 GLN A CA 1
ATOM 7722 C C . GLN A 1 953 ? 7.356 30.744 1.210 1.00 8.69 1268 GLN A C 1
ATOM 7723 O O . GLN A 1 953 ? 7.816 30.376 0.132 1.00 8.66 1268 GLN A O 1
ATOM 7729 N N . ARG A 1 954 ? 7.763 31.849 1.839 1.00 8.42 1269 ARG A N 1
ATOM 7730 C CA . ARG A 1 954 ? 8.824 32.678 1.293 1.00 9.08 1269 ARG A CA 1
ATOM 7731 C C . ARG A 1 954 ? 9.975 31.877 0.768 1.00 9.04 1269 ARG A C 1
ATOM 7732 O O . ARG A 1 954 ? 10.458 30.954 1.416 1.00 9.23 1269 ARG A O 1
ATOM 7740 N N . GLY A 1 955 ? 10.416 32.228 -0.433 1.00 8.79 1270 GLY A N 1
ATOM 7741 C CA . GLY A 1 955 ? 11.638 31.676 -0.993 1.00 9.38 1270 GLY A CA 1
ATOM 7742 C C . GLY A 1 955 ? 11.420 30.671 -2.073 1.00 9.99 1270 GLY A C 1
ATOM 7743 O O . GLY A 1 955 ? 12.241 30.578 -2.996 1.00 12.86 1270 GLY A O 1
ATOM 7744 N N . TRP A 1 956 ? 10.295 29.933 -2.046 1.00 9.71 1271 TRP A N 1
ATOM 7745 C CA . TRP A 1 956 ? 10.129 28.890 -3.054 1.00 9.41 1271 TRP A CA 1
ATOM 7746 C C . TRP A 1 956 ? 9.741 29.553 -4.350 1.00 9.15 1271 TRP A C 1
ATOM 7747 O O . TRP A 1 956 ? 8.767 30.309 -4.401 1.00 8.85 1271 TRP A O 1
ATOM 7758 N N . ASN A 1 957 ? 10.489 29.268 -5.438 1.00 9.48 1272 ASN A N 1
ATOM 7759 C CA . ASN A 1 957 ? 10.254 29.926 -6.695 1.00 9.28 1272 ASN A CA 1
ATOM 7760 C C . ASN A 1 957 ? 10.185 31.448 -6.528 1.00 9.39 1272 ASN A C 1
ATOM 7761 O O . ASN A 1 957 ? 9.415 32.124 -7.185 1.00 10.45 1272 ASN A O 1
ATOM 7766 N N . GLY A 1 958 ? 11.024 31.953 -5.639 1.00 9.80 1273 GLY A N 1
ATOM 7767 C CA . GLY A 1 958 ? 11.159 33.377 -5.432 1.00 9.55 1273 GLY A CA 1
ATOM 7768 C C . GLY A 1 958 ? 10.009 34.029 -4.688 1.00 9.69 1273 GLY A C 1
ATOM 7769 O O . GLY A 1 958 ? 9.866 35.241 -4.675 1.00 11.03 1273 GLY A O 1
ATOM 7770 N N . LYS A 1 959 ? 9.103 33.244 -4.066 1.00 8.79 1274 LYS A N 1
ATOM 7771 C CA . LYS A 1 959 ? 7.964 33.795 -3.363 1.00 8.72 1274 LYS A CA 1
ATOM 7772 C C . LYS A 1 959 ? 8.373 34.846 -2.344 1.00 8.49 1274 LYS A C 1
ATOM 7773 O O . LYS A 1 959 ? 9.266 34.595 -1.552 1.00 10.08 1274 LYS A O 1
ATOM 7779 N N . LYS A 1 960 ? 7.709 35.985 -2.346 1.00 8.98 1275 LYS A N 1
ATOM 7780 C CA . LYS A 1 960 ? 8.121 37.103 -1.459 1.00 8.97 1275 LYS A CA 1
ATOM 7781 C C . LYS A 1 960 ? 7.507 37.077 -0.072 1.00 9.02 1275 LYS A C 1
ATOM 7782 O O . LYS A 1 960 ? 8.093 37.625 0.881 1.00 9.77 1275 LYS A O 1
ATOM 7788 N N . VAL A 1 961 ? 6.326 36.438 0.042 1.00 8.65 1276 VAL A N 1
ATOM 7789 C CA . VAL A 1 961 ? 5.530 36.438 1.249 1.00 8.53 1276 VAL A CA 1
ATOM 7790 C C . VAL A 1 961 ? 5.011 35.015 1.515 1.00 8.15 1276 VAL A C 1
ATOM 7791 O O . VAL A 1 961 ? 4.853 34.229 0.578 1.00 9.27 1276 VAL A O 1
ATOM 7795 N N . ASP A 1 962 ? 4.771 34.713 2.782 1.00 8.27 1277 ASP A N 1
ATOM 7796 C CA . ASP A 1 962 ? 4.228 33.421 3.183 1.00 8.73 1277 ASP A CA 1
ATOM 7797 C C . ASP A 1 962 ? 2.716 33.385 2.919 1.00 8.53 1277 ASP A C 1
ATOM 7798 O O . ASP A 1 962 ? 1.981 34.301 3.253 1.00 8.72 1277 ASP A O 1
ATOM 7803 N N . ASP A 1 963 ? 2.233 32.301 2.337 1.00 8.01 1278 ASP A N 1
ATOM 7804 C CA . ASP A 1 963 ? 0.786 32.059 2.353 1.00 7.78 1278 ASP A CA 1
ATOM 7805 C C . ASP A 1 963 ? 0.260 31.912 3.761 1.00 7.36 1278 ASP A C 1
ATOM 7806 O O . ASP A 1 963 ? -0.853 32.345 4.045 1.00 7.81 1278 ASP A O 1
ATOM 7811 N N . VAL A 1 964 ? 1.057 31.258 4.626 1.00 7.49 1279 VAL A N 1
ATOM 7812 C CA . VAL A 1 964 ? 0.648 30.992 6.018 1.00 7.90 1279 VAL A CA 1
ATOM 7813 C C . VAL A 1 964 ? 1.690 31.556 6.995 1.00 7.78 1279 VAL A C 1
ATOM 7814 O O . VAL A 1 964 ? 2.839 31.214 6.961 1.00 8.36 1279 VAL A O 1
ATOM 7818 N N . ILE A 1 965 ? 1.218 32.449 7.852 1.00 7.85 1280 ILE A N 1
ATOM 7819 C CA . ILE A 1 965 ? 2.061 33.142 8.810 1.00 8.10 1280 ILE A CA 1
ATOM 7820 C C . ILE A 1 965 ? 2.382 32.293 10.021 1.00 8.91 1280 ILE A C 1
ATOM 7821 O O . ILE A 1 965 ? 3.551 32.196 10.457 1.00 10.38 1280 ILE A O 1
ATOM 7826 N N . GLU A 1 966 ? 1.368 31.674 10.604 1.00 8.81 1281 GLU A N 1
ATOM 7827 C CA . GLU A 1 966 ? 1.578 30.771 11.753 1.00 9.13 1281 GLU A CA 1
ATOM 7828 C C . GLU A 1 966 ? 0.568 29.648 11.720 1.00 8.62 1281 GLU A C 1
ATOM 7829 O O . GLU A 1 966 ? -0.553 29.838 11.280 1.00 8.02 1281 GLU A O 1
ATOM 7835 N N . GLY A 1 967 ? 0.974 28.465 12.201 1.00 8.41 1282 GLY A N 1
ATOM 7836 C CA . GLY A 1 967 ? 0.107 27.288 12.173 1.00 8.15 1282 GLY A CA 1
ATOM 7837 C C . GLY A 1 967 ? -0.013 26.766 10.772 1.00 8.16 1282 GLY A C 1
ATOM 7838 O O . GLY A 1 967 ? 0.945 26.820 9.973 1.00 9.09 1282 GLY A O 1
ATOM 7839 N N . ASN A 1 968 ? -1.191 26.214 10.472 1.00 7.81 1283 ASN A N 1
ATOM 7840 C CA . ASN A 1 968 ? -1.449 25.665 9.171 1.00 8.42 1283 ASN A CA 1
ATOM 7841 C C . ASN A 1 968 ? -2.337 26.520 8.279 1.00 7.68 1283 ASN A C 1
ATOM 7842 O O . ASN A 1 968 ? -2.457 26.212 7.092 1.00 7.88 1283 ASN A O 1
ATOM 7847 N N . TRP A 1 969 ? -2.905 27.604 8.798 1.00 6.78 1284 TRP A N 1
ATOM 7848 C CA . TRP A 1 969 ? -3.895 28.384 8.065 1.00 6.36 1284 TRP A CA 1
ATOM 7849 C C . TRP A 1 969 ? -3.740 29.859 8.288 1.00 6.61 1284 TRP A C 1
ATOM 7850 O O . TRP A 1 969 ? -3.478 30.316 9.424 1.00 6.38 1284 TRP A O 1
ATOM 7861 N N . SER A 1 970 ? -3.976 30.626 7.229 1.00 6.30 1285 SER A N 1
ATOM 7862 C CA . SER A 1 970 ? -4.120 32.092 7.349 1.00 6.52 1285 SER A CA 1
ATOM 7863 C C . SER A 1 970 ? -5.250 32.530 6.461 1.00 7.00 1285 SER A C 1
ATOM 7864 O O . SER A 1 970 ? -5.891 31.726 5.783 1.00 6.65 1285 SER A O 1
ATOM 7867 N N . LEU A 1 971 ? -5.506 33.843 6.417 1.00 6.87 1286 LEU A N 1
ATOM 7868 C CA . LEU A 1 971 ? -6.519 34.472 5.603 1.00 6.76 1286 LEU A CA 1
ATOM 7869 C C . LEU A 1 971 ? -5.846 35.149 4.442 1.00 7.17 1286 LEU A C 1
ATOM 7870 O O . LEU A 1 971 ? -5.113 36.132 4.643 1.00 8.56 1286 LEU A O 1
ATOM 7875 N N . LYS A 1 972 ? -6.041 34.651 3.231 1.00 6.64 1287 LYS A N 1
ATOM 7876 C CA . LYS A 1 972 ? -5.305 35.108 2.062 1.00 6.38 1287 LYS A CA 1
ATOM 7877 C C . LYS A 1 972 ? -6.212 35.767 1.076 1.00 6.38 1287 LYS A C 1
ATOM 7878 O O . LYS A 1 972 ? -7.288 35.294 0.739 1.00 6.99 1287 LYS A O 1
ATOM 7884 N N . THR A 1 973 ? -5.700 36.875 0.505 1.00 7.50 1288 THR A N 1
ATOM 7885 C CA . THR A 1 973 ? -6.295 37.552 -0.642 1.00 7.23 1288 THR A CA 1
ATOM 7886 C C . THR A 1 973 ? -5.308 37.563 -1.817 1.00 6.84 1288 THR A C 1
ATOM 7887 O O . THR A 1 973 ? -4.156 37.919 -1.622 1.00 7.30 1288 THR A O 1
ATOM 7891 N N . ASN A 1 974 ? -5.736 37.045 -2.952 1.00 7.32 1289 ASN A N 1
ATOM 7892 C CA . ASN A 1 974 ? -4.905 36.825 -4.126 1.00 8.05 1289 ASN A CA 1
ATOM 7893 C C . ASN A 1 974 ? -5.145 37.887 -5.179 1.00 8.52 1289 ASN A C 1
ATOM 7894 O O . ASN A 1 974 ? -6.121 37.855 -5.908 1.00 9.05 1289 ASN A O 1
ATOM 7899 N N . GLY A 1 975 ? -4.204 38.831 -5.231 1.00 8.04 1290 GLY A N 1
ATOM 7900 C CA . GLY A 1 975 ? -4.104 39.725 -6.382 1.00 8.68 1290 GLY A CA 1
ATOM 7901 C C . GLY A 1 975 ? -5.074 40.859 -6.481 1.00 8.67 1290 GLY A C 1
ATOM 7902 O O . GLY A 1 975 ? -5.093 41.507 -7.542 1.00 9.12 1290 GLY A O 1
ATOM 7903 N N . LEU A 1 976 ? -5.843 41.150 -5.431 1.00 8.06 1291 LEU A N 1
ATOM 7904 C CA . LEU A 1 976 ? -6.898 42.144 -5.479 1.00 8.13 1291 LEU A CA 1
ATOM 7905 C C . LEU A 1 976 ? -6.391 43.573 -5.142 1.00 9.18 1291 LEU A C 1
ATOM 7906 O O . LEU A 1 976 ? -6.877 44.226 -4.241 1.00 9.56 1291 LEU A O 1
ATOM 7911 N N . VAL A 1 977 ? -5.403 44.002 -5.919 1.00 9.29 1292 VAL A N 1
ATOM 7912 C CA . VAL A 1 977 ? -4.813 45.316 -5.805 1.00 8.77 1292 VAL A CA 1
ATOM 7913 C C . VAL A 1 977 ? -5.502 46.296 -6.747 1.00 9.18 1292 VAL A C 1
ATOM 7914 O O . VAL A 1 977 ? -6.084 45.980 -7.768 1.00 9.40 1292 VAL A O 1
ATOM 7918 N N . SER A 1 978 ? -5.477 47.553 -6.302 1.00 9.35 1293 SER A N 1
ATOM 7919 C CA . SER A 1 978 ? -5.849 48.708 -7.131 1.00 10.00 1293 SER A CA 1
ATOM 7920 C C . SER A 1 978 ? -7.313 48.741 -7.469 1.00 10.83 1293 SER A C 1
ATOM 7921 O O . SER A 1 978 ? -7.749 49.273 -8.515 1.00 12.23 1293 SER A O 1
ATOM 7924 N N . ARG A 1 979 ? -8.138 48.235 -6.560 1.00 10.66 1294 ARG A N 1
ATOM 7925 C CA A ARG A 1 979 ? -9.586 48.139 -6.796 0.57 10.81 1294 ARG A CA 1
ATOM 7926 C CA B ARG A 1 979 ? -9.564 48.122 -6.810 0.43 11.47 1294 ARG A CA 1
ATOM 7927 C C . ARG A 1 979 ? -10.425 49.225 -6.150 1.00 11.61 1294 ARG A C 1
ATOM 7928 O O . ARG A 1 979 ? -11.605 49.338 -6.478 1.00 13.35 1294 ARG A O 1
ATOM 7943 N N . ARG A 1 980 ? -9.847 50.003 -5.243 1.00 11.78 1295 ARG A N 1
ATOM 7944 C CA . ARG A 1 980 ? -10.589 51.079 -4.527 1.00 12.17 1295 ARG A CA 1
ATOM 7945 C C . ARG A 1 980 ? -11.896 50.564 -3.969 1.00 12.27 1295 ARG A C 1
ATOM 7946 O O . ARG A 1 980 ? -12.973 51.035 -4.262 1.00 12.51 1295 ARG A O 1
ATOM 7954 N N . ASN A 1 981 ? -11.818 49.504 -3.152 1.00 10.74 1296 ASN A N 1
ATOM 7955 C CA . ASN A 1 981 ? -13.007 48.892 -2.641 1.00 10.81 1296 ASN A CA 1
ATOM 7956 C C . ASN A 1 981 ? -12.643 47.951 -1.467 1.00 9.31 1296 ASN A C 1
ATOM 7957 O O . ASN A 1 981 ? -11.495 47.603 -1.235 1.00 9.45 1296 ASN A O 1
ATOM 7962 N N . LEU A 1 982 ? -13.692 47.566 -0.763 1.00 9.35 1297 LEU A N 1
ATOM 7963 C CA . LEU A 1 982 ? -13.616 46.765 0.476 1.00 9.00 1297 LEU A CA 1
ATOM 7964 C C . LEU A 1 982 ? -13.458 45.239 0.173 1.00 8.57 1297 LEU A C 1
ATOM 7965 O O . LEU A 1 982 ? -14.292 44.668 -0.524 1.00 9.07 1297 LEU A O 1
ATOM 7970 N N . VAL A 1 983 ? -12.350 44.713 0.662 1.00 8.26 1298 VAL A N 1
ATOM 7971 C CA . VAL A 1 983 ? -12.015 43.283 0.446 1.00 7.78 1298 VAL A CA 1
ATOM 7972 C C . VAL A 1 983 ? -12.821 42.408 1.412 1.00 8.21 1298 VAL A C 1
ATOM 7973 O O . VAL A 1 983 ? -13.407 41.383 0.987 1.00 7.37 1298 VAL A O 1
ATOM 7977 N N . TYR A 1 984 ? -12.938 42.804 2.661 1.00 7.50 1299 TYR A N 1
ATOM 7978 C CA . TYR A 1 984 ? -13.726 42.113 3.675 1.00 7.43 1299 TYR A CA 1
ATOM 7979 C C . TYR A 1 984 ? -13.892 43.011 4.891 1.00 7.54 1299 TYR A C 1
ATOM 7980 O O . TYR A 1 984 ? -13.095 43.939 5.093 1.00 8.31 1299 TYR A O 1
ATOM 7989 N N . GLN A 1 985 ? -14.883 42.707 5.714 1.00 7.54 1300 GLN A N 1
ATOM 7990 C CA . GLN A 1 985 ? -15.175 43.492 6.941 1.00 7.41 1300 GLN A CA 1
ATOM 7991 C C . GLN A 1 985 ? -15.785 42.582 8.001 1.00 7.23 1300 GLN A C 1
ATOM 7992 O O . GLN A 1 985 ? -16.455 41.597 7.682 1.00 7.45 1300 GLN A O 1
ATOM 7998 N N . THR A 1 986 ? -15.593 42.944 9.245 1.00 7.60 1301 THR A N 1
ATOM 7999 C CA . THR A 1 986 ? -16.392 42.387 10.312 1.00 7.55 1301 THR A CA 1
ATOM 8000 C C . THR A 1 986 ? -17.814 42.877 10.156 1.00 7.99 1301 THR A C 1
ATOM 8001 O O . THR A 1 986 ? -18.121 43.875 9.500 1.00 7.56 1301 THR A O 1
ATOM 8005 N N . ILE A 1 987 ? -18.733 42.195 10.836 1.00 7.45 1302 ILE A N 1
ATOM 8006 C CA . ILE A 1 987 ? -20.090 42.627 11.001 1.00 7.58 1302 ILE A CA 1
ATOM 8007 C C . ILE A 1 987 ? -20.461 42.427 12.454 1.00 7.63 1302 ILE A C 1
ATOM 8008 O O . ILE A 1 987 ? -19.916 41.553 13.122 1.00 7.49 1302 ILE A O 1
ATOM 8013 N N . PRO A 1 988 ? -21.417 43.232 12.996 1.00 7.87 1303 PRO A N 1
ATOM 8014 C CA . PRO A 1 988 ? -21.663 43.150 14.442 1.00 7.91 1303 PRO A CA 1
ATOM 8015 C C . PRO A 1 988 ? -22.090 41.765 14.974 1.00 7.86 1303 PRO A C 1
ATOM 8016 O O . PRO A 1 988 ? -21.654 41.425 16.082 1.00 8.45 1303 PRO A O 1
ATOM 8020 N N . GLN A 1 989 ? -22.831 40.989 14.184 1.00 7.81 1304 GLN A N 1
ATOM 8021 C CA . GLN A 1 989 ? -23.225 39.672 14.615 1.00 7.58 1304 GLN A CA 1
ATOM 8022 C C . GLN A 1 989 ? -22.037 38.754 14.798 1.00 7.53 1304 GLN A C 1
ATOM 8023 O O . GLN A 1 989 ? -22.102 37.795 15.555 1.00 7.89 1304 GLN A O 1
ATOM 8029 N N . ASN A 1 990 ? -20.940 39.046 14.123 1.00 7.58 1305 ASN A N 1
ATOM 8030 C CA . ASN A 1 990 ? -19.705 38.248 14.250 1.00 7.81 1305 ASN A CA 1
ATOM 8031 C C . ASN A 1 990 ? -18.704 38.856 15.238 1.00 8.32 1305 ASN A C 1
ATOM 8032 O O . ASN A 1 990 ? -17.988 38.132 15.914 1.00 8.87 1305 ASN A O 1
ATOM 8037 N N . PHE A 1 991 ? -18.603 40.190 15.301 1.00 8.38 1306 PHE A N 1
ATOM 8038 C CA . PHE A 1 991 ? -17.861 40.818 16.380 1.00 8.82 1306 PHE A CA 1
ATOM 8039 C C . PHE A 1 991 ? -18.426 42.223 16.549 1.00 8.82 1306 PHE A C 1
ATOM 8040 O O . PHE A 1 991 ? -18.415 43.014 15.611 1.00 8.81 1306 PHE A O 1
ATOM 8048 N N . ARG A 1 992 ? -18.976 42.515 17.745 1.00 8.92 1307 ARG A N 1
ATOM 8049 C CA . ARG A 1 992 ? -19.620 43.800 18.014 1.00 9.34 1307 ARG A CA 1
ATOM 8050 C C . ARG A 1 992 ? -18.672 44.687 18.815 1.00 9.75 1307 ARG A C 1
ATOM 8051 O O . ARG A 1 992 ? -18.227 44.333 19.903 1.00 10.52 1307 ARG A O 1
ATOM 8059 N N . PHE A 1 993 ? -18.355 45.831 18.199 1.00 9.79 1308 PHE A N 1
ATOM 8060 C CA . PHE A 1 993 ? -17.606 46.906 18.915 1.00 10.29 1308 PHE A CA 1
ATOM 8061 C C . PHE A 1 993 ? -18.651 47.682 19.734 1.00 10.76 1308 PHE A C 1
ATOM 8062 O O . PHE A 1 993 ? -19.404 48.472 19.183 1.00 11.63 1308 PHE A O 1
ATOM 8070 N N . GLU A 1 994 ? -18.774 47.347 21.020 1.00 12.11 1309 GLU A N 1
ATOM 8071 C CA . GLU A 1 994 ? -19.919 47.864 21.799 1.00 13.74 1309 GLU A CA 1
ATOM 8072 C C . GLU A 1 994 ? -19.831 49.391 21.890 1.00 14.51 1309 GLU A C 1
ATOM 8073 O O . GLU A 1 994 ? -18.723 49.951 21.960 1.00 13.68 1309 GLU A O 1
ATOM 8079 N N . ALA A 1 995 ? -20.999 50.013 21.860 1.00 14.89 1310 ALA A N 1
ATOM 8080 C CA . ALA A 1 995 ? -21.123 51.466 21.910 1.00 16.75 1310 ALA A CA 1
ATOM 8081 C C . ALA A 1 995 ? -20.281 52.061 23.044 1.00 16.73 1310 ALA A C 1
ATOM 8082 O O . ALA A 1 995 ? -20.421 51.701 24.215 1.00 17.05 1310 ALA A O 1
ATOM 8084 N N . GLY A 1 996 ? -19.406 52.987 22.685 1.00 15.91 1311 GLY A N 1
ATOM 8085 C CA . GLY A 1 996 ? -18.615 53.688 23.678 1.00 16.94 1311 GLY A CA 1
ATOM 8086 C C . GLY A 1 996 ? -17.433 52.951 24.246 1.00 17.00 1311 GLY A C 1
ATOM 8087 O O . GLY A 1 996 ? -16.665 53.514 25.010 1.00 19.72 1311 GLY A O 1
ATOM 8088 N N . LYS A 1 997 ? -17.248 51.665 23.919 1.00 15.43 1312 LYS A N 1
ATOM 8089 C CA . LYS A 1 997 ? -16.137 50.932 24.408 1.00 15.68 1312 LYS A CA 1
ATOM 8090 C C . LYS A 1 997 ? -14.962 50.949 23.399 1.00 14.07 1312 LYS A C 1
ATOM 8091 O O . LYS A 1 997 ? -15.177 51.054 22.196 1.00 13.77 1312 LYS A O 1
ATOM 8097 N N . THR A 1 998 ? -13.745 50.876 23.901 1.00 14.41 1313 THR A N 1
ATOM 8098 C CA . THR A 1 998 ? -12.528 50.921 23.088 1.00 14.04 1313 THR A CA 1
ATOM 8099 C C . THR A 1 998 ? -11.836 49.564 23.105 1.00 13.45 1313 THR A C 1
ATOM 8100 O O . THR A 1 998 ? -11.720 48.884 24.122 1.00 13.61 1313 THR A O 1
ATOM 8104 N N . TYR A 1 999 ? -11.350 49.202 21.916 1.00 12.35 1314 TYR A N 1
ATOM 8105 C CA . TYR A 1 999 ? -10.691 47.929 21.658 1.00 12.31 1314 TYR A CA 1
ATOM 8106 C C . TYR A 1 999 ? -9.344 48.096 20.981 1.00 11.67 1314 TYR A C 1
ATOM 8107 O O . TYR A 1 999 ? -9.161 49.041 20.175 1.00 13.59 1314 TYR A O 1
ATOM 8116 N N . ARG A 1 1000 ? -8.419 47.220 21.306 1.00 12.20 1315 ARG A N 1
ATOM 8117 C CA A ARG A 1 1000 ? -7.138 47.139 20.611 0.47 12.47 1315 ARG A CA 1
ATOM 8118 C CA B ARG A 1 1000 ? -7.157 47.140 20.598 0.53 12.43 1315 ARG A CA 1
ATOM 8119 C C . ARG A 1 1000 ? -7.287 45.982 19.619 1.00 12.46 1315 ARG A C 1
ATOM 8120 O O . ARG A 1 1000 ? -7.507 44.839 20.024 1.00 11.34 1315 ARG A O 1
ATOM 8135 N N . VAL A 1 1001 ? -7.201 46.308 18.346 1.00 10.87 1316 VAL A N 1
ATOM 8136 C CA . VAL A 1 1001 ? -7.222 45.317 17.245 1.00 10.57 1316 VAL A CA 1
ATOM 8137 C C . VAL A 1 1001 ? -5.781 45.085 16.834 1.00 10.58 1316 VAL A C 1
ATOM 8138 O O . VAL A 1 1001 ? -5.075 46.036 16.434 1.00 11.85 1316 VAL A O 1
ATOM 8142 N N . THR A 1 1002 ? -5.320 43.855 16.874 1.00 10.31 1317 THR A N 1
ATOM 8143 C CA A THR A 1 1002 ? -3.974 43.481 16.519 0.46 9.96 1317 THR A CA 1
ATOM 8144 C CA B THR A 1 1002 ? -3.952 43.480 16.494 0.54 9.65 1317 THR A CA 1
ATOM 8145 C C . THR A 1 1002 ? -4.019 42.297 15.532 1.00 9.99 1317 THR A C 1
ATOM 8146 O O . THR A 1 1002 ? -4.908 41.422 15.624 1.00 9.83 1317 THR A O 1
ATOM 8153 N N . PHE A 1 1003 ? -3.093 42.269 14.586 1.00 9.49 1318 PHE A N 1
ATOM 8154 C CA . PHE A 1 1003 ? -2.950 41.102 13.699 1.00 8.82 1318 PHE A CA 1
ATOM 8155 C C . PHE A 1 1003 ? -1.554 41.103 13.134 1.00 9.38 1318 PHE A C 1
ATOM 8156 O O . PHE A 1 1003 ? -0.830 42.133 13.171 1.00 10.20 1318 PHE A O 1
ATOM 8164 N N . GLU A 1 1004 ? -1.129 39.973 12.625 1.00 9.05 1319 GLU A N 1
ATOM 8165 C CA . GLU A 1 1004 ? 0.060 39.848 11.780 1.00 9.03 1319 GLU A CA 1
ATOM 8166 C C . GLU A 1 1004 ? -0.363 39.796 10.333 1.00 8.87 1319 GLU A C 1
ATOM 8167 O O . GLU A 1 1004 ? -1.452 39.308 10.011 1.00 9.29 1319 GLU A O 1
ATOM 8173 N N . TYR A 1 1005 ? 0.445 40.352 9.448 1.00 8.44 1320 TYR A N 1
ATOM 8174 C CA . TYR A 1 1005 ? 0.087 40.405 8.028 1.00 8.41 1320 TYR A CA 1
ATOM 8175 C C . TYR A 1 1005 ? 1.329 40.279 7.159 1.00 8.40 1320 TYR A C 1
ATOM 8176 O O . TYR A 1 1005 ? 2.459 40.613 7.574 1.00 8.89 1320 TYR A O 1
ATOM 8185 N N . GLU A 1 1006 ? 1.112 39.711 5.977 1.00 7.48 1321 GLU A N 1
ATOM 8186 C CA . GLU A 1 1006 ? 2.036 39.817 4.835 1.00 7.91 1321 GLU A CA 1
ATOM 8187 C C . GLU A 1 1006 ? 1.369 40.722 3.834 1.00 8.10 1321 GLU A C 1
ATOM 8188 O O . GLU A 1 1006 ? 0.175 40.624 3.562 1.00 8.35 1321 GLU A O 1
ATOM 8194 N N . ALA A 1 1007 ? 2.201 41.542 3.157 1.00 8.26 1322 ALA A N 1
ATOM 8195 C CA . ALA A 1 1007 ? 1.730 42.348 2.021 1.00 8.59 1322 ALA A CA 1
ATOM 8196 C C . ALA A 1 1007 ? 2.873 42.407 1.033 1.00 9.03 1322 ALA A C 1
ATOM 8197 O O . ALA A 1 1007 ? 4.012 42.723 1.381 1.00 9.30 1322 ALA A O 1
ATOM 8199 N N . GLY A 1 1008 ? 2.578 42.112 -0.223 1.00 8.70 1323 GLY A N 1
ATOM 8200 C CA . GLY A 1 1008 ? 3.617 42.073 -1.247 1.00 8.85 1323 GLY A CA 1
ATOM 8201 C C . GLY A 1 1008 ? 4.106 43.412 -1.791 1.00 9.37 1323 GLY A C 1
ATOM 8202 O O . GLY A 1 1008 ? 5.182 43.443 -2.360 1.00 10.00 1323 GLY A O 1
ATOM 8203 N N . SER A 1 1009 ? 3.326 44.463 -1.568 1.00 9.57 1324 SER A N 1
ATOM 8204 C CA A SER A 1 1009 ? 3.628 45.805 -2.084 0.62 9.90 1324 SER A CA 1
ATOM 8205 C CA B SER A 1 1009 ? 3.673 45.784 -2.066 0.38 10.05 1324 SER A CA 1
ATOM 8206 C C . SER A 1 1009 ? 3.219 46.843 -1.075 1.00 10.29 1324 SER A C 1
ATOM 8207 O O . SER A 1 1009 ? 2.323 46.624 -0.247 1.00 10.43 1324 SER A O 1
ATOM 8212 N N . ASP A 1 1010 ? 3.858 48.022 -1.148 1.00 10.62 1325 ASP A N 1
ATOM 8213 C CA . ASP A 1 1010 ? 3.521 49.085 -0.249 1.00 9.94 1325 ASP A CA 1
ATOM 8214 C C . ASP A 1 1010 ? 2.182 49.739 -0.574 1.00 9.73 1325 ASP A C 1
ATOM 8215 O O . ASP A 1 1010 ? 1.913 50.131 -1.732 1.00 11.03 1325 ASP A O 1
ATOM 8220 N N . ASN A 1 1011 ? 1.322 49.869 0.435 1.00 10.19 1326 ASN A N 1
ATOM 8221 C CA . ASN A 1 1011 ? 0.131 50.655 0.353 1.00 10.17 1326 ASN A CA 1
ATOM 8222 C C . ASN A 1 1011 ? -0.877 50.231 -0.686 1.00 9.42 1326 ASN A C 1
ATOM 8223 O O . ASN A 1 1011 ? -1.718 50.989 -1.124 1.00 10.44 1326 ASN A O 1
ATOM 8228 N N . THR A 1 1012 ? -0.834 48.913 -1.000 1.00 9.24 1327 THR A N 1
ATOM 8229 C CA . THR A 1 1012 ? -1.858 48.355 -1.869 1.00 8.99 1327 THR A CA 1
ATOM 8230 C C . THR A 1 1012 ? -3.133 47.947 -1.067 1.00 8.03 1327 THR A C 1
ATOM 8231 O O . THR A 1 1012 ? -4.222 47.957 -1.606 1.00 8.73 1327 THR A O 1
ATOM 8235 N N . TYR A 1 1013 ? -2.916 47.547 0.181 1.00 8.22 1328 TYR A N 1
ATOM 8236 C CA . TYR A 1 1013 ? -3.997 47.200 1.109 1.00 8.21 1328 TYR A CA 1
ATOM 8237 C C . TYR A 1 1013 ? -3.920 48.120 2.319 1.00 9.16 1328 TYR A C 1
ATOM 8238 O O . TYR A 1 1013 ? -2.861 48.581 2.722 1.00 9.70 1328 TYR A O 1
ATOM 8247 N N . ALA A 1 1014 ? -5.082 48.333 2.897 1.00 8.97 1329 ALA A N 1
ATOM 8248 C CA . ALA A 1 1014 ? -5.246 49.211 4.064 1.00 8.78 1329 ALA A CA 1
ATOM 8249 C C . ALA A 1 1014 ? -6.123 48.528 5.094 1.00 8.99 1329 ALA A C 1
ATOM 8250 O O . ALA A 1 1014 ? -7.141 47.936 4.752 1.00 9.98 1329 ALA A O 1
ATOM 8252 N N . PHE A 1 1015 ? -5.798 48.733 6.353 1.00 9.30 1330 PHE A N 1
ATOM 8253 C CA . PHE A 1 1015 ? -6.707 48.441 7.455 1.00 9.35 1330 PHE A CA 1
ATOM 8254 C C . PHE A 1 1015 ? -7.664 49.605 7.551 1.00 10.14 1330 PHE A C 1
ATOM 8255 O O . PHE A 1 1015 ? -7.247 50.786 7.508 1.00 10.46 1330 PHE A O 1
ATOM 8263 N N . VAL A 1 1016 ? -8.933 49.340 7.660 1.00 9.58 1331 VAL A N 1
ATOM 8264 C CA . VAL A 1 1016 ? -9.960 50.393 7.715 1.00 10.05 1331 VAL A CA 1
ATOM 8265 C C . VAL A 1 1016 ? -10.968 50.172 8.842 1.00 10.91 1331 VAL A C 1
ATOM 8266 O O . VAL A 1 1016 ? -11.246 49.048 9.259 1.00 10.43 1331 VAL A O 1
ATOM 8270 N N . VAL A 1 1017 ? -11.500 51.286 9.335 1.00 10.02 1332 VAL A N 1
ATOM 8271 C CA . VAL A 1 1017 ? -12.573 51.322 10.322 1.00 10.94 1332 VAL A CA 1
ATOM 8272 C C . VAL A 1 1017 ? -13.732 52.060 9.712 1.00 11.35 1332 VAL A C 1
ATOM 8273 O O . VAL A 1 1017 ? -13.533 53.176 9.141 1.00 11.95 1332 VAL A O 1
ATOM 8277 N N . GLY A 1 1018 ? -14.926 51.476 9.728 1.00 11.06 1333 GLY A N 1
ATOM 8278 C CA . GLY A 1 1018 ? -16.143 52.057 9.265 1.00 11.29 1333 GLY A CA 1
ATOM 8279 C C . GLY A 1 1018 ? -17.303 51.823 10.220 1.00 11.61 1333 GLY A C 1
ATOM 8280 O O . GLY A 1 1018 ? -17.127 51.232 11.293 1.00 11.89 1333 GLY A O 1
ATOM 8281 N N . LYS A 1 1019 ? -18.453 52.349 9.859 1.00 12.92 1334 LYS A N 1
ATOM 8282 C CA . LYS A 1 1019 ? -19.685 52.036 10.580 1.00 13.53 1334 LYS A CA 1
ATOM 8283 C C . LYS A 1 1019 ? -20.819 52.032 9.606 1.00 13.40 1334 LYS A C 1
ATOM 8284 O O . LYS A 1 1019 ? -20.822 52.736 8.574 1.00 15.55 1334 LYS A O 1
ATOM 8290 N N . GLY A 1 1020 ? -21.830 51.224 9.903 1.00 13.28 1335 GLY A N 1
ATOM 8291 C CA . GLY A 1 1020 ? -22.965 51.161 9.041 1.00 12.66 1335 GLY A CA 1
ATOM 8292 C C . GLY A 1 1020 ? -22.688 50.496 7.712 1.00 13.50 1335 GLY A C 1
ATOM 8293 O O . GLY A 1 1020 ? -21.691 49.785 7.605 1.00 14.77 1335 GLY A O 1
ATOM 8294 N N . GLU A 1 1021 ? -23.538 50.681 6.717 1.00 12.97 1336 GLU A N 1
ATOM 8295 C CA . GLU A 1 1021 ? -23.360 50.009 5.442 1.00 13.38 1336 GLU A CA 1
ATOM 8296 C C . GLU A 1 1021 ? -22.279 50.732 4.655 1.00 14.92 1336 GLU A C 1
ATOM 8297 O O . GLU A 1 1021 ? -22.336 51.969 4.447 1.00 16.10 1336 GLU A O 1
ATOM 8303 N N . PHE A 1 1022 ? -21.309 49.984 4.159 1.00 13.43 1337 PHE A N 1
ATOM 8304 C CA . PHE A 1 1022 ? -20.282 50.514 3.288 1.00 13.58 1337 PHE A CA 1
ATOM 8305 C C . PHE A 1 1022 ? -20.844 50.890 1.935 1.00 16.48 1337 PHE A C 1
ATOM 8306 O O . PHE A 1 1022 ? -21.571 50.116 1.314 1.00 17.41 1337 PHE A O 1
ATOM 8314 N N . GLN A 1 1023 ? -20.532 52.093 1.465 1.00 18.86 1338 GLN A N 1
ATOM 8315 C CA . GLN A 1 1023 ? -20.870 52.518 0.092 1.00 21.26 1338 GLN A CA 1
ATOM 8316 C C . GLN A 1 1023 ? -19.575 52.912 -0.659 1.00 21.27 1338 GLN A C 1
ATOM 8317 O O . GLN A 1 1023 ? -18.792 53.726 -0.164 1.00 24.18 1338 GLN A O 1
ATOM 8323 N N . SER A 1 1024 ? -19.321 52.310 -1.810 1.00 24.81 1339 SER A N 1
ATOM 8324 C CA . SER A 1 1024 ? -18.046 52.582 -2.503 1.00 29.09 1339 SER A CA 1
ATOM 8325 C C . SER A 1 1024 ? -18.058 53.939 -3.261 1.00 33.01 1339 SER A C 1
ATOM 8326 O O . SER A 1 1024 ? -19.126 54.529 -3.503 1.00 33.38 1339 SER A O 1
ATOM 8329 N N . GLN A 1 1030 ? -22.449 58.655 -3.280 1.00 48.67 1345 GLN A N 1
ATOM 8330 C CA . GLN A 1 1030 ? -21.924 59.100 -1.989 1.00 50.72 1345 GLN A CA 1
ATOM 8331 C C . GLN A 1 1030 ? -21.074 57.982 -1.345 1.00 51.51 1345 GLN A C 1
ATOM 8332 O O . GLN A 1 1030 ? -21.627 56.992 -0.841 1.00 47.99 1345 GLN A O 1
ATOM 8334 N N . ALA A 1 1031 ? -19.741 58.144 -1.389 1.00 47.73 1346 ALA A N 1
ATOM 8335 C CA . ALA A 1 1031 ? -18.798 57.148 -0.844 1.00 46.58 1346 ALA A CA 1
ATOM 8336 C C . ALA A 1 1031 ? -18.837 57.173 0.685 1.00 44.04 1346 ALA A C 1
ATOM 8337 O O . ALA A 1 1031 ? -19.150 58.218 1.278 1.00 45.12 1346 ALA A O 1
ATOM 8339 N N . SER A 1 1032 ? -18.549 56.037 1.341 1.00 34.71 1347 SER A N 1
ATOM 8340 C CA . SER A 1 1032 ? -18.599 56.018 2.808 1.00 30.89 1347 SER A CA 1
ATOM 8341 C C . SER A 1 1032 ? -17.328 56.571 3.409 1.00 24.93 1347 SER A C 1
ATOM 8342 O O . SER A 1 1032 ? -16.261 56.284 2.925 1.00 24.04 1347 SER A O 1
ATOM 8345 N N . ASN A 1 1033 ? -17.472 57.299 4.511 1.00 29.07 1348 ASN A N 1
ATOM 8346 C CA . ASN A 1 1033 ? -16.337 57.704 5.343 1.00 28.22 1348 ASN A CA 1
ATOM 8347 C C . ASN A 1 1033 ? -15.614 56.460 5.893 1.00 22.98 1348 ASN A C 1
ATOM 8348 O O . ASN A 1 1033 ? -16.268 55.577 6.460 1.00 24.55 1348 ASN A O 1
ATOM 8353 N N . LEU A 1 1034 ? -14.307 56.386 5.706 1.00 20.78 1349 LEU A N 1
ATOM 8354 C CA . LEU A 1 1034 ? -13.478 55.343 6.300 1.00 19.38 1349 LEU A CA 1
ATOM 8355 C C . LEU A 1 1034 ? -12.258 55.927 6.959 1.00 17.27 1349 LEU A C 1
ATOM 8356 O O . LEU A 1 1034 ? -11.620 56.842 6.403 1.00 18.14 1349 LEU A O 1
ATOM 8361 N N . GLU A 1 1035 ? -11.899 55.408 8.109 1.00 14.49 1350 GLU A N 1
ATOM 8362 C CA . GLU A 1 1035 ? -10.586 55.650 8.715 1.00 14.80 1350 GLU A CA 1
ATOM 8363 C C . GLU A 1 1035 ? -9.633 54.700 8.019 1.00 15.31 1350 GLU A C 1
ATOM 8364 O O . GLU A 1 1035 ? -9.847 53.493 8.066 1.00 16.80 1350 GLU A O 1
ATOM 8370 N N . MET A 1 1036 ? -8.614 55.251 7.378 1.00 14.62 1351 MET A N 1
ATOM 8371 C CA A MET A 1 1036 ? -7.755 54.433 6.532 0.47 15.20 1351 MET A CA 1
ATOM 8372 C CA B MET A 1 1036 ? -7.720 54.548 6.439 0.53 14.12 1351 MET A CA 1
ATOM 8373 C C . MET A 1 1036 ? -6.312 54.392 6.999 1.00 14.68 1351 MET A C 1
ATOM 8374 O O . MET A 1 1036 ? -5.678 55.400 7.335 1.00 14.61 1351 MET A O 1
ATOM 8383 N N . HIS A 1 1037 ? -5.749 53.187 7.005 1.00 12.40 1352 HIS A N 1
ATOM 8384 C CA . HIS A 1 1037 ? -4.383 52.913 7.439 1.00 11.88 1352 HIS A CA 1
ATOM 8385 C C . HIS A 1 1037 ? -3.712 52.061 6.411 1.00 11.85 1352 HIS A C 1
ATOM 8386 O O . HIS A 1 1037 ? -3.782 50.821 6.457 1.00 11.83 1352 HIS A O 1
ATOM 8393 N N . GLU A 1 1038 ? -3.081 52.690 5.421 1.00 11.22 1353 GLU A N 1
ATOM 8394 C CA . GLU A 1 1038 ? -2.357 51.950 4.365 1.00 10.99 1353 GLU A CA 1
ATOM 8395 C C . GLU A 1 1038 ? -1.194 51.205 4.974 1.00 10.53 1353 GLU A C 1
ATOM 8396 O O . GLU A 1 1038 ? -0.481 51.691 5.866 1.00 12.53 1353 GLU A O 1
ATOM 8402 N N . LEU A 1 1039 ? -0.944 49.965 4.507 1.00 9.97 1354 LEU A N 1
ATOM 8403 C CA . LEU A 1 1039 ? 0.029 49.128 5.105 1.00 10.08 1354 LEU A CA 1
ATOM 8404 C C . LEU A 1 1039 ? 1.263 48.950 4.209 1.00 9.84 1354 LEU A C 1
ATOM 8405 O O . LEU A 1 1039 ? 1.133 48.685 3.001 1.00 10.26 1354 LEU A O 1
ATOM 8410 N N . PRO A 1 1040 ? 2.456 48.993 4.789 1.00 10.32 1355 PRO A N 1
ATOM 8411 C CA . PRO A 1 1040 ? 3.704 48.770 4.002 1.00 10.58 1355 PRO A CA 1
ATOM 8412 C C . PRO A 1 1040 ? 3.881 47.316 3.610 1.00 10.46 1355 PRO A C 1
ATOM 8413 O O . PRO A 1 1040 ? 3.338 46.410 4.279 1.00 10.22 1355 PRO A O 1
ATOM 8417 N N . ASN A 1 1041 ? 4.665 47.057 2.584 1.00 9.79 1356 ASN A N 1
ATOM 8418 C CA . ASN A 1 1041 ? 5.081 45.691 2.249 1.00 10.22 1356 ASN A CA 1
ATOM 8419 C C . ASN A 1 1041 ? 5.829 45.086 3.413 1.00 9.79 1356 ASN A C 1
ATOM 8420 O O . ASN A 1 1041 ? 6.471 45.817 4.228 1.00 9.85 1356 ASN A O 1
ATOM 8425 N N . THR A 1 1042 ? 5.810 43.749 3.548 1.00 8.55 1357 THR A N 1
ATOM 8426 C CA . THR A 1 1042 ? 6.395 43.092 4.669 1.00 9.25 1357 THR A CA 1
ATOM 8427 C C . THR A 1 1042 ? 7.667 42.302 4.421 1.00 9.43 1357 THR A C 1
ATOM 8428 O O . THR A 1 1042 ? 8.136 41.624 5.325 1.00 10.39 1357 THR A O 1
ATOM 8432 N N . TRP A 1 1043 ? 8.257 42.420 3.212 1.00 9.71 1358 TRP A N 1
ATOM 8433 C CA . TRP A 1 1043 ? 9.419 41.631 2.860 1.00 10.29 1358 TRP A CA 1
ATOM 8434 C C . TRP A 1 1043 ? 10.669 42.352 2.449 1.00 11.96 1358 TRP A C 1
ATOM 8435 O O . TRP A 1 1043 ? 11.716 41.777 2.559 1.00 11.46 1358 TRP A O 1
ATOM 8446 N N . THR A 1 1044 ? 10.609 43.602 2.034 1.00 11.99 1359 THR A N 1
ATOM 8447 C CA . THR A 1 1044 ? 11.846 44.251 1.587 1.00 12.79 1359 THR A CA 1
ATOM 8448 C C . THR A 1 1044 ? 12.744 44.542 2.795 1.00 14.43 1359 THR A C 1
ATOM 8449 O O . THR A 1 1044 ? 13.996 44.617 2.602 1.00 15.89 1359 THR A O 1
ATOM 8453 N N . ASP A 1 1045 ? 12.165 44.705 3.991 1.00 13.71 1360 ASP A N 1
ATOM 8454 C CA . ASP A 1 1045 ? 12.931 45.027 5.191 1.00 14.96 1360 ASP A CA 1
ATOM 8455 C C . ASP A 1 1045 ? 12.613 44.137 6.379 1.00 15.46 1360 ASP A C 1
ATOM 8456 O O . ASP A 1 1045 ? 12.779 44.519 7.527 1.00 16.77 1360 ASP A O 1
ATOM 8461 N N . SER A 1 1046 ? 12.121 42.919 6.099 1.00 15.11 1361 SER A N 1
ATOM 8462 C CA . SER A 1 1046 ? 11.728 42.010 7.158 1.00 15.30 1361 SER A CA 1
ATOM 8463 C C . SER A 1 1046 ? 11.751 40.584 6.622 1.00 14.25 1361 SER A C 1
ATOM 8464 O O . SER A 1 1046 ? 11.374 40.338 5.457 1.00 12.39 1361 SER A O 1
ATOM 8467 N N . LYS A 1 1047 ? 12.087 39.650 7.503 1.00 15.42 1362 LYS A N 1
ATOM 8468 C CA . LYS A 1 1047 ? 12.127 38.232 7.145 1.00 16.43 1362 LYS A CA 1
ATOM 8469 C C . LYS A 1 1047 ? 10.806 37.524 7.435 1.00 14.32 1362 LYS A C 1
ATOM 8470 O O . LYS A 1 1047 ? 10.668 36.347 7.119 1.00 14.10 1362 LYS A O 1
ATOM 8476 N N . LYS A 1 1048 ? 9.831 38.242 7.964 1.00 14.63 1363 LYS A N 1
ATOM 8477 C CA . LYS A 1 1048 ? 8.546 37.666 8.333 1.00 15.00 1363 LYS A CA 1
ATOM 8478 C C . LYS A 1 1048 ? 7.455 38.696 8.397 1.00 13.03 1363 LYS A C 1
ATOM 8479 O O . LYS A 1 1048 ? 7.686 39.940 8.303 1.00 12.05 1363 LYS A O 1
ATOM 8485 N N . ALA A 1 1049 ? 6.223 38.218 8.527 1.00 11.67 1364 ALA A N 1
ATOM 8486 C CA . ALA A 1 1049 ? 5.044 39.060 8.687 1.00 10.13 1364 ALA A CA 1
ATOM 8487 C C . ALA A 1 1049 ? 5.266 40.171 9.716 1.00 10.75 1364 ALA A C 1
ATOM 8488 O O . ALA A 1 1049 ? 5.955 39.975 10.719 1.00 12.29 1364 ALA A O 1
ATOM 8490 N N . LYS A 1 1050 ? 4.639 41.291 9.469 1.00 10.39 1365 LYS A N 1
ATOM 8491 C CA . LYS A 1 1050 ? 4.672 42.405 10.391 1.00 10.90 1365 LYS A CA 1
ATOM 8492 C C . LYS A 1 1050 ? 3.455 42.408 11.264 1.00 12.29 1365 LYS A C 1
ATOM 8493 O O . LYS A 1 1050 ? 2.431 41.874 10.926 1.00 12.15 1365 LYS A O 1
ATOM 8499 N N . LYS A 1 1051 ? 3.585 43.047 12.418 1.00 13.30 1366 LYS A N 1
ATOM 8500 C CA A LYS A 1 1051 ? 2.505 43.175 13.373 0.46 13.93 1366 LYS A CA 1
ATOM 8501 C CA B LYS A 1 1051 ? 2.518 43.188 13.370 0.54 13.88 1366 LYS A CA 1
ATOM 8502 C C . LYS A 1 1051 ? 1.887 44.561 13.268 1.00 13.90 1366 LYS A C 1
ATOM 8503 O O . LYS A 1 1051 ? 2.615 45.593 13.187 1.00 15.51 1366 LYS A O 1
ATOM 8514 N N . ALA A 1 1052 ? 0.571 44.640 13.278 1.00 12.32 1367 ALA A N 1
ATOM 8515 C CA . ALA A 1 1052 ? -0.186 45.898 13.202 1.00 13.63 1367 ALA A CA 1
ATOM 8516 C C . ALA A 1 1052 ? -1.113 45.996 14.421 1.00 13.44 1367 ALA A C 1
ATOM 8517 O O . ALA A 1 1052 ? -1.610 44.959 14.924 1.00 12.98 1367 ALA A O 1
ATOM 8519 N N . THR A 1 1053 ? -1.265 47.197 14.972 1.00 12.94 1368 THR A N 1
ATOM 8520 C CA A THR A 1 1053 ? -2.091 47.432 16.117 0.63 13.56 1368 THR A CA 1
ATOM 8521 C CA B THR A 1 1053 ? -2.125 47.436 16.122 0.37 13.53 1368 THR A CA 1
ATOM 8522 C C . THR A 1 1053 ? -2.863 48.753 15.955 1.00 13.41 1368 THR A C 1
ATOM 8523 O O . THR A 1 1053 ? -2.291 49.787 15.510 1.00 13.72 1368 THR A O 1
ATOM 8530 N N . PHE A 1 1054 ? -4.148 48.736 16.286 1.00 12.01 1369 PHE A N 1
ATOM 8531 C CA . PHE A 1 1054 ? -5.030 49.864 16.070 1.00 12.45 1369 PHE A CA 1
ATOM 8532 C C . PHE A 1 1054 ? -6.001 49.944 17.241 1.00 13.65 1369 PHE A C 1
ATOM 8533 O O . PHE A 1 1054 ? -6.447 48.927 17.749 1.00 12.85 1369 PHE A O 1
ATOM 8541 N N . LEU A 1 1055 ? -6.331 51.166 17.664 1.00 12.57 1370 LEU A N 1
ATOM 8542 C CA . LEU A 1 1055 ? -7.410 51.396 18.608 1.00 12.47 1370 LEU A CA 1
ATOM 8543 C C . LEU A 1 1055 ? -8.682 51.780 17.897 1.00 12.45 1370 LEU A C 1
ATOM 8544 O O . LEU A 1 1055 ? -8.717 52.596 16.958 1.00 13.21 1370 LEU A O 1
ATOM 8549 N N . VAL A 1 1056 ? -9.781 51.166 18.338 1.00 12.37 1371 VAL A N 1
ATOM 8550 C CA . VAL A 1 1056 ? -11.077 51.364 17.770 1.00 12.71 1371 VAL A CA 1
ATOM 8551 C C . VAL A 1 1056 ? -12.117 51.517 18.864 1.00 12.53 1371 VAL A C 1
ATOM 8552 O O . VAL A 1 1056 ? -12.208 50.673 19.736 1.00 12.57 1371 VAL A O 1
ATOM 8556 N N . THR A 1 1057 ? -12.885 52.582 18.810 1.00 13.37 1372 THR A N 1
ATOM 8557 C CA . THR A 1 1057 ? -13.999 52.824 19.746 1.00 14.05 1372 THR A CA 1
ATOM 8558 C C . THR A 1 1057 ? -15.299 52.594 19.009 1.00 12.68 1372 THR A C 1
ATOM 8559 O O . THR A 1 1057 ? -15.534 53.118 17.937 1.00 15.40 1372 THR A O 1
ATOM 8563 N N . GLY A 1 1058 ? -16.175 51.813 19.613 1.00 12.95 1373 GLY A N 1
ATOM 8564 C CA . GLY A 1 1058 ? -17.462 51.554 19.033 1.00 13.78 1373 GLY A CA 1
ATOM 8565 C C . GLY A 1 1058 ? -18.328 52.782 18.955 1.00 13.84 1373 GLY A C 1
ATOM 8566 O O . GLY A 1 1058 ? -18.528 53.471 19.988 1.00 14.51 1373 GLY A O 1
ATOM 8567 N N . ALA A 1 1059 ? -18.844 53.067 17.775 1.00 13.31 1374 ALA A N 1
ATOM 8568 C CA . ALA A 1 1059 ? -19.871 54.109 17.580 1.00 13.81 1374 ALA A CA 1
ATOM 8569 C C . ALA A 1 1059 ? -21.107 53.831 18.459 1.00 14.46 1374 ALA A C 1
ATOM 8570 O O . ALA A 1 1059 ? -21.434 52.679 18.781 1.00 15.05 1374 ALA A O 1
ATOM 8572 N N . GLU A 1 1060 ? -21.765 54.920 18.886 1.00 17.16 1375 GLU A N 1
ATOM 8573 C CA . GLU A 1 1060 ? -22.937 54.810 19.732 1.00 19.27 1375 GLU A CA 1
ATOM 8574 C C . GLU A 1 1060 ? -24.067 54.045 19.054 1.00 17.23 1375 GLU A C 1
ATOM 8575 O O . GLU A 1 1060 ? -24.873 53.416 19.744 1.00 18.47 1375 GLU A O 1
ATOM 8581 N N . THR A 1 1061 ? -24.074 54.032 17.713 1.00 15.99 1376 THR A N 1
ATOM 8582 C CA . THR A 1 1061 ? -25.076 53.282 16.943 1.00 15.37 1376 THR A CA 1
ATOM 8583 C C . THR A 1 1061 ? -24.796 51.750 16.885 1.00 14.50 1376 THR A C 1
ATOM 8584 O O . THR A 1 1061 ? -25.639 51.055 16.359 1.00 14.62 1376 THR A O 1
ATOM 8588 N N . GLY A 1 1062 ? -23.690 51.296 17.447 1.00 14.33 1377 GLY A N 1
ATOM 8589 C CA . GLY A 1 1062 ? -23.427 49.852 17.644 1.00 13.24 1377 GLY A CA 1
ATOM 8590 C C . GLY A 1 1062 ? -22.914 49.162 16.398 1.00 13.29 1377 GLY A C 1
ATOM 8591 O O . GLY A 1 1062 ? -22.760 47.939 16.411 1.00 12.90 1377 GLY A O 1
ATOM 8592 N N . ASP A 1 1063 ? -22.701 49.935 15.341 1.00 11.75 1378 ASP A N 1
ATOM 8593 C CA . ASP A 1 1063 ? -22.516 49.396 13.966 1.00 11.40 1378 ASP A CA 1
ATOM 8594 C C . ASP A 1 1063 ? -21.092 49.598 13.426 1.00 10.44 1378 ASP A C 1
ATOM 8595 O O . ASP A 1 1063 ? -20.901 49.556 12.199 1.00 10.42 1378 ASP A O 1
ATOM 8600 N N . THR A 1 1064 ? -20.134 49.792 14.324 1.00 10.24 1379 THR A N 1
ATOM 8601 C CA . THR A 1 1064 ? -18.744 49.869 13.961 1.00 10.51 1379 THR A CA 1
ATOM 8602 C C . THR A 1 1064 ? -18.236 48.522 13.449 1.00 10.01 1379 THR A C 1
ATOM 8603 O O . THR A 1 1064 ? -18.605 47.455 13.942 1.00 9.48 1379 THR A O 1
ATOM 8607 N N . TRP A 1 1065 ? -17.354 48.613 12.483 1.00 9.73 1380 TRP A N 1
ATOM 8608 C CA . TRP A 1 1065 ? -16.658 47.433 11.932 1.00 9.53 1380 TRP A CA 1
ATOM 8609 C C . TRP A 1 1065 ? -15.273 47.770 11.501 1.00 10.24 1380 TRP A C 1
ATOM 8610 O O . TRP A 1 1065 ? -14.912 48.965 11.312 1.00 10.11 1380 TRP A O 1
ATOM 8621 N N . VAL A 1 1066 ? -14.438 46.747 11.309 1.00 8.72 1381 VAL A N 1
ATOM 8622 C CA . VAL A 1 1066 ? -13.116 46.895 10.766 1.00 8.71 1381 VAL A CA 1
ATOM 8623 C C . VAL A 1 1066 ? -12.922 45.984 9.572 1.00 8.73 1381 VAL A C 1
ATOM 8624 O O . VAL A 1 1066 ? -13.628 44.981 9.413 1.00 9.02 1381 VAL A O 1
ATOM 8628 N N . GLY A 1 1067 ? -11.955 46.299 8.727 1.00 8.32 1382 GLY A N 1
ATOM 8629 C CA . GLY A 1 1067 ? -11.737 45.454 7.550 1.00 9.20 1382 GLY A CA 1
ATOM 8630 C C . GLY A 1 1067 ? -10.465 45.779 6.822 1.00 8.06 1382 GLY A C 1
ATOM 8631 O O . GLY A 1 1067 ? -9.623 46.517 7.309 1.00 8.81 1382 GLY A O 1
ATOM 8632 N N . ILE A 1 1068 ? -10.356 45.172 5.645 1.00 7.63 1383 ILE A N 1
ATOM 8633 C CA . ILE A 1 1068 ? -9.200 45.351 4.750 1.00 7.78 1383 ILE A CA 1
ATOM 8634 C C . ILE A 1 1068 ? -9.746 45.858 3.419 1.00 7.61 1383 ILE A C 1
ATOM 8635 O O . ILE A 1 1068 ? -10.749 45.390 2.874 1.00 8.24 1383 ILE A O 1
ATOM 8640 N N . TYR A 1 1069 ? -9.104 46.915 2.930 1.00 8.61 1384 TYR A N 1
ATOM 8641 C CA . TYR A 1 1069 ? -9.494 47.676 1.773 1.00 8.56 1384 TYR A CA 1
ATOM 8642 C C . TYR A 1 1069 ? -8.379 47.661 0.721 1.00 7.76 1384 TYR A C 1
ATOM 8643 O O . TYR A 1 1069 ? -7.230 47.727 1.056 1.00 8.32 1384 TYR A O 1
ATOM 8652 N N . SER A 1 1070 ? -8.779 47.469 -0.534 1.00 7.84 1385 SER A N 1
ATOM 8653 C CA . SER A 1 1070 ? -7.890 47.519 -1.694 1.00 8.41 1385 SER A CA 1
ATOM 8654 C C . SER A 1 1070 ? -7.844 48.987 -2.171 1.00 8.74 1385 SER A C 1
ATOM 8655 O O . SER A 1 1070 ? -8.867 49.540 -2.578 1.00 8.73 1385 SER A O 1
ATOM 8658 N N . THR A 1 1071 ? -6.675 49.584 -2.015 1.00 8.38 1386 THR A N 1
ATOM 8659 C CA . THR A 1 1071 ? -6.514 51.025 -2.349 1.00 9.37 1386 THR A CA 1
ATOM 8660 C C . THR A 1 1071 ? -6.520 51.247 -3.845 1.00 10.17 1386 THR A C 1
ATOM 8661 O O . THR A 1 1071 ? -6.605 50.310 -4.655 1.00 10.41 1386 THR A O 1
ATOM 8665 N N . GLY A 1 1072 ? -6.432 52.535 -4.243 1.00 11.03 1387 GLY A N 1
ATOM 8666 C CA . GLY A 1 1072 ? -6.239 52.941 -5.603 1.00 11.99 1387 GLY A CA 1
ATOM 8667 C C . GLY A 1 1072 ? -4.801 52.904 -6.055 1.00 12.23 1387 GLY A C 1
ATOM 8668 O O . GLY A 1 1072 ? -4.513 53.179 -7.251 1.00 16.44 1387 GLY A O 1
ATOM 8669 N N . ASN A 1 1073 ? -3.857 52.603 -5.192 1.00 11.21 1388 ASN A N 1
ATOM 8670 C CA . ASN A 1 1073 ? -2.448 52.622 -5.550 1.00 11.95 1388 ASN A CA 1
ATOM 8671 C C . ASN A 1 1073 ? -2.064 51.452 -6.419 1.00 11.87 1388 ASN A C 1
ATOM 8672 O O . ASN A 1 1073 ? -2.594 50.321 -6.246 1.00 11.40 1388 ASN A O 1
ATOM 8677 N N . ALA A 1 1074 ? -1.175 51.695 -7.382 1.00 11.42 1389 ALA A N 1
ATOM 8678 C CA . ALA A 1 1074 ? -0.615 50.582 -8.161 1.00 10.61 1389 ALA A CA 1
ATOM 8679 C C . ALA A 1 1074 ? 0.307 49.760 -7.295 1.00 9.87 1389 ALA A C 1
ATOM 8680 O O . ALA A 1 1074 ? 1.046 50.238 -6.456 1.00 10.02 1389 ALA A O 1
ATOM 8682 N N . SER A 1 1075 ? 0.277 48.440 -7.532 1.00 9.94 1390 SER A N 1
ATOM 8683 C CA A SER A 1 1075 ? 1.228 47.527 -6.925 0.36 10.28 1390 SER A CA 1
ATOM 8684 C CA B SER A 1 1075 ? 1.196 47.534 -6.952 0.64 9.95 1390 SER A CA 1
ATOM 8685 C C . SER A 1 1075 ? 2.543 47.540 -7.696 1.00 10.32 1390 SER A C 1
ATOM 8686 O O . SER A 1 1075 ? 2.643 48.181 -8.766 1.00 11.21 1390 SER A O 1
ATOM 8691 N N . ASN A 1 1076 ? 3.540 46.861 -7.148 1.00 10.03 1391 ASN A N 1
ATOM 8692 C CA . ASN A 1 1076 ? 4.898 46.827 -7.713 1.00 9.84 1391 ASN A CA 1
ATOM 8693 C C . ASN A 1 1076 ? 5.334 45.394 -7.898 1.00 10.09 1391 ASN A C 1
ATOM 8694 O O . ASN A 1 1076 ? 5.635 44.705 -6.925 1.00 9.22 1391 ASN A O 1
ATOM 8699 N N . THR A 1 1077 ? 5.373 44.934 -9.155 1.00 9.25 1392 THR A N 1
ATOM 8700 C CA . THR A 1 1077 ? 5.828 43.577 -9.393 1.00 9.44 1392 THR A CA 1
ATOM 8701 C C . THR A 1 1077 ? 7.333 43.489 -9.663 1.00 9.99 1392 THR A C 1
ATOM 8702 O O . THR A 1 1077 ? 7.842 42.435 -10.002 1.00 10.13 1392 THR A O 1
ATOM 8706 N N . ARG A 1 1078 ? 8.046 44.594 -9.427 1.00 10.98 1393 ARG A N 1
ATOM 8707 C CA . ARG A 1 1078 ? 9.513 44.589 -9.345 1.00 12.97 1393 ARG A CA 1
ATOM 8708 C C . ARG A 1 1078 ? 10.172 44.020 -10.611 1.00 12.35 1393 ARG A C 1
ATOM 8709 O O . ARG A 1 1078 ? 11.190 43.322 -10.517 1.00 14.16 1393 ARG A O 1
ATOM 8717 N N . GLY A 1 1079 ? 9.586 44.288 -11.755 1.00 11.46 1394 GLY A N 1
ATOM 8718 C CA . GLY A 1 1079 ? 10.116 43.805 -13.026 1.00 11.23 1394 GLY A CA 1
ATOM 8719 C C . GLY A 1 1079 ? 9.704 42.403 -13.437 1.00 11.14 1394 GLY A C 1
ATOM 8720 O O . GLY A 1 1079 ? 10.008 41.965 -14.532 1.00 11.81 1394 GLY A O 1
ATOM 8721 N N . ASP A 1 1080 ? 9.051 41.686 -12.505 1.00 10.97 1395 ASP A N 1
ATOM 8722 C CA . ASP A 1 1080 ? 8.424 40.414 -12.837 1.00 10.65 1395 ASP A CA 1
ATOM 8723 C C . ASP A 1 1080 ? 7.106 40.638 -13.546 1.00 10.33 1395 ASP A C 1
ATOM 8724 O O . ASP A 1 1080 ? 6.540 41.751 -13.544 1.00 11.63 1395 ASP A O 1
ATOM 8729 N N . SER A 1 1081 ? 6.621 39.608 -14.198 1.00 9.61 1396 SER A N 1
ATOM 8730 C CA . SER A 1 1081 ? 5.369 39.681 -14.953 1.00 9.85 1396 SER A CA 1
ATOM 8731 C C . SER A 1 1081 ? 4.669 38.337 -14.986 1.00 10.14 1396 SER A C 1
ATOM 8732 O O . SER A 1 1081 ? 5.240 37.323 -14.605 1.00 9.43 1396 SER A O 1
ATOM 8735 N N . GLY A 1 1082 ? 3.427 38.345 -15.422 1.00 10.00 1397 GLY A N 1
ATOM 8736 C CA . GLY A 1 1082 ? 2.692 37.124 -15.712 1.00 9.90 1397 GLY A CA 1
ATOM 8737 C C . GLY A 1 1082 ? 2.647 36.166 -14.513 1.00 9.83 1397 GLY A C 1
ATOM 8738 O O . GLY A 1 1082 ? 2.478 36.596 -13.385 1.00 9.81 1397 GLY A O 1
ATOM 8739 N N . GLY A 1 1083 ? 2.796 34.877 -14.776 1.00 10.57 1398 GLY A N 1
ATOM 8740 C CA . GLY A 1 1083 ? 2.714 33.909 -13.735 1.00 9.75 1398 GLY A CA 1
ATOM 8741 C C . GLY A 1 1083 ? 3.686 34.051 -12.582 1.00 9.42 1398 GLY A C 1
ATOM 8742 O O . GLY A 1 1083 ? 3.326 33.874 -11.416 1.00 8.78 1398 GLY A O 1
ATOM 8743 N N . ASN A 1 1084 ? 4.915 34.412 -12.897 1.00 9.15 1399 ASN A N 1
ATOM 8744 C CA . ASN A 1 1084 ? 5.882 34.689 -11.841 1.00 9.06 1399 ASN A CA 1
ATOM 8745 C C . ASN A 1 1084 ? 5.377 35.808 -10.903 1.00 8.87 1399 ASN A C 1
ATOM 8746 O O . ASN A 1 1084 ? 5.482 35.712 -9.679 1.00 8.84 1399 ASN A O 1
ATOM 8751 N N . ALA A 1 1085 ? 4.877 36.892 -11.504 1.00 8.54 1400 ALA A N 1
ATOM 8752 C CA . ALA A 1 1085 ? 4.332 37.995 -10.711 1.00 8.88 1400 ALA A CA 1
ATOM 8753 C C . ALA A 1 1085 ? 3.146 37.574 -9.870 1.00 8.88 1400 ALA A C 1
ATOM 8754 O O . ALA A 1 1085 ? 3.069 37.946 -8.713 1.00 10.81 1400 ALA A O 1
ATOM 8756 N N . ASN A 1 1086 ? 2.239 36.786 -10.430 1.00 8.63 1401 ASN A N 1
ATOM 8757 C CA . ASN A 1 1086 ? 1.108 36.265 -9.643 1.00 8.87 1401 ASN A CA 1
ATOM 8758 C C . ASN A 1 1086 ? 1.582 35.330 -8.515 1.00 8.40 1401 ASN A C 1
ATOM 8759 O O . ASN A 1 1086 ? 1.115 35.405 -7.385 1.00 10.22 1401 ASN A O 1
ATOM 8764 N N . PHE A 1 1087 ? 2.515 34.464 -8.818 1.00 8.33 1402 PHE A N 1
ATOM 8765 C CA . PHE A 1 1087 ? 2.954 33.467 -7.852 1.00 8.43 1402 PHE A CA 1
ATOM 8766 C C . PHE A 1 1087 ? 3.645 34.099 -6.656 1.00 8.36 1402 PHE A C 1
ATOM 8767 O O . PHE A 1 1087 ? 3.426 33.699 -5.503 1.00 8.88 1402 PHE A O 1
ATOM 8775 N N . ARG A 1 1088 ? 4.481 35.108 -6.919 1.00 8.20 1403 ARG A N 1
ATOM 8776 C CA . ARG A 1 1088 ? 5.403 35.552 -5.928 1.00 8.00 1403 ARG A CA 1
ATOM 8777 C C . ARG A 1 1088 ? 4.797 36.475 -4.876 1.00 7.50 1403 ARG A C 1
ATOM 8778 O O . ARG A 1 1088 ? 5.414 36.730 -3.869 1.00 8.21 1403 ARG A O 1
ATOM 8786 N N . GLY A 1 1089 ? 3.590 36.964 -5.119 1.00 8.04 1404 GLY A N 1
ATOM 8787 C CA . GLY A 1 1089 ? 2.799 37.625 -4.077 1.00 7.87 1404 GLY A CA 1
ATOM 8788 C C . GLY A 1 1089 ? 2.953 39.107 -3.866 1.00 7.97 1404 GLY A C 1
ATOM 8789 O O . GLY A 1 1089 ? 2.433 39.655 -2.908 1.00 8.87 1404 GLY A O 1
ATOM 8790 N N . TYR A 1 1090 ? 3.555 39.745 -4.847 1.00 8.38 1405 TYR A N 1
ATOM 8791 C CA . TYR A 1 1090 ? 3.548 41.216 -4.941 1.00 8.55 1405 TYR A CA 1
ATOM 8792 C C . TYR A 1 1090 ? 2.189 41.809 -4.715 1.00 8.33 1405 TYR A C 1
ATOM 8793 O O . TYR A 1 1090 ? 2.053 42.885 -4.095 1.00 8.23 1405 TYR A O 1
ATOM 8802 N N . ASN A 1 1091 ? 1.156 41.140 -5.224 1.00 7.91 1406 ASN A N 1
ATOM 8803 C CA . ASN A 1 1091 ? -0.181 41.663 -5.244 1.00 7.69 1406 ASN A CA 1
ATOM 8804 C C . ASN A 1 1091 ? -1.095 41.027 -4.171 1.00 6.84 1406 ASN A C 1
ATOM 8805 O O . ASN A 1 1091 ? -2.310 41.219 -4.222 1.00 7.07 1406 ASN A O 1
ATOM 8810 N N . ASP A 1 1092 ? -0.484 40.326 -3.214 1.00 7.24 1407 ASP A N 1
ATOM 8811 C CA . ASP A 1 1092 ? -1.228 39.568 -2.215 1.00 7.01 1407 ASP A CA 1
ATOM 8812 C C . ASP A 1 1092 ? -1.247 40.245 -0.856 1.00 7.72 1407 ASP A C 1
ATOM 8813 O O . ASP A 1 1092 ? -0.431 41.119 -0.521 1.00 7.89 1407 ASP A O 1
ATOM 8818 N N . PHE A 1 1093 ? -2.193 39.823 -0.028 1.00 7.94 1408 PHE A N 1
ATOM 8819 C CA . PHE A 1 1093 ? -2.329 40.219 1.377 1.00 8.06 1408 PHE A CA 1
ATOM 8820 C C . PHE A 1 1093 ? -2.715 38.978 2.173 1.00 7.61 1408 PHE A C 1
ATOM 8821 O O . PHE A 1 1093 ? -3.664 38.280 1.763 1.00 8.23 1408 PHE A O 1
ATOM 8829 N N . MET A 1 1094 ? -2.046 38.729 3.278 1.00 7.57 1409 MET A N 1
ATOM 8830 C CA . MET A 1 1094 ? -2.386 37.609 4.187 1.00 7.30 1409 MET A CA 1
ATOM 8831 C C . MET A 1 1094 ? -2.498 38.165 5.579 1.00 7.58 1409 MET A C 1
ATOM 8832 O O . MET A 1 1094 ? -1.659 39.007 5.987 1.00 8.78 1409 MET A O 1
ATOM 8837 N N . MET A 1 1095 ? -3.471 37.670 6.347 1.00 7.18 1410 MET A N 1
ATOM 8838 C CA . MET A 1 1095 ? -3.664 38.046 7.755 1.00 7.48 1410 MET A CA 1
ATOM 8839 C C . MET A 1 1095 ? -3.631 36.811 8.620 1.00 7.29 1410 MET A C 1
ATOM 8840 O O . MET A 1 1095 ? -4.128 35.728 8.204 1.00 7.84 1410 MET A O 1
ATOM 8845 N N . ASP A 1 1096 ? -3.119 36.917 9.827 1.00 7.13 1411 ASP A N 1
ATOM 8846 C CA . ASP A 1 1096 ? -3.186 35.822 10.788 1.00 7.22 1411 ASP A CA 1
ATOM 8847 C C . ASP A 1 1096 ? -3.178 36.397 12.187 1.00 7.57 1411 ASP A C 1
ATOM 8848 O O . ASP A 1 1096 ? -2.865 37.590 12.411 1.00 7.88 1411 ASP A O 1
ATOM 8853 N N . ASN A 1 1097 ? -3.504 35.570 13.157 1.00 7.97 1412 ASN A N 1
ATOM 8854 C CA . ASN A 1 1097 ? -3.425 35.956 14.572 1.00 8.79 1412 ASN A CA 1
ATOM 8855 C C . ASN A 1 1097 ? -4.134 37.250 14.873 1.00 9.05 1412 ASN A C 1
ATOM 8856 O O . ASN A 1 1097 ? -3.563 38.152 15.525 1.00 9.35 1412 ASN A O 1
ATOM 8861 N N . LEU A 1 1098 ? -5.375 37.374 14.439 1.00 8.74 1413 LEU A N 1
ATOM 8862 C CA . LEU A 1 1098 ? -6.208 38.473 14.814 1.00 8.55 1413 LEU A CA 1
ATOM 8863 C C . LEU A 1 1098 ? -6.547 38.419 16.287 1.00 9.42 1413 LEU A C 1
ATOM 8864 O O . LEU A 1 1098 ? -6.922 37.374 16.811 1.00 8.85 1413 LEU A O 1
ATOM 8869 N N . GLN A 1 1099 ? -6.432 39.551 16.977 1.00 9.06 1414 GLN A N 1
ATOM 8870 C CA . GLN A 1 1099 ? -6.908 39.667 18.373 1.00 10.11 1414 GLN A CA 1
ATOM 8871 C C . GLN A 1 1099 ? -7.669 40.943 18.533 1.00 9.63 1414 GLN A C 1
ATOM 8872 O O . GLN A 1 1099 ? -7.300 41.974 17.942 1.00 9.26 1414 GLN A O 1
ATOM 8878 N N . ILE A 1 1100 ? -8.780 40.908 19.254 1.00 10.17 1415 ILE A N 1
ATOM 8879 C CA . ILE A 1 1100 ? -9.541 42.127 19.534 1.00 10.31 1415 ILE A CA 1
ATOM 8880 C C . ILE A 1 1100 ? -9.841 42.112 21.032 1.00 11.91 1415 ILE A C 1
ATOM 8881 O O . ILE A 1 1100 ? -10.585 41.251 21.520 1.00 11.34 1415 ILE A O 1
ATOM 8886 N N . GLU A 1 1101 ? -9.221 43.059 21.752 1.00 12.90 1416 GLU A N 1
ATOM 8887 C CA A GLU A 1 1101 ? -9.282 43.093 23.212 0.34 13.74 1416 GLU A CA 1
ATOM 8888 C CA B GLU A 1 1101 ? -9.257 43.104 23.215 0.66 13.32 1416 GLU A CA 1
ATOM 8889 C C . GLU A 1 1101 ? -9.904 44.415 23.674 1.00 14.39 1416 GLU A C 1
ATOM 8890 O O . GLU A 1 1101 ? -9.448 45.499 23.276 1.00 13.57 1416 GLU A O 1
ATOM 8901 N N . GLU A 1 1102 ? -10.957 44.333 24.499 1.00 15.34 1417 GLU A N 1
ATOM 8902 C CA . GLU A 1 1102 ? -11.552 45.531 25.089 1.00 17.05 1417 GLU A CA 1
ATOM 8903 C C . GLU A 1 1102 ? -10.567 46.062 26.131 1.00 18.12 1417 GLU A C 1
ATOM 8904 O O . GLU A 1 1102 ? -10.014 45.303 26.892 1.00 18.01 1417 GLU A O 1
ATOM 8910 N N . ILE A 1 1103 ? -10.272 47.374 26.080 1.00 17.71 1418 ILE A N 1
ATOM 8911 C CA . ILE A 1 1103 ? -9.243 47.960 26.953 1.00 18.99 1418 ILE A CA 1
ATOM 8912 C C . ILE A 1 1103 ? -9.743 49.260 27.547 1.00 18.66 1418 ILE A C 1
ATOM 8913 O O . ILE A 1 1103 ? -10.647 49.827 27.062 1.00 18.40 1418 ILE A O 1
ATOM 8918 N N . THR A 1 1104 ? -9.105 49.742 28.596 1.00 24.05 1419 THR A N 1
ATOM 8919 C CA . THR A 1 1104 ? -9.432 51.097 29.058 1.00 25.19 1419 THR A CA 1
ATOM 8920 C C . THR A 1 1104 ? -8.191 51.917 28.796 1.00 21.95 1419 THR A C 1
ATOM 8921 O O . THR A 1 1104 ? -7.068 51.473 29.071 1.00 23.70 1419 THR A O 1
ATOM 8925 N N . LEU A 1 1105 ? -8.360 53.052 28.123 1.00 22.08 1420 LEU A N 1
ATOM 8926 C CA . LEU A 1 1105 ? -7.176 53.828 27.762 1.00 25.25 1420 LEU A CA 1
ATOM 8927 C C . LEU A 1 1105 ? -6.596 54.474 29.031 1.00 26.18 1420 LEU A C 1
ATOM 8928 O O . LEU A 1 1105 ? -7.269 55.246 29.690 1.00 25.58 1420 LEU A O 1
ATOM 8933 N N . THR A 1 1106 ? -5.392 54.040 29.418 1.00 26.13 1421 THR A N 1
ATOM 8934 C CA . THR A 1 1106 ? -4.630 54.678 30.502 1.00 26.12 1421 THR A CA 1
ATOM 8935 C C . THR A 1 1106 ? -3.200 54.962 30.070 1.00 23.09 1421 THR A C 1
ATOM 8936 O O . THR A 1 1106 ? -2.696 54.392 29.088 1.00 20.76 1421 THR A O 1
ATOM 8940 N N . GLY A 1 1107 ? -2.549 55.879 30.807 1.00 24.38 1422 GLY A N 1
ATOM 8941 C CA . GLY A 1 1107 ? -1.122 56.158 30.653 1.00 26.33 1422 GLY A CA 1
ATOM 8942 C C . GLY A 1 1107 ? -0.776 56.528 29.228 1.00 26.88 1422 GLY A C 1
ATOM 8943 O O . GLY A 1 1107 ? -1.361 57.449 28.671 1.00 28.20 1422 GLY A O 1
ATOM 8944 N N . LYS A 1 1108 ? 0.163 55.783 28.629 1.00 27.16 1423 LYS A N 1
ATOM 8945 C CA . LYS A 1 1108 ? 0.633 56.140 27.314 1.00 26.28 1423 LYS A CA 1
ATOM 8946 C C . LYS A 1 1108 ? -0.268 55.653 26.187 1.00 28.93 1423 LYS A C 1
ATOM 8947 O O . LYS A 1 1108 ? -0.136 56.124 25.059 1.00 32.06 1423 LYS A O 1
ATOM 8953 N N . MET A 1 1109 ? -1.249 54.799 26.488 1.00 26.56 1424 MET A N 1
ATOM 8954 C CA A MET A 1 1109 ? -2.269 54.428 25.519 0.61 28.11 1424 MET A CA 1
ATOM 8955 C CA B MET A 1 1109 ? -2.227 54.438 25.470 0.39 28.78 1424 MET A CA 1
ATOM 8956 C C . MET A 1 1109 ? -3.004 55.690 25.083 1.00 29.91 1424 MET A C 1
ATOM 8957 O O . MET A 1 1109 ? -3.450 55.799 23.964 1.00 29.37 1424 MET A O 1
ATOM 8966 N N . LEU A 1 1110 ? -3.117 56.658 26.002 1.00 31.62 1425 LEU A N 1
ATOM 8967 C CA . LEU A 1 1110 ? -3.761 57.938 25.669 1.00 32.07 1425 LEU A CA 1
ATOM 8968 C C . LEU A 1 1110 ? -3.046 58.748 24.560 1.00 34.61 1425 LEU A C 1
ATOM 8969 O O . LEU A 1 1110 ? -3.650 59.645 23.966 1.00 37.13 1425 LEU A O 1
ATOM 8974 N N . THR A 1 1111 ? -1.773 58.443 24.293 1.00 34.65 1426 THR A N 1
ATOM 8975 C CA . THR A 1 1111 ? -1.019 59.108 23.221 1.00 34.45 1426 THR A CA 1
ATOM 8976 C C . THR A 1 1111 ? -1.220 58.437 21.844 1.00 33.88 1426 THR A C 1
ATOM 8977 O O . THR A 1 1111 ? -0.965 59.068 20.818 1.00 33.00 1426 THR A O 1
ATOM 8979 N N . GLU A 1 1112 ? -1.654 57.173 21.826 1.00 29.62 1427 GLU A N 1
ATOM 8980 C CA . GLU A 1 1112 ? -1.942 56.425 20.580 1.00 33.68 1427 GLU A CA 1
ATOM 8981 C C . GLU A 1 1112 ? -2.181 54.936 20.875 1.00 34.26 1427 GLU A C 1
ATOM 8982 O O . GLU A 1 1112 ? -1.719 54.403 21.905 1.00 37.68 1427 GLU A O 1
#

Sequence (1107 aa):
MEKETTGPEVDDSKVTYDTTIQSKVLKKAVIDQAFPRVKEEYSSSLNGHTLPGQVVQQQFNQVFINNHRITPEVTYKKINETTAEYLMKLRDDAHLINAEMTVRLQVVDNQLHFDVTKIVNHNQVTPGQKIDDESSKLLSSSISFLGNALVSVSSDQTGAKFDGATMSNNTHVSGDDHIDVTNPMKDLAKKGYMYGFVSTDKLAAGVWSNSQNSYGGGSNDWTRLTAYYKETVGNANYVGIHSSEEWQWEKAYKGIVFPEYTKELPSSAKVVITEDANADKNVDWQDGAIAYRSIMNNPQGWEKVKDITAYRIAMNFGSQAQNPFLMMTLDGIKKINLHTDGLGQGVLLKGYGSEGHDSGHLNYADIGKRIGGVEDFKTLIEKAKKYGAHLGIHVNASETYPESKYFNEKILRKNPDGSYSYGWNWLDQGINIDAAYDLAHGRLARWEDLKKKLGDGLDFIYVDVWGNGQSGDNGAWATHVLAKEINKQGWRFAIEWGHGGEYDSTFHHWAADLTYGGYTNKGINSAITRFIRNHQKDAWVGDYRSYGGAANYPLLGGYSMKDFEGWQGRSDYNGYVTTNLFAHDVMTKYFQHFTVSKWENGTPVTMMTDNGSSTYKWTPEMRRVELVDADNNKVVVTRKSNDVNSPQYRERTVTLNGRVIQDGSAYLTPWNWDANGKKKLSTDKEKMYYFNTQQAGATTWTLPSDWAKSKVYLYKLTDQGKTEEQELTVKDGKITLDLLANQPYVLYRSKQTNPEMSWSEGMHIYDQGFNSGTLKHWTISSGDASKAEIVKSQGANDMLRIQGNKEKVSSLTQKLTGLKPNTKYAVYVGVDNRSNAKKASITVNTGEEKEVTTYTNKSLALNYVKAYAHNTRRRNNNATVDDTSYFQNMYAFFTTGADVSNVTLTLSSREEAGDEATYFDEIRTFENNNSSSMYGDKHDTGKGTFKQDFENVAQGIFPFVVGGVEGVEDNRRTHLSEKHDDPYTQRGWNGKKVDDVIEGNWSLKTNGLVSRRRNLVYQTIPQNFRFEAGKTYRRVTTFEYEAGSSDNTYAFVVGKGEFQSQASNLEMMHELPNTWTDSKKAKKKATTFLVTGAETGDTWVGIYSTGNASSNTRGDSGGNANFRGYNDFMMDNLQIEEEITLTGKMMLTE

Organism: Streptococcus pneumoniae serotype 4 (strain ATCC BAA-334 / TIGR4) (NCBI:txid170187)